Protein 7BN9 (pdb70)

Sequence (1208 aa):
WDRMEAFVKQWNDQQFDDMYQSLTKDVKKEISKKDFVNRYKAIYEQAGVKNLKVTAGEVDKDKTMKHIPYKVSMNTNAGKVSFKNTAVLKLEKTDDEESWNIDWDPSFIFKQLADDKTVQIMSIEPKRGQIYDKNGKGLAVNTDVPEIGIVPGELGDKKEKVIKELAKKLDLTEDDIKKKLDQGWVKDDSFVPLKKVKPDQEKLVSEATSLQGVTRTNVSSRYYPYGEKTAHLTGYVRAITAEELKKKKEGTYSDTSNIGIAGLENVYEDKLRGTTGWKIYVPQTGEVIAEKKAKDGEDLHLTIDIKTQMKLYDELKDDSGAAVALQPKTGETLALVSAPSYDPNGFIFGWSDKEWKKLNKDKNNPFSAKFNKTYAPGSTIKPIAAAIGIKNGTLKADEKKTIKGKEWQKDSSWGGYSVTRVSERLQQVDLENALITSDNIYFAQNALDMGADTFTKGLKTFGFSEDVPYEFPIQKSSIANDKLDSDILLADTGYGQGQMQMSPLHLATAYTPFVDNGDLVKPTLIKKDSQTADVWHKQVVTKEGAADITKGLKGVVEDERGSAYQPVVKGITVAGKTGTAELDGTENGWFVGYDYENKDLLVAMMIQNVQDRGGSHYVVEKAKKQFQSNWNDQQFDDMYQSLTKDVKKEISKKDFVNRYKAIYEQAGVSMNTNAGKVSFKDWDPSFIFKQLADDKTVQIMSIEPKRGQIYDKNGKGLAVNTDVPEIGIVPGELGDKKEKVIKELAKKLDLTEDDIKKKLDQGWVKDDSFVPLKKVKPDQEKLVSEATSLQGVTRTNVSSRYYPYGEKTAHLTGYVRAITAEELKKKKEGTYSDTSNIGIAGLENVYEDKLRGTTGWKIYVPQTGEVIAEKKAKDGEDLHLTIDIKTQMKLYDELKDDSGAAVALQPKTGETLALVSAPSYDPNGFIFGWSDKEWKKLNKDKNNPFSAKFNKTYAPGSTIKPIAAAIGIKNGTLKADEKKTIKGKEWQKDSSWGGYSVTRVSERLQQVDLENALITSDNIYFAQNALDMGADTFTKGLKTFGFSEDVPYEFPIQKSSIANDKLDSDILLADTGYGQGQMQMSPLHLATAYTPFVDNGDLVKPTLIKKDSQTADVWHKQVVTKEGAADITKGLKGVVEDERGSAYQPVVKGITVAGKTGTAELGTENGWFVGYDYENKDLLVAMMIQNVQDRGGSHYVVEKAKKQFQSN

InterPro domains:
  IPR001460 Penicillin-binding protein, transpeptidase [PF00905] (352-663)
  IPR005311 Penicillin-binding protein, dimerisation domain [PF03717] (155-323)
  IPR007887 Penicillin-binding protein 3-like, N-terminal domain [PF05223] (26-147)
  IPR012338 Beta-lactamase/transpeptidase-like [G3DSA:3.40.710.10] (334-668)
  IPR012338 Beta-lactamase/transpeptidase-like [SSF56601] (335-666)
  IPR032710 NTF2-like domain superfamily [SSF54427] (28-146)
  IPR036138 Penicillin-binding protein, dimerisation domain superfamily [SSF56519] (148-334)
  IPR050515 Class D beta-lactamase/transpeptidase [PTHR30627] (131-666)

Radius of gyration: 38.95 Å; Cα contacts (8 Å, |Δi|>4): 2693; chains: 2; bounding box: 90×116×122 Å

Structure (mmCIF, N/CA/C/O backbone):
data_7BN9
#
_entry.id   7BN9
#
_cell.length_a   54.624
_cell.length_b   108.684
_cell.length_c   238.691
_cell.angle_alpha   90.000
_cell.angle_beta   90.000
_cell.angle_gamma   90.000
#
_symmetry.space_group_name_H-M   'P 21 21 21'
#
loop_
_entity.id
_entity.type
_entity.pdbx_description
1 polymer 'Penicillin-binding protein 3'
2 water water
#
loop_
_atom_site.group_PDB
_atom_site.id
_atom_site.type_symbol
_atom_site.label_atom_id
_atom_site.label_alt_id
_atom_site.label_comp_id
_atom_site.label_asym_id
_atom_site.label_entity_id
_atom_site.label_seq_id
_atom_site.pdbx_PDB_ins_code
_atom_site.Cartn_x
_atom_site.Cartn_y
_atom_site.Cartn_z
_atom_site.occupancy
_atom_site.B_iso_or_equiv
_atom_site.auth_seq_id
_atom_site.auth_comp_id
_atom_site.auth_asym_id
_atom_site.auth_atom_id
_atom_site.pdbx_PDB_model_num
ATOM 1 N N . TRP A 1 22 ? 53.95394 106.22886 146.43330 1.000 69.24069 28 TRP A N 1
ATOM 2 C CA . TRP A 1 22 ? 52.66230 106.83697 146.12290 1.000 84.54639 28 TRP A CA 1
ATOM 3 C C . TRP A 1 22 ? 51.59080 105.78682 145.83414 1.000 80.19487 28 TRP A C 1
ATOM 4 O O . TRP A 1 22 ? 51.89451 104.67891 145.38879 1.000 77.91046 28 TRP A O 1
ATOM 15 N N . ASP A 1 23 ? 50.33241 106.15934 146.08993 1.000 79.42142 29 ASP A N 1
ATOM 16 C CA . ASP A 1 23 ? 49.23861 105.19267 146.05883 1.000 77.81746 29 ASP A CA 1
ATOM 17 C C . ASP A 1 23 ? 49.04377 104.59749 144.66788 1.000 79.30477 29 ASP A C 1
ATOM 18 O O . ASP A 1 23 ? 48.86330 103.38044 144.52810 1.000 74.47832 29 ASP A O 1
ATOM 20 N N . ARG A 1 24 ? 49.06612 105.43522 143.62618 1.000 77.17096 30 ARG A N 1
ATOM 21 C CA . ARG A 1 24 ? 48.82813 104.92388 142.27924 1.000 69.65797 30 ARG A CA 1
ATOM 22 C C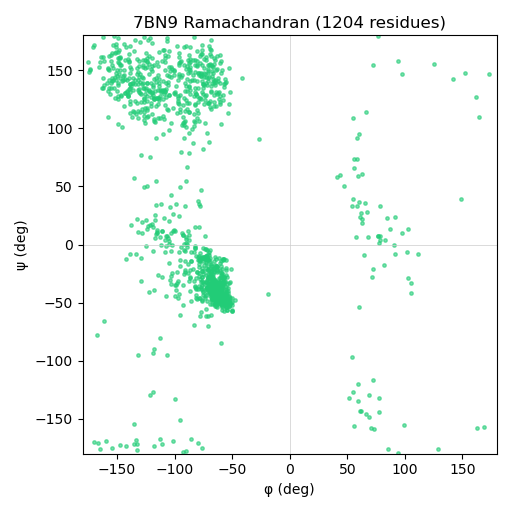 . ARG A 1 24 ? 49.89205 103.90993 141.87988 1.000 67.72823 30 ARG A C 1
ATOM 23 O O . ARG A 1 24 ? 49.57847 102.86470 141.29539 1.000 59.70230 30 ARG A O 1
ATOM 31 N N . MET A 1 25 ? 51.15633 104.19553 142.20004 1.000 71.38435 31 MET A N 1
ATOM 32 C CA . MET A 1 25 ? 52.23661 103.28887 141.82644 1.000 63.64248 31 MET A CA 1
ATOM 33 C C . MET A 1 25 ? 52.13933 101.97236 142.58576 1.000 60.57832 31 MET A C 1
ATOM 34 O O . MET A 1 25 ? 52.31473 100.89792 141.99820 1.000 56.03889 31 MET A O 1
ATOM 39 N N . GLU A 1 26 ? 51.85872 102.03571 143.89129 1.000 67.10847 32 GLU A N 1
ATOM 40 C CA . GLU A 1 26 ? 51.70919 100.81371 144.67552 1.000 60.89624 32 GLU A CA 1
ATOM 41 C C . GLU A 1 26 ? 50.55091 99.97029 144.16034 1.000 57.25911 32 GLU A C 1
ATOM 42 O O . GLU A 1 26 ? 50.65798 98.74060 144.07671 1.000 66.00924 32 GLU A O 1
ATOM 45 N N . ALA A 1 27 ? 49.43858 100.61405 143.79587 1.000 50.13052 33 ALA A N 1
ATOM 46 C CA . ALA A 1 27 ? 48.29553 99.86780 143.28003 1.000 57.56020 33 ALA A CA 1
ATOM 47 C C . ALA A 1 27 ? 48.61386 99.23394 141.93216 1.000 57.47984 33 ALA A C 1
ATOM 48 O O . ALA A 1 27 ? 48.23883 98.08326 141.67832 1.000 55.38696 33 ALA A O 1
ATOM 50 N N . PHE A 1 28 ? 49.30593 99.96973 141.05709 1.000 59.08031 34 PHE A N 1
ATOM 51 C CA . PHE A 1 28 ? 49.70490 99.41784 139.76598 1.000 50.61778 34 PHE A CA 1
ATOM 52 C C . PHE A 1 28 ? 50.61847 98.20963 139.95165 1.000 53.38988 34 PHE A C 1
ATOM 53 O O . PHE A 1 28 ? 50.46173 97.18377 139.27212 1.000 45.07794 34 PHE A O 1
ATOM 61 N N . VAL A 1 29 ? 51.55665 98.30167 140.89977 1.000 51.72461 35 VAL A N 1
ATOM 62 C CA . VAL A 1 29 ? 52.48895 97.20482 141.14078 1.000 46.75258 35 VAL A CA 1
ATOM 63 C C . VAL A 1 29 ? 51.76361 95.99968 141.72632 1.000 49.00085 35 VAL A C 1
ATOM 64 O O . VAL A 1 29 ? 52.06757 94.85326 141.38049 1.000 47.15635 35 VAL A O 1
ATOM 68 N N . LYS A 1 30 ? 50.80177 96.23121 142.62404 1.000 48.09231 36 LYS A N 1
ATOM 69 C CA . LYS A 1 30 ? 50.01486 95.12267 143.16002 1.000 54.99225 36 LYS A CA 1
ATOM 70 C C . LYS A 1 30 ? 49.22196 94.43610 142.05291 1.000 52.13433 36 LYS A C 1
ATOM 71 O O . LYS A 1 30 ? 49.20403 93.20342 141.95368 1.000 48.73509 36 LYS A O 1
ATOM 73 N N . GLN A 1 31 ? 48.56844 95.22821 141.20094 1.000 51.02687 37 GLN A N 1
ATOM 74 C CA . GLN A 1 31 ? 47.81735 94.67481 140.07866 1.000 55.87080 37 GLN A CA 1
ATOM 75 C C . GLN A 1 31 ? 48.71346 93.86323 139.14989 1.000 55.38035 37 GLN A C 1
ATOM 76 O O . GLN A 1 31 ? 48.28269 92.84977 138.58621 1.000 54.91020 37 GLN A O 1
ATOM 82 N N . TRP A 1 32 ? 49.96307 94.29652 138.97301 1.000 54.83917 38 TRP A N 1
ATOM 83 C CA . TRP A 1 32 ? 50.84321 93.62474 138.02284 1.000 49.21736 38 TRP A CA 1
ATOM 84 C C . TRP A 1 32 ? 51.49524 92.38076 138.62351 1.000 54.84146 38 TRP A C 1
ATOM 85 O O . TRP A 1 32 ? 51.64273 91.36702 137.93139 1.000 55.26805 38 TRP A O 1
ATOM 96 N N . ASN A 1 33 ? 51.85204 92.41668 139.91032 1.000 52.35244 39 ASN A N 1
ATOM 97 C CA . ASN A 1 33 ? 52.24188 91.19020 140.60137 1.000 55.94096 39 ASN A CA 1
ATOM 98 C C . ASN A 1 33 ? 51.11835 90.16471 140.57706 1.000 56.07256 39 ASN A C 1
ATOM 99 O O . ASN A 1 33 ? 51.36131 88.96742 140.37793 1.000 55.97110 39 ASN A O 1
ATOM 104 N N . ASP A 1 34 ? 49.88208 90.61463 140.77402 1.000 58.33002 40 ASP A N 1
ATOM 105 C CA . ASP A 1 34 ? 48.72926 89.73132 140.68470 1.000 56.38265 40 ASP A CA 1
ATOM 106 C C . ASP A 1 34 ? 48.28747 89.52404 139.24175 1.000 56.35057 40 ASP A C 1
ATOM 107 O O . ASP A 1 34 ? 47.32188 88.79281 138.99987 1.000 61.39287 40 ASP A O 1
ATOM 112 N N . GLN A 1 35 ? 48.96599 90.16518 138.28568 1.000 62.42616 41 GLN A N 1
ATOM 113 C CA . GLN A 1 35 ? 48.85792 89.83403 136.86937 1.000 50.90622 41 GLN A CA 1
ATOM 114 C C . GLN A 1 35 ? 47.46687 90.16257 136.32030 1.000 56.30287 41 GLN A C 1
ATOM 115 O O . GLN A 1 35 ? 46.99455 89.55512 135.35605 1.000 61.01343 41 GLN A O 1
ATOM 121 N N . GLN A 1 36 ? 46.81461 91.15377 136.92830 1.000 54.68276 42 GLN A N 1
ATOM 122 C CA . GLN A 1 36 ? 45.50722 91.64518 136.49128 1.000 62.92337 42 GLN A CA 1
ATOM 123 C C . GLN A 1 36 ? 45.73584 92.79202 135.51659 1.000 58.54609 42 GLN A C 1
ATOM 124 O O . GLN A 1 36 ? 45.82683 93.95766 135.90457 1.000 54.19453 42 GLN A O 1
ATOM 130 N N . PHE A 1 37 ? 45.81051 92.46011 134.22653 1.000 56.54144 43 PHE A N 1
ATOM 131 C CA . PHE A 1 37 ? 46.22031 93.45204 133.23929 1.000 56.70294 43 PHE A CA 1
ATOM 132 C C . PHE A 1 37 ? 45.10769 94.44256 132.92693 1.000 62.20031 43 PHE A C 1
ATOM 133 O O . PHE A 1 37 ? 45.38993 95.58656 132.54735 1.000 60.35326 43 PHE A O 1
ATOM 141 N N . ASP A 1 38 ? 43.84760 94.02211 133.06532 1.000 60.01596 44 ASP A N 1
ATOM 142 C CA . ASP A 1 38 ? 42.73756 94.94240 132.84765 1.000 56.32327 44 ASP A CA 1
ATOM 143 C C . ASP A 1 38 ? 42.75258 96.05667 133.88745 1.000 51.51356 44 ASP A C 1
ATOM 144 O O . ASP A 1 38 ? 42.57523 97.23370 133.55232 1.000 55.80046 44 ASP A O 1
ATOM 149 N N . ASP A 1 39 ? 42.99538 95.70890 135.15175 1.000 49.31201 45 ASP A N 1
ATOM 150 C CA . ASP A 1 39 ? 43.19902 96.73465 136.16885 1.000 58.85217 45 ASP A CA 1
ATOM 151 C C . ASP A 1 39 ? 44.41516 97.60186 135.85804 1.000 56.41841 45 ASP A C 1
ATOM 152 O O . ASP A 1 39 ? 44.42831 98.79293 136.19149 1.000 58.25379 45 ASP A O 1
ATOM 157 N N . MET A 1 40 ? 45.44370 97.02588 135.22534 1.000 51.26436 46 MET A N 1
ATOM 158 C CA . MET A 1 40 ? 46.63896 97.79610 134.89302 1.000 51.58699 46 MET A CA 1
ATOM 159 C C . MET A 1 40 ? 46.35338 98.84244 133.82541 1.000 52.17068 46 MET A C 1
ATOM 160 O O . MET A 1 40 ? 46.82772 99.98055 133.92587 1.000 52.46206 46 MET A O 1
ATOM 165 N N . TYR A 1 41 ? 45.58514 98.47437 132.79470 1.000 51.39325 47 TYR A N 1
ATOM 166 C CA . TYR A 1 41 ? 45.33592 99.38934 131.68282 1.000 50.20714 47 TYR A CA 1
ATOM 167 C C . TYR A 1 41 ? 44.72770 100.69995 132.15301 1.000 51.19177 47 TYR A C 1
ATOM 168 O O . TYR A 1 41 ? 44.92185 101.73683 131.51019 1.000 52.17413 47 TYR A O 1
ATOM 177 N N . GLN A 1 42 ? 43.99927 100.67608 133.27097 1.000 47.44702 48 GLN A N 1
ATOM 178 C CA . GLN A 1 42 ? 43.23512 101.84203 133.68808 1.000 44.50020 48 GLN A CA 1
ATOM 179 C C . GLN A 1 42 ? 44.12181 102.97387 134.18445 1.000 52.36379 48 GLN A C 1
ATOM 180 O O . GLN A 1 42 ? 43.68622 104.13236 134.18310 1.000 50.49757 48 GLN A O 1
ATOM 186 N N . SER A 1 43 ? 45.35133 102.66955 134.59317 1.000 48.26579 49 SER A N 1
ATOM 187 C CA . SER A 1 43 ? 46.25451 103.65606 135.16656 1.000 46.37704 49 SER A CA 1
ATOM 188 C C . SER A 1 43 ? 47.17341 104.29923 134.13849 1.000 48.53003 49 SER A C 1
ATOM 189 O O . SER A 1 43 ? 48.08416 105.03388 134.52859 1.000 43.90120 49 SER A O 1
ATOM 192 N N . LEU A 1 44 ? 46.96560 104.04852 132.84666 1.000 53.65697 50 LEU A N 1
ATOM 193 C CA . LEU A 1 44 ? 47.91643 104.51027 131.84495 1.000 49.35840 50 LEU A CA 1
ATOM 194 C C . LEU A 1 44 ? 47.59764 105.93769 131.40901 1.000 49.94237 50 LEU A C 1
ATOM 195 O O . LEU A 1 44 ? 46.47921 106.43115 131.57223 1.000 54.35040 50 LEU A O 1
ATOM 200 N N . THR A 1 45 ? 48.60795 106.59955 130.84927 1.000 51.61956 51 THR A N 1
ATOM 201 C CA . THR A 1 45 ? 48.46927 107.98823 130.43891 1.000 55.62361 51 THR A CA 1
ATOM 202 C C . THR A 1 45 ? 47.52142 108.11330 129.25013 1.000 57.34997 51 THR A C 1
ATOM 203 O O . THR A 1 45 ? 47.23667 107.14647 128.53883 1.000 58.19707 51 THR A O 1
ATOM 207 N N . LYS A 1 46 ? 47.03879 109.34093 129.03935 1.000 61.81624 52 LYS A N 1
ATOM 208 C CA . LYS A 1 46 ? 46.06819 109.59633 127.97937 1.000 60.90751 52 LYS A CA 1
ATOM 209 C C . LYS A 1 46 ? 46.64535 109.26303 126.60887 1.000 56.52566 52 LYS A C 1
ATOM 210 O O . LYS A 1 46 ? 45.94159 108.72395 125.74596 1.000 64.44113 52 LYS A O 1
ATOM 216 N N . ASP A 1 47 ? 47.92803 109.57145 126.39414 1.000 57.34270 53 ASP A N 1
ATOM 217 C CA . ASP A 1 47 ? 48.58329 109.23169 125.13244 1.000 63.08081 53 ASP A CA 1
ATOM 218 C C . ASP A 1 47 ? 48.54714 107.72986 124.87879 1.000 57.67795 53 ASP A C 1
ATOM 219 O O . ASP A 1 47 ? 48.15456 107.28201 123.79744 1.000 57.34902 53 ASP A O 1
ATOM 224 N N . VAL A 1 48 ? 48.95323 106.93497 125.87313 1.000 63.18672 54 VAL A N 1
ATOM 225 C CA . VAL A 1 48 ? 49.02305 105.48652 125.70018 1.000 58.99372 54 VAL A CA 1
ATOM 226 C C . VAL A 1 48 ? 47.63085 104.88947 125.52658 1.000 58.25323 54 VAL A C 1
ATOM 227 O O . VAL A 1 48 ? 47.46706 103.87202 124.84009 1.000 59.53547 54 VAL A O 1
ATOM 231 N N . LYS A 1 49 ? 46.61058 105.49749 126.14541 1.000 58.17727 55 LYS A N 1
ATOM 232 C CA . LYS A 1 49 ? 45.23314 105.07816 125.89202 1.000 56.35236 55 LYS A CA 1
ATOM 233 C C . LYS A 1 49 ? 44.91651 105.13610 124.40281 1.000 58.69564 55 LYS A C 1
ATOM 234 O O . LYS A 1 49 ? 44.31251 104.20919 123.84961 1.000 54.80269 55 LYS A O 1
ATOM 240 N N . LYS A 1 50 ? 45.30737 106.21975 123.73951 1.000 55.19416 56 LYS A N 1
ATOM 241 C CA . LYS A 1 50 ? 45.32226 106.22675 122.28585 1.000 59.71243 56 LYS A CA 1
ATOM 242 C C . LYS A 1 50 ? 46.43521 105.31482 121.77487 1.000 63.82429 56 LYS A C 1
ATOM 243 O O . LYS A 1 50 ? 47.41754 105.04516 122.46922 1.000 65.34133 56 LYS A O 1
ATOM 249 N N . GLU A 1 51 ? 46.25211 104.80933 120.55892 1.000 69.15425 57 GLU A N 1
ATOM 250 C CA . GLU A 1 51 ? 47.23653 103.96813 119.87878 1.000 81.40426 57 GLU A CA 1
ATOM 251 C C . GLU A 1 51 ? 47.33611 102.56386 120.47195 1.000 60.25502 57 GLU A C 1
ATOM 252 O O . GLU A 1 51 ? 47.81266 101.64763 119.79381 1.000 66.47779 57 GLU A O 1
ATOM 258 N N . ILE A 1 52 ? 46.89926 102.36665 121.71628 1.000 53.16617 58 ILE A N 1
ATOM 259 C CA . ILE A 1 52 ? 46.83551 101.03388 122.32006 1.000 50.99457 58 ILE A CA 1
ATOM 260 C C . ILE A 1 52 ? 45.48003 100.89307 122.99696 1.000 55.95943 58 ILE A C 1
ATOM 261 O O . ILE A 1 52 ? 45.21777 101.55280 124.01128 1.000 55.99265 58 ILE A O 1
ATOM 266 N N . SER A 1 53 ? 44.62906 100.02519 122.45838 1.000 51.34529 59 SER A N 1
ATOM 267 C CA . SER A 1 53 ? 43.34395 99.75702 123.08468 1.000 44.64643 59 SER A CA 1
ATOM 268 C C . SER A 1 53 ? 43.51227 98.77431 124.23935 1.000 50.44786 59 SER A C 1
ATOM 269 O O . SER A 1 53 ? 44.45306 97.97573 124.26566 1.000 50.03811 59 SER A O 1
ATOM 272 N N . LYS A 1 54 ? 42.58277 98.83891 125.20108 1.000 46.71305 60 LYS A N 1
ATOM 273 C CA . LYS A 1 54 ? 42.61449 97.90949 126.32781 1.000 45.64723 60 LYS A CA 1
ATOM 274 C C . LYS A 1 54 ? 42.62719 96.46451 125.85107 1.000 47.26331 60 LYS A C 1
ATOM 275 O O . LYS A 1 54 ? 43.33037 95.61812 126.41740 1.000 44.59266 60 LYS A O 1
ATOM 281 N N . LYS A 1 55 ? 41.84134 96.16612 124.81453 1.000 46.26004 61 LYS A N 1
ATOM 282 C CA . LYS A 1 55 ? 41.85806 94.84216 124.20494 1.000 48.30583 61 LYS A CA 1
ATOM 283 C C . LYS A 1 55 ? 43.27711 94.41804 123.84629 1.000 54.38477 61 LYS A C 1
ATOM 284 O O . LYS A 1 55 ? 43.72994 93.33508 124.23047 1.000 52.70296 61 LYS A O 1
ATOM 290 N N . ASP A 1 56 ? 44.00582 95.27787 123.13237 1.000 47.02356 62 ASP A N 1
ATOM 291 C CA . ASP A 1 56 ? 45.32765 94.89717 122.64396 1.000 47.88680 62 ASP A CA 1
ATOM 292 C C . ASP A 1 56 ? 46.35129 94.84007 123.77467 1.000 49.40746 62 ASP A C 1
ATOM 293 O O . ASP A 1 56 ? 47.20593 93.94887 123.79909 1.000 46.20854 62 ASP A O 1
ATOM 298 N N . PHE A 1 57 ? 46.27188 95.77297 124.72287 1.000 42.96463 63 PHE A N 1
ATOM 299 C CA . PHE A 1 57 ? 47.11469 95.72683 125.91449 1.000 38.67462 63 PHE A CA 1
ATOM 300 C C . PHE A 1 57 ? 46.97421 94.38500 126.63075 1.000 45.81604 63 PHE A C 1
ATOM 301 O O . PHE A 1 57 ? 47.96086 93.66042 126.85359 1.000 49.61297 63 PHE A O 1
ATOM 309 N N . VAL A 1 58 ? 45.73374 94.04093 126.99070 1.000 51.72942 64 VAL A N 1
ATOM 310 C CA . VAL A 1 58 ? 45.46166 92.82857 127.75597 1.000 45.40139 64 VAL A CA 1
ATOM 311 C C . VAL A 1 58 ? 45.83023 91.58883 126.95086 1.000 51.45001 64 VAL A C 1
ATOM 312 O O . VAL A 1 58 ? 46.42471 90.64122 127.48317 1.000 50.56538 64 VAL A O 1
ATOM 316 N N . ASN A 1 59 ? 45.49687 91.57444 125.65518 1.000 44.78991 65 ASN A N 1
ATOM 317 C CA . ASN A 1 59 ? 45.81695 90.41420 124.83446 1.000 50.06617 65 ASN A CA 1
ATOM 318 C C . ASN A 1 59 ? 47.31854 90.21737 124.72125 1.000 47.26518 65 ASN A C 1
ATOM 319 O O . ASN A 1 59 ? 47.80147 89.08284 124.77630 1.000 50.02095 65 ASN A O 1
ATOM 324 N N . ARG A 1 60 ? 48.07773 91.30413 124.55785 1.000 51.46049 66 ARG A N 1
ATOM 325 C CA . ARG A 1 60 ? 49.51644 91.15765 124.38090 1.000 48.18207 66 ARG A CA 1
ATOM 326 C C . ARG A 1 60 ? 50.16302 90.63382 125.65406 1.000 51.99589 66 ARG A C 1
ATOM 327 O O . ARG A 1 60 ? 50.96895 89.69170 125.60735 1.000 57.23440 66 ARG A O 1
ATOM 335 N N . TYR A 1 61 ? 49.81372 91.22196 126.80793 1.000 42.45832 67 TYR A N 1
ATOM 336 C CA . TYR A 1 61 ? 50.31513 90.67124 128.06706 1.000 43.87115 67 TYR A CA 1
ATOM 337 C C . TYR A 1 61 ? 49.94903 89.20188 128.23084 1.000 49.54800 67 TYR A C 1
ATOM 338 O O . TYR A 1 61 ? 50.81253 88.37488 128.55133 1.000 47.41873 67 TYR A O 1
ATOM 347 N N . LYS A 1 62 ? 48.67126 88.85525 128.04498 1.000 54.59997 68 LYS A N 1
ATOM 348 C CA . LYS A 1 62 ? 48.25962 87.47549 128.27986 1.000 44.71684 68 LYS A CA 1
ATOM 349 C C . LYS A 1 62 ? 48.98208 86.51679 127.34403 1.000 48.48610 68 LYS A C 1
ATOM 350 O O . LYS A 1 62 ? 49.47767 85.47480 127.77851 1.000 52.26853 68 LYS A O 1
ATOM 356 N N . ALA A 1 63 ? 49.07328 86.86099 126.05824 1.000 48.50261 69 ALA A N 1
ATOM 357 C CA . ALA A 1 63 ? 49.73743 85.98428 125.10067 1.000 44.72489 69 ALA A CA 1
ATOM 358 C C . ALA A 1 63 ? 51.20080 85.77632 125.46711 1.000 51.80575 69 ALA A C 1
ATOM 359 O O . ALA A 1 63 ? 51.68004 84.63592 125.52591 1.000 56.45612 69 ALA A O 1
ATOM 361 N N . ILE A 1 64 ? 51.93073 86.86783 125.72379 1.000 42.84019 70 ILE A N 1
ATOM 362 C CA . ILE A 1 64 ? 53.35589 86.73718 126.02053 1.000 47.34528 70 ILE A CA 1
ATOM 363 C C . ILE A 1 64 ? 53.56949 85.94218 127.30610 1.000 43.08730 70 ILE A C 1
ATOM 364 O O . ILE A 1 64 ? 54.34817 84.98066 127.33346 1.000 42.51986 70 ILE A O 1
ATOM 369 N N . TYR A 1 65 ? 52.87521 86.31614 128.38890 1.000 43.61009 71 TYR A N 1
ATOM 370 C CA . TYR A 1 65 ? 53.08861 85.61896 129.65657 1.000 50.14545 71 TYR A CA 1
ATOM 371 C C . TYR A 1 65 ? 52.64733 84.15846 129.58956 1.000 44.46537 71 TYR A C 1
ATOM 372 O O . TYR A 1 65 ? 53.28449 83.28604 130.19037 1.000 47.60729 71 TYR A O 1
ATOM 381 N N . GLU A 1 66 ? 51.56789 83.86660 128.86599 1.000 40.92495 72 GLU A N 1
ATOM 382 C CA . GLU A 1 66 ? 51.10291 82.49220 128.75482 1.000 45.30743 72 GLU A CA 1
ATOM 383 C C . GLU A 1 66 ? 52.08562 81.64249 127.96493 1.000 47.36696 72 GLU A C 1
ATOM 384 O O . GLU A 1 66 ? 52.49556 80.56842 128.42145 1.000 48.99508 72 GLU A O 1
ATOM 390 N N . GLN A 1 67 ? 52.48153 82.10779 126.77576 1.000 43.13177 73 GLN A N 1
ATOM 391 C CA . GLN A 1 67 ? 53.32837 81.28637 125.92038 1.000 43.63445 73 GLN A CA 1
ATOM 392 C C . GLN A 1 67 ? 54.74070 81.16001 126.47952 1.000 50.60709 73 GLN A C 1
ATOM 393 O O . GLN A 1 67 ? 55.36854 80.10337 126.35044 1.000 55.75280 73 GLN A O 1
ATOM 399 N N . ALA A 1 68 ? 55.26014 82.21457 127.10898 1.000 49.98096 74 ALA A N 1
ATOM 400 C CA . ALA A 1 68 ? 56.56931 82.11105 127.73898 1.000 49.97729 74 ALA A CA 1
ATOM 401 C C . ALA A 1 68 ? 56.53538 81.34691 129.05578 1.000 45.72148 74 ALA A C 1
ATOM 402 O O . ALA A 1 68 ? 57.59951 80.95087 129.54804 1.000 38.70980 74 ALA A O 1
ATOM 404 N N . GLY A 1 69 ? 55.35126 81.12615 129.62676 1.000 45.59638 75 GLY A N 1
ATOM 405 C CA . GLY A 1 69 ? 55.23783 80.41961 130.88857 1.000 34.82334 75 GLY A CA 1
ATOM 406 C C . GLY A 1 69 ? 55.57660 81.25840 132.09527 1.000 39.99533 75 GLY A C 1
ATOM 407 O O . GLY A 1 69 ? 56.09930 80.73110 133.08367 1.000 45.09239 75 GLY A O 1
ATOM 408 N N . VAL A 1 70 ? 55.28931 82.55692 132.04379 1.000 37.88501 76 VAL A N 1
ATOM 409 C CA . VAL A 1 70 ? 55.71191 83.47755 133.09214 1.000 43.23972 76 VAL A CA 1
ATOM 410 C C . VAL A 1 70 ? 55.00471 83.13068 134.39512 1.000 48.80018 76 VAL A C 1
ATOM 411 O O . VAL A 1 70 ? 53.77130 83.16552 134.48040 1.000 60.39077 76 VAL A O 1
ATOM 415 N N . LYS A 1 71 ? 55.78929 82.79692 135.41751 1.000 47.92835 77 LYS A N 1
ATOM 416 C CA . LYS A 1 71 ? 55.28254 82.53772 136.75720 1.000 46.17936 77 LYS A CA 1
ATOM 417 C C . LYS A 1 71 ? 56.30279 83.05544 137.75907 1.000 44.14572 77 LYS A C 1
ATOM 418 O O . LYS A 1 71 ? 57.40319 83.47343 137.38993 1.000 53.08522 77 LYS A O 1
ATOM 424 N N . ASN A 1 72 ? 55.92333 83.02926 139.03915 1.000 46.16889 78 ASN A N 1
ATOM 425 C CA . ASN A 1 72 ? 56.77887 83.50632 140.12886 1.000 44.03830 78 ASN A CA 1
ATOM 426 C C . ASN A 1 72 ? 57.12484 84.98241 139.93695 1.000 46.13665 78 ASN A C 1
ATOM 427 O O . ASN A 1 72 ? 58.23701 85.42695 140.22756 1.000 45.62065 78 ASN A O 1
ATOM 432 N N . LEU A 1 73 ? 56.16205 85.74719 139.43110 1.000 46.93079 79 LEU A N 1
ATOM 433 C CA . LEU A 1 73 ? 56.41045 87.13664 139.06960 1.000 44.84062 79 LEU A CA 1
ATOM 434 C C . LEU A 1 73 ? 56.56432 88.01274 140.30921 1.000 49.55512 79 LEU A C 1
ATOM 435 O O . LEU A 1 73 ? 55.70947 88.00553 141.20006 1.000 59.16186 79 LEU A O 1
ATOM 440 N N . LYS A 1 74 ? 57.64933 88.78410 140.35597 1.000 42.56754 80 LYS A N 1
ATOM 441 C CA . LYS A 1 74 ? 57.88713 89.73891 141.43124 1.000 46.46892 80 LYS A CA 1
ATOM 442 C C . LYS A 1 74 ? 58.27845 91.08079 140.82785 1.000 45.90226 80 LYS A C 1
ATOM 443 O O . LYS A 1 74 ? 59.32712 91.19314 140.18580 1.000 47.62935 80 LYS A O 1
ATOM 445 N N . VAL A 1 75 ? 57.43451 92.08981 141.03061 1.000 45.60382 81 VAL A N 1
ATOM 446 C CA . VAL A 1 75 ? 57.70132 93.46319 140.61922 1.000 44.64955 81 VAL A CA 1
ATOM 447 C C . VAL A 1 75 ? 57.79334 94.31211 141.87893 1.000 47.57470 81 VAL A C 1
ATOM 448 O O . VAL A 1 75 ? 56.88294 94.28465 142.71434 1.000 56.56724 81 VAL A O 1
ATOM 452 N N . THR A 1 76 ? 58.89472 95.04914 142.02732 1.000 53.21679 82 THR A N 1
ATOM 453 C CA . THR A 1 76 ? 59.12867 95.86671 143.21204 1.000 49.74360 82 THR A CA 1
ATOM 454 C C . THR A 1 76 ? 59.56582 97.26372 142.79251 1.000 52.60054 82 THR A C 1
ATOM 455 O O . THR A 1 76 ? 60.37024 97.41980 141.86914 1.000 54.80140 82 THR A O 1
ATOM 459 N N . ALA A 1 77 ? 59.03960 98.27617 143.47767 1.000 55.81043 83 ALA A N 1
ATOM 460 C CA . ALA A 1 77 ? 59.25424 99.66892 143.11059 1.000 53.93146 83 ALA A CA 1
ATOM 461 C C . ALA A 1 77 ? 60.28633 100.32589 144.02039 1.000 57.11540 83 ALA A C 1
ATOM 462 O O . ALA A 1 77 ? 60.43496 99.95963 145.18842 1.000 55.98880 83 ALA A O 1
ATOM 464 N N . GLY A 1 78 ? 60.99088 101.31590 143.46971 1.000 57.38701 84 GLY A N 1
ATOM 465 C CA . GLY A 1 78 ? 62.04288 102.01520 144.18613 1.000 62.56466 84 GLY A CA 1
ATOM 466 C C . GLY A 1 78 ? 61.62826 103.35741 144.75956 1.000 69.26080 84 GLY A C 1
ATOM 467 O O . GLY A 1 78 ? 60.57143 103.46688 145.38871 1.000 66.83557 84 GLY A O 1
ATOM 468 N N . GLU A 1 79 ? 62.44723 104.38990 144.54691 1.000 68.76367 85 GLU A N 1
ATOM 469 C CA . GLU A 1 79 ? 62.23133 105.69719 145.15145 1.000 73.67533 85 GLU A CA 1
ATOM 470 C C . GLU A 1 79 ? 62.36241 106.79724 144.10461 1.000 77.99131 85 GLU A C 1
ATOM 471 O O . GLU A 1 79 ? 63.16831 106.69936 143.17538 1.000 72.65747 85 GLU A O 1
ATOM 477 N N . VAL A 1 80 ? 61.57321 107.86045 144.28495 1.000 74.88803 86 VAL A N 1
ATOM 478 C CA . VAL A 1 80 ? 61.53223 109.01317 143.38494 1.000 66.19875 86 VAL A CA 1
ATOM 479 C C . VAL A 1 80 ? 62.85523 109.77049 143.49795 1.000 78.99216 86 VAL A C 1
ATOM 480 O O . VAL A 1 80 ? 63.64216 109.51299 144.41657 1.000 83.71402 86 VAL A O 1
ATOM 484 N N . ASP A 1 81 ? 63.12352 110.70383 142.57509 1.000 77.53321 87 ASP A N 1
ATOM 485 C CA . ASP A 1 81 ? 64.40783 111.40164 142.58755 1.000 83.99513 87 ASP A CA 1
ATOM 486 C C . ASP A 1 81 ? 64.32976 112.93065 142.53976 1.000 90.45329 87 ASP A C 1
ATOM 487 O O . ASP A 1 81 ? 65.20121 113.60306 143.10286 1.000 85.69967 87 ASP A O 1
ATOM 492 N N . LYS A 1 82 ? 63.32022 113.50242 141.87916 1.000 94.46048 88 LYS A N 1
ATOM 493 C CA . LYS A 1 82 ? 63.25004 114.95099 141.69038 1.000 93.04832 88 LYS A CA 1
ATOM 494 C C . LYS A 1 82 ? 61.89015 115.49360 142.11026 1.000 89.61532 88 LYS A C 1
ATOM 495 O O . LYS A 1 82 ? 60.85196 114.99487 141.66323 1.000 82.94277 88 LYS A O 1
ATOM 501 N N . ASP A 1 83 ? 61.90215 116.53202 142.94408 1.000 88.19646 89 ASP A N 1
ATOM 502 C CA . ASP A 1 83 ? 60.67391 117.20136 143.36686 1.000 88.37586 89 ASP A CA 1
ATOM 503 C C . ASP A 1 83 ? 60.68250 118.67586 142.97032 1.000 81.26306 89 ASP A C 1
ATOM 504 O O . ASP A 1 83 ? 59.66432 119.36197 143.07093 1.000 72.89048 89 ASP A O 1
ATOM 506 N N . LYS A 1 88 ? 54.93174 119.98516 140.89701 1.000 80.03636 94 LYS A N 1
ATOM 507 C CA . LYS A 1 88 ? 55.54120 119.14730 139.87142 1.000 77.86892 94 LYS A CA 1
ATOM 508 C C . LYS A 1 88 ? 54.51375 118.17094 139.29436 1.000 80.84899 94 LYS A C 1
ATOM 509 O O . LYS A 1 88 ? 53.65949 117.64950 140.01701 1.000 72.16710 94 LYS A O 1
ATOM 515 N N . THR A 1 89 ? 54.59986 117.93056 137.98418 1.000 79.49744 95 THR A N 1
ATOM 516 C CA . THR A 1 89 ? 53.61588 117.12260 137.27148 1.000 82.60627 95 THR A CA 1
ATOM 517 C C . THR A 1 89 ? 54.22445 115.93998 136.52168 1.000 82.40047 95 THR A C 1
ATOM 518 O O . THR A 1 89 ? 53.53920 115.33355 135.68813 1.000 74.27401 95 THR A O 1
ATOM 522 N N . MET A 1 90 ? 55.48288 115.59332 136.78865 1.000 73.96578 96 MET A N 1
ATOM 523 C CA . MET A 1 90 ? 56.10206 114.42239 136.17986 1.000 65.23670 96 MET A CA 1
ATOM 524 C C . MET A 1 90 ? 57.12504 113.84018 137.14061 1.000 61.59810 96 MET A C 1
ATOM 525 O O . MET A 1 90 ? 58.03078 114.54859 137.58694 1.000 66.99451 96 MET A O 1
ATOM 530 N N . LYS A 1 91 ? 56.98469 112.55319 137.44368 1.000 59.51524 97 LYS A N 1
ATOM 531 C CA . LYS A 1 91 ? 57.88658 111.85802 138.34747 1.000 57.35470 97 LYS A CA 1
ATOM 532 C C . LYS A 1 91 ? 58.45522 110.62211 137.66342 1.000 60.26995 97 LYS A C 1
ATOM 533 O O . LYS A 1 91 ? 57.88799 110.09759 136.70093 1.000 58.80368 97 LYS A O 1
ATOM 539 N N . HIS A 1 92 ? 59.58779 110.15694 138.18229 1.000 55.03563 98 HIS A N 1
ATOM 540 C CA . HIS A 1 92 ? 60.23346 108.93792 137.71670 1.000 48.49802 98 HIS A CA 1
ATOM 541 C C . HIS A 1 92 ? 60.41304 108.00800 138.90473 1.000 54.27088 98 HIS A C 1
ATOM 542 O O . HIS A 1 92 ? 60.94925 108.41768 139.93982 1.000 58.48449 98 HIS A O 1
ATOM 549 N N . ILE A 1 93 ? 59.95598 106.76868 138.76221 1.000 48.45848 99 ILE A N 1
ATOM 550 C CA . ILE A 1 93 ? 60.07116 105.78599 139.83693 1.000 53.82096 99 ILE A CA 1
ATOM 551 C C . ILE A 1 93 ? 60.74591 104.53334 139.29017 1.000 54.43983 99 ILE A C 1
ATOM 552 O O . ILE A 1 93 ? 60.13060 103.78324 138.51674 1.000 56.03626 99 ILE A O 1
ATOM 557 N N . PRO A 1 94 ? 61.99895 104.27206 139.64873 1.000 50.97501 100 PRO A N 1
ATOM 558 C CA . PRO A 1 94 ? 62.64676 103.03931 139.19722 1.000 52.51675 100 PRO A CA 1
ATOM 559 C C . PRO A 1 94 ? 61.99072 101.82064 139.82043 1.000 50.34174 100 PRO A C 1
ATOM 560 O O . PRO A 1 94 ? 61.41607 101.88179 140.90959 1.000 54.15832 100 PRO A O 1
ATOM 564 N N . TYR A 1 95 ? 62.07384 100.70359 139.10464 1.000 46.66329 101 TYR A N 1
ATOM 565 C CA . TYR A 1 95 ? 61.50981 99.44987 139.57791 1.000 53.04862 101 TYR A CA 1
ATOM 566 C C . TYR A 1 95 ? 62.33059 98.30822 139.00060 1.000 53.75071 101 TYR A C 1
ATOM 567 O O . TYR A 1 95 ? 63.18396 98.50596 138.13158 1.000 54.85154 101 TYR A O 1
ATOM 576 N N . LYS A 1 96 ? 62.06686 97.10366 139.49837 1.000 47.21494 102 LYS A N 1
ATOM 577 C CA . LYS A 1 96 ? 62.70751 95.91099 138.97505 1.000 43.86362 102 LYS A CA 1
ATOM 578 C C . LYS A 1 96 ? 61.67143 94.80396 138.85688 1.000 52.69288 102 LYS A C 1
ATOM 579 O O . LYS A 1 96 ? 60.67950 94.76877 139.59128 1.000 51.06040 102 LYS A O 1
ATOM 585 N N . VAL A 1 97 ? 61.90416 93.91377 137.90086 1.000 46.73617 103 VAL A N 1
ATOM 586 C CA . VAL A 1 97 ? 61.02327 92.79075 137.62084 1.000 42.69704 103 VAL A CA 1
ATOM 587 C C . VAL A 1 97 ? 61.87779 91.53575 137.57014 1.000 41.61568 103 VAL A C 1
ATOM 588 O O . VAL A 1 97 ? 62.90606 91.51295 136.88674 1.000 42.33677 103 VAL A O 1
ATOM 592 N N . SER A 1 98 ? 61.46439 90.50241 138.29189 1.000 34.69065 104 SER A N 1
ATOM 593 C CA . SER A 1 98 ? 62.02527 89.17231 138.11894 1.000 39.37293 104 SER A CA 1
ATOM 594 C C . SER A 1 98 ? 60.88463 88.19151 137.89303 1.000 41.59310 104 SER A C 1
ATOM 595 O O . SER A 1 98 ? 59.75154 88.41939 138.32820 1.000 32.69379 104 SER A O 1
ATOM 598 N N . MET A 1 99 ? 61.19022 87.10461 137.19138 1.000 37.12117 105 MET A N 1
ATOM 599 C CA . MET A 1 99 ? 60.17003 86.13687 136.82129 1.000 35.47416 105 MET A CA 1
ATOM 600 C C . MET A 1 99 ? 60.84641 84.84576 136.39551 1.000 40.49094 105 MET A C 1
ATOM 601 O O . MET A 1 99 ? 62.03123 84.82401 136.05504 1.000 40.53952 105 MET A O 1
ATOM 606 N N . ASN A 1 100 ? 60.06865 83.77267 136.40017 1.000 43.10520 106 ASN A N 1
ATOM 607 C CA . ASN A 1 100 ? 60.48483 82.49754 135.83848 1.000 42.18833 106 ASN A CA 1
ATOM 608 C C . ASN A 1 100 ? 59.71383 82.24986 134.55577 1.000 39.82171 106 ASN A C 1
ATOM 609 O O . ASN A 1 100 ? 58.49096 82.42008 134.51895 1.000 45.93216 106 ASN A O 1
ATOM 614 N N . THR A 1 101 ? 60.43394 81.87285 133.50826 1.000 37.34321 107 THR A N 1
ATOM 615 C CA . THR A 1 101 ? 59.85975 81.56816 132.21043 1.000 35.41625 107 THR A CA 1
ATOM 616 C C . THR A 1 101 ? 60.18665 80.12159 131.87030 1.000 46.42199 107 THR A C 1
ATOM 617 O O . THR A 1 101 ? 60.95873 79.45600 132.56753 1.000 37.54602 107 THR A O 1
ATOM 621 N N . ASN A 1 102 ? 59.61395 79.63880 130.76641 1.000 41.85072 108 ASN A N 1
ATOM 622 C CA . ASN A 1 102 ? 59.92781 78.28418 130.33383 1.000 43.20333 108 ASN A CA 1
ATOM 623 C C . ASN A 1 102 ? 61.40019 78.13689 129.97880 1.000 48.98552 108 ASN A C 1
ATOM 624 O O . ASN A 1 102 ? 61.91471 77.01394 129.95188 1.000 51.97152 108 ASN A O 1
ATOM 629 N N . ALA A 1 103 ? 62.08846 79.24579 129.71561 1.000 54.02367 109 ALA A N 1
ATOM 630 C CA . ALA A 1 103 ? 63.49426 79.23450 129.34105 1.000 48.31776 109 ALA A CA 1
ATOM 631 C C . ALA A 1 103 ? 64.41869 79.61306 130.48607 1.000 37.05839 109 ALA A C 1
ATOM 632 O O . ALA A 1 103 ? 65.63418 79.64674 130.28808 1.000 47.88092 109 ALA A O 1
ATOM 634 N N . GLY A 1 104 ? 63.88164 79.91172 131.66486 1.000 36.93514 110 GLY A N 1
ATOM 635 C CA . GLY A 1 104 ? 64.68049 80.20826 132.83562 1.000 31.05745 110 GLY A CA 1
ATOM 636 C C . GLY A 1 104 ? 64.25979 81.50337 133.49974 1.000 46.66118 110 GLY A C 1
ATOM 637 O O . GLY A 1 104 ? 63.28513 82.15102 133.11796 1.000 44.21613 110 GLY A O 1
ATOM 638 N N . LYS A 1 105 ? 65.01761 81.86554 134.53428 1.000 45.63247 111 LYS A N 1
ATOM 639 C CA . LYS A 1 105 ? 64.81494 83.11983 135.24780 1.000 40.61464 111 LYS A CA 1
ATOM 640 C C . LYS A 1 105 ? 65.11077 84.30665 134.33674 1.000 44.04148 111 LYS A C 1
ATOM 641 O O . LYS A 1 105 ? 66.03958 84.26625 133.52450 1.000 41.93569 111 LYS A O 1
ATOM 647 N N . VAL A 1 106 ? 64.29764 85.35941 134.45878 1.000 33.69554 112 VAL A N 1
ATOM 648 C CA . VAL A 1 106 ? 64.48560 86.60340 133.71511 1.000 32.02503 112 VAL A CA 1
ATOM 649 C C . VAL A 1 106 ? 64.24101 87.76956 134.66101 1.000 36.10757 112 VAL A C 1
ATOM 650 O O . VAL A 1 106 ? 63.28743 87.75471 135.44586 1.000 45.47460 112 VAL A O 1
ATOM 654 N N . SER A 1 107 ? 65.11040 88.77711 134.59801 1.000 39.93891 113 SER A N 1
ATOM 655 C CA . SER A 1 107 ? 64.97113 89.94432 135.45686 1.000 44.07713 113 SER A CA 1
ATOM 656 C C . SER A 1 107 ? 65.56062 91.16243 134.76533 1.000 37.12525 113 SER A C 1
ATOM 657 O O . SER A 1 107 ? 66.52865 91.05795 134.01043 1.000 47.78628 113 SER A O 1
ATOM 660 N N . PHE A 1 108 ? 64.97148 92.32140 135.03739 1.000 42.55498 114 PHE A N 1
ATOM 661 C CA . PHE A 1 108 ? 65.45385 93.56472 134.45434 1.000 43.39001 114 PHE A CA 1
ATOM 662 C C . PHE A 1 108 ? 65.05640 94.71916 135.36215 1.000 49.46770 114 PHE A C 1
ATOM 663 O O . PHE A 1 108 ? 64.22506 94.57536 136.26265 1.000 40.86631 114 PHE A O 1
ATOM 671 N N . LYS A 1 109 ? 65.69046 95.86472 135.12443 1.000 51.28710 115 LYS A N 1
ATOM 672 C CA . LYS A 1 109 ? 65.39774 97.10281 135.82671 1.000 44.90316 115 LYS A CA 1
ATOM 673 C C . LYS A 1 109 ? 64.96167 98.15866 134.82204 1.000 50.17179 115 LYS A C 1
ATOM 674 O O . LYS A 1 109 ? 65.37966 98.14159 133.66024 1.000 55.13151 115 LYS A O 1
ATOM 680 N N . ASN A 1 110 ? 64.12129 99.08335 135.27356 1.000 47.25391 116 ASN A N 1
ATOM 681 C CA . ASN A 1 110 ? 63.60669 100.11546 134.38509 1.000 53.05680 116 ASN A CA 1
ATOM 682 C C . ASN A 1 110 ? 63.05532 101.24728 135.24843 1.000 54.66350 116 ASN A C 1
ATOM 683 O O . ASN A 1 110 ? 63.08126 101.17993 136.48078 1.000 53.84007 116 ASN A O 1
ATOM 688 N N . THR A 1 111 ? 62.56066 102.29776 134.59302 1.000 51.47786 117 THR A N 1
ATOM 689 C CA . THR A 1 111 ? 62.04536 103.47729 135.28084 1.000 49.58907 117 THR A CA 1
ATOM 690 C C . THR A 1 111 ? 60.69719 103.86055 134.69073 1.000 48.61147 117 THR A C 1
ATOM 691 O O . THR A 1 111 ? 60.59630 104.13029 133.48958 1.000 59.03821 117 THR A O 1
ATOM 695 N N . ALA A 1 112 ? 59.67017 103.89622 135.53566 1.000 54.67683 118 ALA A N 1
ATOM 696 C CA . ALA A 1 112 ? 58.32598 104.26711 135.11324 1.000 55.76665 118 ALA A CA 1
ATOM 697 C C . ALA A 1 112 ? 58.13539 105.77307 135.24054 1.000 50.80377 118 ALA A C 1
ATOM 698 O O . ALA A 1 112 ? 58.46343 106.36128 136.27487 1.000 47.25116 118 ALA A O 1
ATOM 700 N N . VAL A 1 113 ? 57.60776 106.38937 134.18864 1.000 54.62080 119 VAL A N 1
ATOM 701 C CA . VAL A 1 113 ? 57.28118 107.81043 134.19719 1.000 49.76796 119 VAL A CA 1
ATOM 702 C C . VAL A 1 113 ? 55.84454 107.96664 134.68006 1.000 53.11980 119 VAL A C 1
ATOM 703 O O . VAL A 1 113 ? 54.91849 107.37385 134.11465 1.000 50.40170 119 VAL A O 1
ATOM 707 N N . LEU A 1 114 ? 55.65910 108.75791 135.72936 1.000 61.91954 120 LEU A N 1
ATOM 708 C CA . LEU A 1 114 ? 54.34519 109.03713 136.30026 1.000 60.63134 120 LEU A CA 1
ATOM 709 C C . LEU A 1 114 ? 53.99926 110.49161 136.00574 1.000 65.70491 120 LEU A C 1
ATOM 710 O O . LEU A 1 114 ? 54.62383 111.40588 136.55455 1.000 69.69897 120 LEU A O 1
ATOM 715 N N . LYS A 1 115 ? 53.01603 110.70562 135.13562 1.000 65.65282 121 LYS A N 1
ATOM 716 C CA . LYS A 1 115 ? 52.55017 112.04171 134.78851 1.000 67.67059 121 LYS A CA 1
ATOM 717 C C . LYS A 1 115 ? 51.18383 112.28736 135.41381 1.000 62.75231 121 LYS A C 1
ATOM 718 O O . LYS A 1 115 ? 50.29918 111.42878 135.34087 1.000 61.87510 121 LYS A O 1
ATOM 724 N N . LEU A 1 116 ? 51.02301 113.45245 136.03700 1.000 68.68634 122 LEU A N 1
ATOM 725 C CA . LEU A 1 116 ? 49.73219 113.86665 136.56996 1.000 68.97695 122 LEU A CA 1
ATOM 726 C C . LEU A 1 116 ? 48.88516 114.44606 135.44305 1.000 71.05165 122 LEU A C 1
ATOM 727 O O . LEU A 1 116 ? 49.34654 115.30860 134.68944 1.000 69.55442 122 LEU A O 1
ATOM 732 N N . GLU A 1 117 ? 47.65018 113.96521 135.31868 1.000 74.60014 123 GLU A N 1
ATOM 733 C CA . GLU A 1 117 ? 46.81206 114.30152 134.17748 1.000 72.26146 123 GLU A CA 1
ATOM 734 C C . GLU A 1 117 ? 45.36120 114.44811 134.61053 1.000 79.37614 123 GLU A C 1
ATOM 735 O O . GLU A 1 117 ? 44.88006 113.69903 135.46524 1.000 78.14838 123 GLU A O 1
ATOM 741 N N . LYS A 1 118 ? 44.67221 115.41872 134.01210 1.000 79.20039 124 LYS A N 1
ATOM 742 C CA . LYS A 1 118 ? 43.25616 115.65842 134.25842 1.000 79.46855 124 LYS A CA 1
ATOM 743 C C . LYS A 1 118 ? 42.44576 115.07962 133.10410 1.000 81.18677 124 LYS A C 1
ATOM 744 O O . LYS A 1 118 ? 42.59441 115.51374 131.95675 1.000 81.94395 124 LYS A O 1
ATOM 750 N N . THR A 1 119 ? 41.60307 114.09756 133.40509 1.000 84.12409 125 THR A N 1
ATOM 751 C CA . THR A 1 119 ? 40.61250 113.59454 132.46500 1.000 89.75200 125 THR A CA 1
ATOM 752 C C . THR A 1 119 ? 39.22523 113.93089 132.99199 1.000 99.32610 125 THR A C 1
ATOM 753 O O . THR A 1 119 ? 38.95180 113.77400 134.18759 1.000 90.78894 125 THR A O 1
ATOM 757 N N . ASP A 1 120 ? 38.35599 114.39212 132.09185 1.000 104.58762 126 ASP A N 1
ATOM 758 C CA . ASP A 1 120 ? 37.05514 114.92918 132.47093 1.000 97.39589 126 ASP A CA 1
ATOM 759 C C . ASP A 1 120 ? 37.22942 116.03543 133.50522 1.000 94.91524 126 ASP A C 1
ATOM 760 O O . ASP A 1 120 ? 37.51863 117.18262 133.14988 1.000 95.00783 126 ASP A O 1
ATOM 762 N N . ASP A 1 121 ? 37.08287 115.69930 134.79102 1.000 94.01708 127 ASP A N 1
ATOM 763 C CA . ASP A 1 121 ? 37.11696 116.72334 135.82832 1.000 93.06026 127 ASP A CA 1
ATOM 764 C C . ASP A 1 121 ? 37.91758 116.30937 137.06068 1.000 96.73664 127 ASP A C 1
ATOM 765 O O . ASP A 1 121 ? 37.77029 116.93509 138.11751 1.000 95.41579 127 ASP A O 1
ATOM 770 N N . GLU A 1 122 ? 38.76290 115.28522 136.96141 1.000 102.12999 128 GLU A N 1
ATOM 771 C CA . GLU A 1 122 ? 39.52312 114.81528 138.11201 1.000 98.32210 128 GLU A CA 1
ATOM 772 C C . GLU A 1 122 ? 40.93411 114.44629 137.68283 1.000 95.32756 128 GLU A C 1
ATOM 773 O O . GLU A 1 122 ? 41.11744 113.67469 136.73632 1.000 93.78392 128 GLU A O 1
ATOM 779 N N . GLU A 1 123 ? 41.92349 114.99894 138.38101 1.000 90.80605 129 GLU A N 1
ATOM 780 C CA . GLU A 1 123 ? 43.31858 114.68238 138.12004 1.000 87.16980 129 GLU A CA 1
ATOM 781 C C . GLU A 1 123 ? 43.68109 113.32052 138.70985 1.000 83.46940 129 GLU A C 1
ATOM 782 O O . GLU A 1 123 ? 42.96745 112.76799 139.55167 1.000 88.27103 129 GLU A O 1
ATOM 788 N N . SER A 1 124 ? 44.81850 112.78284 138.25607 1.000 81.20316 130 SER A N 1
ATOM 789 C CA . SER A 1 124 ? 45.35282 111.52682 138.77448 1.000 78.22405 130 SER A CA 1
ATOM 790 C C . SER A 1 124 ? 46.73451 111.24975 138.19694 1.000 70.79726 130 SER A C 1
ATOM 791 O O . SER A 1 124 ? 47.02984 111.65716 137.06841 1.000 62.01106 130 SER A O 1
ATOM 794 N N . TRP A 1 125 ? 47.58365 110.55332 138.95158 1.000 68.24849 131 TRP A N 1
ATOM 795 C CA . TRP A 1 125 ? 48.89881 110.16928 138.45281 1.000 63.95221 131 TRP A CA 1
ATOM 796 C C . TRP A 1 125 ? 48.78692 108.89274 137.62869 1.000 68.30534 131 TRP A C 1
ATOM 797 O O . TRP A 1 125 ? 48.22830 107.89297 138.09186 1.000 67.80448 131 TRP A O 1
ATOM 808 N N . ASN A 1 126 ? 49.31959 108.92785 136.40573 1.000 63.53701 132 ASN A N 1
ATOM 809 C CA . ASN A 1 126 ? 49.16055 107.83852 135.45345 1.000 57.36528 132 ASN A CA 1
ATOM 810 C C . ASN A 1 126 ? 50.52041 107.40566 134.91980 1.000 59.28915 132 ASN A C 1
ATOM 811 O O . ASN A 1 126 ? 51.40627 108.23849 134.70286 1.000 62.21993 132 ASN A O 1
ATOM 816 N N . ILE A 1 127 ? 50.67237 106.09978 134.69523 1.000 56.55533 133 ILE A N 1
ATOM 817 C CA . ILE A 1 127 ? 51.94025 105.51048 134.27328 1.000 56.12950 133 ILE A CA 1
ATOM 818 C C . ILE A 1 127 ? 52.05125 105.58493 132.75671 1.000 47.30893 133 ILE A C 1
ATOM 819 O O . ILE A 1 127 ? 51.14087 105.15861 132.03802 1.000 47.12493 133 ILE A O 1
ATOM 824 N N . ASP A 1 128 ? 53.18072 106.10180 132.26559 1.000 40.97895 134 ASP A N 1
ATOM 825 C CA . ASP A 1 128 ? 53.39204 106.25835 130.82554 1.000 52.19387 134 ASP A CA 1
ATOM 826 C C . ASP A 1 128 ? 53.98697 104.95690 130.28404 1.000 51.78907 134 ASP A C 1
ATOM 827 O O . ASP A 1 128 ? 55.18570 104.83583 130.02396 1.000 42.87431 134 ASP A O 1
ATOM 832 N N . TRP A 1 129 ? 53.10830 103.97087 130.10301 1.000 52.01428 135 TRP A N 1
ATOM 833 C CA . TRP A 1 129 ? 53.50671 102.60799 129.77292 1.000 41.72004 135 TRP A CA 1
ATOM 834 C C . TRP A 1 129 ? 54.15145 102.53506 128.39086 1.000 40.64062 135 TRP A C 1
ATOM 835 O O . TRP A 1 129 ? 53.89146 103.36326 127.51534 1.000 49.33588 135 TRP A O 1
ATOM 846 N N . ASP A 1 130 ? 54.98897 101.51782 128.19543 1.000 42.89159 136 ASP A N 1
ATOM 847 C CA . ASP A 1 130 ? 55.56174 101.21182 126.88991 1.000 42.92602 136 ASP A CA 1
ATOM 848 C C . ASP A 1 130 ? 55.96369 99.74025 126.88025 1.000 44.27899 136 ASP A C 1
ATOM 849 O O . ASP A 1 130 ? 56.07738 99.12366 127.94644 1.000 43.78021 136 ASP A O 1
ATOM 854 N N . PRO A 1 131 ? 56.16525 99.14278 125.69806 1.000 42.32931 137 PRO A N 1
ATOM 855 C CA . PRO A 1 131 ? 56.39204 97.68681 125.64160 1.000 39.23083 137 PRO A CA 1
ATOM 856 C C . PRO A 1 131 ? 57.58141 97.19959 126.44850 1.000 38.54483 137 PRO A C 1
ATOM 857 O O . PRO A 1 131 ? 57.70362 95.98490 126.64902 1.000 45.26984 137 PRO A O 1
ATOM 861 N N . SER A 1 132 ? 58.46023 98.08647 126.91773 1.000 49.99239 138 SER A N 1
ATOM 862 C CA . SER A 1 132 ? 59.59031 97.62697 127.71511 1.000 47.36666 138 SER A CA 1
ATOM 863 C C . SER A 1 132 ? 59.17171 97.12300 129.09144 1.000 42.92063 138 SER A C 1
ATOM 864 O O . SER A 1 132 ? 60.01063 96.55614 129.79533 1.000 36.71011 138 SER A O 1
ATOM 867 N N . PHE A 1 133 ? 57.91133 97.30780 129.49833 1.000 40.22359 139 PHE A N 1
ATOM 868 C CA . PHE A 1 133 ? 57.48989 96.70929 130.75668 1.000 43.14432 139 PHE A CA 1
ATOM 869 C C . PHE A 1 133 ? 57.21832 95.21611 130.62115 1.000 46.84632 139 PHE A C 1
ATOM 870 O O . PHE A 1 133 ? 57.03790 94.54057 131.64085 1.000 51.63452 139 PHE A O 1
ATOM 878 N N . ILE A 1 134 ? 57.15776 94.69094 129.39872 1.000 39.59199 140 ILE A N 1
ATOM 879 C CA . ILE A 1 134 ? 56.93542 93.26639 129.18649 1.000 41.88722 140 ILE A CA 1
ATOM 880 C C . ILE A 1 134 ? 58.27813 92.56145 129.30995 1.000 42.05809 140 ILE A C 1
ATOM 881 O O . ILE A 1 134 ? 58.51767 91.80985 130.26198 1.000 49.74043 140 ILE A O 1
ATOM 886 N N . PHE A 1 135 ? 59.15514 92.79260 128.34274 1.000 43.12277 141 PHE A N 1
ATOM 887 C CA . PHE A 1 135 ? 60.57664 92.52964 128.48279 1.000 38.23876 141 PHE A CA 1
ATOM 888 C C . PHE A 1 135 ? 61.32005 93.82349 128.18121 1.000 41.31983 141 PHE A C 1
ATOM 889 O O . PHE A 1 135 ? 60.82499 94.67549 127.43954 1.000 46.90536 141 PHE A O 1
ATOM 897 N N . LYS A 1 136 ? 62.50721 93.97947 128.77001 1.000 43.73474 142 LYS A N 1
ATOM 898 C CA . LYS A 1 136 ? 63.21248 95.24945 128.63791 1.000 37.55492 142 LYS A CA 1
ATOM 899 C C . LYS A 1 136 ? 63.65495 95.50586 127.20430 1.000 37.75152 142 LYS A C 1
ATOM 900 O O . LYS A 1 136 ? 63.72654 96.66553 126.78139 1.000 39.39203 142 LYS A O 1
ATOM 906 N N . GLN A 1 137 ? 63.93943 94.44891 126.43780 1.000 42.71757 143 GLN A N 1
ATOM 907 C CA . GLN A 1 137 ? 64.40702 94.63011 125.06473 1.000 39.56569 143 GLN A CA 1
ATOM 908 C C . GLN A 1 137 ? 63.33106 95.18092 124.13756 1.000 43.50038 143 GLN A C 1
ATOM 909 O O . GLN A 1 137 ? 63.66681 95.70230 123.07071 1.000 39.96872 143 GLN A O 1
ATOM 915 N N . LEU A 1 138 ? 62.05679 95.08169 124.50816 1.000 44.98096 144 LEU A N 1
ATOM 916 C CA . LEU A 1 138 ? 60.99004 95.38523 123.56577 1.000 49.15839 144 LEU A CA 1
ATOM 917 C C . LEU A 1 138 ? 60.82696 96.88750 123.36255 1.000 52.44533 144 LEU A C 1
ATOM 918 O O . LEU A 1 138 ? 61.16961 97.70151 124.22469 1.000 51.36706 144 LEU A O 1
ATOM 923 N N . ALA A 1 139 ? 60.30138 97.24299 122.19433 1.000 62.62768 145 ALA A N 1
ATOM 924 C CA . ALA A 1 139 ? 59.95081 98.61381 121.85079 1.000 61.18747 145 ALA A CA 1
ATOM 925 C C . ALA A 1 139 ? 58.85306 98.55432 120.79378 1.000 67.18649 145 ALA A C 1
ATOM 926 O O . ALA A 1 139 ? 58.36272 97.47469 120.44634 1.000 71.25669 145 ALA A O 1
ATOM 928 N N . ASP A 1 140 ? 58.46648 99.71959 120.27134 1.000 66.86439 146 ASP A N 1
ATOM 929 C CA . ASP A 1 140 ? 57.36944 99.77214 119.31091 1.000 69.51161 146 ASP A CA 1
ATOM 930 C C . ASP A 1 140 ? 57.73624 99.20613 117.94494 1.000 72.01087 146 ASP A C 1
ATOM 931 O O . ASP A 1 140 ? 56.85687 99.10536 117.08303 1.000 78.91232 146 ASP A O 1
ATOM 936 N N . ASP A 1 141 ? 58.99486 98.82860 117.72250 1.000 68.34261 147 ASP A N 1
ATOM 937 C CA . ASP A 1 141 ? 59.39370 98.16993 116.48342 1.000 74.55006 147 ASP A CA 1
ATOM 938 C C . ASP A 1 141 ? 59.97526 96.77974 116.72956 1.000 78.30157 147 ASP A C 1
ATOM 939 O O . ASP A 1 141 ? 60.64835 96.22892 115.85047 1.000 76.00817 147 ASP A O 1
ATOM 944 N N . LYS A 1 142 ? 59.72524 96.19584 117.90308 1.000 71.22516 148 LYS A N 1
ATOM 945 C CA . LYS A 1 142 ? 60.31833 94.91846 118.27459 1.000 63.62534 148 LYS A CA 1
ATOM 946 C C . LYS A 1 142 ? 59.28519 94.04942 118.97517 1.000 65.99518 148 LYS A C 1
ATOM 947 O O . LYS A 1 142 ? 58.51627 94.53477 119.81002 1.000 70.23501 148 LYS A O 1
ATOM 953 N N . THR A 1 143 ? 59.27862 92.76485 118.63680 1.000 58.44187 149 THR A N 1
ATOM 954 C CA . THR A 1 143 ? 58.37834 91.78885 119.23349 1.000 53.84500 149 THR A CA 1
ATOM 955 C C . THR A 1 143 ? 59.20163 90.72753 119.96655 1.000 50.82423 149 THR A C 1
ATOM 956 O O . THR A 1 143 ? 60.42501 90.83768 120.09636 1.000 49.90409 149 THR A O 1
ATOM 960 N N . VAL A 1 144 ? 58.51846 89.69021 120.44805 1.000 49.63434 150 VAL A N 1
ATOM 961 C CA . VAL A 1 144 ? 59.16708 88.57052 121.11613 1.000 42.84672 150 VAL A CA 1
ATOM 962 C C . VAL A 1 144 ? 58.62678 87.27514 120.52678 1.000 47.77843 150 VAL A C 1
ATOM 963 O O . VAL A 1 144 ? 57.47727 87.20230 120.08429 1.000 48.45925 150 VAL A O 1
ATOM 967 N N . GLN A 1 145 ? 59.48254 86.25647 120.49706 1.000 60.52016 151 GLN A N 1
ATOM 968 C CA . GLN A 1 145 ? 59.16243 84.92629 119.99812 1.000 60.74367 151 GLN A CA 1
ATOM 969 C C . GLN A 1 145 ? 59.61833 83.88254 121.00595 1.000 52.73398 151 GLN A C 1
ATOM 970 O O . GLN A 1 145 ? 60.68561 84.01507 121.61982 1.000 52.02718 151 GLN A O 1
ATOM 976 N N . ILE A 1 146 ? 58.80672 82.83770 121.15290 1.000 54.19183 152 ILE A N 1
ATOM 977 C CA . ILE A 1 146 ? 59.03587 81.76217 122.11152 1.000 53.21993 152 ILE A CA 1
ATOM 978 C C . ILE A 1 146 ? 59.01696 80.46684 121.31153 1.000 53.21378 152 ILE A C 1
ATOM 979 O O . ILE A 1 146 ? 57.94531 79.99385 120.91670 1.000 64.92226 152 ILE A O 1
ATOM 984 N N . MET A 1 147 ? 60.18666 79.88705 121.06605 1.000 48.21173 153 MET A N 1
ATOM 985 C CA . MET A 1 147 ? 60.24825 78.59349 120.40319 1.000 49.02913 153 MET A CA 1
ATOM 986 C C . MET A 1 147 ? 60.66424 77.51963 121.39827 1.000 48.23382 153 MET A C 1
ATOM 987 O O . MET A 1 147 ? 61.26830 77.79937 122.43463 1.000 52.58310 153 MET A O 1
ATOM 992 N N . SER A 1 148 ? 60.31305 76.28028 121.07809 1.000 47.60214 154 SER A N 1
ATOM 993 C CA . SER A 1 148 ? 60.57027 75.14654 121.94789 1.000 42.87325 154 SER A CA 1
ATOM 994 C C . SER A 1 148 ? 61.36510 74.08427 121.20051 1.000 51.92624 154 SER A C 1
ATOM 995 O O . SER A 1 148 ? 61.35410 74.01456 119.96860 1.000 53.12680 154 SER A O 1
ATOM 998 N N . ILE A 1 149 ? 62.05859 73.25395 121.97060 1.000 47.42533 155 ILE A N 1
ATOM 999 C CA . ILE A 1 149 ? 62.90615 72.19361 121.44506 1.000 47.57029 155 ILE A CA 1
ATOM 1000 C C . ILE A 1 149 ? 62.43459 70.88807 122.07000 1.000 50.87927 155 ILE A C 1
ATOM 1001 O O . ILE A 1 149 ? 62.62433 70.66149 123.27453 1.000 48.64300 155 ILE A O 1
ATOM 1006 N N . GLU A 1 150 ? 61.81927 70.03385 121.25739 1.000 44.34900 156 GLU A N 1
ATOM 1007 C CA . GLU A 1 150 ? 61.28746 68.77819 121.76182 1.000 48.04911 156 GLU A CA 1
ATOM 1008 C C . GLU A 1 150 ? 62.43228 67.80083 122.00018 1.000 52.80161 156 GLU A C 1
ATOM 1009 O O . GLU A 1 150 ? 63.27058 67.60824 121.11123 1.000 47.25212 156 GLU A O 1
ATOM 1015 N N . PRO A 1 151 ? 62.50998 67.17576 123.16956 1.000 51.66872 157 PRO A N 1
ATOM 1016 C CA . PRO A 1 151 ? 63.55712 66.18196 123.41588 1.000 51.45783 157 PRO A CA 1
ATOM 1017 C C . PRO A 1 151 ? 63.23071 64.86934 122.71751 1.000 51.18498 157 PRO A C 1
ATOM 1018 O O . PRO A 1 151 ? 62.11816 64.64440 122.24058 1.000 54.63203 157 PRO A O 1
ATOM 1022 N N . LYS A 1 152 ? 64.23147 63.99304 122.66588 1.000 59.79503 158 LYS A N 1
ATOM 1023 C CA . LYS A 1 152 ? 64.02435 62.65972 122.11928 1.000 53.23695 158 LYS A CA 1
ATOM 1024 C C . LYS A 1 152 ? 63.30840 61.80069 123.15092 1.000 54.17012 158 LYS A C 1
ATOM 1025 O O . LYS A 1 152 ? 63.75940 61.67607 124.29313 1.000 57.59622 158 LYS A O 1
ATOM 1031 N N . ARG A 1 153 ? 62.18287 61.22460 122.75339 1.000 49.43662 159 ARG A N 1
ATOM 1032 C CA . ARG A 1 153 ? 61.40438 60.41390 123.67432 1.000 52.80058 159 ARG A CA 1
ATOM 1033 C C . ARG A 1 153 ? 62.08781 59.07139 123.90088 1.000 51.58928 159 ARG A C 1
ATOM 1034 O O . ARG A 1 153 ? 62.60021 58.45133 122.96500 1.000 44.93574 159 ARG A O 1
ATOM 1042 N N . GLY A 1 154 ? 62.10876 58.63060 125.15636 1.000 46.85924 160 GLY A N 1
ATOM 1043 C CA . GLY A 1 154 ? 62.61549 57.30707 125.45659 1.000 45.60614 160 GLY A CA 1
ATOM 1044 C C . GLY A 1 154 ? 61.82323 56.22515 124.74918 1.000 47.78692 160 GLY A C 1
ATOM 1045 O O . GLY A 1 154 ? 60.66767 56.41011 124.35943 1.000 51.43300 160 GLY A O 1
ATOM 1046 N N . GLN A 1 155 ? 62.46191 55.07106 124.58326 1.000 45.40807 161 GLN A N 1
ATOM 1047 C CA . GLN A 1 155 ? 61.89765 53.97709 123.80861 1.000 44.03911 161 GLN A CA 1
ATOM 1048 C C . GLN A 1 155 ? 61.52743 52.80582 124.71389 1.000 45.98784 161 GLN A C 1
ATOM 1049 O O . GLN A 1 155 ? 62.03152 52.66865 125.83265 1.000 43.95386 161 GLN A O 1
ATOM 1055 N N . ILE A 1 156 ? 60.61317 51.97088 124.22085 1.000 42.36407 162 ILE A N 1
ATOM 1056 C CA . ILE A 1 156 ? 60.06772 50.84470 124.97146 1.000 37.16564 162 ILE A CA 1
ATOM 1057 C C . ILE A 1 156 ? 60.49144 49.55445 124.28477 1.000 42.94961 162 ILE A C 1
ATOM 1058 O O . ILE A 1 156 ? 60.23665 49.37055 123.08822 1.000 44.74829 162 ILE A O 1
ATOM 1063 N N . TYR A 1 157 ? 61.11470 48.65693 125.04551 1.000 41.24265 163 TYR A N 1
ATOM 1064 C CA . TYR A 1 157 ? 61.64526 47.40363 124.52864 1.000 43.93738 163 TYR A CA 1
ATOM 1065 C C . TYR A 1 157 ? 61.02967 46.22543 125.27830 1.000 43.32838 163 TYR A C 1
ATOM 1066 O O . TYR A 1 157 ? 60.58944 46.35697 126.42460 1.000 43.39955 163 TYR A O 1
ATOM 1075 N N . ASP A 1 158 ? 61.00531 45.05786 124.63562 1.000 40.41393 164 ASP A N 1
ATOM 1076 C CA . ASP A 1 158 ? 60.56759 43.86725 125.34891 1.000 47.76820 164 ASP A CA 1
ATOM 1077 C C . ASP A 1 158 ? 61.77272 43.27631 126.08403 1.000 42.78311 164 ASP A C 1
ATOM 1078 O O . ASP A 1 158 ? 62.82617 43.90899 126.19367 1.000 46.40401 164 ASP A O 1
ATOM 1083 N N . LYS A 1 159 ? 61.64039 42.04428 126.58179 1.000 39.60312 165 LYS A N 1
ATOM 1084 C CA . LYS A 1 159 ? 62.69139 41.47512 127.42080 1.000 47.01360 165 LYS A CA 1
ATOM 1085 C C . LYS A 1 159 ? 63.96633 41.17212 126.64341 1.000 46.78411 165 LYS A C 1
ATOM 1086 O O . LYS A 1 159 ? 65.03799 41.08575 127.25179 1.000 51.97072 165 LYS A O 1
ATOM 1092 N N . ASN A 1 160 ? 63.88309 41.02454 125.31999 1.000 44.69392 166 ASN A N 1
ATOM 1093 C CA . ASN A 1 160 ? 65.03783 40.68922 124.49447 1.000 44.71657 166 ASN A CA 1
ATOM 1094 C C . ASN A 1 160 ? 65.50154 41.85678 123.62747 1.000 42.89314 166 ASN A C 1
ATOM 1095 O O . ASN A 1 160 ? 66.15182 41.63993 122.60105 1.000 40.96793 166 ASN A O 1
ATOM 1100 N N . GLY A 1 161 ? 65.18283 43.08877 124.01617 1.000 44.36232 167 GLY A N 1
ATOM 1101 C CA . GLY A 1 161 ? 65.63270 44.24879 123.27591 1.000 44.77867 167 GLY A CA 1
ATOM 1102 C C . GLY A 1 161 ? 64.86593 44.55379 122.00814 1.000 47.97450 167 GLY A C 1
ATOM 1103 O O . GLY A 1 161 ? 65.28101 45.44152 121.25460 1.000 46.18224 167 GLY A O 1
ATOM 1104 N N . LYS A 1 162 ? 63.76523 43.85407 121.74467 1.000 41.94063 168 LYS A N 1
ATOM 1105 C CA . LYS A 1 162 ? 62.96262 44.11863 120.55812 1.000 45.60153 168 LYS A CA 1
ATOM 1106 C C . LYS A 1 162 ? 62.10665 45.35886 120.77639 1.000 41.26212 168 LYS A C 1
ATOM 1107 O O . LYS A 1 162 ? 61.36531 45.44900 121.75949 1.000 47.22064 168 LYS A O 1
ATOM 1113 N N . GLY A 1 163 ? 62.22216 46.31860 119.86265 1.000 45.06692 169 GLY A N 1
ATOM 1114 C CA . GLY A 1 163 ? 61.57290 47.60626 120.01597 1.000 44.64566 169 GLY A CA 1
ATOM 1115 C C . GLY A 1 163 ? 60.06553 47.57795 119.85211 1.000 47.36919 169 GLY A C 1
ATOM 1116 O O . GLY A 1 163 ? 59.55078 47.17879 118.80116 1.000 49.66331 169 GLY A O 1
ATOM 1117 N N . LEU A 1 164 ? 59.34728 48.01373 120.88644 1.000 42.78962 170 LEU A N 1
ATOM 1118 C CA . LEU A 1 164 ? 57.89051 48.03496 120.88896 1.000 43.12142 170 LEU A CA 1
ATOM 1119 C C . LEU A 1 164 ? 57.30894 49.42436 120.68540 1.000 45.70240 170 LEU A C 1
ATOM 1120 O O . LEU A 1 164 ? 56.21034 49.54786 120.14122 1.000 45.02513 170 LEU A O 1
ATOM 1125 N N . ALA A 1 165 ? 58.01508 50.46135 121.12974 1.000 43.24884 171 ALA A N 1
ATOM 1126 C CA . ALA A 1 165 ? 57.64419 51.85247 120.88647 1.000 39.46655 171 ALA A CA 1
ATOM 1127 C C . ALA A 1 165 ? 58.95972 52.60865 120.74088 1.000 47.66177 171 ALA A C 1
ATOM 1128 O O . ALA A 1 165 ? 59.61870 52.90224 121.74329 1.000 42.14502 171 ALA A O 1
ATOM 1130 N N . VAL A 1 166 ? 59.35039 52.90128 119.49825 1.000 46.47718 172 VAL A N 1
ATOM 1131 C CA . VAL A 1 166 ? 60.69966 53.35505 119.18953 1.000 46.16413 172 VAL A CA 1
ATOM 1132 C C . VAL A 1 166 ? 60.63196 54.65688 118.39987 1.000 43.79606 172 VAL A C 1
ATOM 1133 O O . VAL A 1 166 ? 59.55883 55.16349 118.08419 1.000 42.75866 172 VAL A O 1
ATOM 1137 N N . ASN A 1 167 ? 61.80997 55.18676 118.07851 1.000 49.47543 173 ASN A N 1
ATOM 1138 C CA . ASN A 1 167 ? 61.96316 56.37598 117.25274 1.000 42.47878 173 ASN A CA 1
ATOM 1139 C C . ASN A 1 167 ? 62.72138 55.97866 115.99617 1.000 44.94609 173 ASN A C 1
ATOM 1140 O O . ASN A 1 167 ? 63.81047 55.40203 116.08463 1.000 51.05132 173 ASN A O 1
ATOM 1145 N N . THR A 1 168 ? 62.15398 56.28208 114.83357 1.000 39.57789 174 THR A N 1
ATOM 1146 C CA . THR A 1 168 ? 62.78275 55.91783 113.57359 1.000 46.28423 174 THR A CA 1
ATOM 1147 C C . THR A 1 168 ? 62.62204 57.05815 112.57524 1.000 48.84806 174 THR A C 1
ATOM 1148 O O . THR A 1 168 ? 61.80774 57.96238 112.76026 1.000 44.81535 174 THR A O 1
ATOM 1152 N N . ASP A 1 169 ? 63.41822 57.01572 111.51114 1.000 47.70724 175 ASP A N 1
ATOM 1153 C CA . ASP A 1 169 ? 63.38585 58.05412 110.48976 1.000 42.08576 175 ASP A CA 1
ATOM 1154 C C . ASP A 1 169 ? 62.41739 57.64173 109.39145 1.000 50.08648 175 ASP A C 1
ATOM 1155 O O . ASP A 1 169 ? 62.60120 56.59949 108.75356 1.000 58.10180 175 ASP A O 1
ATOM 1160 N N . VAL A 1 170 ? 61.38843 58.45781 109.18093 1.000 48.78251 176 VAL A N 1
ATOM 1161 C CA . VAL A 1 170 ? 60.32186 58.17285 108.22434 1.000 45.43083 176 VAL A CA 1
ATOM 1162 C C . VAL A 1 170 ? 60.31661 59.25479 107.14963 1.000 46.04560 176 VAL A C 1
ATOM 1163 O O . VAL A 1 170 ? 60.77069 60.38353 107.40120 1.000 48.18521 176 VAL A O 1
ATOM 1167 N N . PRO A 1 171 ? 59.82086 58.96104 105.94775 1.000 46.41738 177 PRO A N 1
ATOM 1168 C CA . PRO A 1 171 ? 59.83632 59.96528 104.87825 1.000 47.35508 177 PRO A CA 1
ATOM 1169 C C . PRO A 1 171 ? 58.96819 61.16953 105.21177 1.000 46.02597 177 PRO A C 1
ATOM 1170 O O . PRO A 1 171 ? 57.96429 61.06853 105.92081 1.000 44.85841 177 PRO A O 1
ATOM 1174 N N . GLU A 1 172 ? 59.36653 62.32225 104.67796 1.000 41.42286 178 GLU A N 1
ATOM 1175 C CA . GLU A 1 172 ? 58.63453 63.56914 104.86660 1.000 36.32656 178 GLU A CA 1
ATOM 1176 C C . GLU A 1 172 ? 58.62533 64.29478 103.53023 1.000 45.82026 178 GLU A C 1
ATOM 1177 O O . GLU A 1 172 ? 59.67969 64.72338 103.04500 1.000 48.41807 178 GLU A O 1
ATOM 1183 N N . ILE A 1 173 ? 57.44458 64.41955 102.94153 1.000 45.25105 179 ILE A N 1
ATOM 1184 C CA . ILE A 1 173 ? 57.25791 65.07944 101.65808 1.000 37.69097 179 ILE A CA 1
ATOM 1185 C C . ILE A 1 173 ? 56.99353 66.55816 101.90322 1.000 48.12217 179 ILE A C 1
ATOM 1186 O O . ILE A 1 173 ? 56.22065 66.92767 102.80439 1.000 48.40583 179 ILE A O 1
ATOM 1191 N N . GLY A 1 174 ? 57.63576 67.41196 101.10285 1.000 43.56383 180 GLY A N 1
ATOM 1192 C CA . GLY A 1 174 ? 57.46525 68.84314 101.23388 1.000 45.67908 180 GLY A CA 1
ATOM 1193 C C . GLY A 1 174 ? 57.70892 69.54955 99.91701 1.000 51.22518 180 GLY A C 1
ATOM 1194 O O . GLY A 1 174 ? 58.02325 68.92747 98.90009 1.000 44.04204 180 GLY A O 1
ATOM 1195 N N . ILE A 1 175 ? 57.55909 70.87145 99.94767 1.000 47.15036 181 ILE A N 1
ATOM 1196 C CA . ILE A 1 175 ? 57.72365 71.72227 98.77495 1.000 52.76650 181 ILE A CA 1
ATOM 1197 C C . ILE A 1 175 ? 58.79574 72.76443 99.05845 1.000 52.27731 181 ILE A C 1
ATOM 1198 O O . ILE A 1 175 ? 58.78583 73.40469 100.11794 1.000 49.50488 181 ILE A O 1
ATOM 1203 N N . VAL A 1 176 ? 59.71545 72.92946 98.11109 1.000 42.07650 182 VAL A N 1
ATOM 1204 C CA . VAL A 1 176 ? 60.60255 74.08868 98.07003 1.000 53.67923 182 VAL A CA 1
ATOM 1205 C C . VAL A 1 176 ? 59.96321 75.11195 97.13489 1.000 50.68559 182 VAL A C 1
ATOM 1206 O O . VAL A 1 176 ? 59.84395 74.83775 95.92871 1.000 50.45928 182 VAL A O 1
ATOM 1210 N N . PRO A 1 177 ? 59.52864 76.27501 97.63429 1.000 45.98029 183 PRO A N 1
ATOM 1211 C CA . PRO A 1 177 ? 58.71532 77.17498 96.78962 1.000 48.10504 183 PRO A CA 1
ATOM 1212 C C . PRO A 1 177 ? 59.40927 77.63078 95.51327 1.000 55.52836 183 PRO A C 1
ATOM 1213 O O . PRO A 1 177 ? 58.78635 77.63093 94.44393 1.000 54.80779 183 PRO A O 1
ATOM 1217 N N . GLY A 1 178 ? 60.68494 78.01908 95.59162 1.000 50.61595 184 GLY A N 1
ATOM 1218 C CA . GLY A 1 178 ? 61.38449 78.47194 94.40279 1.000 45.12168 184 GLY A CA 1
ATOM 1219 C C . GLY A 1 178 ? 61.41906 77.44025 93.29117 1.000 50.85603 184 GLY A C 1
ATOM 1220 O O . GLY A 1 178 ? 61.42584 77.79307 92.10926 1.000 64.17747 184 GLY A O 1
ATOM 1221 N N . GLU A 1 179 ? 61.43157 76.15763 93.64768 1.000 58.16032 185 GLU A N 1
ATOM 1222 C CA . GLU A 1 179 ? 61.44913 75.08523 92.66128 1.000 61.12377 185 GLU A CA 1
ATOM 1223 C C . GLU A 1 179 ? 60.11626 74.91664 91.94017 1.000 63.39941 185 GLU A C 1
ATOM 1224 O O . GLU A 1 179 ? 60.05429 74.16108 90.96312 1.000 62.91842 185 GLU A O 1
ATOM 1230 N N . LEU A 1 180 ? 59.05178 75.58584 92.39488 1.000 56.18177 186 LEU A N 1
ATOM 1231 C CA . LEU A 1 180 ? 57.74354 75.38681 91.77625 1.000 65.75841 186 LEU A CA 1
ATOM 1232 C C . LEU A 1 180 ? 57.65862 76.04183 90.40267 1.000 68.90045 186 LEU A C 1
ATOM 1233 O O . LEU A 1 180 ? 56.96360 75.52736 89.51750 1.000 52.23049 186 LEU A O 1
ATOM 1238 N N . GLY A 1 181 ? 58.35063 77.16310 90.20468 1.000 67.43007 187 GLY A N 1
ATOM 1239 C CA . GLY A 1 181 ? 58.24269 77.86515 88.93861 1.000 65.84245 187 GLY A CA 1
ATOM 1240 C C . GLY A 1 181 ? 56.84504 78.41868 88.74415 1.000 65.23682 187 GLY A C 1
ATOM 1241 O O . GLY A 1 181 ? 56.17230 78.83018 89.69722 1.000 67.17170 187 GLY A O 1
ATOM 1242 N N . ASP A 1 182 ? 56.39203 78.43117 87.48803 1.000 67.72383 188 ASP A N 1
ATOM 1243 C CA . ASP A 1 182 ? 55.03528 78.84766 87.15232 1.000 69.35701 188 ASP A CA 1
ATOM 1244 C C . ASP A 1 182 ? 54.05273 77.68418 87.14439 1.000 63.81546 188 ASP A C 1
ATOM 1245 O O . ASP A 1 182 ? 53.10013 77.68426 86.35467 1.000 70.09726 188 ASP A O 1
ATOM 1250 N N . LYS A 1 183 ? 54.25942 76.69029 88.00807 1.000 59.62502 189 LYS A N 1
ATOM 1251 C CA . LYS A 1 183 ? 53.40539 75.51155 88.07512 1.000 54.80262 189 LYS A CA 1
ATOM 1252 C C . LYS A 1 183 ? 52.78054 75.33489 89.45373 1.000 55.69387 189 LYS A C 1
ATOM 1253 O O . LYS A 1 183 ? 52.29981 74.24132 89.76974 1.000 57.05252 189 LYS A O 1
ATOM 1259 N N . LYS A 1 184 ? 52.78741 76.38312 90.28363 1.000 51.03436 190 LYS A N 1
ATOM 1260 C CA . LYS A 1 184 ? 52.38375 76.23088 91.67973 1.000 57.24574 190 LYS A CA 1
ATOM 1261 C C . LYS A 1 184 ? 50.99111 75.62438 91.80719 1.000 54.12853 190 LYS A C 1
ATOM 1262 O O . LYS A 1 184 ? 50.77856 74.70539 92.60727 1.000 54.82484 190 LYS A O 1
ATOM 1268 N N . GLU A 1 185 ? 50.03739 76.10578 91.00819 1.000 60.53794 191 GLU A N 1
ATOM 1269 C CA . GLU A 1 185 ? 48.64194 75.71609 91.19130 1.000 63.37626 191 GLU A CA 1
ATOM 1270 C C . GLU A 1 185 ? 48.41730 74.25352 90.82162 1.000 60.80180 191 GLU A C 1
ATOM 1271 O O . GLU A 1 185 ? 47.83459 73.48478 91.60002 1.000 61.49973 191 GLU A O 1
ATOM 1277 N N . LYS A 1 186 ? 48.86579 73.85357 89.62980 1.000 52.21898 192 LYS A N 1
ATOM 1278 C CA . LYS A 1 186 ? 48.69542 72.46982 89.19882 1.000 58.44263 192 LYS A CA 1
ATOM 1279 C C . LYS A 1 186 ? 49.45406 71.50817 90.10817 1.000 58.35368 192 LYS A C 1
ATOM 1280 O O . LYS A 1 186 ? 48.97345 70.39936 90.38475 1.000 58.61747 192 LYS A O 1
ATOM 1286 N N . VAL A 1 187 ? 50.62672 71.92243 90.59821 1.000 53.08147 193 VAL A N 1
ATOM 1287 C CA . VAL A 1 187 ? 51.39313 71.08643 91.52008 1.000 57.18425 193 VAL A CA 1
ATOM 1288 C C . VAL A 1 187 ? 50.62957 70.88481 92.82170 1.000 52.76543 193 VAL A C 1
ATOM 1289 O O . VAL A 1 187 ? 50.53526 69.76468 93.33453 1.000 51.59118 193 VAL A O 1
ATOM 1293 N N . ILE A 1 188 ? 50.09262 71.96877 93.38834 1.000 46.90441 194 ILE A N 1
ATOM 1294 C CA . ILE A 1 188 ? 49.33452 71.84115 94.62869 1.000 50.35063 194 ILE A CA 1
ATOM 1295 C C . ILE A 1 188 ? 48.10645 70.96492 94.41685 1.000 55.03054 194 ILE A C 1
ATOM 1296 O O . ILE A 1 188 ? 47.76355 70.14127 95.27062 1.000 53.12026 194 ILE A O 1
ATOM 1301 N N . LYS A 1 189 ? 47.45027 71.09456 93.26275 1.000 56.64397 195 LYS A N 1
ATOM 1302 C CA . LYS A 1 189 ? 46.28437 70.26047 92.97891 1.000 50.20004 195 LYS A CA 1
ATOM 1303 C C . LYS A 1 189 ? 46.65823 68.77851 92.93964 1.000 57.19494 195 LYS A C 1
ATOM 1304 O O . LYS A 1 189 ? 46.02669 67.94154 93.60575 1.000 57.32158 195 LYS A O 1
ATOM 1310 N N . GLU A 1 190 ? 47.69862 68.43699 92.17136 1.000 51.67648 196 GLU A N 1
ATOM 1311 C CA . GLU A 1 190 ? 48.09353 67.03653 92.04384 1.000 56.40820 196 GLU A CA 1
ATOM 1312 C C . GLU A 1 190 ? 48.59985 66.47156 93.36232 1.000 57.71141 196 GLU A C 1
ATOM 1313 O O . GLU A 1 190 ? 48.25819 65.34106 93.73068 1.000 58.42237 196 GLU A O 1
ATOM 1319 N N . LEU A 1 191 ? 49.40797 67.24180 94.09086 1.000 54.71072 197 LEU A N 1
ATOM 1320 C CA . LEU A 1 191 ? 49.93721 66.76484 95.36097 1.000 57.38498 197 LEU A CA 1
ATOM 1321 C C . LEU A 1 191 ? 48.83855 66.62723 96.40717 1.000 57.26296 197 LEU A C 1
ATOM 1322 O O . LEU A 1 191 ? 48.90177 65.72796 97.25442 1.000 51.29269 197 LEU A O 1
ATOM 1327 N N . ALA A 1 192 ? 47.82245 67.49542 96.35800 1.000 54.05600 198 ALA A N 1
ATOM 1328 C CA . ALA A 1 192 ? 46.69293 67.37036 97.26736 1.000 52.86626 198 ALA A CA 1
ATOM 1329 C C . ALA A 1 192 ? 45.89921 66.10916 96.97452 1.000 50.66679 198 ALA A C 1
ATOM 1330 O O . ALA A 1 192 ? 45.46640 65.41495 97.90140 1.000 49.01193 198 ALA A O 1
ATOM 1332 N N . LYS A 1 193 ? 45.70000 65.79314 95.69129 1.000 58.39771 199 LYS A N 1
ATOM 1333 C CA . LYS A 1 193 ? 45.04034 64.53307 95.35614 1.000 53.59413 199 LYS A CA 1
ATOM 1334 C C . LYS A 1 193 ? 45.88009 63.33733 95.78900 1.000 52.13329 199 LYS A C 1
ATOM 1335 O O . LYS A 1 193 ? 45.34321 62.33448 96.27287 1.000 60.29226 199 LYS A O 1
ATOM 1341 N N . LYS A 1 194 ? 47.20212 63.42853 95.63756 1.000 55.36079 200 LYS A N 1
ATOM 1342 C CA . LYS A 1 194 ? 48.05412 62.28047 95.93723 1.000 53.67743 200 LYS A CA 1
ATOM 1343 C C . LYS A 1 194 ? 48.20954 62.03670 97.43216 1.000 56.39712 200 LYS A C 1
ATOM 1344 O O . LYS A 1 194 ? 48.32180 60.87948 97.85264 1.000 59.60157 200 LYS A O 1
ATOM 1350 N N . LEU A 1 195 ? 48.22195 63.09110 98.24871 1.000 61.11117 201 LEU A N 1
ATOM 1351 C CA . LEU A 1 195 ? 48.49042 62.94934 99.67574 1.000 50.13586 201 LEU A CA 1
ATOM 1352 C C . LEU A 1 195 ? 47.25106 63.09545 100.54920 1.000 47.90547 201 LEU A C 1
ATOM 1353 O O . LEU A 1 195 ? 47.37765 63.10528 101.77744 1.000 53.04162 201 LEU A O 1
ATOM 1358 N N . ASP A 1 196 ? 46.06387 63.21811 99.95483 1.000 47.25434 202 ASP A N 1
ATOM 1359 C CA . ASP A 1 196 ? 44.80779 63.30604 100.70074 1.000 53.04121 202 ASP A CA 1
ATOM 1360 C C . ASP A 1 196 ? 44.76828 64.53606 101.60680 1.000 56.91305 202 ASP A C 1
ATOM 1361 O O . ASP A 1 196 ? 44.08923 64.54525 102.63799 1.000 52.61078 202 ASP A O 1
ATOM 1366 N N . LEU A 1 197 ? 45.50253 65.57491 101.22681 1.000 55.20014 203 LEU A N 1
ATOM 1367 C CA . LEU A 1 197 ? 45.44132 66.88180 101.86005 1.000 47.33150 203 LEU A CA 1
ATOM 1368 C C . LEU A 1 197 ? 44.53878 67.78873 101.03286 1.000 50.24512 203 LEU A C 1
ATOM 1369 O O . LEU A 1 197 ? 44.13396 67.44795 99.91902 1.000 56.45994 203 LEU A O 1
ATOM 1374 N N . THR A 1 198 ? 44.23189 68.96025 101.57721 1.000 46.80110 204 THR A N 1
ATOM 1375 C CA . THR A 1 198 ? 43.51741 69.96660 100.80657 1.000 45.54512 204 THR A CA 1
ATOM 1376 C C . THR A 1 198 ? 44.50146 70.95721 100.19943 1.000 44.08836 204 THR A C 1
ATOM 1377 O O . THR A 1 198 ? 45.62053 71.14189 100.68488 1.000 52.07516 204 THR A O 1
ATOM 1381 N N . GLU A 1 199 ? 44.06231 71.59667 99.11576 1.000 49.56907 205 GLU A N 1
ATOM 1382 C CA . GLU A 1 199 ? 44.85016 72.66612 98.51610 1.000 44.95956 205 GLU A CA 1
ATOM 1383 C C . GLU A 1 199 ? 45.02373 73.82231 99.49261 1.000 50.21755 205 GLU A C 1
ATOM 1384 O O . GLU A 1 199 ? 46.10038 74.42959 99.57007 1.000 55.83379 205 GLU A O 1
ATOM 1390 N N . ASP A 1 200 ? 43.97569 74.12486 100.26410 1.000 52.61192 206 ASP A N 1
ATOM 1391 C CA . ASP A 1 200 ? 44.04571 75.22353 101.22216 1.000 54.29513 206 ASP A CA 1
ATOM 1392 C C . ASP A 1 200 ? 45.07896 74.95057 102.30651 1.000 50.85955 206 ASP A C 1
ATOM 1393 O O . ASP A 1 200 ? 45.80352 75.86057 102.72327 1.000 53.82149 206 ASP A O 1
ATOM 1398 N N . ASP A 1 201 ? 45.16473 73.70398 102.77525 1.000 47.12386 207 ASP A N 1
ATOM 1399 C CA . ASP A 1 201 ? 46.13307 73.37055 103.81796 1.000 60.00046 207 ASP A CA 1
ATOM 1400 C C . ASP A 1 201 ? 47.56352 73.54949 103.31600 1.000 53.39334 207 ASP A C 1
ATOM 1401 O O . ASP A 1 201 ? 48.41031 74.14315 104.00047 1.000 50.96591 207 ASP A O 1
ATOM 1406 N N . ILE A 1 202 ? 47.84485 73.04696 102.11064 1.000 41.65309 208 ILE A N 1
ATOM 1407 C CA . ILE A 1 202 ? 49.17538 73.18910 101.52777 1.000 45.89768 208 ILE A CA 1
ATOM 1408 C C . ILE A 1 202 ? 49.51395 74.65994 101.33067 1.000 51.35993 208 ILE A C 1
ATOM 1409 O O . ILE A 1 202 ? 50.63454 75.09863 101.62094 1.000 57.42710 208 ILE A O 1
ATOM 1414 N N . LYS A 1 203 ? 48.55329 75.44860 100.84198 1.000 44.40739 209 LYS A N 1
ATOM 1415 C CA . LYS A 1 203 ? 48.82194 76.86729 100.63164 1.000 47.97815 209 LYS A CA 1
ATOM 1416 C C . LYS A 1 203 ? 49.07338 77.57956 101.95504 1.000 47.52375 209 LYS A C 1
ATOM 1417 O O . LYS A 1 203 ? 49.96831 78.43078 102.04957 1.000 54.07913 209 LYS A O 1
ATOM 1423 N N . LYS A 1 204 ? 48.31151 77.22382 102.99379 1.000 54.26334 210 LYS A N 1
ATOM 1424 C CA . LYS A 1 204 ? 48.53589 77.78858 104.32091 1.000 56.06297 210 LYS A CA 1
ATOM 1425 C C . LYS A 1 204 ? 49.93831 77.47339 104.82457 1.000 56.08226 210 LYS A C 1
ATOM 1426 O O . LYS A 1 204 ? 50.60629 78.33683 105.40565 1.000 59.99509 210 LYS A O 1
ATOM 1429 N N . LYS A 1 205 ? 50.40372 76.24103 104.60883 1.000 45.09537 211 LYS A N 1
ATOM 1430 C CA . LYS A 1 205 ? 51.76627 75.90301 105.01017 1.000 57.78459 211 LYS A CA 1
ATOM 1431 C C . LYS A 1 205 ? 52.79678 76.67298 104.19123 1.000 61.52045 211 LYS A C 1
ATOM 1432 O O . LYS A 1 205 ? 53.84790 77.06191 104.71391 1.000 64.95178 211 LYS A O 1
ATOM 1438 N N . LEU A 1 206 ? 52.51876 76.90054 102.90678 1.000 57.68959 212 LEU A N 1
ATOM 1439 C CA . LEU A 1 206 ? 53.45179 77.65472 102.07489 1.000 58.27588 212 LEU A CA 1
ATOM 1440 C C . LEU A 1 206 ? 53.45449 79.14439 102.39678 1.000 59.72642 212 LEU A C 1
ATOM 1441 O O . LEU A 1 206 ? 54.38043 79.84911 101.98254 1.000 56.88466 212 LEU A O 1
ATOM 1446 N N . ASP A 1 207 ? 52.44526 79.64223 103.11141 1.000 62.45382 213 ASP A N 1
ATOM 1447 C CA . ASP A 1 207 ? 52.33637 81.06646 103.40671 1.000 65.53850 213 ASP A CA 1
ATOM 1448 C C . ASP A 1 207 ? 52.82872 81.43249 104.80513 1.000 70.43130 213 ASP A C 1
ATOM 1449 O O . ASP A 1 207 ? 52.59834 82.55920 105.25683 1.000 69.71584 213 ASP A O 1
ATOM 1454 N N . GLN A 1 208 ? 53.50184 80.51849 105.49549 1.000 73.99118 214 GLN A N 1
ATOM 1455 C CA . GLN A 1 208 ? 54.00754 80.81143 106.82872 1.000 70.38596 214 GLN A CA 1
ATOM 1456 C C . GLN A 1 208 ? 55.11426 81.86256 106.76603 1.000 78.38378 214 GLN A C 1
ATOM 1457 O O . GLN A 1 208 ? 55.80089 82.01691 105.75141 1.000 69.16228 214 GLN A O 1
ATOM 1463 N N . GLY A 1 209 ? 55.27637 82.59500 107.87218 1.000 77.65280 215 GLY A N 1
ATOM 1464 C CA . GLY A 1 209 ? 56.16036 83.75209 107.86553 1.000 69.30641 215 GLY A CA 1
ATOM 1465 C C . GLY A 1 209 ? 57.60894 83.40324 107.57845 1.000 77.92752 215 GLY A C 1
ATOM 1466 O O . GLY A 1 209 ? 58.29213 84.10955 106.83106 1.000 77.59304 215 GLY A O 1
ATOM 1467 N N . TRP A 1 210 ? 58.09695 82.30875 108.16333 1.000 73.87024 216 TRP A N 1
ATOM 1468 C CA . TRP A 1 210 ? 59.48737 81.90513 107.98690 1.000 66.82942 216 TRP A CA 1
ATOM 1469 C C . TRP A 1 210 ? 59.78794 81.38523 106.58674 1.000 65.57023 216 TRP A C 1
ATOM 1470 O O . TRP A 1 210 ? 60.96480 81.23675 106.24433 1.000 75.80042 216 TRP A O 1
ATOM 1481 N N . VAL A 1 211 ? 58.76906 81.10502 105.77675 1.000 66.03592 217 VAL A N 1
ATOM 1482 C CA . VAL A 1 211 ? 58.98323 80.43059 104.50079 1.000 67.32615 217 VAL A CA 1
ATOM 1483 C C . VAL A 1 211 ? 59.72860 81.35575 103.54843 1.000 70.72184 217 VAL A C 1
ATOM 1484 O O . VAL A 1 211 ? 59.22678 82.42137 103.16978 1.000 67.19200 217 VAL A O 1
ATOM 1488 N N . LYS A 1 212 ? 60.93217 80.94656 103.15880 1.000 64.78162 218 LYS A N 1
ATOM 1489 C CA . LYS A 1 212 ? 61.71240 81.60930 102.12738 1.000 64.87890 218 LYS A CA 1
ATOM 1490 C C . LYS A 1 212 ? 61.74424 80.73665 100.87756 1.000 65.35249 218 LYS A C 1
ATOM 1491 O O . LYS A 1 212 ? 61.44903 79.53899 100.91978 1.000 69.64067 218 LYS A O 1
ATOM 1493 N N . ASP A 1 213 ? 62.11708 81.35367 99.75525 1.000 62.80449 219 ASP A N 1
ATOM 1494 C CA . ASP A 1 213 ? 62.01754 80.68140 98.46525 1.000 62.64304 219 ASP A CA 1
ATOM 1495 C C . ASP A 1 213 ? 62.92527 79.46157 98.35504 1.000 63.86845 219 ASP A C 1
ATOM 1496 O O . ASP A 1 213 ? 62.69877 78.61663 97.48048 1.000 59.67340 219 ASP A O 1
ATOM 1501 N N . ASP A 1 214 ? 63.94509 79.34475 99.20566 1.000 59.67663 220 ASP A N 1
ATOM 1502 C CA . ASP A 1 214 ? 64.85303 78.20465 99.15718 1.000 71.42286 220 ASP A CA 1
ATOM 1503 C C . ASP A 1 214 ? 64.66843 77.24434 100.32434 1.000 63.56805 220 ASP A C 1
ATOM 1504 O O . ASP A 1 214 ? 65.42457 76.27237 100.43864 1.000 63.18100 220 ASP A O 1
ATOM 1509 N N . SER A 1 215 ? 63.69029 77.48368 101.18730 1.000 50.68304 221 SER A N 1
ATOM 1510 C CA . SER A 1 215 ? 63.46921 76.63059 102.34209 1.000 62.18930 221 SER A CA 1
ATOM 1511 C C . SER A 1 215 ? 62.57932 75.44430 101.98500 1.000 56.82596 221 SER A C 1
ATOM 1512 O O . SER A 1 215 ? 61.72359 75.52283 101.10031 1.000 53.94924 221 SER A O 1
ATOM 1515 N N . PHE A 1 216 ? 62.81959 74.32876 102.66976 1.000 58.83084 222 PHE A N 1
ATOM 1516 C CA . PHE A 1 216 ? 61.97801 73.14324 102.56721 1.000 50.18805 222 PHE A CA 1
ATOM 1517 C C . PHE A 1 216 ? 60.77009 73.31321 103.47862 1.000 47.75791 222 PHE A C 1
ATOM 1518 O O . PHE A 1 216 ? 60.92624 73.49095 104.69136 1.000 55.63880 222 PHE A O 1
ATOM 1526 N N . VAL A 1 217 ? 59.57238 73.27249 102.90402 1.000 49.95081 223 VAL A N 1
ATOM 1527 C CA . VAL A 1 217 ? 58.35392 73.42451 103.69698 1.000 56.62010 223 VAL A CA 1
ATOM 1528 C C . VAL A 1 217 ? 57.71919 72.05207 103.88293 1.000 48.45768 223 VAL A C 1
ATOM 1529 O O . VAL A 1 217 ? 57.12701 71.51173 102.93719 1.000 44.80156 223 VAL A O 1
ATOM 1533 N N . PRO A 1 218 ? 57.83072 71.45107 105.06646 1.000 50.20708 224 PRO A N 1
ATOM 1534 C CA . PRO A 1 218 ? 57.21117 70.14039 105.29367 1.000 52.78099 224 PRO A CA 1
ATOM 1535 C C . PRO A 1 218 ? 55.71163 70.16619 105.02906 1.000 51.81269 224 PRO A C 1
ATOM 1536 O O . PRO A 1 218 ? 55.00258 71.08698 105.44089 1.000 51.82463 224 PRO A O 1
ATOM 1540 N N . LEU A 1 219 ? 55.23332 69.13997 104.33287 1.000 46.48762 225 LEU A N 1
ATOM 1541 C CA . LEU A 1 219 ? 53.81297 69.00394 104.04645 1.000 45.00942 225 LEU A CA 1
ATOM 1542 C C . LEU A 1 219 ? 53.19736 67.75308 104.64388 1.000 53.82899 225 LEU A C 1
ATOM 1543 O O . LEU A 1 219 ? 52.05914 67.81245 105.12193 1.000 46.58394 225 LEU A O 1
ATOM 1548 N N . LYS A 1 220 ? 53.90111 66.61832 104.63420 1.000 41.01307 226 LYS A N 1
ATOM 1549 C CA . LYS A 1 220 ? 53.28622 65.43795 105.22720 1.000 39.24075 226 LYS A CA 1
ATOM 1550 C C . LYS A 1 220 ? 54.32019 64.37506 105.57032 1.000 43.28810 226 LYS A C 1
ATOM 1551 O O . LYS A 1 220 ? 55.21519 64.07838 104.77579 1.000 46.32530 226 LYS A O 1
ATOM 1557 N N . LYS A 1 221 ? 54.15269 63.78503 106.75112 1.000 47.34718 227 LYS A N 1
ATOM 1558 C CA . LYS A 1 221 ? 54.95088 62.65586 107.20762 1.000 46.88274 227 LYS A CA 1
ATOM 1559 C C . LYS A 1 221 ? 54.28741 61.34303 106.80206 1.000 49.73541 227 LYS A C 1
ATOM 1560 O O . LYS A 1 221 ? 53.06656 61.19430 106.90000 1.000 59.96697 227 LYS A O 1
ATOM 1566 N N . VAL A 1 222 ? 55.10005 60.38824 106.35528 1.000 46.27915 228 VAL A N 1
ATOM 1567 C CA . VAL A 1 222 ? 54.61621 59.13890 105.78065 1.000 45.44541 228 VAL A CA 1
ATOM 1568 C C . VAL A 1 222 ? 55.33080 57.96193 106.43500 1.000 49.32877 228 VAL A C 1
ATOM 1569 O O . VAL A 1 222 ? 56.49817 58.05851 106.82367 1.000 47.94639 228 VAL A O 1
ATOM 1573 N N . LYS A 1 223 ? 54.60767 56.84238 106.56917 1.000 56.20466 229 LYS A N 1
ATOM 1574 C CA . LYS A 1 223 ? 55.17023 55.61814 107.12080 1.000 54.50055 229 LYS A CA 1
ATOM 1575 C C . LYS A 1 223 ? 56.34492 55.12832 106.27277 1.000 56.26649 229 LYS A C 1
ATOM 1576 O O . LYS A 1 223 ? 56.44050 55.44330 105.08386 1.000 58.11437 229 LYS A O 1
ATOM 1582 N N . PRO A 1 224 ? 57.25536 54.34866 106.86947 1.000 64.90758 230 PRO A N 1
ATOM 1583 C CA . PRO A 1 224 ? 58.44608 53.91770 106.11676 1.000 63.93802 230 PRO A CA 1
ATOM 1584 C C . PRO A 1 224 ? 58.13286 52.98440 104.96103 1.000 70.44979 230 PRO A C 1
ATOM 1585 O O . PRO A 1 224 ? 58.88940 52.95812 103.98205 1.000 75.90655 230 PRO A O 1
ATOM 1589 N N . ASP A 1 225 ? 57.04709 52.21801 105.04054 1.000 68.75966 231 ASP A N 1
ATOM 1590 C CA . ASP A 1 225 ? 56.72636 51.21666 104.03054 1.000 75.32154 231 ASP A CA 1
ATOM 1591 C C . ASP A 1 225 ? 56.09878 51.80243 102.76988 1.000 73.24152 231 ASP A C 1
ATOM 1592 O O . ASP A 1 225 ? 55.53211 51.04221 101.97750 1.000 73.12441 231 ASP A O 1
ATOM 1597 N N . GLN A 1 226 ? 56.17738 53.11433 102.55848 1.000 69.60819 232 GLN A N 1
ATOM 1598 C CA . GLN A 1 226 ? 55.48586 53.76550 101.45040 1.000 71.14893 232 GLN A CA 1
ATOM 1599 C C . GLN A 1 226 ? 56.45452 54.59674 100.62080 1.000 68.92001 232 GLN A C 1
ATOM 1600 O O . GLN A 1 226 ? 56.20622 55.76321 100.30800 1.000 63.99095 232 GLN A O 1
ATOM 1606 N N . GLU A 1 227 ? 57.57886 53.98433 100.23711 1.000 72.67753 233 GLU A N 1
ATOM 1607 C CA . GLU A 1 227 ? 58.52344 54.65528 99.34953 1.000 62.24186 233 GLU A CA 1
ATOM 1608 C C . GLU A 1 227 ? 57.94489 54.85516 97.95534 1.000 64.82253 233 GLU A C 1
ATOM 1609 O O . GLU A 1 227 ? 58.33781 55.79563 97.25778 1.000 69.30141 233 GLU A O 1
ATOM 1615 N N . LYS A 1 228 ? 57.02385 53.98676 97.52665 1.000 63.42399 234 LYS A N 1
ATOM 1616 C CA . LYS A 1 228 ? 56.40798 54.16009 96.21261 1.000 66.69879 234 LYS A CA 1
ATOM 1617 C C . LYS A 1 228 ? 55.57956 55.43919 96.15686 1.000 71.17189 234 LYS A C 1
ATOM 1618 O O . LYS A 1 228 ? 55.61816 56.17155 95.15827 1.000 69.15702 234 LYS A O 1
ATOM 1620 N N . LEU A 1 229 ? 54.82689 55.72293 97.22422 1.000 66.24633 235 LEU A N 1
ATOM 1621 C CA . LEU A 1 229 ? 54.08121 56.97548 97.30568 1.000 59.30975 235 LEU A CA 1
ATOM 1622 C C . LEU A 1 229 ? 55.01344 58.18134 97.27240 1.000 64.08772 235 LEU A C 1
ATOM 1623 O O . LEU A 1 229 ? 54.73287 59.17393 96.58935 1.000 63.25629 235 LEU A O 1
ATOM 1628 N N . VAL A 1 230 ? 56.12608 58.11506 98.00834 1.000 55.39361 236 VAL A N 1
ATOM 1629 C CA . VAL A 1 230 ? 57.07890 59.22108 98.01998 1.000 58.85248 236 VAL A CA 1
ATOM 1630 C C . VAL A 1 230 ? 57.67577 59.41904 96.63471 1.000 64.22850 236 VAL A C 1
ATOM 1631 O O . VAL A 1 230 ? 57.86532 60.55305 96.17774 1.000 62.28857 236 VAL A O 1
ATOM 1635 N N . SER A 1 231 ? 57.98070 58.31903 95.94583 1.000 64.01469 237 SER A N 1
ATOM 1636 C CA . SER A 1 231 ? 58.53357 58.40885 94.60027 1.000 61.03985 237 SER A CA 1
ATOM 1637 C C . SER A 1 231 ? 57.54203 59.06758 93.65133 1.000 59.42583 237 SER A C 1
ATOM 1638 O O . SER A 1 231 ? 57.90099 59.97117 92.88718 1.000 65.78151 237 SER A O 1
ATOM 1641 N N . GLU A 1 232 ? 56.28014 58.63453 93.69748 1.000 57.58133 238 GLU A N 1
ATOM 1642 C CA . GLU A 1 232 ? 55.25749 59.26269 92.86598 1.000 64.43881 238 GLU A CA 1
ATOM 1643 C C . GLU A 1 232 ? 55.12830 60.75087 93.17489 1.000 61.38701 238 GLU A C 1
ATOM 1644 O O . GLU A 1 232 ? 55.03688 61.57725 92.25927 1.000 65.42830 238 GLU A O 1
ATOM 1650 N N . ALA A 1 233 ? 55.12944 61.11328 94.46050 1.000 51.96709 239 ALA A N 1
ATOM 1651 C CA . ALA A 1 233 ? 54.82055 62.48761 94.83858 1.000 52.18085 239 ALA A CA 1
ATOM 1652 C C . ALA A 1 233 ? 55.97945 63.43393 94.54137 1.000 58.69519 239 ALA A C 1
ATOM 1653 O O . ALA A 1 233 ? 55.76153 64.56016 94.07829 1.000 53.88025 239 ALA A O 1
ATOM 1655 N N . THR A 1 234 ? 57.21633 63.00594 94.80288 1.000 55.71285 240 THR A N 1
ATOM 1656 C CA . THR A 1 234 ? 58.35668 63.88889 94.58784 1.000 56.71107 240 THR A CA 1
ATOM 1657 C C . THR A 1 234 ? 58.69203 64.07471 93.11532 1.000 57.10578 240 THR A C 1
ATOM 1658 O O . THR A 1 234 ? 59.47036 64.97612 92.78892 1.000 58.25030 240 THR A O 1
ATOM 1662 N N . SER A 1 235 ? 58.12163 63.26551 92.22504 1.000 59.16987 241 SER A N 1
ATOM 1663 C CA . SER A 1 235 ? 58.30054 63.44750 90.78530 1.000 62.12255 241 SER A CA 1
ATOM 1664 C C . SER A 1 235 ? 57.52012 64.64765 90.23058 1.000 57.71810 241 SER A C 1
ATOM 1665 O O . SER A 1 235 ? 57.47115 64.82540 89.00857 1.000 59.72033 241 SER A O 1
ATOM 1668 N N . LEU A 1 236 ? 56.91870 65.46061 91.09173 1.000 53.74186 242 LEU A N 1
ATOM 1669 C CA . LEU A 1 236 ? 56.23462 66.68265 90.70313 1.000 49.52550 242 LEU A CA 1
ATOM 1670 C C . LEU A 1 236 ? 57.17285 67.87702 90.84817 1.000 56.01377 242 LEU A C 1
ATOM 1671 O O . LEU A 1 236 ? 58.14457 67.84570 91.60868 1.000 55.96054 242 LEU A O 1
ATOM 1676 N N . GLN A 1 237 ? 56.86156 68.94071 90.10816 1.000 57.83924 243 GLN A N 1
ATOM 1677 C CA . GLN A 1 237 ? 57.69149 70.14106 90.10929 1.000 51.19496 243 GLN A CA 1
ATOM 1678 C C . GLN A 1 237 ? 57.77138 70.74047 91.50738 1.000 54.79888 243 GLN A C 1
ATOM 1679 O O . GLN A 1 237 ? 56.74570 71.06296 92.11551 1.000 54.18809 243 GLN A O 1
ATOM 1685 N N . GLY A 1 238 ? 58.99249 70.88276 92.01872 1.000 53.73662 244 GLY A N 1
ATOM 1686 C CA . GLY A 1 238 ? 59.21587 71.52590 93.29553 1.000 42.75711 244 GLY A CA 1
ATOM 1687 C C . GLY A 1 238 ? 58.90053 70.69246 94.51647 1.000 46.96527 244 GLY A C 1
ATOM 1688 O O . GLY A 1 238 ? 59.04017 71.19656 95.63876 1.000 51.61580 244 GLY A O 1
ATOM 1689 N N . VAL A 1 239 ? 58.47713 69.44456 94.34607 1.000 45.49832 245 VAL A N 1
ATOM 1690 C CA . VAL A 1 239 ? 58.14069 68.57116 95.46270 1.000 49.60224 245 VAL A CA 1
ATOM 1691 C C . VAL A 1 239 ? 59.35113 67.69724 95.74899 1.000 51.09027 245 VAL A C 1
ATOM 1692 O O . VAL A 1 239 ? 59.82763 66.97160 94.86720 1.000 59.96401 245 VAL A O 1
ATOM 1696 N N . THR A 1 240 ? 59.85249 67.76729 96.97721 1.000 49.81706 246 THR A N 1
ATOM 1697 C CA . THR A 1 240 ? 61.04309 67.03682 97.37924 1.000 44.87620 246 THR A CA 1
ATOM 1698 C C . THR A 1 240 ? 60.79009 66.32443 98.70695 1.000 45.10996 246 THR A C 1
ATOM 1699 O O . THR A 1 240 ? 59.69060 66.36204 99.27469 1.000 51.23077 246 THR A O 1
ATOM 1703 N N . ARG A 1 241 ? 61.83413 65.67878 99.20781 1.000 50.91078 247 ARG A N 1
ATOM 1704 C CA . ARG A 1 241 ? 61.71270 64.69428 100.26964 1.000 47.16772 247 ARG A CA 1
ATOM 1705 C C . ARG A 1 241 ? 62.87762 64.80215 101.24454 1.000 50.52305 247 ARG A C 1
ATOM 1706 O O . ARG A 1 241 ? 64.02101 65.04094 100.84322 1.000 58.47297 247 ARG A O 1
ATOM 1714 N N . THR A 1 242 ? 62.58250 64.62046 102.52776 1.000 46.90930 248 THR A N 1
ATOM 1715 C CA . THR A 1 242 ? 63.62278 64.40163 103.52654 1.000 43.97075 248 THR A CA 1
ATOM 1716 C C . THR A 1 242 ? 63.17318 63.25891 104.42681 1.000 51.26905 248 THR A C 1
ATOM 1717 O O . THR A 1 242 ? 62.17564 62.58343 104.15437 1.000 50.38117 248 THR A O 1
ATOM 1721 N N . ASN A 1 243 ? 63.91616 63.03066 105.50454 1.000 42.56255 249 ASN A N 1
ATOM 1722 C CA . ASN A 1 243 ? 63.52472 62.06438 106.51789 1.000 37.31539 249 ASN A CA 1
ATOM 1723 C C . ASN A 1 243 ? 63.48622 62.75616 107.86837 1.000 47.34864 249 ASN A C 1
ATOM 1724 O O . ASN A 1 243 ? 64.39260 63.52213 108.21029 1.000 52.32381 249 ASN A O 1
ATOM 1729 N N . VAL A 1 244 ? 62.42623 62.49043 108.62309 1.000 44.48489 250 VAL A N 1
ATOM 1730 C CA . VAL A 1 244 ? 62.22911 63.09359 109.93236 1.000 49.26282 250 VAL A CA 1
ATOM 1731 C C . VAL A 1 244 ? 62.10513 61.98310 110.96687 1.000 51.71095 250 VAL A C 1
ATOM 1732 O O . VAL A 1 244 ? 61.60821 60.88876 110.67982 1.000 45.80834 250 VAL A O 1
ATOM 1736 N N . SER A 1 245 ? 62.59025 62.26067 112.17312 1.000 50.64506 251 SER A N 1
ATOM 1737 C CA . SER A 1 245 ? 62.41616 61.31970 113.26664 1.000 48.84800 251 SER A CA 1
ATOM 1738 C C . SER A 1 245 ? 60.95559 61.30991 113.69667 1.000 48.59435 251 SER A C 1
ATOM 1739 O O . SER A 1 245 ? 60.27961 62.34223 113.68182 1.000 52.00408 251 SER A O 1
ATOM 1742 N N . SER A 1 246 ? 60.46719 60.12975 114.06545 1.000 50.18026 252 SER A N 1
ATOM 1743 C CA . SER A 1 246 ? 59.05920 59.92213 114.36341 1.000 45.70641 252 SER A CA 1
ATOM 1744 C C . SER A 1 246 ? 58.92277 58.75288 115.32485 1.000 44.62513 252 SER A C 1
ATOM 1745 O O . SER A 1 246 ? 59.67689 57.77811 115.23266 1.000 44.50569 252 SER A O 1
ATOM 1748 N N . ARG A 1 247 ? 57.96743 58.85378 116.24762 1.000 36.17819 253 ARG A N 1
ATOM 1749 C CA . ARG A 1 247 ? 57.56068 57.66500 116.98278 1.000 43.32144 253 ARG A CA 1
ATOM 1750 C C . ARG A 1 247 ? 57.05894 56.61236 116.00460 1.000 40.15503 253 ARG A C 1
ATOM 1751 O O . ARG A 1 247 ? 56.52905 56.92382 114.93590 1.000 38.40913 253 ARG A O 1
ATOM 1759 N N . TYR A 1 248 ? 57.23455 55.35333 116.37845 1.000 42.69205 254 TYR A N 1
ATOM 1760 C CA . TYR A 1 248 ? 56.77103 54.25355 115.55347 1.000 42.13466 254 TYR A CA 1
ATOM 1761 C C . TYR A 1 248 ? 56.54270 53.05354 116.45528 1.000 44.10858 254 TYR A C 1
ATOM 1762 O O . TYR A 1 248 ? 57.32364 52.80032 117.37954 1.000 46.52443 254 TYR A O 1
ATOM 1771 N N . TYR A 1 249 ? 55.45159 52.34046 116.19722 1.000 39.83736 255 TYR A N 1
ATOM 1772 C CA . TYR A 1 249 ? 55.08844 51.16484 116.97670 1.000 39.50412 255 TYR A CA 1
ATOM 1773 C C . TYR A 1 249 ? 55.27849 49.94344 116.09215 1.000 46.46345 255 TYR A C 1
ATOM 1774 O O . TYR A 1 249 ? 54.38636 49.60236 115.30128 1.000 47.89240 255 TYR A O 1
ATOM 1783 N N . PRO A 1 250 ? 56.42781 49.26968 116.16959 1.000 45.26187 256 PRO A N 1
ATOM 1784 C CA . PRO A 1 250 ? 56.76910 48.27377 115.14477 1.000 40.53473 256 PRO A CA 1
ATOM 1785 C C . PRO A 1 250 ? 55.83397 47.08789 115.06963 1.000 41.78651 256 PRO A C 1
ATOM 1786 O O . PRO A 1 250 ? 55.83678 46.41016 114.03626 1.000 39.18957 256 PRO A O 1
ATOM 1790 N N . TYR A 1 251 ? 55.03863 46.78608 116.10123 1.000 40.18679 257 TYR A N 1
ATOM 1791 C CA . TYR A 1 251 ? 54.10445 45.67662 115.94862 1.000 38.61010 257 TYR A CA 1
ATOM 1792 C C . TYR A 1 251 ? 52.65074 46.12806 116.01536 1.000 40.97753 257 TYR A C 1
ATOM 1793 O O . TYR A 1 251 ? 51.75246 45.27624 116.05672 1.000 41.12964 257 TYR A O 1
ATOM 1802 N N . GLY A 1 252 ? 52.39975 47.43517 116.01657 1.000 41.49372 258 GLY A N 1
ATOM 1803 C CA . GLY A 1 252 ? 51.04888 47.94662 115.83847 1.000 40.95710 258 GLY A CA 1
ATOM 1804 C C . GLY A 1 252 ? 50.02884 47.31597 116.76390 1.000 46.06706 258 GLY A C 1
ATOM 1805 O O . GLY A 1 252 ? 50.25081 47.16834 117.97594 1.000 45.94006 258 GLY A O 1
ATOM 1806 N N . GLU A 1 253 ? 48.89806 46.90357 116.18214 1.000 50.55170 259 GLU A N 1
ATOM 1807 C CA . GLU A 1 253 ? 47.77357 46.44168 116.98576 1.000 50.99546 259 GLU A CA 1
ATOM 1808 C C . GLU A 1 253 ? 48.07648 45.17515 117.76765 1.000 50.94152 259 GLU A C 1
ATOM 1809 O O . GLU A 1 253 ? 47.27103 44.79951 118.62785 1.000 50.03791 259 GLU A O 1
ATOM 1815 N N . LYS A 1 254 ? 49.19482 44.50299 117.48728 1.000 42.32293 260 LYS A N 1
ATOM 1816 C CA . LYS A 1 254 ? 49.53711 43.32501 118.27232 1.000 48.06621 260 LYS A CA 1
ATOM 1817 C C . LYS A 1 254 ? 49.91194 43.69722 119.69909 1.000 49.01087 260 LYS A C 1
ATOM 1818 O O . LYS A 1 254 ? 49.74813 42.87927 120.61108 1.000 49.76547 260 LYS A O 1
ATOM 1824 N N . THR A 1 255 ? 50.39757 44.92598 119.91736 1.000 43.46100 261 THR A N 1
ATOM 1825 C CA . THR A 1 255 ? 50.76630 45.37646 121.25519 1.000 39.62934 261 THR A CA 1
ATOM 1826 C C . THR A 1 255 ? 50.11226 46.71000 121.60143 1.000 45.34446 261 THR A C 1
ATOM 1827 O O . THR A 1 255 ? 50.54573 47.38551 122.54542 1.000 45.80522 261 THR A O 1
ATOM 1831 N N . ALA A 1 256 ? 49.04764 47.07162 120.88217 1.000 41.59276 262 ALA A N 1
ATOM 1832 C CA . ALA A 1 256 ? 48.50461 48.42445 120.95106 1.000 39.35148 262 ALA A CA 1
ATOM 1833 C C . ALA A 1 256 ? 48.06435 48.79684 122.35718 1.000 37.72314 262 ALA A C 1
ATOM 1834 O O . ALA A 1 256 ? 48.31831 49.91589 122.81699 1.000 43.28862 262 ALA A O 1
ATOM 1836 N N . HIS A 1 257 ? 47.37782 47.88809 123.04866 1.000 42.52539 263 HIS A N 1
ATOM 1837 C CA . HIS A 1 257 ? 46.90745 48.21886 124.38916 1.000 41.77270 263 HIS A CA 1
ATOM 1838 C C . HIS A 1 257 ? 48.06060 48.28756 125.37692 1.000 39.57987 263 HIS A C 1
ATOM 1839 O O . HIS A 1 257 ? 47.99765 49.04196 126.35316 1.000 49.28154 263 HIS A O 1
ATOM 1846 N N . LEU A 1 258 ? 49.12820 47.53233 125.12801 1.000 40.93165 264 LEU A N 1
ATOM 1847 C CA . LEU A 1 258 ? 50.26669 47.55495 126.03351 1.000 38.45414 264 LEU A CA 1
ATOM 1848 C C . LEU A 1 258 ? 51.10064 48.81789 125.84685 1.000 45.95699 264 LEU A C 1
ATOM 1849 O O . LEU A 1 258 ? 51.43566 49.49870 126.82422 1.000 45.47310 264 LEU A O 1
ATOM 1854 N N . THR A 1 259 ? 51.44396 49.15143 124.59987 1.000 42.95463 265 THR A N 1
ATOM 1855 C CA . THR A 1 259 ? 52.16511 50.39707 124.35856 1.000 42.60839 265 THR A CA 1
ATOM 1856 C C . THR A 1 259 ? 51.28481 51.60420 124.64828 1.000 45.31577 265 THR A C 1
ATOM 1857 O O . THR A 1 259 ? 51.74739 52.59697 125.22524 1.000 41.77289 265 THR A O 1
ATOM 1861 N N . GLY A 1 260 ? 50.00849 51.52805 124.27843 1.000 39.10697 266 GLY A N 1
ATOM 1862 C CA . GLY A 1 260 ? 49.24577 52.74975 124.21528 1.000 33.89209 266 GLY A CA 1
ATOM 1863 C C . GLY A 1 260 ? 49.76417 53.58881 123.06640 1.000 37.15886 266 GLY A C 1
ATOM 1864 O O . GLY A 1 260 ? 50.25430 53.06923 122.05735 1.000 40.85120 266 GLY A O 1
ATOM 1865 N N . TYR A 1 261 ? 49.68568 54.90713 123.22348 1.000 38.66921 267 TYR A N 1
ATOM 1866 C CA . TYR A 1 261 ? 50.12371 55.75644 122.12367 1.000 41.36542 267 TYR A CA 1
ATOM 1867 C C . TYR A 1 261 ? 50.37449 57.16996 122.61391 1.000 42.41046 267 TYR A C 1
ATOM 1868 O O . TYR A 1 261 ? 49.90917 57.57973 123.68249 1.000 40.04983 267 TYR A O 1
ATOM 1877 N N . VAL A 1 262 ? 51.12719 57.90288 121.80182 1.000 39.78379 268 VAL A N 1
ATOM 1878 C CA . VAL A 1 262 ? 51.26535 59.34200 121.93296 1.000 43.59874 268 VAL A CA 1
ATOM 1879 C C . VAL A 1 262 ? 50.62713 59.99330 120.71746 1.000 47.29862 268 VAL A C 1
ATOM 1880 O O . VAL A 1 262 ? 50.38272 59.35971 119.68636 1.000 47.06937 268 VAL A O 1
ATOM 1884 N N . ARG A 1 263 ? 50.40529 61.29414 120.83264 1.000 46.64297 269 ARG A N 1
ATOM 1885 C CA . ARG A 1 263 ? 49.77958 62.07462 119.77918 1.000 44.22735 269 ARG A CA 1
ATOM 1886 C C . ARG A 1 263 ? 49.90376 63.53565 120.17464 1.000 45.83494 269 ARG A C 1
ATOM 1887 O O . ARG A 1 263 ? 50.29910 63.85876 121.29760 1.000 45.99496 269 ARG A O 1
ATOM 1895 N N . ALA A 1 264 ? 49.57910 64.41929 119.23813 1.000 42.17012 270 ALA A N 1
ATOM 1896 C CA . ALA A 1 264 ? 49.75693 65.84339 119.47233 1.000 38.73247 270 ALA A CA 1
ATOM 1897 C C . ALA A 1 264 ? 48.85211 66.32911 120.59786 1.000 44.02881 270 ALA A C 1
ATOM 1898 O O . ALA A 1 264 ? 47.68088 65.94882 120.69254 1.000 39.56521 270 ALA A O 1
ATOM 1900 N N . ILE A 1 265 ? 49.41039 67.16545 121.45992 1.000 45.71653 271 ILE A N 1
ATOM 1901 C CA . ILE A 1 265 ? 48.66429 67.73603 122.57332 1.000 37.92947 271 ILE A CA 1
ATOM 1902 C C . ILE A 1 265 ? 47.76688 68.85215 122.05373 1.000 42.65558 271 ILE A C 1
ATOM 1903 O O . ILE A 1 265 ? 48.11377 69.56709 121.10658 1.000 46.41377 271 ILE A O 1
ATOM 1908 N N . THR A 1 266 ? 46.58658 68.98787 122.65077 1.000 43.21938 272 THR A N 1
ATOM 1909 C CA . THR A 1 266 ? 45.68408 70.06478 122.27753 1.000 39.55718 272 THR A CA 1
ATOM 1910 C C . THR A 1 266 ? 46.00806 71.31573 123.08679 1.000 44.36157 272 THR A C 1
ATOM 1911 O O . THR A 1 266 ? 46.68486 71.26200 124.11579 1.000 47.67225 272 THR A O 1
ATOM 1915 N N . ALA A 1 267 ? 45.50351 72.45489 122.60941 1.000 40.01319 273 ALA A N 1
ATOM 1916 C CA . ALA A 1 267 ? 45.70037 73.70267 123.33736 1.000 35.61590 273 ALA A CA 1
ATOM 1917 C C . ALA A 1 267 ? 45.08247 73.63273 124.73119 1.000 45.34136 273 ALA A C 1
ATOM 1918 O O . ALA A 1 267 ? 45.65937 74.14191 125.70186 1.000 46.80596 273 ALA A O 1
ATOM 1920 N N . GLU A 1 268 ? 43.91725 72.98668 124.85491 1.000 44.99957 274 GLU A N 1
ATOM 1921 C CA . GLU A 1 268 ? 43.26592 72.88095 126.15830 1.000 44.36169 274 GLU A CA 1
ATOM 1922 C C . GLU A 1 268 ? 44.02502 71.94605 127.08936 1.000 46.78034 274 GLU A C 1
ATOM 1923 O O . GLU A 1 268 ? 44.16483 72.23422 128.28409 1.000 49.40207 274 GLU A O 1
ATOM 1929 N N . GLU A 1 269 ? 44.51225 70.81831 126.56994 1.000 46.89262 275 GLU A N 1
ATOM 1930 C CA . GLU A 1 269 ? 45.39267 69.96752 127.36405 1.000 47.31259 275 GLU A CA 1
ATOM 1931 C C . GLU A 1 269 ? 46.62020 70.74752 127.82003 1.000 50.61679 275 GLU A C 1
ATOM 1932 O O . GLU A 1 269 ? 46.99910 70.71131 128.99771 1.000 47.12334 275 GLU A O 1
ATOM 1938 N N . LEU A 1 270 ? 47.23864 71.48098 126.89111 1.000 47.07808 276 LEU A N 1
ATOM 1939 C CA . LEU A 1 270 ? 48.43314 72.26016 127.20121 1.000 45.17735 276 LEU A CA 1
ATOM 1940 C C . LEU A 1 270 ? 48.17518 73.27720 128.30766 1.000 50.67316 276 LEU A C 1
ATOM 1941 O O . LEU A 1 270 ? 49.04893 73.52073 129.14963 1.000 56.80657 276 LEU A O 1
ATOM 1946 N N . LYS A 1 271 ? 46.98118 73.87960 128.33010 1.000 50.96328 277 LYS A N 1
ATOM 1947 C CA . LYS A 1 271 ? 46.67079 74.84176 129.38663 1.000 56.19820 277 LYS A CA 1
ATOM 1948 C C . LYS A 1 271 ? 46.67127 74.21525 130.77827 1.000 53.08798 277 LYS A C 1
ATOM 1949 O O . LYS A 1 271 ? 46.85504 74.93591 131.76455 1.000 56.20593 277 LYS A O 1
ATOM 1955 N N . LYS A 1 272 ? 46.46799 72.90044 130.88755 1.000 51.15802 278 LYS A N 1
ATOM 1956 C CA . LYS A 1 272 ? 46.37756 72.25191 132.19204 1.000 47.55568 278 LYS A CA 1
ATOM 1957 C C . LYS A 1 272 ? 47.72751 71.84116 132.76142 1.000 51.32020 278 LYS A C 1
ATOM 1958 O O . LYS A 1 272 ? 47.83837 71.66382 133.97839 1.000 56.31479 278 LYS A O 1
ATOM 1964 N N . LYS A 1 273 ? 48.74754 71.68417 131.92392 1.000 52.87804 279 LYS A N 1
ATOM 1965 C CA . LYS A 1 273 ? 50.02100 71.16698 132.39140 1.000 49.76983 279 LYS A CA 1
ATOM 1966 C C . LYS A 1 273 ? 50.86596 72.26492 133.03338 1.000 52.69474 279 LYS A C 1
ATOM 1967 O O . LYS A 1 273 ? 50.67135 73.46081 132.79803 1.000 51.43458 279 LYS A O 1
ATOM 1973 N N . LYS A 1 274 ? 51.81504 71.83405 133.86483 1.000 52.41981 280 LYS A N 1
ATOM 1974 C CA . LYS A 1 274 ? 52.80164 72.74637 134.43097 1.000 55.39636 280 LYS A CA 1
ATOM 1975 C C . LYS A 1 274 ? 53.60592 73.39885 133.31255 1.000 54.55643 280 LYS A C 1
ATOM 1976 O O . LYS A 1 274 ? 54.24516 72.70639 132.51304 1.000 54.65751 280 LYS A O 1
ATOM 1982 N N . GLU A 1 275 ? 53.56587 74.72987 133.25424 1.000 50.02484 281 GLU A N 1
ATOM 1983 C CA . GLU A 1 275 ? 54.19389 75.45246 132.15358 1.000 51.97047 281 GLU A CA 1
ATOM 1984 C C . GLU A 1 275 ? 55.67288 75.10909 132.02142 1.000 41.76233 281 GLU A C 1
ATOM 1985 O O . GLU A 1 275 ? 56.39352 74.96539 133.01094 1.000 44.91662 281 GLU A O 1
ATOM 1991 N N . GLY A 1 276 ? 56.11177 74.95137 130.77354 1.000 47.06125 282 GLY A N 1
ATOM 1992 C CA . GLY A 1 276 ? 57.44838 74.53858 130.43972 1.000 49.12346 282 GLY A CA 1
ATOM 1993 C C . GLY A 1 276 ? 57.55489 73.08607 130.02713 1.000 48.30440 282 GLY A C 1
ATOM 1994 O O . GLY A 1 276 ? 58.43768 72.73828 129.23219 1.000 53.46238 282 GLY A O 1
ATOM 1995 N N . THR A 1 277 ? 56.67201 72.23118 130.54320 1.000 41.40109 283 THR A N 1
ATOM 1996 C CA . THR A 1 277 ? 56.78214 70.80415 130.27902 1.000 44.96931 283 THR A CA 1
ATOM 1997 C C . THR A 1 277 ? 56.31586 70.42766 128.87925 1.000 50.58779 283 THR A C 1
ATOM 1998 O O . THR A 1 277 ? 56.74224 69.39053 128.36146 1.000 50.68749 283 THR A O 1
ATOM 2002 N N . TYR A 1 278 ? 55.47247 71.24585 128.24995 1.000 50.24517 284 TYR A N 1
ATOM 2003 C CA . TYR A 1 278 ? 54.96670 70.95436 126.91578 1.000 49.53716 284 TYR A CA 1
ATOM 2004 C C . TYR A 1 278 ? 54.84346 72.24401 126.11986 1.000 47.26495 284 TYR A C 1
ATOM 2005 O O . TYR A 1 278 ? 54.76291 73.33934 126.67926 1.000 46.03620 284 TYR A O 1
ATOM 2014 N N . SER A 1 279 ? 54.82438 72.09882 124.80122 1.000 49.36655 285 SER A N 1
ATOM 2015 C CA . SER A 1 279 ? 54.56194 73.19832 123.88470 1.000 57.77440 285 SER A CA 1
ATOM 2016 C C . SER A 1 279 ? 53.33861 72.85701 123.04254 1.000 61.31383 285 SER A C 1
ATOM 2017 O O . SER A 1 279 ? 52.76244 71.77228 123.15530 1.000 57.93668 285 SER A O 1
ATOM 2020 N N . ASP A 1 280 ? 52.95027 73.79683 122.17895 1.000 61.22994 286 ASP A N 1
ATOM 2021 C CA . ASP A 1 280 ? 51.79791 73.58819 121.31119 1.000 56.61529 286 ASP A CA 1
ATOM 2022 C C . ASP A 1 280 ? 52.04225 72.53044 120.24192 1.000 60.39423 286 ASP A C 1
ATOM 2023 O O . ASP A 1 280 ? 51.08314 72.10316 119.59042 1.000 62.83228 286 ASP A O 1
ATOM 2028 N N . THR A 1 281 ? 53.28894 72.08935 120.05534 1.000 65.06299 287 THR A N 1
ATOM 2029 C CA . THR A 1 281 ? 53.62352 71.07310 119.06204 1.000 69.39383 287 THR A CA 1
ATOM 2030 C C . THR A 1 281 ? 54.17555 69.80161 119.69719 1.000 61.96555 287 THR A C 1
ATOM 2031 O O . THR A 1 281 ? 54.84961 69.02200 119.01791 1.000 57.72833 287 THR A O 1
ATOM 2035 N N . SER A 1 282 ? 53.90295 69.57214 120.97933 1.000 58.96043 288 SER A N 1
ATOM 2036 C CA . SER A 1 282 ? 54.46294 68.43311 121.69195 1.000 52.29494 288 SER A CA 1
ATOM 2037 C C . SER A 1 282 ? 53.58486 67.19798 121.53848 1.000 49.07236 288 SER A C 1
ATOM 2038 O O . SER A 1 282 ? 52.36632 67.29284 121.36531 1.000 51.42509 288 SER A O 1
ATOM 2041 N N . ASN A 1 283 ? 54.22143 66.03107 121.60300 1.000 46.26083 289 ASN A N 1
ATOM 2042 C CA . ASN A 1 283 ? 53.50077 64.78097 121.78285 1.000 53.09446 289 ASN A CA 1
ATOM 2043 C C . ASN A 1 283 ? 53.33080 64.49042 123.26817 1.000 49.16704 289 ASN A C 1
ATOM 2044 O O . ASN A 1 283 ? 54.17816 64.84296 124.09444 1.000 58.35421 289 ASN A O 1
ATOM 2049 N N . ILE A 1 284 ? 52.22039 63.84122 123.59867 1.000 42.23959 290 ILE A N 1
ATOM 2050 C CA . ILE A 1 284 ? 51.91489 63.43779 124.96542 1.000 48.70708 290 ILE A CA 1
ATOM 2051 C C . ILE A 1 284 ? 51.30764 62.03930 124.92865 1.000 51.82886 290 ILE A C 1
ATOM 2052 O O . ILE A 1 284 ? 50.56744 61.69730 124.00160 1.000 52.26780 290 ILE A O 1
ATOM 2057 N N . GLY A 1 285 ? 51.63921 61.22121 125.92596 1.000 50.32102 291 GLY A N 1
ATOM 2058 C CA . GLY A 1 285 ? 51.11575 59.86558 125.98779 1.000 44.21440 291 GLY A CA 1
ATOM 2059 C C . GLY A 1 285 ? 49.69536 59.84964 126.51869 1.000 42.02993 291 GLY A C 1
ATOM 2060 O O . GLY A 1 285 ? 49.41913 60.36690 127.60565 1.000 52.41729 291 GLY A O 1
ATOM 2061 N N . ILE A 1 286 ? 48.79155 59.23429 125.75860 1.000 39.36427 292 ILE A N 1
ATOM 2062 C CA . ILE A 1 286 ? 47.36757 59.26516 126.07264 1.000 41.55771 292 ILE A CA 1
ATOM 2063 C C . ILE A 1 286 ? 46.92395 57.94345 126.69135 1.000 45.31874 292 ILE A C 1
ATOM 2064 O O . ILE A 1 286 ? 46.04474 57.91688 127.56182 1.000 36.96598 292 ILE A O 1
ATOM 2069 N N . ALA A 1 287 ? 47.52604 56.83798 126.25583 1.000 47.12266 293 ALA A N 1
ATOM 2070 C CA . ALA A 1 287 ? 47.09595 55.52700 126.71935 1.000 40.33199 293 ALA A CA 1
ATOM 2071 C C . ALA A 1 287 ? 48.28754 54.58551 126.78865 1.000 35.49944 293 ALA A C 1
ATOM 2072 O O . ALA A 1 287 ? 49.32468 54.81261 126.15946 1.000 40.11739 293 ALA A O 1
ATOM 2074 N N . GLY A 1 288 ? 48.11002 53.50702 127.55109 1.000 37.52689 294 GLY A N 1
ATOM 2075 C CA . GLY A 1 288 ? 49.08712 52.44992 127.69191 1.000 31.11201 294 GLY A CA 1
ATOM 2076 C C . GLY A 1 288 ? 50.30186 52.89872 128.48627 1.000 44.45727 294 GLY A C 1
ATOM 2077 O O . GLY A 1 288 ? 50.26183 53.85501 129.26942 1.000 45.04557 294 GLY A O 1
ATOM 2078 N N . LEU A 1 289 ? 51.40863 52.18187 128.26616 1.000 40.38808 295 LEU A N 1
ATOM 2079 C CA . LEU A 1 289 ? 52.64904 52.52487 128.95196 1.000 41.66820 295 LEU A CA 1
ATOM 2080 C C . LEU A 1 289 ? 53.16157 53.89650 128.53374 1.000 41.38675 295 LEU A C 1
ATOM 2081 O O . LEU A 1 289 ? 53.80244 54.58268 129.33889 1.000 40.34558 295 LEU A O 1
ATOM 2086 N N . GLU A 1 290 ? 52.89793 54.30955 127.28654 1.000 38.50990 296 GLU A N 1
ATOM 2087 C CA . GLU A 1 290 ? 53.19084 55.68227 126.87517 1.000 41.66195 296 GLU A CA 1
ATOM 2088 C C . GLU A 1 290 ? 52.66709 56.67844 127.90172 1.000 46.28402 296 GLU A C 1
ATOM 2089 O O . GLU A 1 290 ? 53.37956 57.60009 128.31750 1.000 46.38986 296 GLU A O 1
ATOM 2095 N N . ASN A 1 291 ? 51.40970 56.50081 128.31816 1.000 44.05860 297 ASN A N 1
ATOM 2096 C CA . ASN A 1 291 ? 50.81074 57.38025 129.31616 1.000 40.69885 297 ASN A CA 1
ATOM 2097 C C . ASN A 1 291 ? 51.35916 57.09878 130.70824 1.000 42.03486 297 ASN A C 1
ATOM 2098 O O . ASN A 1 291 ? 51.68019 58.02731 131.45878 1.000 39.63797 297 ASN A O 1
ATOM 2103 N N . VAL A 1 292 ? 51.43246 55.81789 131.08316 1.000 45.04057 298 VAL A N 1
ATOM 2104 C CA . VAL A 1 292 ? 51.77811 55.45043 132.45655 1.000 44.21895 298 VAL A CA 1
ATOM 2105 C C . VAL A 1 292 ? 53.17078 55.95475 132.82292 1.000 37.61374 298 VAL A C 1
ATOM 2106 O O . VAL A 1 292 ? 53.41026 56.38511 133.95716 1.000 40.14692 298 VAL A O 1
ATOM 2110 N N . TYR A 1 293 ? 54.10511 55.92330 131.87343 1.000 31.39681 299 TYR A N 1
ATOM 2111 C CA . TYR A 1 293 ? 55.46980 56.38426 132.09924 1.000 41.13811 299 TYR A CA 1
ATOM 2112 C C . TYR A 1 293 ? 55.78619 57.64726 131.30213 1.000 43.47088 299 TYR A C 1
ATOM 2113 O O . TYR A 1 293 ? 56.91747 57.83518 130.85169 1.000 46.36501 299 TYR A O 1
ATOM 2122 N N . GLU A 1 294 ? 54.79116 58.52208 131.13312 1.000 39.66360 300 GLU A N 1
ATOM 2123 C CA . GLU A 1 294 ? 54.97199 59.74347 130.35298 1.000 41.93400 300 GLU A CA 1
ATOM 2124 C C . GLU A 1 294 ? 56.13880 60.58512 130.85771 1.000 42.77711 300 GLU A C 1
ATOM 2125 O O . GLU A 1 294 ? 56.92003 61.11571 130.05858 1.000 46.36552 300 GLU A O 1
ATOM 2131 N N . ASP A 1 295 ? 56.27382 60.71944 132.17775 1.000 32.81980 301 ASP A N 1
ATOM 2132 C CA . ASP A 1 295 ? 57.32379 61.56633 132.73437 1.000 37.16331 301 ASP A CA 1
ATOM 2133 C C . ASP A 1 295 ? 58.70235 60.98589 132.44749 1.000 43.97575 301 ASP A C 1
ATOM 2134 O O . ASP A 1 295 ? 59.61760 61.70236 132.02308 1.000 45.39537 301 ASP A O 1
ATOM 2139 N N . LYS A 1 296 ? 58.86193 59.68124 132.66703 1.000 44.18939 302 LYS A N 1
ATOM 2140 C CA . LYS A 1 296 ? 60.13641 59.02607 132.40094 1.000 36.33605 302 LYS A CA 1
ATOM 2141 C C . LYS A 1 296 ? 60.47432 59.05913 130.91763 1.000 37.24117 302 LYS A C 1
ATOM 2142 O O . LYS A 1 296 ? 61.62676 59.30017 130.54034 1.000 49.03854 302 LYS A O 1
ATOM 2148 N N . LEU A 1 297 ? 59.47864 58.82394 130.05970 1.000 37.94903 303 LEU A N 1
ATOM 2149 C CA . LEU A 1 297 ? 59.72271 58.71736 128.62503 1.000 46.14930 303 LEU A CA 1
ATOM 2150 C C . LEU A 1 297 ? 59.97362 60.06625 127.96446 1.000 53.35626 303 LEU A C 1
ATOM 2151 O O . LEU A 1 297 ? 60.73263 60.13547 126.98841 1.000 43.29530 303 LEU A O 1
ATOM 2156 N N . ARG A 1 298 ? 59.35410 61.14025 128.46109 1.000 50.16808 304 ARG A N 1
ATOM 2157 C CA . ARG A 1 298 ? 59.44540 62.41503 127.75698 1.000 52.81258 304 ARG A CA 1
ATOM 2158 C C . ARG A 1 298 ? 60.82753 63.04489 127.89436 1.000 56.25411 304 ARG A C 1
ATOM 2159 O O . ARG A 1 298 ? 61.51819 63.28115 126.89672 1.000 62.44873 304 ARG A O 1
ATOM 2167 N N . GLY A 1 299 ? 61.23788 63.34831 129.11552 1.000 50.87952 305 GLY A N 1
ATOM 2168 C CA . GLY A 1 299 ? 62.42147 64.14628 129.32998 1.000 50.46913 305 GLY A CA 1
ATOM 2169 C C . GLY A 1 299 ? 62.07859 65.59664 129.60282 1.000 53.32081 305 GLY A C 1
ATOM 2170 O O . GLY A 1 299 ? 60.98705 65.93668 130.06258 1.000 52.75344 305 GLY A O 1
ATOM 2171 N N . THR A 1 300 ? 63.03661 66.46773 129.30217 1.000 52.06082 306 THR A N 1
ATOM 2172 C CA . THR A 1 300 ? 62.92216 67.89083 129.59101 1.000 48.71350 306 THR A CA 1
ATOM 2173 C C . THR A 1 300 ? 62.78542 68.66102 128.28571 1.000 54.54420 306 THR A C 1
ATOM 2174 O O . THR A 1 300 ? 63.54265 68.42150 127.33819 1.000 56.41608 306 THR A O 1
ATOM 2178 N N . THR A 1 301 ? 61.82410 69.58105 128.23931 1.000 48.49739 307 THR A N 1
ATOM 2179 C CA . THR A 1 301 ? 61.57163 70.38338 127.04747 1.000 48.36165 307 THR A CA 1
ATOM 2180 C C . THR A 1 301 ? 62.46745 71.61826 127.04751 1.000 51.33578 307 THR A C 1
ATOM 2181 O O . THR A 1 301 ? 62.57576 72.31669 128.06247 1.000 50.62298 307 THR A O 1
ATOM 2185 N N . GLY A 1 302 ? 63.11060 71.88328 125.90857 1.000 42.58745 308 GLY A N 1
ATOM 2186 C CA . GLY A 1 302 ? 63.91985 73.07428 125.77797 1.000 46.56105 308 GLY A CA 1
ATOM 2187 C C . GLY A 1 302 ? 63.11815 74.28068 125.30457 1.000 49.95824 308 GLY A C 1
ATOM 2188 O O . GLY A 1 302 ? 62.07019 74.14671 124.67995 1.000 43.89617 308 GLY A O 1
ATOM 2189 N N . TRP A 1 303 ? 63.64783 75.47150 125.57977 1.000 49.32532 309 TRP A N 1
ATOM 2190 C CA . TRP A 1 303 ? 62.93057 76.70320 125.27755 1.000 42.02429 309 TRP A CA 1
ATOM 2191 C C . TRP A 1 303 ? 63.91463 77.80265 124.90561 1.000 45.86141 309 TRP A C 1
ATOM 2192 O O . TRP A 1 303 ? 65.05104 77.82532 125.38131 1.000 46.07924 309 TRP A O 1
ATOM 2203 N N . LYS A 1 304 ? 63.45775 78.72198 124.05650 1.000 42.91820 310 LYS A N 1
ATOM 2204 C CA . LYS A 1 304 ? 64.22449 79.90536 123.68445 1.000 44.66320 310 LYS A CA 1
ATOM 2205 C C . LYS A 1 304 ? 63.27283 81.07745 123.50894 1.000 46.28377 310 LYS A C 1
ATOM 2206 O O . LYS A 1 304 ? 62.37895 81.03525 122.65620 1.000 46.48470 310 LYS A O 1
ATOM 2212 N N . ILE A 1 305 ? 63.46798 82.11615 124.31786 1.000 50.01586 311 ILE A N 1
ATOM 2213 C CA . ILE A 1 305 ? 62.72206 83.36444 124.22106 1.000 49.31653 311 ILE A CA 1
ATOM 2214 C C . ILE A 1 305 ? 63.67995 84.41753 123.68325 1.000 49.52809 311 ILE A C 1
ATOM 2215 O O . ILE A 1 305 ? 64.71241 84.70153 124.31317 1.000 49.68053 311 ILE A O 1
ATOM 2220 N N . TYR A 1 306 ? 63.33168 85.00037 122.53172 1.000 40.58779 312 TYR A N 1
ATOM 2221 C CA . TYR A 1 306 ? 64.24635 85.87116 121.80197 1.000 47.30915 312 TYR A CA 1
ATOM 2222 C C . TYR A 1 306 ? 63.45619 86.94490 121.06200 1.000 49.26633 312 TYR A C 1
ATOM 2223 O O . TYR A 1 306 ? 62.23648 86.86077 120.92216 1.000 45.46050 312 TYR A O 1
ATOM 2232 N N . VAL A 1 307 ? 64.17025 87.94912 120.56833 1.000 55.25675 313 VAL A N 1
ATOM 2233 C CA . VAL A 1 307 ? 63.58993 89.07279 119.83623 1.000 43.56112 313 VAL A CA 1
ATOM 2234 C C . VAL A 1 307 ? 63.93399 88.89980 118.36016 1.000 49.13855 313 VAL A C 1
ATOM 2235 O O . VAL A 1 307 ? 65.11896 88.93402 118.00025 1.000 46.10560 313 VAL A O 1
ATOM 2239 N N . PRO A 1 308 ? 62.94629 88.73051 117.47430 1.000 50.60564 314 PRO A N 1
ATOM 2240 C CA . PRO A 1 308 ? 63.27252 88.38057 116.07938 1.000 46.40586 314 PRO A CA 1
ATOM 2241 C C . PRO A 1 308 ? 63.92355 89.50137 115.27879 1.000 48.47243 314 PRO A C 1
ATOM 2242 O O . PRO A 1 308 ? 64.71431 89.20748 114.37389 1.000 48.06572 314 PRO A O 1
ATOM 2246 N N . GLN A 1 309 ? 63.63098 90.77106 115.57055 1.000 46.92536 315 GLN A N 1
ATOM 2247 C CA . GLN A 1 309 ? 64.21470 91.84869 114.77132 1.000 43.11496 315 GLN A CA 1
ATOM 2248 C C . GLN A 1 309 ? 65.71387 92.00206 115.01336 1.000 50.13939 315 GLN A C 1
ATOM 2249 O O . GLN A 1 309 ? 66.45454 92.35290 114.08859 1.000 47.18438 315 GLN A O 1
ATOM 2255 N N . THR A 1 310 ? 66.18255 91.75895 116.23654 1.000 49.27176 316 THR A N 1
ATOM 2256 C CA . THR A 1 310 ? 67.60452 91.86813 116.53008 1.000 43.59887 316 THR A CA 1
ATOM 2257 C C . THR A 1 310 ? 68.30624 90.52200 116.60847 1.000 49.34751 316 THR A C 1
ATOM 2258 O O . THR A 1 310 ? 69.52113 90.46211 116.38341 1.000 45.83628 316 THR A O 1
ATOM 2262 N N . GLY A 1 311 ? 67.57681 89.44930 116.91077 1.000 53.05815 317 GLY A N 1
ATOM 2263 C CA . GLY A 1 311 ? 68.19625 88.17756 117.21864 1.000 46.95689 317 GLY A CA 1
ATOM 2264 C C . GLY A 1 311 ? 68.66536 88.03754 118.64937 1.000 46.17122 317 GLY A C 1
ATOM 2265 O O . GLY A 1 311 ? 69.27556 87.01773 118.99069 1.000 53.22976 317 GLY A O 1
ATOM 2266 N N . GLU A 1 312 ? 68.39985 89.02598 119.49878 1.000 43.86322 318 GLU A N 1
ATOM 2267 C CA . GLU A 1 312 ? 68.84189 88.96108 120.88339 1.000 52.92261 318 GLU A CA 1
ATOM 2268 C C . GLU A 1 312 ? 68.02835 87.93492 121.66719 1.000 53.47081 318 GLU A C 1
ATOM 2269 O O . GLU A 1 312 ? 66.80310 87.85382 121.54240 1.000 45.95007 318 GLU A O 1
ATOM 2275 N N . VAL A 1 313 ? 68.72288 87.15133 122.48321 1.000 53.14676 319 VAL A N 1
ATOM 2276 C CA . VAL A 1 313 ? 68.12248 86.06392 123.24337 1.000 45.11448 319 VAL A CA 1
ATOM 2277 C C . VAL A 1 313 ? 67.80174 86.56911 124.64205 1.000 48.93630 319 VAL A C 1
ATOM 2278 O O . VAL A 1 313 ? 68.69432 87.01689 125.37054 1.000 53.82924 319 VAL A O 1
ATOM 2282 N N . ILE A 1 314 ? 66.52465 86.49885 125.01662 1.000 52.95838 320 ILE A N 1
ATOM 2283 C CA . ILE A 1 314 ? 66.11433 86.90885 126.35416 1.000 49.19799 320 ILE A CA 1
ATOM 2284 C C . ILE A 1 314 ? 66.37530 85.79452 127.35881 1.000 48.44073 320 ILE A C 1
ATOM 2285 O O . ILE A 1 314 ? 66.77851 86.05517 128.49798 1.000 47.10817 320 ILE A O 1
ATOM 2290 N N . ALA A 1 315 ? 66.15424 84.54225 126.96010 1.000 57.34310 321 ALA A N 1
ATOM 2291 C CA . ALA A 1 315 ? 66.47844 83.41568 127.83607 1.000 49.72713 321 ALA A CA 1
ATOM 2292 C C . ALA A 1 315 ? 66.48047 82.13016 127.02098 1.000 52.06911 321 ALA A C 1
ATOM 2293 O O . ALA A 1 315 ? 65.84618 82.04344 125.96478 1.000 56.28371 321 ALA A O 1
ATOM 2295 N N . GLU A 1 316 ? 67.19133 81.12567 127.53413 1.000 47.01468 322 GLU A N 1
ATOM 2296 C CA . GLU A 1 316 ? 67.37262 79.88050 126.80243 1.000 48.15708 322 GLU A CA 1
ATOM 2297 C C . GLU A 1 316 ? 67.60711 78.72880 127.77138 1.000 47.99861 322 GLU A C 1
ATOM 2298 O O . GLU A 1 316 ? 68.28943 78.88784 128.78627 1.000 47.91401 322 GLU A O 1
ATOM 2304 N N . LYS A 1 317 ? 67.03349 77.57123 127.44223 1.000 52.85983 323 LYS A N 1
ATOM 2305 C CA . LYS A 1 317 ? 67.14679 76.34699 128.22670 1.000 46.18683 323 LYS A CA 1
ATOM 2306 C C . LYS A 1 317 ? 67.23616 75.16028 127.27993 1.000 45.54948 323 LYS A C 1
ATOM 2307 O O . LYS A 1 317 ? 66.40830 75.02457 126.37546 1.000 51.27992 323 LYS A O 1
ATOM 2313 N N . LYS A 1 318 ? 68.21980 74.29723 127.49989 1.000 48.70205 324 LYS A N 1
ATOM 2314 C CA . LYS A 1 318 ? 68.44472 73.16472 126.61462 1.000 45.79377 324 LYS A CA 1
ATOM 2315 C C . LYS A 1 318 ? 67.54972 71.98638 126.98810 1.000 46.31534 324 LYS A C 1
ATOM 2316 O O . LYS A 1 318 ? 67.24787 71.74776 128.16260 1.000 48.77744 324 LYS A O 1
ATOM 2318 N N . ALA A 1 319 ? 67.13264 71.24245 125.96678 1.000 48.52124 325 ALA A N 1
ATOM 2319 C CA . ALA A 1 319 ? 66.33958 70.04230 126.16839 1.000 42.55090 325 ALA A CA 1
ATOM 2320 C C . ALA A 1 319 ? 67.18838 68.92984 126.78947 1.000 51.51635 325 ALA A C 1
ATOM 2321 O O . ALA A 1 319 ? 68.41317 69.02612 126.91287 1.000 50.85720 325 ALA A O 1
ATOM 2323 N N . LYS A 1 320 ? 66.51014 67.85736 127.18727 1.000 57.25246 326 LYS A N 1
ATOM 2324 C CA . LYS A 1 320 ? 67.16110 66.69144 127.76869 1.000 52.39767 326 LYS A CA 1
ATOM 2325 C C . LYS A 1 320 ? 66.34801 65.46136 127.40083 1.000 52.55798 326 LYS A C 1
ATOM 2326 O O . LYS A 1 320 ? 65.13542 65.42763 127.63083 1.000 55.92236 326 LYS A O 1
ATOM 2332 N N . ASP A 1 321 ? 67.01611 64.45908 126.83828 1.000 46.13832 327 ASP A N 1
ATOM 2333 C CA . ASP A 1 321 ? 66.32221 63.28433 126.33319 1.000 51.25921 327 ASP A CA 1
ATOM 2334 C C . ASP A 1 321 ? 65.65132 62.50393 127.46328 1.000 54.06076 327 ASP A C 1
ATOM 2335 O O . ASP A 1 321 ? 66.00940 62.61117 128.64108 1.000 53.84094 327 ASP A O 1
ATOM 2340 N N . GLY A 1 322 ? 64.65880 61.70557 127.08345 1.000 51.87914 328 GLY A N 1
ATOM 2341 C CA . GLY A 1 322 ? 63.97869 60.84440 128.02140 1.000 48.98302 328 GLY A CA 1
ATOM 2342 C C . GLY A 1 322 ? 64.72743 59.54884 128.25169 1.000 45.92788 328 GLY A C 1
ATOM 2343 O O . GLY A 1 322 ? 65.77493 59.27915 127.66655 1.000 47.88503 328 GLY A O 1
ATOM 2344 N N . GLU A 1 323 ? 64.15772 58.72481 129.12331 1.000 52.14458 329 GLU A N 1
ATOM 2345 C CA . GLU A 1 323 ? 64.75752 57.46940 129.54517 1.000 45.09950 329 GLU A CA 1
ATOM 2346 C C . GLU A 1 323 ? 64.00727 56.30509 128.91245 1.000 40.96891 329 GLU A C 1
ATOM 2347 O O . GLU A 1 323 ? 62.79325 56.37323 128.70289 1.000 46.89881 329 GLU A O 1
ATOM 2353 N N . ASP A 1 324 ? 64.73944 55.23784 128.60051 1.000 41.88623 330 ASP A N 1
ATOM 2354 C CA . ASP A 1 324 ? 64.14556 54.07555 127.95553 1.000 40.90294 330 ASP A CA 1
ATOM 2355 C C . ASP A 1 324 ? 63.44044 53.18816 128.98071 1.000 42.62091 330 ASP A C 1
ATOM 2356 O O . ASP A 1 324 ? 63.61814 53.32241 130.19445 1.000 40.40380 330 ASP A O 1
ATOM 2361 N N . LEU A 1 325 ? 62.63133 52.26132 128.47200 1.000 39.87472 331 LEU A N 1
ATOM 2362 C CA . LEU A 1 325 ? 61.78914 51.40883 129.30239 1.000 35.47725 331 LEU A CA 1
ATOM 2363 C C . LEU A 1 325 ? 61.91603 49.97927 128.79641 1.000 40.73833 331 LEU A C 1
ATOM 2364 O O . LEU A 1 325 ? 61.66239 49.71312 127.61735 1.000 45.01723 331 LEU A O 1
ATOM 2369 N N . HIS A 1 326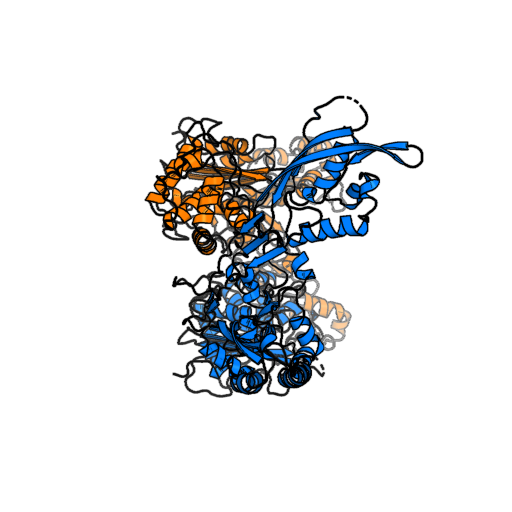 ? 62.31072 49.06472 129.67721 1.000 38.45595 332 HIS A N 1
ATOM 2370 C CA . HIS A 1 326 ? 62.52089 47.66510 129.32493 1.000 36.65026 332 HIS A CA 1
ATOM 2371 C C . HIS A 1 326 ? 61.48756 46.79776 130.02961 1.000 43.98712 332 HIS A C 1
ATOM 2372 O O . HIS A 1 326 ? 61.35904 46.84950 131.25875 1.000 44.86239 332 HIS A O 1
ATOM 2379 N N . LEU A 1 327 ? 60.76588 45.99640 129.25282 1.000 40.78039 333 LEU A N 1
ATOM 2380 C CA . LEU A 1 327 ? 59.62042 45.25119 129.74668 1.000 43.67800 333 LEU A CA 1
ATOM 2381 C C . LEU A 1 327 ? 59.95045 43.77361 129.89752 1.000 43.05965 333 LEU A C 1
ATOM 2382 O O . LEU A 1 327 ? 60.91744 43.26533 129.32855 1.000 49.14799 333 LEU A O 1
ATOM 2387 N N . THR A 1 328 ? 59.11504 43.08703 130.67376 1.000 43.06190 334 THR A N 1
ATOM 2388 C CA . THR A 1 328 ? 59.17811 41.63933 130.79676 1.000 43.15952 334 THR A CA 1
ATOM 2389 C C . THR A 1 328 ? 58.55106 40.91848 129.61221 1.000 38.81990 334 THR A C 1
ATOM 2390 O O . THR A 1 328 ? 58.74444 39.70584 129.47557 1.000 44.05677 334 THR A O 1
ATOM 2394 N N . ILE A 1 329 ? 57.80544 41.63495 128.76778 1.000 39.95652 335 ILE A N 1
ATOM 2395 C CA . ILE A 1 329 ? 57.08064 41.01337 127.66507 1.000 44.68157 335 ILE A CA 1
ATOM 2396 C C . ILE A 1 329 ? 58.02465 40.23426 126.76234 1.000 42.61545 335 ILE A C 1
ATOM 2397 O O . ILE A 1 329 ? 59.14415 40.67203 126.46850 1.000 44.41364 335 ILE A O 1
ATOM 2402 N N . ASP A 1 330 ? 57.58083 39.05099 126.34773 1.000 43.74611 336 ASP A N 1
ATOM 2403 C CA . ASP A 1 330 ? 58.19479 38.29153 125.26674 1.000 47.72770 336 ASP A CA 1
ATOM 2404 C C . ASP A 1 330 ? 57.28773 38.41369 124.05244 1.000 48.14043 336 ASP A C 1
ATOM 2405 O O . ASP A 1 330 ? 56.14381 37.94342 124.07916 1.000 47.34211 336 ASP A O 1
ATOM 2410 N N . ILE A 1 331 ? 57.79770 39.03846 122.98913 1.000 45.87615 337 ILE A N 1
ATOM 2411 C CA . ILE A 1 331 ? 56.94419 39.32379 121.84657 1.000 49.45966 337 ILE A CA 1
ATOM 2412 C C . ILE A 1 331 ? 56.47243 38.05090 121.14949 1.000 45.19832 337 ILE A C 1
ATOM 2413 O O . ILE A 1 331 ? 55.42494 38.06672 120.49572 1.000 49.32152 337 ILE A O 1
ATOM 2418 N N . LYS A 1 332 ? 57.19129 36.93575 121.29722 1.000 40.04934 338 LYS A N 1
ATOM 2419 C CA . LYS A 1 332 ? 56.72354 35.67631 120.72254 1.000 39.43400 338 LYS A CA 1
ATOM 2420 C C . LYS A 1 332 ? 55.43854 35.20086 121.39909 1.000 42.12434 338 LYS A C 1
ATOM 2421 O O . LYS A 1 332 ? 54.46601 34.82850 120.72597 1.000 50.70703 338 LYS A O 1
ATOM 2423 N N . THR A 1 333 ? 55.41820 35.20161 122.73564 1.000 41.95247 339 THR A N 1
ATOM 2424 C CA . THR A 1 333 ? 54.20068 34.85103 123.46567 1.000 43.14502 339 THR A CA 1
ATOM 2425 C C . THR A 1 333 ? 53.07521 35.82814 123.13884 1.000 39.49408 339 THR A C 1
ATOM 2426 O O . THR A 1 333 ? 51.92214 35.42735 122.90963 1.000 42.48416 339 THR A O 1
ATOM 2430 N N . GLN A 1 334 ? 53.39945 37.12461 123.14655 1.000 45.59316 340 GLN A N 1
ATOM 2431 C CA . GLN A 1 334 ? 52.45853 38.16882 122.75406 1.000 41.96217 340 GLN A CA 1
ATOM 2432 C C . GLN A 1 334 ? 51.80786 37.84633 121.41471 1.000 44.10183 340 GLN A C 1
ATOM 2433 O O . GLN A 1 334 ? 50.58407 37.94291 121.26267 1.000 45.50314 340 GLN A O 1
ATOM 2439 N N . MET A 1 335 ? 52.61405 37.43166 120.43400 1.000 44.97929 341 MET A N 1
ATOM 2440 C CA . MET A 1 335 ? 52.07605 37.22221 119.09598 1.000 44.45757 341 MET A CA 1
ATOM 2441 C C . MET A 1 335 ? 51.27114 35.93254 119.00153 1.000 46.05179 341 MET A C 1
ATOM 2442 O O . MET A 1 335 ? 50.27526 35.88293 118.27605 1.000 48.51963 341 MET A O 1
ATOM 2447 N N . LYS A 1 336 ? 51.66750 34.88311 119.72644 1.000 49.54387 342 LYS A N 1
ATOM 2448 C CA . LYS A 1 336 ? 50.83489 33.68028 119.76323 1.000 43.88491 342 LYS A CA 1
ATOM 2449 C C . LYS A 1 336 ? 49.44523 33.99785 120.31550 1.000 48.06817 342 LYS A C 1
ATOM 2450 O O . LYS A 1 336 ? 48.41583 33.62422 119.72323 1.000 50.17349 342 LYS A O 1
ATOM 2456 N N . LEU A 1 337 ? 49.39649 34.71726 121.44277 1.000 43.11155 343 LEU A N 1
ATOM 2457 C CA . LEU A 1 337 ? 48.10449 35.06783 122.02752 1.000 43.34078 343 LEU A CA 1
ATOM 2458 C C . LEU A 1 337 ? 47.29958 35.97280 121.10249 1.000 40.97595 343 LEU A C 1
ATOM 2459 O O . LEU A 1 337 ? 46.08485 35.78449 120.94345 1.000 45.92841 343 LEU A O 1
ATOM 2464 N N . TYR A 1 338 ? 47.95636 36.95508 120.47620 1.000 42.68229 344 TYR A N 1
ATOM 2465 C CA . TYR A 1 338 ? 47.27125 37.78863 119.49339 1.000 47.06300 344 TYR A CA 1
ATOM 2466 C C . TYR A 1 338 ? 46.65901 36.94392 118.38408 1.000 49.33878 344 TYR A C 1
ATOM 2467 O O . TYR A 1 338 ? 45.47182 37.08432 118.06413 1.000 49.27361 344 TYR A O 1
ATOM 2476 N N . ASP A 1 339 ? 47.46553 36.06903 117.77457 1.000 44.76235 345 ASP A N 1
ATOM 2477 C CA . ASP A 1 339 ? 46.97825 35.21855 116.69432 1.000 52.81642 345 ASP A CA 1
ATOM 2478 C C . ASP A 1 339 ? 45.75632 34.42394 117.11685 1.000 51.67118 345 ASP A C 1
ATOM 2479 O O . ASP A 1 339 ? 44.86629 34.17418 116.29658 1.000 57.57634 345 ASP A O 1
ATOM 2484 N N . GLU A 1 340 ? 45.68003 34.02746 118.38637 1.000 47.67098 346 GLU A N 1
ATOM 2485 C CA . GLU A 1 340 ? 44.46574 33.32017 118.78766 1.000 49.36918 346 GLU A CA 1
ATOM 2486 C C . GLU A 1 340 ? 43.27493 34.26085 118.98810 1.000 52.03920 346 GLU A C 1
ATOM 2487 O O . GLU A 1 340 ? 42.14052 33.89887 118.64892 1.000 44.11448 346 GLU A O 1
ATOM 2493 N N . LEU A 1 341 ? 43.49425 35.46888 119.51807 1.000 49.81642 347 LEU A N 1
ATOM 2494 C CA . LEU A 1 341 ? 42.36804 36.33149 119.87736 1.000 44.94384 347 LEU A CA 1
ATOM 2495 C C . LEU A 1 341 ? 41.98488 37.35594 118.81542 1.000 50.54767 347 LEU A C 1
ATOM 2496 O O . LEU A 1 341 ? 40.95976 38.02823 118.98300 1.000 50.35029 347 LEU A O 1
ATOM 2501 N N . LYS A 1 342 ? 42.75804 37.47994 117.73196 1.000 50.06252 348 LYS A N 1
ATOM 2502 C CA . LYS A 1 342 ? 42.70791 38.68136 116.89884 1.000 48.88547 348 LYS A CA 1
ATOM 2503 C C . LYS A 1 342 ? 41.32312 38.95908 116.31404 1.000 49.86835 348 LYS A C 1
ATOM 2504 O O . LYS A 1 342 ? 41.00934 40.11376 116.00629 1.000 54.90102 348 LYS A O 1
ATOM 2510 N N . ASP A 1 343 ? 40.47826 37.94296 116.16430 1.000 51.48861 349 ASP A N 1
ATOM 2511 C CA . ASP A 1 343 ? 39.17406 38.13217 115.54196 1.000 53.78672 349 ASP A CA 1
ATOM 2512 C C . ASP A 1 343 ? 38.02173 38.12073 116.53695 1.000 57.62718 349 ASP A C 1
ATOM 2513 O O . ASP A 1 343 ? 36.86308 38.22460 116.11999 1.000 52.40097 349 ASP A O 1
ATOM 2518 N N . ASP A 1 344 ? 38.30478 38.00927 117.83204 1.000 59.47971 350 ASP A N 1
ATOM 2519 C CA . ASP A 1 344 ? 37.28700 37.90276 118.86525 1.000 49.45427 350 ASP A CA 1
ATOM 2520 C C . ASP A 1 344 ? 37.29153 39.15047 119.74420 1.000 46.30763 350 ASP A C 1
ATOM 2521 O O . ASP A 1 344 ? 37.90449 40.17283 119.41614 1.000 49.93250 350 ASP A O 1
ATOM 2526 N N . SER A 1 345 ? 36.58953 39.06535 120.87089 1.000 48.84152 351 SER A N 1
ATOM 2527 C CA . SER A 1 345 ? 36.51689 40.14995 121.84474 1.000 46.98335 351 SER A CA 1
ATOM 2528 C C . SER A 1 345 ? 36.81708 39.56558 123.21856 1.000 47.72627 351 SER A C 1
ATOM 2529 O O . SER A 1 345 ? 36.04889 38.74305 123.72767 1.000 48.08211 351 SER A O 1
ATOM 2532 N N . GLY A 1 346 ? 37.93217 39.97936 123.81094 1.000 45.84800 352 GLY A N 1
ATOM 2533 C CA . GLY A 1 346 ? 38.32232 39.45044 125.10384 1.000 41.15178 352 GLY A CA 1
ATOM 2534 C C . GLY A 1 346 ? 39.74160 39.85704 125.44721 1.000 47.26062 352 GLY A C 1
ATOM 2535 O O . GLY A 1 346 ? 40.26463 40.84273 124.92390 1.000 48.83810 352 GLY A O 1
ATOM 2536 N N . ALA A 1 347 ? 40.35624 39.06743 126.32489 1.000 41.14027 353 ALA A N 1
ATOM 2537 C CA . ALA A 1 347 ? 41.67697 39.38529 126.84746 1.000 43.85623 353 ALA A CA 1
ATOM 2538 C C . ALA A 1 347 ? 42.45026 38.10511 127.12256 1.000 47.09516 353 ALA A C 1
ATOM 2539 O O . ALA A 1 347 ? 41.87554 37.01784 127.24826 1.000 44.38732 353 ALA A O 1
ATOM 2541 N N . ALA A 1 348 ? 43.77243 38.25546 127.21656 1.000 39.43795 354 ALA A N 1
ATOM 2542 C CA . ALA A 1 348 ? 44.65455 37.15440 127.57999 1.000 36.17717 354 ALA A CA 1
ATOM 2543 C C . ALA A 1 348 ? 45.87135 37.69787 128.31205 1.000 44.67731 354 ALA A C 1
ATOM 2544 O O . ALA A 1 348 ? 46.49705 38.66448 127.86324 1.000 42.22514 354 ALA A O 1
ATOM 2546 N N . VAL A 1 349 ? 46.19605 37.06936 129.43784 1.000 38.83977 355 VAL A N 1
ATOM 2547 C CA . VAL A 1 349 ? 47.38228 37.38693 130.21914 1.000 44.13428 355 VAL A CA 1
ATOM 2548 C C . VAL A 1 349 ? 48.25710 36.14565 130.26463 1.000 46.04567 355 VAL A C 1
ATOM 2549 O O . VAL A 1 349 ? 47.75222 35.03196 130.44743 1.000 47.03887 355 VAL A O 1
ATOM 2553 N N . ALA A 1 350 ? 49.56449 36.33707 130.09166 1.000 36.57422 356 ALA A N 1
ATOM 2554 C CA . ALA A 1 350 ? 50.54137 35.26144 130.20786 1.000 35.85636 356 ALA A CA 1
ATOM 2555 C C . ALA A 1 350 ? 51.64073 35.70217 131.16347 1.000 47.81958 356 ALA A C 1
ATOM 2556 O O . ALA A 1 350 ? 52.36223 36.66714 130.87918 1.000 48.98320 356 ALA A O 1
ATOM 2558 N N . LEU A 1 351 ? 51.75783 34.99377 132.28515 1.000 40.97273 357 LEU A N 1
ATOM 2559 C CA . LEU A 1 351 ? 52.74783 35.24095 133.31924 1.000 46.29371 357 LEU A CA 1
ATOM 2560 C C . LEU A 1 351 ? 53.71596 34.06814 133.40409 1.000 48.68910 357 LEU A C 1
ATOM 2561 O O . LEU A 1 351 ? 53.37344 32.93097 133.06837 1.000 46.37054 357 LEU A O 1
ATOM 2566 N N . GLN A 1 352 ? 54.92382 34.34933 133.87330 1.000 44.28062 358 GLN A N 1
ATOM 2567 C CA . GLN A 1 352 ? 55.79074 33.27350 134.32485 1.000 50.82951 358 GLN A CA 1
ATOM 2568 C C . GLN A 1 352 ? 55.55503 33.14347 135.82755 1.000 54.16221 358 GLN A C 1
ATOM 2569 O O . GLN A 1 352 ? 56.04088 33.97551 136.60576 1.000 50.78298 358 GLN A O 1
ATOM 2575 N N . PRO A 1 353 ? 54.79833 32.13372 136.27314 1.000 53.21843 359 PRO A N 1
ATOM 2576 C CA . PRO A 1 353 ? 54.29438 32.15026 137.65672 1.000 46.55625 359 PRO A CA 1
ATOM 2577 C C . PRO A 1 353 ? 55.37965 32.00948 138.70290 1.000 61.04394 359 PRO A C 1
ATOM 2578 O O . PRO A 1 353 ? 55.13383 32.33852 139.87013 1.000 63.30932 359 PRO A O 1
ATOM 2582 N N . LYS A 1 354 ? 56.56518 31.52682 138.33072 1.000 61.15259 360 LYS A N 1
ATOM 2583 C CA . LYS A 1 354 ? 57.67872 31.50092 139.27109 1.000 61.93204 360 LYS A CA 1
ATOM 2584 C C . LYS A 1 354 ? 58.14986 32.91478 139.58689 1.000 62.10103 360 LYS A C 1
ATOM 2585 O O . LYS A 1 354 ? 58.09746 33.35574 140.73930 1.000 70.38502 360 LYS A O 1
ATOM 2591 N N . THR A 1 355 ? 58.59050 33.65337 138.56388 1.000 62.22077 361 THR A N 1
ATOM 2592 C CA . THR A 1 355 ? 59.18563 34.96438 138.78292 1.000 62.82494 361 THR A CA 1
ATOM 2593 C C . THR A 1 355 ? 58.15856 36.08606 138.85072 1.000 51.67585 361 THR A C 1
ATOM 2594 O O . THR A 1 355 ? 58.49595 37.18690 139.29758 1.000 63.08811 361 THR A O 1
ATOM 2598 N N . GLY A 1 356 ? 56.92310 35.84278 138.43002 1.000 53.24069 362 GLY A N 1
ATOM 2599 C CA . GLY A 1 356 ? 55.93199 36.89964 138.39400 1.000 50.25117 362 GLY A CA 1
ATOM 2600 C C . GLY A 1 356 ? 56.07826 37.87023 137.24795 1.000 47.77426 362 GLY A C 1
ATOM 2601 O O . GLY A 1 356 ? 55.37111 38.88377 137.22111 1.000 44.78398 362 GLY A O 1
ATOM 2602 N N . GLU A 1 357 ? 56.97510 37.59499 136.30535 1.000 52.76807 363 GLU A N 1
ATOM 2603 C CA . GLU A 1 357 ? 57.13641 38.44361 135.13716 1.000 46.82575 363 GLU A CA 1
ATOM 2604 C C . GLU A 1 357 ? 55.93774 38.29115 134.21162 1.000 42.34088 363 GLU A C 1
ATOM 2605 O O . GLU A 1 357 ? 55.28723 37.24424 134.16778 1.000 42.90134 363 GLU A O 1
ATOM 2611 N N . THR A 1 358 ? 55.64462 39.35174 133.47057 1.000 38.10437 364 THR A N 1
ATOM 2612 C CA . THR A 1 358 ? 54.53270 39.36389 132.52948 1.000 39.63991 364 THR A CA 1
ATOM 2613 C C . THR A 1 358 ? 55.07767 39.08475 131.13381 1.000 44.03196 364 THR A C 1
ATOM 2614 O O . THR A 1 358 ? 55.82046 39.89641 130.57201 1.000 41.38861 364 THR A O 1
ATOM 2618 N N . LEU A 1 359 ? 54.71040 37.93310 130.58131 1.000 43.53023 365 LEU A N 1
ATOM 2619 C CA . LEU A 1 359 ? 55.13913 37.55906 129.24335 1.000 37.34663 365 LEU A CA 1
ATOM 2620 C C . LEU A 1 359 ? 54.21859 38.10104 128.16305 1.000 49.36142 365 LEU A C 1
ATOM 2621 O O . LEU A 1 359 ? 54.67567 38.34282 127.03778 1.000 44.58355 365 LEU A O 1
ATOM 2626 N N . ALA A 1 360 ? 52.93834 38.30870 128.47193 1.000 47.64279 366 ALA A N 1
ATOM 2627 C CA . ALA A 1 360 ? 52.03369 38.80746 127.44436 1.000 43.02902 366 ALA A CA 1
ATOM 2628 C C . ALA A 1 360 ? 50.80341 39.45809 128.06148 1.000 47.06844 366 ALA A C 1
ATOM 2629 O O . ALA A 1 360 ? 50.23239 38.93597 129.02193 1.000 49.01628 366 ALA A O 1
ATOM 2631 N N . LEU A 1 361 ? 50.39451 40.58631 127.47645 1.000 43.92611 367 LEU A N 1
ATOM 2632 C CA . LEU A 1 361 ? 49.13393 41.25979 127.78424 1.000 36.77046 367 LEU A CA 1
ATOM 2633 C C . LEU A 1 361 ? 48.44732 41.57575 126.46262 1.000 39.10365 367 LEU A C 1
ATOM 2634 O O . LEU A 1 361 ? 48.90162 42.45379 125.72259 1.000 39.86258 367 LEU A O 1
ATOM 2639 N N . VAL A 1 362 ? 47.35938 40.86898 126.16052 1.000 39.68984 368 VAL A N 1
ATOM 2640 C CA . VAL A 1 362 ? 46.66320 41.00442 124.88975 1.000 38.71191 368 VAL A CA 1
ATOM 2641 C C . VAL A 1 362 ? 45.20956 41.35608 125.16105 1.000 47.21548 368 VAL A C 1
ATOM 2642 O O . VAL A 1 362 ? 44.58866 40.80384 126.07655 1.000 42.16942 368 VAL A O 1
ATOM 2646 N N . SER A 1 363 ? 44.66949 42.26989 124.35407 1.000 45.60549 369 SER A N 1
ATOM 2647 C CA . SER A 1 363 ? 43.25539 42.60704 124.37840 1.000 43.80020 369 SER A CA 1
ATOM 2648 C C . SER A 1 363 ? 42.75129 42.70048 122.94145 1.000 47.97108 369 SER A C 1
ATOM 2649 O O . SER A 1 363 ? 43.44988 43.21305 122.06273 1.000 46.98595 369 SER A O 1
ATOM 2652 N N . ALA A 1 364 ? 41.54709 42.18387 122.70095 1.000 41.67643 370 ALA A N 1
ATOM 2653 C CA . ALA A 1 364 ? 40.91391 42.23227 121.39446 1.000 38.77052 370 ALA A CA 1
ATOM 2654 C C . ALA A 1 364 ? 39.48639 42.74137 121.53988 1.000 46.89907 370 ALA A C 1
ATOM 2655 O O . ALA A 1 364 ? 38.81748 42.43259 122.53535 1.000 46.57675 370 ALA A O 1
ATOM 2657 N N . PRO A 1 365 ? 38.98578 43.52822 120.57145 1.000 42.45967 371 PRO A N 1
ATOM 2658 C CA . PRO A 1 365 ? 39.67347 43.96918 119.35111 1.000 38.54764 371 PRO A CA 1
ATOM 2659 C C . PRO A 1 365 ? 40.68358 45.07978 119.61478 1.000 38.23821 371 PRO A C 1
ATOM 2660 O O . PRO A 1 365 ? 40.72774 45.61515 120.72058 1.000 41.11835 371 PRO A O 1
ATOM 2664 N N . SER A 1 366 ? 41.47717 45.42463 118.60168 1.000 43.49101 372 SER A N 1
ATOM 2665 C CA . SER A 1 366 ? 42.60388 46.32660 118.80149 1.000 40.69368 372 SER A CA 1
ATOM 2666 C C . SER A 1 366 ? 42.65217 47.40124 117.71960 1.000 43.22281 372 SER A C 1
ATOM 2667 O O . SER A 1 366 ? 41.70186 47.55480 116.94584 1.000 44.29384 372 SER A O 1
ATOM 2670 N N . TYR A 1 367 ? 43.76065 48.13687 117.65494 1.000 40.90591 373 TYR A N 1
ATOM 2671 C CA . TYR A 1 367 ? 43.91548 49.27339 116.75742 1.000 33.20961 373 TYR A CA 1
ATOM 2672 C C . TYR A 1 367 ? 45.40075 49.46983 116.49778 1.000 43.46058 373 TYR A C 1
ATOM 2673 O O . TYR A 1 367 ? 46.23776 49.04928 117.29273 1.000 51.50478 373 TYR A O 1
ATOM 2682 N N . ASP A 1 368 ? 45.72862 50.12993 115.38656 1.000 47.76778 374 ASP A N 1
ATOM 2683 C CA . ASP A 1 368 ? 47.13024 50.39357 115.09424 1.000 43.04481 374 ASP A CA 1
ATOM 2684 C C . ASP A 1 368 ? 47.50086 51.76401 115.64154 1.000 46.14729 374 ASP A C 1
ATOM 2685 O O . ASP A 1 368 ? 47.14141 52.78047 115.02912 1.000 43.74014 374 ASP A O 1
ATOM 2690 N N . PRO A 1 369 ? 48.22887 51.85024 116.75965 1.000 49.28842 375 PRO A N 1
ATOM 2691 C CA . PRO A 1 369 ? 48.54816 53.17137 117.32851 1.000 41.50033 375 PRO A CA 1
ATOM 2692 C C . PRO A 1 369 ? 49.33144 54.06259 116.38526 1.000 40.65819 375 PRO A C 1
ATOM 2693 O O . PRO A 1 369 ? 49.35642 55.28337 116.59076 1.000 41.89395 375 PRO A O 1
ATOM 2697 N N . ASN A 1 370 ? 49.96166 53.49294 115.35337 1.000 36.78644 376 ASN A N 1
ATOM 2698 C CA . ASN A 1 370 ? 50.57491 54.30324 114.30640 1.000 43.14749 376 ASN A CA 1
ATOM 2699 C C . ASN A 1 370 ? 49.56977 55.25871 113.67674 1.000 41.37066 376 ASN A C 1
ATOM 2700 O O . ASN A 1 370 ? 49.95327 56.31544 113.16020 1.000 45.38232 376 ASN A O 1
ATOM 2705 N N . GLY A 1 371 ? 48.28392 54.90654 113.71539 1.000 40.75121 377 GLY A N 1
ATOM 2706 C CA . GLY A 1 371 ? 47.26088 55.81509 113.23020 1.000 44.67650 377 GLY A CA 1
ATOM 2707 C C . GLY A 1 371 ? 47.31514 57.17271 113.90230 1.000 46.21117 377 GLY A C 1
ATOM 2708 O O . GLY A 1 371 ? 47.08285 58.20116 113.26187 1.000 46.30929 377 GLY A O 1
ATOM 2709 N N . PHE A 1 372 ? 47.63459 57.20049 115.19737 1.000 40.15145 378 PHE A N 1
ATOM 2710 C CA . PHE A 1 372 ? 47.69653 58.47737 115.89607 1.000 45.31081 378 PHE A CA 1
ATOM 2711 C C . PHE A 1 372 ? 48.95506 59.27136 115.57330 1.000 50.82974 378 PHE A C 1
ATOM 2712 O O . PHE A 1 372 ? 49.03629 60.44885 115.94453 1.000 46.08690 378 PHE A O 1
ATOM 2720 N N . ILE A 1 373 ? 49.92816 58.66770 114.89829 1.000 43.82215 379 ILE A N 1
ATOM 2721 C CA . ILE A 1 373 ? 51.16759 59.34832 114.55253 1.000 55.33320 379 ILE A CA 1
ATOM 2722 C C . ILE A 1 373 ? 51.15179 59.83401 113.10976 1.000 48.35318 379 ILE A C 1
ATOM 2723 O O . ILE A 1 373 ? 51.54350 60.96586 112.82454 1.000 49.75423 379 ILE A O 1
ATOM 2728 N N . PHE A 1 374 ? 50.69886 58.98228 112.19704 1.000 41.42931 380 PHE A N 1
ATOM 2729 C CA . PHE A 1 374 ? 50.76647 59.23450 110.76853 1.000 40.27457 380 PHE A CA 1
ATOM 2730 C C . PHE A 1 374 ? 49.42599 59.64596 110.18487 1.000 44.74335 380 PHE A C 1
ATOM 2731 O O . PHE A 1 374 ? 49.36003 59.99485 109.00296 1.000 46.33969 380 PHE A O 1
ATOM 2739 N N . GLY A 1 375 ? 48.37518 59.62408 110.98169 1.000 51.45334 381 GLY A N 1
ATOM 2740 C CA . GLY A 1 375 ? 47.04356 59.93873 110.51954 1.000 42.27091 381 GLY A CA 1
ATOM 2741 C C . GLY A 1 375 ? 46.24690 58.68911 110.20495 1.000 45.57200 381 GLY A C 1
ATOM 2742 O O . GLY A 1 375 ? 46.78154 57.66664 109.75847 1.000 46.02296 381 GLY A O 1
ATOM 2743 N N . TRP A 1 376 ? 44.94486 58.76877 110.44249 1.000 44.30533 382 TRP A N 1
ATOM 2744 C CA . TRP A 1 376 ? 44.03865 57.67486 110.14413 1.000 45.43656 382 TRP A CA 1
ATOM 2745 C C . TRP A 1 376 ? 43.43274 57.86383 108.76157 1.000 57.73775 382 TRP A C 1
ATOM 2746 O O . TRP A 1 376 ? 43.18680 58.98992 108.32021 1.000 64.24006 382 TRP A O 1
ATOM 2757 N N . SER A 1 377 ? 43.19864 56.75220 108.07352 1.000 53.03962 383 SER A N 1
ATOM 2758 C CA . SER A 1 377 ? 42.25468 56.79575 106.97248 1.000 56.57680 383 SER A CA 1
ATOM 2759 C C . SER A 1 377 ? 40.85428 56.94682 107.55145 1.000 53.00558 383 SER A C 1
ATOM 2760 O O . SER A 1 377 ? 40.57099 56.49703 108.66411 1.000 59.79066 383 SER A O 1
ATOM 2763 N N . ASP A 1 378 ? 39.97877 57.61077 106.79769 1.000 57.31514 384 ASP A N 1
ATOM 2764 C CA . ASP A 1 378 ? 38.66999 57.96604 107.33794 1.000 57.98480 384 ASP A CA 1
ATOM 2765 C C . ASP A 1 378 ? 37.84243 56.72216 107.64987 1.000 59.84528 384 ASP A C 1
ATOM 2766 O O . ASP A 1 378 ? 37.18827 56.64376 108.70223 1.000 62.22277 384 ASP A O 1
ATOM 2771 N N . LYS A 1 379 ? 37.87983 55.73110 106.75609 1.000 55.13547 385 LYS A N 1
ATOM 2772 C CA . LYS A 1 379 ? 37.10025 54.51604 106.95955 1.000 58.08995 385 LYS A CA 1
ATOM 2773 C C . LYS A 1 379 ? 37.57043 53.75366 108.19368 1.000 62.15188 385 LYS A C 1
ATOM 2774 O O . LYS A 1 379 ? 36.74736 53.24304 108.96322 1.000 62.71888 385 LYS A O 1
ATOM 2780 N N . GLU A 1 380 ? 38.88595 53.70613 108.42945 1.000 59.82579 386 GLU A N 1
ATOM 2781 C CA . GLU A 1 380 ? 39.39472 52.99268 109.59811 1.000 58.41938 386 GLU A CA 1
ATOM 2782 C C . GLU A 1 380 ? 39.03141 53.70724 110.89380 1.000 61.14985 386 GLU A C 1
ATOM 2783 O O . GLU A 1 380 ? 38.65021 53.06130 111.87936 1.000 55.30753 386 GLU A O 1
ATOM 2789 N N . TRP A 1 381 ? 39.15091 55.03681 110.91635 1.000 56.79295 387 TRP A N 1
ATOM 2790 C CA . TRP A 1 381 ? 38.77792 55.78674 112.11046 1.000 53.72921 387 TRP A CA 1
ATOM 2791 C C . TRP A 1 381 ? 37.30104 55.60314 112.43323 1.000 55.16813 387 TRP A C 1
ATOM 2792 O O . TRP A 1 381 ? 36.93269 55.37536 113.59631 1.000 59.37371 387 TRP A O 1
ATOM 2803 N N . LYS A 1 382 ? 36.43963 55.65992 111.41241 1.000 48.94460 388 LYS A N 1
ATOM 2804 C CA . LYS A 1 382 ? 35.01331 55.50069 111.67527 1.000 51.24338 388 LYS A CA 1
ATOM 2805 C C . LYS A 1 382 ? 34.68595 54.07391 112.10146 1.000 51.79868 388 LYS A C 1
ATOM 2806 O O . LYS A 1 382 ? 33.84503 53.85986 112.98627 1.000 56.18294 388 LYS A O 1
ATOM 2812 N N . LYS A 1 383 ? 35.34286 53.08694 111.48569 1.000 56.42345 389 LYS A N 1
ATOM 2813 C CA . LYS A 1 383 ? 35.20882 51.69965 111.91734 1.000 57.35365 389 LYS A CA 1
ATOM 2814 C C . LYS A 1 383 ? 35.54053 51.55137 113.39835 1.000 59.33572 389 LYS A C 1
ATOM 2815 O O . LYS A 1 383 ? 34.75940 50.98781 114.17496 1.000 56.13058 389 LYS A O 1
ATOM 2821 N N . LEU A 1 384 ? 36.70250 52.06566 113.80667 1.000 48.61805 390 LEU A N 1
ATOM 2822 C CA . LEU A 1 384 ? 37.13509 51.91321 115.19038 1.000 52.38545 390 LEU A CA 1
ATOM 2823 C C . LEU A 1 384 ? 36.20683 52.63544 116.15380 1.000 54.65248 390 LEU A C 1
ATOM 2824 O O . LEU A 1 384 ? 36.04003 52.19521 117.29707 1.000 57.62370 390 LEU A O 1
ATOM 2829 N N . ASN A 1 385 ? 35.59611 53.73893 115.72388 1.000 53.90512 391 ASN A N 1
ATOM 2830 C CA . ASN A 1 385 ? 34.72544 54.46644 116.64141 1.000 55.62261 391 ASN A CA 1
ATOM 2831 C C . ASN A 1 385 ? 33.30513 53.91560 116.70222 1.000 54.26693 391 ASN A C 1
ATOM 2832 O O . ASN A 1 385 ? 32.61342 54.15517 117.69665 1.000 58.63696 391 ASN A O 1
ATOM 2837 N N . LYS A 1 386 ? 32.84781 53.18252 115.69003 1.000 54.90249 392 LYS A N 1
ATOM 2838 C CA . LYS A 1 386 ? 31.53831 52.55102 115.80435 1.000 59.03935 392 LYS A CA 1
ATOM 2839 C C . LYS A 1 386 ? 31.60049 51.11448 116.30941 1.000 62.57219 392 LYS A C 1
ATOM 2840 O O . LYS A 1 386 ? 30.54499 50.50036 116.49957 1.000 64.67195 392 LYS A O 1
ATOM 2846 N N . ASP A 1 387 ? 32.79382 50.56969 116.54693 1.000 62.34358 393 ASP A N 1
ATOM 2847 C CA . ASP A 1 387 ? 32.91239 49.19805 117.03299 1.000 55.72696 393 ASP A CA 1
ATOM 2848 C C . ASP A 1 387 ? 32.40505 49.10811 118.46988 1.000 58.65489 393 ASP A C 1
ATOM 2849 O O . ASP A 1 387 ? 32.94916 49.75149 119.37316 1.000 52.48446 393 ASP A O 1
ATOM 2854 N N . LYS A 1 388 ? 31.36137 48.29997 118.67617 1.000 61.91653 394 LYS A N 1
ATOM 2855 C CA . LYS A 1 388 ? 30.71918 48.20849 119.97991 1.000 55.35906 394 LYS A CA 1
ATOM 2856 C C . LYS A 1 388 ? 31.56529 47.45683 120.99514 1.000 55.10475 394 LYS A C 1
ATOM 2857 O O . LYS A 1 388 ? 31.27730 47.53384 122.19418 1.000 56.86029 394 LYS A O 1
ATOM 2859 N N . ASN A 1 389 ? 32.59053 46.73358 120.55058 1.000 55.66300 395 ASN A N 1
ATOM 2860 C CA . ASN A 1 389 ? 33.49992 46.04388 121.45564 1.000 49.31287 395 ASN A CA 1
ATOM 2861 C C . ASN A 1 389 ? 34.65549 46.92299 121.92220 1.000 48.85498 395 ASN A C 1
ATOM 2862 O O . ASN A 1 389 ? 35.54584 46.42755 122.61884 1.000 46.85063 395 ASN A O 1
ATOM 2867 N N . ASN A 1 390 ? 34.66681 48.20254 121.53926 1.000 49.47319 396 ASN A N 1
ATOM 2868 C CA . ASN A 1 390 ? 35.54477 49.23418 122.07720 1.000 46.67448 396 ASN A CA 1
ATOM 2869 C C . ASN A 1 390 ? 37.01720 48.88345 121.88895 1.000 52.36582 396 ASN A C 1
ATOM 2870 O O . ASN A 1 390 ? 37.70415 48.53674 122.86018 1.000 51.76699 396 ASN A O 1
ATOM 2875 N N . PRO A 1 391 ? 37.54124 48.97637 120.66541 1.000 46.87531 397 PRO A N 1
ATOM 2876 C CA . PRO A 1 391 ? 38.93980 48.57672 120.43781 1.000 47.94920 397 PRO A CA 1
ATOM 2877 C C . PRO A 1 391 ? 39.95683 49.38914 121.22383 1.000 41.33980 397 PRO A C 1
ATOM 2878 O O . PRO A 1 391 ? 40.99220 48.84159 121.61703 1.000 40.20400 397 PRO A O 1
ATOM 2882 N N . PHE A 1 392 ? 39.70494 50.67532 121.46770 1.000 42.97612 398 PHE A N 1
ATOM 2883 C CA . PHE A 1 392 ? 40.70046 51.49483 122.14730 1.000 40.28206 398 PHE A CA 1
ATOM 2884 C C . PHE A 1 392 ? 40.82587 51.17815 123.63174 1.000 43.83821 398 PHE A C 1
ATOM 2885 O O . PHE A 1 392 ? 41.75821 51.67850 124.27007 1.000 49.13419 398 PHE A O 1
ATOM 2893 N N . SER A 1 393 ? 39.92905 50.36984 124.19367 1.000 52.37103 399 SER A N 1
ATOM 2894 C CA . SER A 1 393 ? 39.94748 50.03788 125.61448 1.000 48.05980 399 SER A CA 1
ATOM 2895 C C . SER A 1 393 ? 40.59210 48.67553 125.83015 1.000 47.16945 399 SER A C 1
ATOM 2896 O O . SER A 1 393 ? 40.21855 47.69498 125.17954 1.000 45.37017 399 SER A O 1
ATOM 2899 N N . ALA A 1 394 ? 41.55662 48.62159 126.74398 1.000 51.06717 400 ALA A N 1
ATOM 2900 C CA . ALA A 1 394 ? 42.15058 47.35306 127.13701 1.000 41.67866 400 ALA A CA 1
ATOM 2901 C C . ALA A 1 394 ? 41.18535 46.59488 128.03359 1.000 48.34970 400 ALA A C 1
ATOM 2902 O O . ALA A 1 394 ? 40.59368 47.17292 128.94891 1.000 42.66949 400 ALA A O 1
ATOM 2904 N N . LYS A 1 395 ? 41.01901 45.29879 127.76981 1.000 46.10580 401 LYS A N 1
ATOM 2905 C CA . LYS A 1 395 ? 40.12961 44.48310 128.58618 1.000 46.26482 401 LYS A CA 1
ATOM 2906 C C . LYS A 1 395 ? 40.85113 43.72883 129.69378 1.000 39.59920 401 LYS A C 1
ATOM 2907 O O . LYS A 1 395 ? 40.20164 43.29128 130.65019 1.000 39.02833 401 LYS A O 1
ATOM 2913 N N . PHE A 1 396 ? 42.16984 43.56251 129.59578 1.000 40.30442 402 PHE A N 1
ATOM 2914 C CA . PHE A 1 396 ? 42.88091 42.80307 130.61588 1.000 42.17964 402 PHE A CA 1
ATOM 2915 C C . PHE A 1 396 ? 42.98785 43.53588 131.95024 1.000 44.76111 402 PHE A C 1
ATOM 2916 O O . PHE A 1 396 ? 43.34748 42.90427 132.94902 1.000 46.11884 402 PHE A O 1
ATOM 2924 N N . ASN A 1 397 ? 42.68674 44.83453 132.00367 1.000 46.98911 403 ASN A N 1
ATOM 2925 C CA . ASN A 1 397 ? 42.67860 45.56697 133.26434 1.000 40.67128 403 ASN A CA 1
ATOM 2926 C C . ASN A 1 397 ? 41.27222 45.91421 133.74165 1.000 44.50553 403 ASN A C 1
ATOM 2927 O O . ASN A 1 397 ? 41.12994 46.65191 134.72363 1.000 49.01814 403 ASN A O 1
ATOM 2932 N N . LYS A 1 398 ? 40.23541 45.41051 133.07608 1.000 46.51895 404 LYS A N 1
ATOM 2933 C CA . LYS A 1 398 ? 38.85873 45.55684 133.52995 1.000 48.03983 404 LYS A CA 1
ATOM 2934 C C . LYS A 1 398 ? 38.43591 44.32555 134.31442 1.000 42.54285 404 LYS A C 1
ATOM 2935 O O . LYS A 1 398 ? 39.03901 43.25795 134.20694 1.000 39.28099 404 LYS A O 1
ATOM 2941 N N . THR A 1 399 ? 37.37724 44.48387 135.10220 1.000 51.94604 405 THR A N 1
ATOM 2942 C CA . THR A 1 399 ? 36.88197 43.42271 135.96831 1.000 53.74470 405 THR A CA 1
ATOM 2943 C C . THR A 1 399 ? 35.58507 42.86308 135.40090 1.000 42.07052 405 THR A C 1
ATOM 2944 O O . THR A 1 399 ? 34.64558 43.61587 135.12843 1.000 55.83124 405 THR A O 1
ATOM 2948 N N . TYR A 1 400 ? 35.54009 41.54495 135.23293 1.000 48.18367 406 TYR A N 1
ATOM 2949 C CA . TYR A 1 400 ? 34.39672 40.83012 134.68740 1.000 52.27672 406 TYR A CA 1
ATOM 2950 C C . TYR A 1 400 ? 33.97996 39.74478 135.67431 1.000 51.62697 406 TYR A C 1
ATOM 2951 O O . TYR A 1 400 ? 34.72621 39.38337 136.58758 1.000 50.07817 406 TYR A O 1
ATOM 2960 N N . ALA A 1 401 ? 32.78506 39.21197 135.48195 1.000 50.19163 407 ALA A N 1
ATOM 2961 C CA . ALA A 1 401 ? 32.34832 38.07765 136.28771 1.000 51.17304 407 ALA A CA 1
ATOM 2962 C C . ALA A 1 401 ? 33.22223 36.86694 135.97250 1.000 54.34827 407 ALA A C 1
ATOM 2963 O O . ALA A 1 401 ? 33.40038 36.52813 134.79528 1.000 56.01642 407 ALA A O 1
ATOM 2965 N N . PRO A 1 402 ? 33.79834 36.20343 136.98255 1.000 46.46544 408 PRO A N 1
ATOM 2966 C CA . PRO A 1 402 ? 34.75103 35.11755 136.70449 1.000 46.40111 408 PRO A CA 1
ATOM 2967 C C . PRO A 1 402 ? 34.09680 33.74852 136.61621 1.000 50.96258 408 PRO A C 1
ATOM 2968 O O . PRO A 1 402 ? 34.66137 32.81872 136.02897 1.000 49.74542 408 PRO A O 1
ATOM 2972 N N . GLY A 1 403 ? 32.91870 33.60899 137.21745 1.000 54.86230 409 GLY A N 1
ATOM 2973 C CA . GLY A 1 403 ? 32.23429 32.32917 137.20109 1.000 45.03451 409 GLY A CA 1
ATOM 2974 C C . GLY A 1 403 ? 33.03206 31.23110 137.87795 1.000 49.03731 409 GLY A C 1
ATOM 2975 O O . GLY A 1 403 ? 33.75101 31.44820 138.86667 1.000 50.30425 409 GLY A O 1
ATOM 2976 N N . SER A 1 404 ? 32.92691 30.02793 137.30700 1.000 57.94589 410 SER A N 1
ATOM 2977 C CA . SER A 1 404 ? 33.47270 28.82361 137.92517 1.000 47.38525 410 SER A CA 1
ATOM 2978 C C . SER A 1 404 ? 34.95846 28.93013 138.24157 1.000 45.64140 410 SER A C 1
ATOM 2979 O O . SER A 1 404 ? 35.44307 28.19522 139.11041 1.000 47.54663 410 SER A O 1
ATOM 2982 N N . THR A 1 405 ? 35.69193 29.82874 137.57457 1.000 39.84328 411 THR A N 1
ATOM 2983 C CA . THR A 1 405 ? 37.11729 29.97275 137.85772 1.000 43.65695 411 THR A CA 1
ATOM 2984 C C . THR A 1 405 ? 37.40007 30.32109 139.31318 1.000 40.31845 411 THR A C 1
ATOM 2985 O O . THR A 1 405 ? 38.55926 30.23161 139.73206 1.000 41.64852 411 THR A O 1
ATOM 2989 N N . ILE A 1 406 ? 36.38438 30.70953 140.09258 1.000 36.23046 412 ILE A N 1
ATOM 2990 C CA . ILE A 1 406 ? 36.63673 31.02137 141.49698 1.000 46.04525 412 ILE A CA 1
ATOM 2991 C C . ILE A 1 406 ? 36.89760 29.75834 142.31158 1.000 50.56561 412 ILE A C 1
ATOM 2992 O O . ILE A 1 406 ? 37.59466 29.80939 143.33537 1.000 45.62815 412 ILE A O 1
ATOM 2997 N N . LYS A 1 407 ? 36.37561 28.61116 141.86898 1.000 43.50198 413 LYS A N 1
ATOM 2998 C CA . LYS A 1 407 ? 36.30048 27.42815 142.72893 1.000 49.30458 413 LYS A CA 1
ATOM 2999 C C . LYS A 1 407 ? 37.62791 27.00230 143.34947 1.000 47.17233 413 LYS A C 1
ATOM 3000 O O . LYS A 1 407 ? 37.65278 26.75476 144.56441 1.000 51.28932 413 LYS A O 1
ATOM 3006 N N . PRO A 1 408 ? 38.74150 26.88417 142.61562 1.000 52.41749 414 PRO A N 1
ATOM 3007 C CA . PRO A 1 408 ? 39.98163 26.44797 143.28538 1.000 50.63422 414 PRO A CA 1
ATOM 3008 C C . PRO A 1 408 ? 40.41727 27.40247 144.38244 1.000 46.93898 414 PRO A C 1
ATOM 3009 O O . PRO A 1 408 ? 40.77184 26.97006 145.48759 1.000 49.96295 414 PRO A O 1
ATOM 3013 N N . ILE A 1 409 ? 40.37709 28.70405 144.09276 1.000 47.07260 415 ILE A N 1
ATOM 3014 C CA . ILE A 1 409 ? 40.69298 29.73489 145.08001 1.000 51.13756 415 ILE A CA 1
ATOM 3015 C C . ILE A 1 409 ? 39.91768 29.49325 146.36977 1.000 51.57980 415 ILE A C 1
ATOM 3016 O O . ILE A 1 409 ? 40.50101 29.34527 147.45178 1.000 48.10366 415 ILE A O 1
ATOM 3021 N N . ALA A 1 410 ? 38.58660 29.43492 146.26313 1.000 53.95239 416 ALA A N 1
ATOM 3022 C CA . ALA A 1 410 ? 37.75191 29.11142 147.41552 1.000 46.81548 416 ALA A CA 1
ATOM 3023 C C . ALA A 1 410 ? 38.24439 27.84530 148.10436 1.000 53.27016 416 ALA A C 1
ATOM 3024 O O . ALA A 1 410 ? 38.46973 27.83251 149.32194 1.000 60.49167 416 ALA A O 1
ATOM 3026 N N . ALA A 1 411 ? 38.45952 26.77962 147.32596 1.000 49.79930 417 ALA A N 1
ATOM 3027 C CA . ALA A 1 411 ? 38.97832 25.53984 147.89204 1.000 56.77174 417 ALA A CA 1
ATOM 3028 C C . ALA A 1 411 ? 40.25163 25.80108 148.68442 1.000 55.69476 417 ALA A C 1
ATOM 3029 O O . ALA A 1 411 ? 40.37975 25.36609 149.83631 1.000 60.50099 417 ALA A O 1
ATOM 3031 N N . ALA A 1 412 ? 41.18843 26.55059 148.09092 1.000 49.55194 418 ALA A N 1
ATOM 3032 C CA . ALA A 1 412 ? 42.41790 26.90912 148.79367 1.000 59.20377 418 ALA A CA 1
ATOM 3033 C C . ALA A 1 412 ? 42.10730 27.49372 150.16181 1.000 58.66706 418 ALA A C 1
ATOM 3034 O O . ALA A 1 412 ? 42.61532 27.01839 151.18554 1.000 54.72068 418 ALA A O 1
ATOM 3036 N N . ILE A 1 413 ? 41.23253 28.50286 150.19674 1.000 55.82055 419 ILE A N 1
ATOM 3037 C CA . ILE A 1 413 ? 40.85858 29.11601 151.46623 1.000 59.45079 419 ILE A CA 1
ATOM 3038 C C . ILE A 1 413 ? 40.31141 28.05663 152.41237 1.000 57.31698 419 ILE A C 1
ATOM 3039 O O . ILE A 1 413 ? 40.74815 27.94017 153.56489 1.000 58.10601 419 ILE A O 1
ATOM 3044 N N . GLY A 1 414 ? 39.39148 27.22614 151.91341 1.000 56.27837 420 GLY A N 1
ATOM 3045 C CA . GLY A 1 414 ? 38.80979 26.19188 152.74801 1.000 59.03598 420 GLY A CA 1
ATOM 3046 C C . GLY A 1 414 ? 39.83476 25.21886 153.28627 1.000 57.99739 420 GLY A C 1
ATOM 3047 O O . GLY A 1 414 ? 39.66599 24.67904 154.38234 1.000 61.29451 420 GLY A O 1
ATOM 3048 N N . ILE A 1 415 ? 40.91130 24.98487 152.53637 1.000 52.14273 421 ILE A N 1
ATOM 3049 C CA . ILE A 1 415 ? 41.97127 24.13152 153.05667 1.000 55.16925 421 ILE A CA 1
ATOM 3050 C C . ILE A 1 415 ? 42.85907 24.91875 154.00960 1.000 61.73873 421 ILE A C 1
ATOM 3051 O O . ILE A 1 415 ? 43.29030 24.40159 155.04570 1.000 64.44308 421 ILE A O 1
ATOM 3056 N N . LYS A 1 416 ? 43.11985 26.18847 153.68491 1.000 67.07007 422 LYS A N 1
ATOM 3057 C CA . LYS A 1 416 ? 43.96966 27.02009 154.52977 1.000 62.87245 422 LYS A CA 1
ATOM 3058 C C . LYS A 1 416 ? 43.37993 27.16912 155.92507 1.000 63.14502 422 LYS A C 1
ATOM 3059 O O . LYS A 1 416 ? 44.09352 27.04572 156.92749 1.000 63.30013 422 LYS A O 1
ATOM 3065 N N . ASN A 1 417 ? 42.07661 27.42438 156.01039 1.000 69.86731 423 ASN A N 1
ATOM 3066 C CA . ASN A 1 417 ? 41.40130 27.65533 157.28427 1.000 64.49384 423 ASN A CA 1
ATOM 3067 C C . ASN A 1 417 ? 40.69744 26.40505 157.78985 1.000 60.84832 423 ASN A C 1
ATOM 3068 O O . ASN A 1 417 ? 39.62173 26.48567 158.39309 1.000 63.41464 423 ASN A O 1
ATOM 3073 N N . GLY A 1 418 ? 41.28075 25.23508 157.53261 1.000 62.07901 424 GLY A N 1
ATOM 3074 C CA . GLY A 1 418 ? 40.89954 23.99598 158.18665 1.000 52.46621 424 GLY A CA 1
ATOM 3075 C C . GLY A 1 418 ? 39.50213 23.45678 157.95089 1.000 56.78208 424 GLY A C 1
ATOM 3076 O O . GLY A 1 418 ? 39.21489 22.32687 158.35112 1.000 51.68222 424 GLY A O 1
ATOM 3077 N N . THR A 1 419 ? 38.62289 24.22796 157.30904 1.000 67.67096 425 THR A N 1
ATOM 3078 C CA . THR A 1 419 ? 37.23237 23.80957 157.16074 1.000 60.90157 425 THR A CA 1
ATOM 3079 C C . THR A 1 419 ? 37.00917 22.84379 156.00334 1.000 55.06636 425 THR A C 1
ATOM 3080 O O . THR A 1 419 ? 35.87911 22.38112 155.82090 1.000 69.94055 425 THR A O 1
ATOM 3084 N N . LEU A 1 420 ? 38.03544 22.52662 155.21811 1.000 57.33556 426 LEU A N 1
ATOM 3085 C CA . LEU A 1 420 ? 37.87394 21.61845 154.09009 1.000 60.54588 426 LEU A CA 1
ATOM 3086 C C . LEU A 1 420 ? 39.06654 20.68075 154.01616 1.000 62.03041 426 LEU A C 1
ATOM 3087 O O . LEU A 1 420 ? 40.21507 21.11784 154.13313 1.000 65.53901 426 LEU A O 1
ATOM 3092 N N . LYS A 1 421 ? 38.78413 19.39672 153.81827 1.000 63.38807 427 LYS A N 1
ATOM 3093 C CA . LYS A 1 421 ? 39.79652 18.37924 153.57260 1.000 62.48793 427 LYS A CA 1
ATOM 3094 C C . LYS A 1 421 ? 39.61980 17.87477 152.14711 1.000 71.44712 427 LYS A C 1
ATOM 3095 O O . LYS A 1 421 ? 38.52821 17.43051 151.77269 1.000 68.35326 427 LYS A O 1
ATOM 3097 N N . ALA A 1 422 ? 40.69266 17.94524 151.35686 1.000 77.85750 428 ALA A N 1
ATOM 3098 C CA . ALA A 1 422 ? 40.58774 17.63124 149.93579 1.000 73.34937 428 ALA A CA 1
ATOM 3099 C C . ALA A 1 422 ? 40.26775 16.16229 149.69254 1.000 75.47210 428 ALA A C 1
ATOM 3100 O O . ALA A 1 422 ? 39.63788 15.82712 148.68216 1.000 83.73699 428 ALA A O 1
ATOM 3102 N N . ASP A 1 423 ? 40.68753 15.27832 150.59244 1.000 74.86866 429 ASP A N 1
ATOM 3103 C CA . ASP A 1 423 ? 40.52448 13.84386 150.40281 1.000 76.77939 429 ASP A CA 1
ATOM 3104 C C . ASP A 1 423 ? 39.23443 13.30379 151.00806 1.000 81.17109 429 ASP A C 1
ATOM 3105 O O . ASP A 1 423 ? 38.93825 12.11702 150.83704 1.000 84.37344 429 ASP A O 1
ATOM 3110 N N . GLU A 1 424 ? 38.46261 14.13601 151.70253 1.000 73.66200 430 GLU A N 1
ATOM 3111 C CA . GLU A 1 424 ? 37.20243 13.70818 152.29080 1.000 73.53238 430 GLU A CA 1
ATOM 3112 C C . GLU A 1 424 ? 36.06603 13.95574 151.31189 1.000 72.86494 430 GLU A C 1
ATOM 3113 O O . GLU A 1 424 ? 35.95638 15.04490 150.73907 1.000 82.60898 430 GLU A O 1
ATOM 3119 N N . LYS A 1 425 ? 35.22100 12.94675 151.13234 1.000 75.71663 431 LYS A N 1
ATOM 3120 C CA . LYS A 1 425 ? 34.10055 13.02721 150.20943 1.000 77.43240 431 LYS A CA 1
ATOM 3121 C C . LYS A 1 425 ? 32.88880 13.63428 150.90498 1.000 68.29989 431 LYS A C 1
ATOM 3122 O O . LYS A 1 425 ? 32.72993 13.52922 152.12346 1.000 83.17170 431 LYS A O 1
ATOM 3128 N N . LYS A 1 426 ? 32.03410 14.27725 150.11799 1.000 73.96365 432 LYS A N 1
ATOM 3129 C CA . LYS A 1 426 ? 30.80631 14.87157 150.62092 1.000 75.10067 432 LYS A CA 1
ATOM 3130 C C . LYS A 1 426 ? 29.59471 14.15206 150.04189 1.000 76.72781 432 LYS A C 1
ATOM 3131 O O . LYS A 1 426 ? 29.61402 13.68566 148.89922 1.000 79.90430 432 LYS A O 1
ATOM 3137 N N . THR A 1 427 ? 28.53856 14.06494 150.84746 1.000 69.90117 433 THR A N 1
ATOM 3138 C CA . THR A 1 427 ? 27.30306 13.39654 150.45163 1.000 76.32220 433 THR A CA 1
ATOM 3139 C C . THR A 1 427 ? 26.40418 14.39915 149.73604 1.000 76.04817 433 THR A C 1
ATOM 3140 O O . THR A 1 427 ? 25.92798 15.36386 150.34464 1.000 72.74876 433 THR A O 1
ATOM 3144 N N . ILE A 1 428 ? 26.16766 14.16860 148.44565 1.000 75.07739 434 ILE A N 1
ATOM 3145 C CA . ILE A 1 428 ? 25.30860 15.02654 147.63496 1.000 78.75091 434 ILE A CA 1
ATOM 3146 C C . ILE A 1 428 ? 24.41348 14.12214 146.79362 1.000 83.32798 434 ILE A C 1
ATOM 3147 O O . ILE A 1 428 ? 24.90467 13.38998 145.92556 1.000 82.25317 434 ILE A O 1
ATOM 3149 N N . LYS A 1 429 ? 23.10882 14.16592 147.04994 1.000 75.37303 435 LYS A N 1
ATOM 3150 C CA . LYS A 1 429 ? 22.12918 13.37144 146.32145 1.000 77.43697 435 LYS A CA 1
ATOM 3151 C C . LYS A 1 429 ? 21.24586 14.29650 145.49691 1.000 80.78469 435 LYS A C 1
ATOM 3152 O O . LYS A 1 429 ? 20.76212 15.31555 146.00246 1.000 72.29429 435 LYS A O 1
ATOM 3154 N N . GLY A 1 430 ? 21.04311 13.94277 144.23081 1.000 84.71069 436 GLY A N 1
ATOM 3155 C CA . GLY A 1 430 ? 20.23819 14.75397 143.34108 1.000 90.06232 436 GLY A CA 1
ATOM 3156 C C . GLY A 1 430 ? 21.02852 15.87237 142.69103 1.000 91.99297 436 GLY A C 1
ATOM 3157 O O . GLY A 1 430 ? 22.24488 16.01472 142.85315 1.000 83.54268 436 GLY A O 1
ATOM 3158 N N . LYS A 1 431 ? 20.30407 16.69062 141.92897 1.000 89.72203 437 LYS A N 1
ATOM 3159 C CA . LYS A 1 431 ? 20.88948 17.81786 141.21687 1.000 86.21895 437 LYS A CA 1
ATOM 3160 C C . LYS A 1 431 ? 20.52930 19.15902 141.84467 1.000 85.15510 437 LYS A C 1
ATOM 3161 O O . LYS A 1 431 ? 20.84394 20.20543 141.26732 1.000 81.35859 437 LYS A O 1
ATOM 3163 N N . GLU A 1 432 ? 19.88157 19.15581 143.00965 1.000 80.45801 438 GLU A N 1
ATOM 3164 C CA . GLU A 1 432 ? 19.48850 20.38351 143.68598 1.000 81.98354 438 GLU A CA 1
ATOM 3165 C C . GLU A 1 432 ? 19.74560 20.25293 145.17911 1.000 82.96616 438 GLU A C 1
ATOM 3166 O O . GLU A 1 432 ? 19.73061 19.15125 145.73394 1.000 88.53526 438 GLU A O 1
ATOM 3172 N N . TRP A 1 433 ? 19.97327 21.39506 145.82605 1.000 81.73233 439 TRP A N 1
ATOM 3173 C CA . TRP A 1 433 ? 20.24614 21.42046 147.25691 1.000 81.46301 439 TRP A CA 1
ATOM 3174 C C . TRP A 1 433 ? 19.92014 22.79837 147.80565 1.000 84.44814 439 TRP A C 1
ATOM 3175 O O . TRP A 1 433 ? 20.35600 23.80656 147.24318 1.000 81.50328 439 TRP A O 1
ATOM 3186 N N . GLN A 1 434 ? 19.17812 22.83758 148.90807 1.000 92.23550 440 GLN A N 1
ATOM 3187 C CA . GLN A 1 434 ? 18.99208 24.05553 149.68033 1.000 95.79058 440 GLN A CA 1
ATOM 3188 C C . GLN A 1 434 ? 19.52858 23.84371 151.08988 1.000 94.57622 440 GLN A C 1
ATOM 3189 O O . GLN A 1 434 ? 19.58874 22.71390 151.58506 1.000 89.55876 440 GLN A O 1
ATOM 3195 N N . LYS A 1 435 ? 19.94263 24.94279 151.72614 1.000 94.92066 441 LYS A N 1
ATOM 3196 C CA . LYS A 1 435 ? 20.48022 24.84698 153.08013 1.000 99.08255 441 LYS A CA 1
ATOM 3197 C C . LYS A 1 435 ? 19.39226 24.44360 154.06788 1.000 104.33960 441 LYS A C 1
ATOM 3198 O O . LYS A 1 435 ? 19.60140 23.55823 154.90697 1.000 99.48072 441 LYS A O 1
ATOM 3204 N N . ASP A 1 436 ? 18.22474 25.07146 153.97238 1.000 104.88972 442 ASP A N 1
ATOM 3205 C CA . ASP A 1 436 ? 17.06615 24.72850 154.78829 1.000 103.23102 442 ASP A CA 1
ATOM 3206 C C . ASP A 1 436 ? 15.82269 25.25725 154.08027 1.000 105.49020 442 ASP A C 1
ATOM 3207 O O . ASP A 1 436 ? 15.88538 25.69654 152.92656 1.000 104.49609 442 ASP A O 1
ATOM 3212 N N . SER A 1 437 ? 14.68721 25.22911 154.78159 1.000 107.17608 443 SER A N 1
ATOM 3213 C CA . SER A 1 437 ? 13.44192 25.71473 154.19950 1.000 110.98187 443 SER A CA 1
ATOM 3214 C C . SER A 1 437 ? 13.46957 27.21190 153.92723 1.000 111.37751 443 SER A C 1
ATOM 3215 O O . SER A 1 437 ? 12.67434 27.69218 153.11232 1.000 115.19059 443 SER A O 1
ATOM 3218 N N . SER A 1 438 ? 14.36584 27.95753 154.57900 1.000 108.67919 444 SER A N 1
ATOM 3219 C CA . SER A 1 438 ? 14.37831 29.40914 154.43209 1.000 108.28672 444 SER A CA 1
ATOM 3220 C C . SER A 1 438 ? 14.82037 29.86746 153.04809 1.000 112.15521 444 SER A C 1
ATOM 3221 O O . SER A 1 438 ? 14.60253 31.03613 152.71008 1.000 105.49994 444 SER A O 1
ATOM 3224 N N . TRP A 1 439 ? 15.43061 28.99339 152.24100 1.000 115.70076 445 TRP A N 1
ATOM 3225 C CA . TRP A 1 439 ? 15.70400 29.37381 150.85832 1.000 107.38793 445 TRP A CA 1
ATOM 3226 C C . TRP A 1 439 ? 14.44064 29.30673 150.00993 1.000 103.24281 445 TRP A C 1
ATOM 3227 O O . TRP A 1 439 ? 14.23352 30.15110 149.13092 1.000 97.41611 445 TRP A O 1
ATOM 3238 N N . GLY A 1 440 ? 13.59373 28.31003 150.25550 1.000 104.36083 446 GLY A N 1
ATOM 3239 C CA . GLY A 1 440 ? 12.33416 28.18864 149.55138 1.000 101.89385 446 GLY A CA 1
ATOM 3240 C C . GLY A 1 440 ? 12.47385 27.74748 148.10945 1.000 97.38588 446 GLY A C 1
ATOM 3241 O O . GLY A 1 440 ? 12.94709 26.64162 147.82935 1.000 96.44274 446 GLY A O 1
ATOM 3242 N N . GLY A 1 441 ? 12.06414 28.61247 147.18254 1.000 90.61199 447 GLY A N 1
ATOM 3243 C CA . GLY A 1 441 ? 12.07333 28.27246 145.77268 1.000 92.44656 447 GLY A CA 1
ATOM 3244 C C . GLY A 1 441 ? 13.44823 28.19009 145.14555 1.000 92.53965 447 GLY A C 1
ATOM 3245 O O . GLY A 1 441 ? 13.55198 27.75728 143.99275 1.000 89.91688 447 GLY A O 1
ATOM 3246 N N . TYR A 1 442 ? 14.49754 28.58593 145.86131 1.000 102.21625 448 TYR A N 1
ATOM 3247 C CA . TYR A 1 442 ? 15.85026 28.57308 145.32360 1.000 104.40723 448 TYR A CA 1
ATOM 3248 C C . TYR A 1 442 ? 16.66732 27.44782 145.94332 1.000 94.52326 448 TYR A C 1
ATOM 3249 O O . TYR A 1 442 ? 16.59299 27.19973 147.15151 1.000 84.87606 448 TYR A O 1
ATOM 3258 N N . SER A 1 443 ? 17.45257 26.77959 145.10170 1.000 91.49123 449 SER A N 1
ATOM 3259 C CA . SER A 1 443 ? 18.40145 25.77052 145.54175 1.000 95.88471 449 SER A CA 1
ATOM 3260 C C . SER A 1 443 ? 19.61104 25.80975 144.61927 1.000 93.46357 449 SER A C 1
ATOM 3261 O O . SER A 1 443 ? 19.51536 26.23886 143.46623 1.000 93.40095 449 SER A O 1
ATOM 3264 N N . VAL A 1 444 ? 20.75173 25.37054 145.14079 1.000 81.87792 450 VAL A N 1
ATOM 3265 C CA . VAL A 1 444 ? 21.96642 25.27210 144.33961 1.000 84.43871 450 VAL A CA 1
ATOM 3266 C C . VAL A 1 444 ? 21.85525 24.05295 143.43469 1.000 79.07618 450 VAL A C 1
ATOM 3267 O O . VAL A 1 444 ? 21.50578 22.95744 143.88932 1.000 77.37053 450 VAL A O 1
ATOM 3271 N N . THR A 1 445 ? 22.14935 24.23832 142.15085 1.000 81.12057 451 THR A N 1
ATOM 3272 C CA . THR A 1 445 ? 21.96913 23.19987 141.14482 1.000 81.18613 451 THR A CA 1
ATOM 3273 C C . THR A 1 445 ? 23.31920 22.73419 140.61787 1.000 74.74530 451 THR A C 1
ATOM 3274 O O . THR A 1 445 ? 24.14443 23.55408 140.20240 1.000 77.49661 451 THR A O 1
ATOM 3278 N N . ARG A 1 446 ? 23.53662 21.42222 140.63575 1.000 76.58979 452 ARG A N 1
ATOM 3279 C CA . ARG A 1 446 ? 24.69091 20.80191 140.00357 1.000 77.05269 452 ARG A CA 1
ATOM 3280 C C . ARG A 1 446 ? 24.26267 20.13473 138.70280 1.000 82.98182 452 ARG A C 1
ATOM 3281 O O . ARG A 1 446 ? 23.11934 19.69543 138.55573 1.000 90.98742 452 ARG A O 1
ATOM 3289 N N . VAL A 1 447 ? 25.18866 20.08985 137.74443 1.000 85.59146 453 VAL A N 1
ATOM 3290 C CA . VAL A 1 447 ? 24.83206 19.64243 136.40195 1.000 83.45531 453 VAL A CA 1
ATOM 3291 C C . VAL A 1 447 ? 24.66748 18.12627 136.34210 1.000 81.18790 453 VAL A C 1
ATOM 3292 O O . VAL A 1 447 ? 23.84566 17.62023 135.56863 1.000 80.94925 453 VAL A O 1
ATOM 3296 N N . SER A 1 448 ? 25.41482 17.38180 137.15260 1.000 79.34524 454 SER A N 1
ATOM 3297 C CA . SER A 1 448 ? 25.37601 15.92830 137.14208 1.000 84.60326 454 SER A CA 1
ATOM 3298 C C . SER A 1 448 ? 25.00006 15.39941 138.51897 1.000 93.47433 454 SER A C 1
ATOM 3299 O O . SER A 1 448 ? 25.09372 16.10542 139.52658 1.000 93.27383 454 SER A O 1
ATOM 3302 N N . GLU A 1 449 ? 24.57054 14.13272 138.54743 1.000 93.07631 455 GLU A N 1
ATOM 3303 C CA . GLU A 1 449 ? 24.23934 13.45007 139.79347 1.000 89.09505 455 GLU A CA 1
ATOM 3304 C C . GLU A 1 449 ? 24.86149 12.05885 139.85935 1.000 90.10738 455 GLU A C 1
ATOM 3305 O O . GLU A 1 449 ? 24.38340 11.20784 140.61679 1.000 90.36678 455 GLU A O 1
ATOM 3311 N N . ARG A 1 450 ? 25.92042 11.81426 139.08270 1.000 85.62240 456 ARG A N 1
ATOM 3312 C CA . ARG A 1 450 ? 26.58130 10.51244 139.10364 1.000 77.93203 456 ARG A CA 1
ATOM 3313 C C . ARG A 1 450 ? 27.17462 10.21188 140.47251 1.000 78.24698 456 ARG A C 1
ATOM 3314 O O . ARG A 1 450 ? 26.94337 9.13874 141.04015 1.000 82.95871 456 ARG A O 1
ATOM 3322 N N . LEU A 1 451 ? 27.94770 11.14566 141.01661 1.000 80.08547 457 LEU A N 1
ATOM 3323 C CA . LEU A 1 451 ? 28.67928 10.91329 142.25345 1.000 85.20806 457 LEU A CA 1
ATOM 3324 C C . LEU A 1 451 ? 27.85048 11.35442 143.45274 1.000 85.23834 457 LEU A C 1
ATOM 3325 O O . LEU A 1 451 ? 27.37991 12.49584 143.50745 1.000 85.75391 457 LEU A O 1
ATOM 3330 N N . GLN A 1 452 ? 27.67426 10.44373 144.41048 1.000 82.16194 458 GLN A N 1
ATOM 3331 C CA . GLN A 1 452 ? 27.02293 10.77027 145.67106 1.000 83.24993 458 GLN A CA 1
ATOM 3332 C C . GLN A 1 452 ? 28.01359 11.05971 146.78949 1.000 83.08001 458 GLN A C 1
ATOM 3333 O O . GLN A 1 452 ? 27.65559 11.75393 147.74650 1.000 80.42851 458 GLN A O 1
ATOM 3335 N N . GLN A 1 453 ? 29.23967 10.54523 146.69062 1.000 79.92647 459 GLN A N 1
ATOM 3336 C CA . GLN A 1 453 ? 30.32666 10.86619 147.61005 1.000 77.69598 459 GLN A CA 1
ATOM 3337 C C . GLN A 1 453 ? 31.38519 11.61678 146.81064 1.000 78.89494 459 GLN A C 1
ATOM 3338 O O . GLN A 1 453 ? 32.07359 11.02157 145.97472 1.000 75.05268 459 GLN A O 1
ATOM 3344 N N . VAL A 1 454 ? 31.51337 12.91837 147.06577 1.000 77.83302 460 VAL A N 1
ATOM 3345 C CA . VAL A 1 454 ? 32.25053 13.83193 146.19439 1.000 72.20748 460 VAL A CA 1
ATOM 3346 C C . VAL A 1 454 ? 33.40066 14.44528 146.98425 1.000 65.12473 460 VAL A C 1
ATOM 3347 O O . VAL A 1 454 ? 33.17385 15.24626 147.90013 1.000 64.88325 460 VAL A O 1
ATOM 3351 N N . ASP A 1 455 ? 34.63370 14.08843 146.62200 1.000 61.78832 461 ASP A N 1
ATOM 3352 C CA . ASP A 1 455 ? 35.81396 14.73247 147.17853 1.000 67.62382 461 ASP A CA 1
ATOM 3353 C C . ASP A 1 455 ? 36.20783 15.93179 146.31131 1.000 64.63346 461 ASP A C 1
ATOM 3354 O O . AS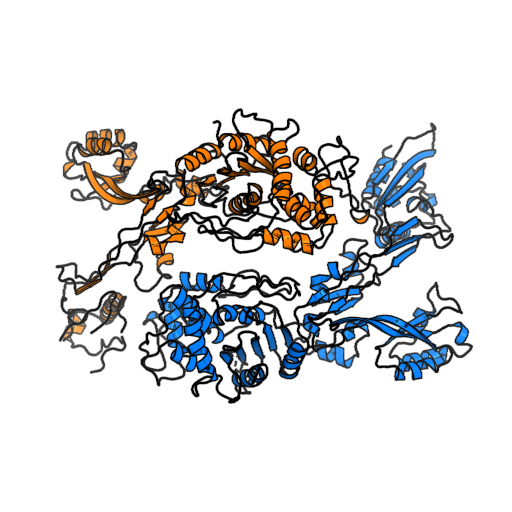P A 1 455 ? 35.53650 16.26355 145.33245 1.000 61.48428 461 ASP A O 1
ATOM 3359 N N . LEU A 1 456 ? 37.31308 16.59356 146.67324 1.000 62.73349 462 LEU A N 1
ATOM 3360 C CA . LEU A 1 456 ? 37.69411 17.83718 146.00215 1.000 65.07999 462 LEU A CA 1
ATOM 3361 C C . LEU A 1 456 ? 38.04932 17.60726 144.53869 1.000 66.47921 462 LEU A C 1
ATOM 3362 O O . LEU A 1 456 ? 37.59717 18.35102 143.65958 1.000 60.67932 462 LEU A O 1
ATOM 3367 N N . GLU A 1 457 ? 38.88414 16.60055 144.26420 1.000 64.53889 463 GLU A N 1
ATOM 3368 C CA . GLU A 1 457 ? 39.31877 16.32652 142.89659 1.000 64.22794 463 GLU A CA 1
ATOM 3369 C C . GLU A 1 457 ? 38.12876 16.13047 141.96647 1.000 66.72943 463 GLU A C 1
ATOM 3370 O O . GLU A 1 457 ? 38.01031 16.78985 140.92462 1.000 66.13401 463 GLU A O 1
ATOM 3376 N N . ASN A 1 458 ? 37.23431 15.21657 142.33499 1.000 67.94942 464 ASN A N 1
ATOM 3377 C CA . ASN A 1 458 ? 36.06355 14.93732 141.52051 1.000 66.95291 464 ASN A CA 1
ATOM 3378 C C . ASN A 1 458 ? 35.06054 16.08180 141.55399 1.000 64.28784 464 ASN A C 1
ATOM 3379 O O . ASN A 1 458 ? 34.24712 16.20539 140.63053 1.000 58.51156 464 ASN A O 1
ATOM 3384 N N . ALA A 1 459 ? 35.10793 16.92538 142.58910 1.000 61.83443 465 ALA A N 1
ATOM 3385 C CA . ALA A 1 459 ? 34.27729 18.12468 142.60111 1.000 55.64175 465 ALA A CA 1
ATOM 3386 C C . ALA A 1 459 ? 34.72686 19.11005 141.53222 1.000 61.78357 465 ALA A C 1
ATOM 3387 O O . ALA A 1 459 ? 33.89785 19.69787 140.82867 1.000 58.03647 465 ALA A O 1
ATOM 3389 N N . LEU A 1 460 ? 36.03803 19.30685 141.40246 1.000 60.24700 466 LEU A N 1
ATOM 3390 C CA . LEU A 1 460 ? 36.55322 20.18178 140.35659 1.000 58.97985 466 LEU A CA 1
ATOM 3391 C C . LEU A 1 460 ? 36.31943 19.58878 138.97300 1.000 63.29107 466 LEU A C 1
ATOM 3392 O O . LEU A 1 460 ? 35.92251 20.30529 138.04632 1.000 61.83579 466 LEU A O 1
ATOM 3397 N N . ILE A 1 461 ? 36.54826 18.28169 138.81521 1.000 65.04537 467 ILE A N 1
ATOM 3398 C CA . ILE A 1 461 ? 36.43243 17.67016 137.49319 1.000 58.27275 467 ILE A CA 1
ATOM 3399 C C . ILE A 1 461 ? 34.99623 17.74136 136.98348 1.000 61.07920 467 ILE A C 1
ATOM 3400 O O . ILE A 1 461 ? 34.75541 18.03460 135.80542 1.000 69.81379 467 ILE A O 1
ATOM 3405 N N . THR A 1 462 ? 34.02187 17.48796 137.85221 1.000 59.69791 468 THR A N 1
ATOM 3406 C CA . THR A 1 462 ? 32.61698 17.54896 137.46453 1.000 61.77176 468 THR A CA 1
ATOM 3407 C C . THR A 1 462 ? 32.00920 18.93287 137.66887 1.000 65.12244 468 THR A C 1
ATOM 3408 O O . THR A 1 462 ? 30.80360 19.10220 137.45223 1.000 61.07544 468 THR A O 1
ATOM 3412 N N . SER A 1 463 ? 32.81864 19.91157 138.07048 1.000 67.10408 469 SER A N 1
ATOM 3413 C CA . SER A 1 463 ? 32.38832 21.28365 138.34602 1.000 61.48305 469 SER A CA 1
ATOM 3414 C C . SER A 1 463 ? 31.08646 21.28841 139.15115 1.000 63.04903 469 SER A C 1
ATOM 3415 O O . SER A 1 463 ? 30.05218 21.81208 138.73631 1.000 66.36505 469 SER A O 1
ATOM 3418 N N . ASP A 1 464 ? 31.16679 20.67426 140.32865 1.000 63.86816 470 ASP A N 1
ATOM 3419 C CA . ASP A 1 464 ? 30.00917 20.44746 141.18749 1.000 58.78830 470 ASP A CA 1
ATOM 3420 C C . ASP A 1 464 ? 29.69477 21.72191 141.96428 1.000 58.43810 470 ASP A C 1
ATOM 3421 O O . ASP A 1 464 ? 30.42728 22.09554 142.88601 1.000 56.08269 470 ASP A O 1
ATOM 3426 N N . ASN A 1 465 ? 28.59090 22.38106 141.60404 1.000 61.79897 471 ASN A N 1
ATOM 3427 C CA . ASN A 1 465 ? 28.24040 23.64805 142.23929 1.000 65.61316 471 ASN A CA 1
ATOM 3428 C C . ASN A 1 465 ? 27.83089 23.46578 143.69793 1.000 67.22109 471 ASN A C 1
ATOM 3429 O O . ASN A 1 465 ? 28.10199 24.34089 144.53029 1.000 66.99806 471 ASN A O 1
ATOM 3434 N N . ILE A 1 466 ? 27.17566 22.35038 144.02678 1.000 69.18576 472 ILE A N 1
ATOM 3435 C CA . ILE A 1 466 ? 26.69952 22.15003 145.39162 1.000 67.92585 472 ILE A CA 1
ATOM 3436 C C . ILE A 1 466 ? 27.86972 21.93682 146.34361 1.000 71.26319 472 ILE A C 1
ATOM 3437 O O . ILE A 1 466 ? 27.86679 22.44473 147.47380 1.000 63.12441 472 ILE A O 1
ATOM 3442 N N . TYR A 1 467 ? 28.88336 21.18242 145.90623 1.000 59.94007 473 TYR A N 1
ATOM 3443 C CA . TYR A 1 467 ? 30.09317 21.00533 146.70540 1.000 61.42547 473 TYR A CA 1
ATOM 3444 C C . TYR A 1 467 ? 30.64298 22.34835 147.17019 1.000 66.82993 473 TYR A C 1
ATOM 3445 O O . TYR A 1 467 ? 30.92475 22.54816 148.35663 1.000 69.83207 473 TYR A O 1
ATOM 3454 N N . PHE A 1 468 ? 30.77939 23.29564 146.24288 1.000 63.13698 474 PHE A N 1
ATOM 3455 C CA . PHE A 1 468 ? 31.42767 24.55855 146.57030 1.000 65.70562 474 PHE A CA 1
ATOM 3456 C C . PHE A 1 468 ? 30.48623 25.53091 147.26824 1.000 62.99987 474 PHE A C 1
ATOM 3457 O O . PHE A 1 468 ? 30.94239 26.34936 148.07556 1.000 66.80833 474 PHE A O 1
ATOM 3465 N N . ALA A 1 469 ? 29.18182 25.44929 147.00011 1.000 60.00435 475 ALA A N 1
ATOM 3466 C CA . ALA A 1 469 ? 28.22719 26.19402 147.81458 1.000 62.78178 475 ALA A CA 1
ATOM 3467 C C . ALA A 1 469 ? 28.33079 25.77580 149.27595 1.000 61.76399 475 ALA A C 1
ATOM 3468 O O . ALA A 1 469 ? 28.37292 26.62170 150.18085 1.000 55.69928 475 ALA A O 1
ATOM 3470 N N . GLN A 1 470 ? 28.39423 24.46313 149.52253 1.000 66.72201 476 GLN A N 1
ATOM 3471 C CA . GLN A 1 470 ? 28.56513 23.97502 150.88598 1.000 69.24013 476 GLN A CA 1
ATOM 3472 C C . GLN A 1 470 ? 29.94094 24.31849 151.43851 1.000 67.12133 476 GLN A C 1
ATOM 3473 O O . GLN A 1 470 ? 30.07629 24.53258 152.64384 1.000 69.65691 476 GLN A O 1
ATOM 3479 N N . ASN A 1 471 ? 30.96742 24.37162 150.58673 1.000 66.85468 477 ASN A N 1
ATOM 3480 C CA . ASN A 1 471 ? 32.27318 24.85157 151.03450 1.000 63.96907 477 ASN A CA 1
ATOM 3481 C C . ASN A 1 471 ? 32.17398 26.27216 151.57568 1.000 56.86933 477 ASN A C 1
ATOM 3482 O O . ASN A 1 471 ? 32.68064 26.57711 152.66242 1.000 60.17420 477 ASN A O 1
ATOM 3487 N N . ALA A 1 472 ? 31.53531 27.15961 150.81305 1.000 43.84573 478 ALA A N 1
ATOM 3488 C CA . ALA A 1 472 ? 31.36651 28.53873 151.25616 1.000 58.84705 478 ALA A CA 1
ATOM 3489 C C . ALA A 1 472 ? 30.57027 28.60378 152.55497 1.000 65.13745 478 ALA A C 1
ATOM 3490 O O . ALA A 1 472 ? 30.95198 29.31069 153.49624 1.000 59.46890 478 ALA A O 1
ATOM 3492 N N . LEU A 1 473 ? 29.46107 27.86067 152.62692 1.000 66.32166 479 LEU A N 1
ATOM 3493 C CA . LEU A 1 473 ? 28.60927 27.91166 153.81477 1.000 63.91709 479 LEU A CA 1
ATOM 3494 C C . LEU A 1 473 ? 29.33501 27.37254 155.04390 1.000 67.27299 479 LEU A C 1
ATOM 3495 O O . LEU A 1 473 ? 29.35734 28.02194 156.09537 1.000 64.14267 479 LEU A O 1
ATOM 3500 N N . ASP A 1 474 ? 29.93702 26.18199 154.92875 1.000 61.94640 480 ASP A N 1
ATOM 3501 C CA . ASP A 1 474 ? 30.70887 25.60920 156.02538 1.000 57.58615 480 ASP A CA 1
ATOM 3502 C C . ASP A 1 474 ? 31.86166 26.51233 156.42482 1.000 67.91276 480 ASP A C 1
ATOM 3503 O O . ASP A 1 474 ? 32.29588 26.49410 157.58224 1.000 88.81390 480 ASP A O 1
ATOM 3508 N N . MET A 1 475 ? 32.37585 27.29912 155.48185 1.000 67.63653 481 MET A N 1
ATOM 3509 C CA . MET A 1 475 ? 33.51263 28.15964 155.77635 1.000 63.57122 481 MET A CA 1
ATOM 3510 C C . MET A 1 475 ? 33.08421 29.36468 156.60341 1.000 62.84690 481 MET A C 1
ATOM 3511 O O . MET A 1 475 ? 33.78684 29.77086 157.53420 1.000 62.88844 481 MET A O 1
ATOM 3516 N N . GLY A 1 476 ? 31.92624 29.93203 156.29216 1.000 66.24572 482 GLY A N 1
ATOM 3517 C CA . GLY A 1 476 ? 31.47327 31.15528 156.91550 1.000 65.67227 482 GLY A CA 1
ATOM 3518 C C . GLY A 1 476 ? 31.84549 32.38115 156.09998 1.000 65.11422 482 GLY A C 1
ATOM 3519 O O . GLY A 1 476 ? 32.77111 32.37280 155.29151 1.000 60.96090 482 GLY A O 1
ATOM 3520 N N . ALA A 1 477 ? 31.09875 33.46318 156.32801 1.000 63.14296 483 ALA A N 1
ATOM 3521 C CA . ALA A 1 477 ? 31.32938 34.67852 155.55465 1.000 58.67075 483 ALA A CA 1
ATOM 3522 C C . ALA A 1 477 ? 32.63501 35.36023 155.95086 1.000 59.38228 483 ALA A C 1
ATOM 3523 O O . ALA A 1 477 ? 33.37123 35.84190 155.08352 1.000 62.80044 483 ALA A O 1
ATOM 3525 N N . ASP A 1 478 ? 32.94297 35.41437 157.25018 1.000 61.24485 484 ASP A N 1
ATOM 3526 C CA . ASP A 1 478 ? 34.12533 36.15006 157.69857 1.000 65.54075 484 ASP A CA 1
ATOM 3527 C C . ASP A 1 478 ? 35.41461 35.52237 157.17680 1.000 59.35845 484 ASP A C 1
ATOM 3528 O O . ASP A 1 478 ? 36.27249 36.21470 156.60958 1.000 55.52410 484 ASP A O 1
ATOM 3533 N N . THR A 1 479 ? 35.57649 34.21186 157.37262 1.000 49.96724 485 THR A N 1
ATOM 3534 C CA . THR A 1 479 ? 36.79807 33.55501 156.92398 1.000 57.89699 485 THR A CA 1
ATOM 3535 C C . THR A 1 479 ? 36.92272 33.60874 155.40801 1.000 56.44274 485 THR A C 1
ATOM 3536 O O . THR A 1 479 ? 38.02281 33.77803 154.87766 1.000 57.89586 485 THR A O 1
ATOM 3540 N N . PHE A 1 480 ? 35.80323 33.48464 154.69441 1.000 54.68894 486 PHE A N 1
ATOM 3541 C CA . PHE A 1 480 ? 35.84790 33.48857 153.23391 1.000 59.78912 486 PHE A CA 1
ATOM 3542 C C . PHE A 1 480 ? 36.18164 34.87729 152.69383 1.000 52.88479 486 PHE A C 1
ATOM 3543 O O . PHE A 1 480 ? 36.92968 35.00490 151.71690 1.000 54.54343 486 PHE A O 1
ATOM 3551 N N . THR A 1 481 ? 35.67478 35.93100 153.34017 1.000 53.58277 487 THR A N 1
ATOM 3552 C CA . THR A 1 481 ? 36.06536 37.28841 152.96722 1.000 49.75133 487 THR A CA 1
ATOM 3553 C C . THR A 1 481 ? 37.54987 37.52193 153.23049 1.000 49.85342 487 THR A C 1
ATOM 3554 O O . THR A 1 481 ? 38.26955 38.05134 152.37339 1.000 54.17142 487 THR A O 1
ATOM 3558 N N . LYS A 1 482 ? 38.03120 37.11624 154.41098 1.000 56.10598 488 LYS A N 1
ATOM 3559 C CA . LYS A 1 482 ? 39.44961 37.27708 154.72130 1.000 57.18398 488 LYS A CA 1
ATOM 3560 C C . LYS A 1 482 ? 40.31923 36.48970 153.74628 1.000 53.35347 488 LYS A C 1
ATOM 3561 O O . LYS A 1 482 ? 41.38532 36.96123 153.32393 1.000 56.48587 488 LYS A O 1
ATOM 3563 N N . GLY A 1 483 ? 39.87380 35.29111 153.36892 1.000 49.64496 489 GLY A N 1
ATOM 3564 C CA . GLY A 1 483 ? 40.64652 34.48206 152.44408 1.000 49.01938 489 GLY A CA 1
ATOM 3565 C C . GLY A 1 483 ? 40.71408 35.10699 151.06701 1.000 47.99141 489 GLY A C 1
ATOM 3566 O O . GLY A 1 483 ? 41.78898 35.20178 150.46898 1.000 46.69109 489 GLY A O 1
ATOM 3567 N N . LEU A 1 484 ? 39.56420 35.55036 150.54819 1.000 45.57801 490 LEU A N 1
ATOM 3568 C CA . LEU A 1 484 ? 39.56150 36.26171 149.27643 1.000 44.34121 490 LEU A CA 1
ATOM 3569 C C . LEU A 1 484 ? 40.44681 37.49638 149.33155 1.000 50.07341 490 LEU A C 1
ATOM 3570 O O . LEU A 1 484 ? 41.05221 37.87306 148.32078 1.000 57.55425 490 LEU A O 1
ATOM 3575 N N . LYS A 1 485 ? 40.54970 38.13199 150.49953 1.000 45.92402 491 LYS A N 1
ATOM 3576 C CA . LYS A 1 485 ? 41.45742 39.26558 150.61120 1.000 43.92933 491 LYS A CA 1
ATOM 3577 C C . LYS A 1 485 ? 42.91515 38.82395 150.58084 1.000 51.42831 491 LYS A C 1
ATOM 3578 O O . LYS A 1 485 ? 43.76478 39.55016 150.04995 1.000 48.73357 491 LYS A O 1
ATOM 3584 N N . THR A 1 486 ? 43.23110 37.63950 151.11575 1.000 43.52217 492 THR A N 1
ATOM 3585 C CA . THR A 1 486 ? 44.60824 37.17207 150.98713 1.000 45.83466 492 THR A CA 1
ATOM 3586 C C . THR A 1 486 ? 44.97054 36.83079 149.54374 1.000 52.52501 492 THR A C 1
ATOM 3587 O O . THR A 1 486 ? 46.16010 36.84941 149.20331 1.000 46.06538 492 THR A O 1
ATOM 3591 N N . PHE A 1 487 ? 43.99159 36.52619 148.68415 1.000 44.65880 493 PHE A N 1
ATOM 3592 C CA . PHE A 1 487 ? 44.30025 36.35012 147.27176 1.000 45.82134 493 PHE A CA 1
ATOM 3593 C C . PHE A 1 487 ? 44.22773 37.64968 146.48085 1.000 44.65202 493 PHE A C 1
ATOM 3594 O O . PHE A 1 487 ? 44.24409 37.60616 145.24764 1.000 37.18037 493 PHE A O 1
ATOM 3602 N N . GLY A 1 488 ? 44.13207 38.79320 147.14542 1.000 44.15957 494 GLY A N 1
ATOM 3603 C CA . GLY A 1 488 ? 44.24092 40.06445 146.46979 1.000 38.23673 494 GLY A CA 1
ATOM 3604 C C . GLY A 1 488 ? 42.94567 40.74570 146.10255 1.000 40.81996 494 GLY A C 1
ATOM 3605 O O . GLY A 1 488 ? 42.98135 41.72611 145.35212 1.000 46.17516 494 GLY A O 1
ATOM 3606 N N . PHE A 1 489 ? 41.80627 40.26497 146.58939 1.000 49.92784 495 PHE A N 1
ATOM 3607 C CA . PHE A 1 489 ? 40.57197 41.01302 146.40566 1.000 46.27364 495 PHE A CA 1
ATOM 3608 C C . PHE A 1 489 ? 40.56990 42.26656 147.27164 1.000 46.22822 495 PHE A C 1
ATOM 3609 O O . PHE A 1 489 ? 41.24967 42.34387 148.29927 1.000 56.65004 495 PHE A O 1
ATOM 3617 N N . SER A 1 490 ? 39.80908 43.26426 146.82758 1.000 48.40083 496 SER A N 1
ATOM 3618 C CA . SER A 1 490 ? 39.45717 44.45704 147.59429 1.000 56.61822 496 SER A CA 1
ATOM 3619 C C . SER A 1 490 ? 40.63247 45.38629 147.86947 1.000 50.62641 496 SER A C 1
ATOM 3620 O O . SER A 1 490 ? 40.47258 46.35973 148.61119 1.000 59.32998 496 SER A O 1
ATOM 3623 N N . GLU A 1 491 ? 41.80473 45.12695 147.30091 1.000 49.02575 497 GLU A N 1
ATOM 3624 C CA . GLU A 1 491 ? 42.95374 46.00127 147.47683 1.000 47.41982 497 GLU A CA 1
ATOM 3625 C C . GLU A 1 491 ? 43.49042 46.46703 146.13161 1.000 48.76257 497 GLU A C 1
ATOM 3626 O O . GLU A 1 491 ? 43.21859 45.87254 145.08416 1.000 49.29666 497 GLU A O 1
ATOM 3632 N N . ASP A 1 492 ? 44.24468 47.56259 146.17942 1.000 50.62854 498 ASP A N 1
ATOM 3633 C CA . ASP A 1 492 ? 44.97894 48.01427 145.00832 1.000 50.19219 498 ASP A CA 1
ATOM 3634 C C . ASP A 1 492 ? 45.87192 46.88925 144.50774 1.000 49.56461 498 ASP A C 1
ATOM 3635 O O . ASP A 1 492 ? 46.46535 46.14961 145.29846 1.000 46.79001 498 ASP A O 1
ATOM 3640 N N . VAL A 1 493 ? 45.95334 46.74811 143.18827 1.000 43.25916 499 VAL A N 1
ATOM 3641 C CA . VAL A 1 493 ? 46.74661 45.69650 142.56105 1.000 42.19604 499 VAL A CA 1
ATOM 3642 C C . VAL A 1 493 ? 48.17067 46.22685 142.40447 1.000 39.91217 499 VAL A C 1
ATOM 3643 O O . VAL A 1 493 ? 48.37641 47.18841 141.64843 1.000 43.28756 499 VAL A O 1
ATOM 3647 N N . PRO A 1 494 ? 49.15644 45.66281 143.09819 1.000 41.50275 500 PRO A N 1
ATOM 3648 C CA . PRO A 1 494 ? 50.53721 46.13359 142.92413 1.000 41.97729 500 PRO A CA 1
ATOM 3649 C C . PRO A 1 494 ? 51.09856 45.75156 141.56351 1.000 46.78484 500 PRO A C 1
ATOM 3650 O O . PRO A 1 494 ? 51.71909 44.69457 141.40837 1.000 46.99089 500 PRO A O 1
ATOM 3654 N N . TYR A 1 495 ? 50.88528 46.60886 140.56830 1.000 42.63923 501 TYR A N 1
ATOM 3655 C CA . TYR A 1 495 ? 51.28205 46.29846 139.20321 1.000 45.12665 501 TYR A CA 1
ATOM 3656 C C . TYR A 1 495 ? 51.44292 47.61485 138.45756 1.000 43.23071 501 TYR A C 1
ATOM 3657 O O . TYR A 1 495 ? 50.67546 48.55291 138.68298 1.000 45.30495 501 TYR A O 1
ATOM 3666 N N . GLU A 1 496 ? 52.45242 47.68289 137.58583 1.000 44.96686 502 GLU A N 1
ATOM 3667 C CA . GLU A 1 496 ? 52.82307 48.95331 136.96935 1.000 40.95853 502 GLU A CA 1
ATOM 3668 C C . GLU A 1 496 ? 51.79693 49.43709 135.95400 1.000 39.38055 502 GLU A C 1
ATOM 3669 O O . GLU A 1 496 ? 51.76411 50.63330 135.64881 1.000 40.46497 502 GLU A O 1
ATOM 3675 N N . PHE A 1 497 ? 50.97526 48.53815 135.41493 1.000 42.21352 503 PHE A N 1
ATOM 3676 C CA . PHE A 1 497 ? 49.89713 48.90989 134.51124 1.000 40.77945 503 PHE A CA 1
ATOM 3677 C C . PHE A 1 497 ? 48.62713 48.99301 135.33944 1.000 42.98062 503 PHE A C 1
ATOM 3678 O O . PHE A 1 497 ? 48.28781 48.00139 136.00313 1.000 48.15490 503 PHE A O 1
ATOM 3686 N N . PRO A 1 498 ? 47.91093 50.11812 135.36353 1.000 48.47406 504 PRO A N 1
ATOM 3687 C CA . PRO A 1 498 ? 46.77171 50.24647 136.28676 1.000 40.74185 504 PRO A CA 1
ATOM 3688 C C . PRO A 1 498 ? 45.73850 49.15427 136.05808 1.000 40.61807 504 PRO A C 1
ATOM 3689 O O . PRO A 1 498 ? 45.30207 48.91641 134.93051 1.000 45.69876 504 PRO A O 1
ATOM 3693 N N . ILE A 1 499 ? 45.36146 48.48193 137.14442 1.000 40.54811 505 ILE A N 1
ATOM 3694 C CA . ILE A 1 499 ? 44.39106 47.39300 137.12051 1.000 44.23633 505 ILE A CA 1
ATOM 3695 C C . ILE A 1 499 ? 43.22502 47.78713 138.02373 1.000 47.32649 505 ILE A C 1
ATOM 3696 O O . ILE A 1 499 ? 43.41655 48.03836 139.22091 1.000 41.79442 505 ILE A O 1
ATOM 3701 N N . GLN A 1 500 ? 42.02257 47.83691 137.45901 1.000 42.73985 506 GLN A N 1
ATOM 3702 C CA . GLN A 1 500 ? 40.83381 48.03785 138.27717 1.000 42.34385 506 GLN A CA 1
ATOM 3703 C C . GLN A 1 500 ? 40.74489 46.95451 139.34900 1.000 49.30805 506 GLN A C 1
ATOM 3704 O O . GLN A 1 500 ? 41.08323 45.79191 139.10603 1.000 42.07135 506 GLN A O 1
ATOM 3710 N N . LYS A 1 501 ? 40.29634 47.34216 140.54466 1.000 46.61169 507 LYS A N 1
ATOM 3711 C CA . LYS A 1 501 ? 40.29618 46.42121 141.67495 1.000 46.41883 507 LYS A CA 1
ATOM 3712 C C . LYS A 1 501 ? 39.24196 45.33311 141.51090 1.000 46.91638 507 LYS A C 1
ATOM 3713 O O . LYS A 1 501 ? 38.16878 45.54854 140.94295 1.000 52.09950 507 LYS A O 1
ATOM 3719 N N . SER A 1 502 ? 39.55867 44.15504 142.03339 1.000 44.38023 508 SER A N 1
ATOM 3720 C CA . SER A 1 502 ? 38.61063 43.05608 142.06005 1.000 50.19493 508 SER A CA 1
ATOM 3721 C C . SER A 1 502 ? 37.63306 43.23607 143.21510 1.000 49.70422 508 SER A C 1
ATOM 3722 O O . SER A 1 502 ? 37.97802 43.77522 144.27030 1.000 50.19218 508 SER A O 1
ATOM 3725 N N . SER A 1 503 ? 36.40341 42.77313 143.00724 1.000 50.87500 509 SER A N 1
ATOM 3726 C CA . SER A 1 503 ? 35.31312 42.96383 143.95492 1.000 51.87345 509 SER A CA 1
ATOM 3727 C C . SER A 1 503 ? 34.80558 41.61197 144.43409 1.000 50.87636 509 SER A C 1
ATOM 3728 O O . SER A 1 503 ? 34.61670 40.69302 143.63128 1.000 51.27379 509 SER A O 1
ATOM 3731 N N . ILE A 1 504 ? 34.58356 41.49104 145.74289 1.000 47.27220 510 ILE A N 1
ATOM 3732 C CA . ILE A 1 504 ? 34.01547 40.25790 146.27759 1.000 51.49804 510 ILE A CA 1
ATOM 3733 C C . ILE A 1 504 ? 32.51201 40.21736 146.03972 1.000 51.63677 510 ILE A C 1
ATOM 3734 O O . ILE A 1 504 ? 31.96314 39.20295 145.59348 1.000 55.73367 510 ILE A O 1
ATOM 3739 N N . ALA A 1 505 ? 31.82842 41.32140 146.32787 1.000 53.51758 511 ALA A N 1
ATOM 3740 C CA . ALA A 1 505 ? 30.39525 41.43256 146.11254 1.000 52.36686 511 ALA A CA 1
ATOM 3741 C C . ALA A 1 505 ? 30.06225 42.90101 145.91118 1.000 49.52066 511 ALA A C 1
ATOM 3742 O O . ALA A 1 505 ? 30.91022 43.77765 146.09074 1.000 55.18141 511 ALA A O 1
ATOM 3744 N N . ASN A 1 506 ? 28.81108 43.16590 145.52602 1.000 62.83404 512 ASN A N 1
ATOM 3745 C CA . ASN A 1 506 ? 28.38727 44.55017 145.33655 1.000 65.07435 512 ASN A CA 1
ATOM 3746 C C . ASN A 1 506 ? 28.51750 45.33602 146.63408 1.000 63.28065 512 ASN A C 1
ATOM 3747 O O . ASN A 1 506 ? 28.98782 46.48007 146.63672 1.000 50.85406 512 ASN A O 1
ATOM 3752 N N . ASP A 1 507 ? 28.11312 44.73249 147.74872 1.000 67.88365 513 ASP A N 1
ATOM 3753 C CA . ASP A 1 507 ? 28.39515 45.29353 149.05982 1.000 60.56688 513 ASP A CA 1
ATOM 3754 C C . ASP A 1 507 ? 29.25504 44.29903 149.82991 1.000 62.63495 513 ASP A C 1
ATOM 3755 O O . ASP A 1 507 ? 30.48646 44.33527 149.74182 1.000 68.57077 513 ASP A O 1
ATOM 3760 N N . LYS A 1 508 ? 28.61860 43.39257 150.56783 1.000 68.78368 514 LYS A N 1
ATOM 3761 C CA . LYS A 1 508 ? 29.32485 42.37007 151.32439 1.000 61.26291 514 LYS A CA 1
ATOM 3762 C C . LYS A 1 508 ? 28.58213 41.05132 151.17613 1.000 62.53361 514 LYS A C 1
ATOM 3763 O O . LYS A 1 508 ? 27.46909 40.99691 150.64735 1.000 62.74829 514 LYS A O 1
ATOM 3769 N N . LEU A 1 509 ? 29.21048 39.97718 151.65602 1.000 62.37281 515 LEU A N 1
ATOM 3770 C CA . LEU A 1 509 ? 28.58411 38.65455 151.67843 1.000 60.51823 515 LEU A CA 1
ATOM 3771 C C . LEU A 1 509 ? 27.56681 38.63500 152.81749 1.000 64.29366 515 LEU A C 1
ATOM 3772 O O . LEU A 1 509 ? 27.81765 38.15719 153.92710 1.000 62.54332 515 LEU A O 1
ATOM 3777 N N . ASP A 1 510 ? 26.38121 39.16447 152.51922 1.000 63.00360 516 ASP A N 1
ATOM 3778 C CA . ASP A 1 510 ? 25.39370 39.51430 153.52980 1.000 68.32989 516 ASP A CA 1
ATOM 3779 C C . ASP A 1 510 ? 24.22640 38.53091 153.60245 1.000 67.85435 516 ASP A C 1
ATOM 3780 O O . ASP A 1 510 ? 23.16521 38.88420 154.12730 1.000 73.52642 516 ASP A O 1
ATOM 3785 N N . SER A 1 511 ? 24.39769 37.30922 153.10148 1.000 65.54752 517 SER A N 1
ATOM 3786 C CA . SER A 1 511 ? 23.34225 36.30414 153.17713 1.000 66.74252 517 SER A CA 1
ATOM 3787 C C . SER A 1 511 ? 23.93287 34.94331 152.84820 1.000 64.34074 517 SER A C 1
ATOM 3788 O O . SER A 1 511 ? 24.92059 34.84804 152.11531 1.000 75.13107 517 SER A O 1
ATOM 3791 N N . ASP A 1 512 ? 23.31461 33.89234 153.39515 1.000 61.15846 518 ASP A N 1
ATOM 3792 C CA . ASP A 1 512 ? 23.76903 32.53850 153.09537 1.000 68.66428 518 ASP A CA 1
ATOM 3793 C C . ASP A 1 512 ? 23.63813 32.21781 151.61151 1.000 75.73723 518 ASP A C 1
ATOM 3794 O O . ASP A 1 512 ? 24.45261 31.46299 151.06652 1.000 70.68668 518 ASP A O 1
ATOM 3799 N N . ILE A 1 513 ? 22.63118 32.78289 150.94071 1.000 69.32809 519 ILE A N 1
ATOM 3800 C CA . ILE A 1 513 ? 22.41992 32.48410 149.52594 1.000 78.27621 519 ILE A CA 1
ATOM 3801 C C . ILE A 1 513 ? 23.49881 33.14385 148.67323 1.000 74.17380 519 ILE A C 1
ATOM 3802 O O . ILE A 1 513 ? 24.09800 32.50569 147.79928 1.000 68.14159 519 ILE A O 1
ATOM 3807 N N . LEU A 1 514 ? 23.75408 34.43470 148.90404 1.000 71.10417 520 LEU A N 1
ATOM 3808 C CA . LEU A 1 514 ? 24.82815 35.10880 148.18217 1.000 65.31734 520 LEU A CA 1
ATOM 3809 C C . LEU A 1 514 ? 26.17908 34.48267 148.50435 1.000 64.80147 520 LEU A C 1
ATOM 3810 O O . LEU A 1 514 ? 27.03572 34.35149 147.62234 1.000 63.79015 520 LEU A O 1
ATOM 3815 N N . LEU A 1 515 ? 26.38208 34.07851 149.76148 1.000 62.33747 521 LEU A N 1
ATOM 3816 C CA . LEU A 1 515 ? 27.61252 33.38589 150.13296 1.000 64.98546 521 LEU A CA 1
ATOM 3817 C C . LEU A 1 515 ? 27.78573 32.10270 149.33190 1.000 60.70013 521 LEU A C 1
ATOM 3818 O O . LEU A 1 515 ? 28.84859 31.85804 148.74661 1.000 56.45092 521 LEU A O 1
ATOM 3823 N N . ALA A 1 516 ? 26.74709 31.26436 149.30457 1.000 68.95301 522 ALA A N 1
ATOM 3824 C CA . ALA A 1 516 ? 26.82183 30.00688 148.57072 1.000 61.38277 522 ALA A CA 1
ATOM 3825 C C . ALA A 1 516 ? 27.07074 30.25442 147.08932 1.000 61.97251 522 ALA A C 1
ATOM 3826 O O . ALA A 1 516 ? 27.92497 29.60436 146.47440 1.000 57.02922 522 ALA A O 1
ATOM 3828 N N . ASP A 1 517 ? 26.34595 31.21217 146.50327 1.000 63.72569 523 ASP A N 1
ATOM 3829 C CA . ASP A 1 517 ? 26.50403 31.49391 145.07980 1.000 63.91317 523 ASP A CA 1
ATOM 3830 C C . ASP A 1 517 ? 27.91569 31.96688 144.76062 1.000 59.94952 523 ASP A C 1
ATOM 3831 O O . ASP A 1 517 ? 28.51605 31.52228 143.77549 1.000 63.28735 523 ASP A O 1
ATOM 3836 N N . THR A 1 518 ? 28.46224 32.86900 145.58218 1.000 56.41943 524 THR A N 1
ATOM 3837 C CA . THR A 1 518 ? 29.85099 33.28303 145.41760 1.000 56.68757 524 THR A CA 1
ATOM 3838 C C . THR A 1 518 ? 30.80406 32.10370 145.57497 1.000 55.44648 524 THR A C 1
ATOM 3839 O O . THR A 1 518 ? 31.87595 32.08500 144.95819 1.000 55.27844 524 THR A O 1
ATOM 3843 N N . GLY A 1 519 ? 30.41950 31.10103 146.36912 1.000 57.04476 525 GLY A N 1
ATOM 3844 C CA . GLY A 1 519 ? 31.25890 29.92023 146.51329 1.000 54.38394 525 GLY A CA 1
ATOM 3845 C C . GLY A 1 519 ? 31.55195 29.23270 145.19100 1.000 55.33148 525 GLY A C 1
ATOM 3846 O O . GLY A 1 519 ? 32.70586 28.93657 144.87396 1.000 49.16987 525 GLY A O 1
ATOM 3847 N N . TYR A 1 520 ? 30.51284 28.96473 144.40070 1.000 58.18195 526 TYR A N 1
ATOM 3848 C CA . TYR A 1 520 ? 30.68404 28.28625 143.12298 1.000 62.75928 526 TYR A CA 1
ATOM 3849 C C . TYR A 1 520 ? 30.64187 29.24648 141.93928 1.000 60.73695 526 TYR A C 1
ATOM 3850 O O . TYR A 1 520 ? 30.54779 28.79753 140.79311 1.000 65.44847 526 TYR A O 1
ATOM 3859 N N . GLY A 1 521 ? 30.70574 30.55124 142.18847 1.000 51.86062 527 GLY A N 1
ATOM 3860 C CA . GLY A 1 521 ? 30.94197 31.51146 141.13076 1.000 48.65497 527 GLY A CA 1
ATOM 3861 C C . GLY A 1 521 ? 29.72335 32.08721 140.45186 1.000 54.29301 527 GLY A C 1
ATOM 3862 O O . GLY A 1 521 ? 29.83698 32.55462 139.31471 1.000 59.65333 527 GLY A O 1
ATOM 3863 N N . GLN A 1 522 ? 28.56404 32.08651 141.10302 1.000 59.80627 528 GLN A N 1
ATOM 3864 C CA . GLN A 1 522 ? 27.38524 32.67906 140.48587 1.000 63.87726 528 GLN A CA 1
ATOM 3865 C C . GLN A 1 522 ? 26.81392 33.75198 141.41011 1.000 69.18696 528 GLN A C 1
ATOM 3866 O O . GLN A 1 522 ? 25.61322 33.76649 141.70464 1.000 65.68816 528 GLN A O 1
ATOM 3872 N N . GLY A 1 523 ? 27.67763 34.65835 141.87021 1.000 63.34133 529 GLY A N 1
ATOM 3873 C CA . GLY A 1 523 ? 27.27208 35.71297 142.77792 1.000 50.76692 529 GLY A CA 1
ATOM 3874 C C . GLY A 1 523 ? 27.47536 37.11005 142.22796 1.000 53.07544 529 GLY A C 1
ATOM 3875 O O . GLY A 1 523 ? 27.01058 37.42643 141.12866 1.000 59.03313 529 GLY A O 1
ATOM 3876 N N . GLN A 1 524 ? 28.17384 37.95642 142.98570 1.000 59.67510 530 GLN A N 1
ATOM 3877 C CA . GLN A 1 524 ? 28.37724 39.35822 142.63513 1.000 60.25654 530 GLN A CA 1
ATOM 3878 C C . GLN A 1 524 ? 29.83923 39.69060 142.35787 1.000 59.35122 530 GLN A C 1
ATOM 3879 O O . GLN A 1 524 ? 30.18266 40.86993 142.22471 1.000 62.43335 530 GLN A O 1
ATOM 3885 N N . MET A 1 525 ? 30.70177 38.68352 142.26752 1.000 48.57809 531 MET A N 1
ATOM 3886 C CA . MET A 1 525 ? 32.14022 38.89082 142.19827 1.000 52.84127 531 MET A CA 1
ATOM 3887 C C . MET A 1 525 ? 32.56650 39.35175 140.80836 1.000 57.17482 531 MET A C 1
ATOM 3888 O O . MET A 1 525 ? 31.96150 38.98190 139.79740 1.000 48.39094 531 MET A O 1
ATOM 3893 N N . GLN A 1 526 ? 33.61973 40.17409 140.76563 1.000 51.56304 532 GLN A N 1
ATOM 3894 C CA . GLN A 1 526 ? 34.25115 40.55436 139.50591 1.000 49.46791 532 GLN A CA 1
ATOM 3895 C C . GLN A 1 526 ? 35.76503 40.61300 139.66555 1.000 52.93679 532 GLN A C 1
ATOM 3896 O O . GLN A 1 526 ? 36.27485 41.22679 140.60862 1.000 51.51007 532 GLN A O 1
ATOM 3902 N N . MET A 1 527 ? 36.47524 39.97966 138.73372 1.000 53.99637 533 MET A N 1
ATOM 3903 C CA . MET A 1 527 ? 37.92970 39.97335 138.69816 1.000 50.77992 533 MET A CA 1
ATOM 3904 C C . MET A 1 527 ? 38.42324 40.49062 137.35442 1.000 48.95845 533 MET A C 1
ATOM 3905 O O . MET A 1 527 ? 37.71586 40.43723 136.34396 1.000 41.88727 533 MET A O 1
ATOM 3910 N N . SER A 1 528 ? 39.66053 40.96030 137.35101 1.000 45.57876 534 SER A N 1
ATOM 3911 C CA . SER A 1 528 ? 40.34220 41.26627 136.10545 1.000 42.02493 534 SER A CA 1
ATOM 3912 C C . SER A 1 528 ? 41.10260 40.04225 135.61220 1.000 45.39523 534 SER A C 1
ATOM 3913 O O . SER A 1 528 ? 41.52531 39.20471 136.41675 1.000 46.94413 534 SER A O 1
ATOM 3916 N N . PRO A 1 529 ? 41.27225 39.90924 134.29236 1.000 44.83167 535 PRO A N 1
ATOM 3917 C CA . PRO A 1 529 ? 42.13386 38.83138 133.77520 1.000 38.78533 535 PRO A CA 1
ATOM 3918 C C . PRO A 1 529 ? 43.52039 38.81269 134.39767 1.000 38.37382 535 PRO A C 1
ATOM 3919 O O . PRO A 1 529 ? 44.02060 37.73849 134.76660 1.000 39.77559 535 PRO A O 1
ATOM 3923 N N . LEU A 1 530 ? 44.15434 39.98101 134.52840 1.000 40.28341 536 LEU A N 1
ATOM 3924 C CA . LEU A 1 530 ? 45.45619 40.05069 135.18347 1.000 41.11505 536 LEU A CA 1
ATOM 3925 C C . LEU A 1 530 ? 45.38500 39.48731 136.59919 1.000 42.65600 536 LEU A C 1
ATOM 3926 O O . LEU A 1 530 ? 46.24553 38.69449 137.00809 1.000 49.04685 536 LEU A O 1
ATOM 3931 N N . HIS A 1 531 ? 44.34791 39.85608 137.35393 1.000 34.99059 537 HIS A N 1
ATOM 3932 C CA . HIS A 1 531 ? 44.24905 39.35471 138.71775 1.000 41.16585 537 HIS A CA 1
ATOM 3933 C C . HIS A 1 531 ? 43.98358 37.85846 138.75277 1.000 44.35056 537 HIS A C 1
ATOM 3934 O O . HIS A 1 531 ? 44.49135 37.16391 139.63245 1.000 47.26561 537 HIS A O 1
ATOM 3941 N N . LEU A 1 532 ? 43.15310 37.34576 137.84693 1.000 42.36174 538 LEU A N 1
ATOM 3942 C CA . LEU A 1 532 ? 42.87159 35.91325 137.86336 1.000 45.34784 538 LEU A CA 1
ATOM 3943 C C . LEU A 1 532 ? 44.12923 35.10728 137.55239 1.000 48.19299 538 LEU A C 1
ATOM 3944 O O . LEU A 1 532 ? 44.42030 34.09093 138.21331 1.000 53.45308 538 LEU A O 1
ATOM 3949 N N . ALA A 1 533 ? 44.89751 35.56319 136.55833 1.000 43.50860 539 ALA A N 1
ATOM 3950 C CA . ALA A 1 533 ? 46.21155 34.98709 136.30459 1.000 40.49250 539 ALA A CA 1
ATOM 3951 C C . ALA A 1 533 ? 47.05659 34.98755 137.56980 1.000 43.17677 539 ALA A C 1
ATOM 3952 O O . ALA A 1 533 ? 47.63147 33.96005 137.94471 1.000 40.29030 539 ALA A O 1
ATOM 3954 N N . THR A 1 534 ? 47.12541 36.13646 138.25389 1.000 49.42999 540 THR A N 1
ATOM 3955 C CA . THR A 1 534 ? 47.94471 36.23190 139.46262 1.000 49.74137 540 THR A CA 1
ATOM 3956 C C . THR A 1 534 ? 47.44260 35.29662 140.55970 1.000 43.27371 540 THR A C 1
ATOM 3957 O O . THR A 1 534 ? 48.23753 34.67689 141.27437 1.000 46.86676 540 THR A O 1
ATOM 3961 N N . ALA A 1 535 ? 46.12906 35.16617 140.69267 1.000 47.93530 541 ALA A N 1
ATOM 3962 C CA . ALA A 1 535 ? 45.52401 34.40657 141.77580 1.000 46.92329 541 ALA A CA 1
ATOM 3963 C C . ALA A 1 535 ? 45.54623 32.90377 141.54166 1.000 43.14878 541 ALA A C 1
ATOM 3964 O O . ALA A 1 535 ? 45.20319 32.15259 142.45930 1.000 47.27407 541 ALA A O 1
ATOM 3966 N N . TYR A 1 536 ? 45.90436 32.43093 140.34963 1.000 48.72819 542 TYR A N 1
ATOM 3967 C CA . TYR A 1 536 ? 46.22132 31.00286 140.29623 1.000 44.03156 542 TYR A CA 1
ATOM 3968 C C . TYR A 1 536 ? 47.69372 30.68494 140.54969 1.000 44.12315 542 TYR A C 1
ATOM 3969 O O . TYR A 1 536 ? 48.06004 29.50572 140.52163 1.000 48.50571 542 TYR A O 1
ATOM 3978 N N . THR A 1 537 ? 48.54221 31.67822 140.81855 1.000 37.16789 543 THR A N 1
ATOM 3979 C CA . THR A 1 537 ? 49.95917 31.37937 141.02148 1.000 37.20315 543 THR A CA 1
ATOM 3980 C C . THR A 1 537 ? 50.27127 30.61914 142.31459 1.000 44.73055 543 THR A C 1
ATOM 3981 O O . THR A 1 537 ? 51.29238 29.92037 142.36145 1.000 49.46735 543 THR A O 1
ATOM 3985 N N . PRO A 1 538 ? 49.47352 30.72394 143.38724 1.000 52.27882 544 PRO A N 1
ATOM 3986 C CA . PRO A 1 538 ? 49.74808 29.87555 144.56304 1.000 48.70912 544 PRO A CA 1
ATOM 3987 C C . PRO A 1 538 ? 49.58509 28.38455 144.30292 1.000 51.81385 544 PRO A C 1
ATOM 3988 O O . PRO A 1 538 ? 50.11405 27.57475 145.07338 1.000 54.42768 544 PRO A O 1
ATOM 3992 N N . PHE A 1 539 ? 48.87835 27.99560 143.24484 1.000 50.97953 545 PHE A N 1
ATOM 3993 C CA . PHE A 1 539 ? 48.61588 26.59169 142.95895 1.000 48.15490 545 PHE A CA 1
ATOM 3994 C C . PHE A 1 539 ? 49.79619 25.89674 142.29686 1.000 52.57972 545 PHE A C 1
ATOM 3995 O O . PHE A 1 539 ? 49.78946 24.66649 142.18522 1.000 52.72543 545 PHE A O 1
ATOM 4003 N N . VAL A 1 540 ? 50.80082 26.65129 141.85477 1.000 50.31871 546 VAL A N 1
ATOM 4004 C CA . VAL A 1 540 ? 51.79838 26.10224 140.94432 1.000 56.18391 546 VAL A CA 1
ATOM 4005 C C . VAL A 1 540 ? 52.84928 25.30475 141.70143 1.000 52.02494 546 VAL A C 1
ATOM 4006 O O . VAL A 1 540 ? 53.30682 24.25596 141.23298 1.000 58.02326 546 VAL A O 1
ATOM 4010 N N . ASP A 1 541 ? 53.23679 25.76907 142.88411 1.000 55.80355 547 ASP A N 1
ATOM 4011 C CA . ASP A 1 541 ? 54.38159 25.18208 143.56588 1.000 62.90151 547 ASP A CA 1
ATOM 4012 C C . ASP A 1 541 ? 54.38306 25.50889 145.05242 1.000 66.85448 547 ASP A C 1
ATOM 4013 O O . ASP A 1 541 ? 54.22114 24.62004 145.89473 1.000 72.65771 547 ASP A O 1
ATOM 4018 N N . ASN A 1 542 ? 54.54943 26.78993 145.37097 1.000 67.58327 548 ASN A N 1
ATOM 4019 C CA . ASN A 1 542 ? 54.95011 27.23005 146.69992 1.000 56.86287 548 ASN A CA 1
ATOM 4020 C C . ASN A 1 542 ? 53.77050 27.56459 147.60361 1.000 57.78115 548 ASN A C 1
ATOM 4021 O O . ASN A 1 542 ? 53.83727 27.32658 148.81471 1.000 60.06882 548 ASN A O 1
ATOM 4026 N N . GLY A 1 543 ? 52.69302 28.10627 147.04636 1.000 59.61880 549 GLY A N 1
ATOM 4027 C CA . GLY A 1 543 ? 51.58896 28.61405 147.82560 1.000 42.50739 549 GLY A CA 1
ATOM 4028 C C . GLY A 1 543 ? 51.56143 30.11978 147.96262 1.000 46.07645 549 GLY A C 1
ATOM 4029 O O . GLY A 1 543 ? 50.58661 30.65712 148.50080 1.000 53.99218 549 GLY A O 1
ATOM 4030 N N . ASP A 1 544 ? 52.59422 30.81400 147.49112 1.000 51.49091 550 ASP A N 1
ATOM 4031 C CA . ASP A 1 544 ? 52.64442 32.26557 147.59224 1.000 51.58945 550 ASP A CA 1
ATOM 4032 C C . ASP A 1 544 ? 51.86574 32.92670 146.46149 1.000 55.72205 550 ASP A C 1
ATOM 4033 O O . ASP A 1 544 ? 51.88222 32.46541 145.31579 1.000 52.02515 550 ASP A O 1
ATOM 4038 N N . LEU A 1 545 ? 51.17797 34.01389 146.79459 1.000 52.02684 551 LEU A N 1
ATOM 4039 C CA . LEU A 1 545 ? 50.58987 34.88031 145.78518 1.000 47.64466 551 LEU A CA 1
ATOM 4040 C C . LEU A 1 545 ? 51.68253 35.79544 145.25375 1.000 48.97228 551 LEU A C 1
ATOM 4041 O O . LEU A 1 545 ? 52.22756 36.61801 145.99922 1.000 42.59453 551 LEU A O 1
ATOM 4046 N N . VAL A 1 546 ? 52.00369 35.65052 143.97157 1.000 52.50482 552 VAL A N 1
ATOM 4047 C CA . VAL A 1 546 ? 53.16982 36.30848 143.39437 1.000 51.76197 552 VAL A CA 1
ATOM 4048 C C . VAL A 1 546 ? 52.80655 37.72873 142.98076 1.000 45.25398 552 VAL A C 1
ATOM 4049 O O . VAL A 1 546 ? 51.70194 37.98692 142.48869 1.000 49.71607 552 VAL A O 1
ATOM 4053 N N . LYS A 1 547 ? 53.73551 38.66100 143.19191 1.000 42.70235 553 LYS A N 1
ATOM 4054 C CA . LYS A 1 547 ? 53.57101 40.04614 142.76324 1.000 47.56643 553 LYS A CA 1
ATOM 4055 C C . LYS A 1 547 ? 53.88833 40.15098 141.27363 1.000 52.45587 553 LYS A C 1
ATOM 4056 O O . LYS A 1 547 ? 55.04366 39.96512 140.87158 1.000 52.41230 553 LYS A O 1
ATOM 4062 N N . PRO A 1 548 ? 52.90541 40.44393 140.42609 1.000 50.83254 554 PRO A N 1
ATOM 4063 C CA . PRO A 1 548 ? 53.18409 40.54209 138.99098 1.000 48.89890 554 PRO A CA 1
ATOM 4064 C C . PRO A 1 548 ? 53.93129 41.82360 138.66481 1.000 49.94558 554 PRO A C 1
ATOM 4065 O O . PRO A 1 548 ? 53.80017 42.83874 139.35505 1.000 45.86619 554 PRO A O 1
ATOM 4069 N N . THR A 1 549 ? 54.72474 41.76831 137.59211 1.000 44.99657 555 THR A N 1
ATOM 4070 C CA . THR A 1 549 ? 55.49594 42.92427 137.15305 1.000 43.51818 555 THR A CA 1
ATOM 4071 C C . THR A 1 549 ? 55.59911 42.95396 135.63521 1.000 41.52587 555 THR A C 1
ATOM 4072 O O . THR A 1 549 ? 55.72832 41.90729 134.99463 1.000 43.72426 555 THR A O 1
ATOM 4076 N N . LEU A 1 550 ? 55.50874 44.16114 135.06627 1.000 42.41692 556 LEU A N 1
ATOM 4077 C CA . LEU A 1 550 ? 55.85093 44.39405 133.66718 1.000 42.07443 556 LEU A CA 1
ATOM 4078 C C . LEU A 1 550 ? 57.30080 44.78710 133.45111 1.000 43.66966 556 LEU A C 1
ATOM 4079 O O . LEU A 1 550 ? 57.81390 44.60126 132.34197 1.000 50.33731 556 LEU A O 1
ATOM 4084 N N . ILE A 1 551 ? 57.96368 45.33219 134.46347 1.000 41.19708 557 ILE A N 1
ATOM 4085 C CA . ILE A 1 551 ? 59.26129 45.97156 134.28614 1.000 44.57313 557 ILE A CA 1
ATOM 4086 C C . ILE A 1 551 ? 60.36255 44.92699 134.41412 1.000 47.85360 557 ILE A C 1
ATOM 4087 O O . ILE A 1 551 ? 60.47215 44.24296 135.43838 1.000 56.53049 557 ILE A O 1
ATOM 4092 N N . LYS A 1 552 ? 61.17098 44.79970 133.36646 1.000 42.84819 558 LYS A N 1
ATOM 4093 C CA . LYS A 1 552 ? 62.34050 43.93600 133.41743 1.000 55.17131 558 LYS A CA 1
ATOM 4094 C C . LYS A 1 552 ? 63.29707 44.39812 134.51031 1.000 56.82077 558 LYS A C 1
ATOM 4095 O O . LYS A 1 552 ? 63.68617 45.56856 134.56378 1.000 59.84878 558 LYS A O 1
ATOM 4101 N N . LYS A 1 553 ? 63.67474 43.47585 135.38615 1.000 58.43063 559 LYS A N 1
ATOM 4102 C CA . LYS A 1 553 ? 64.63320 43.75332 136.44483 1.000 74.87465 559 LYS A CA 1
ATOM 4103 C C . LYS A 1 553 ? 65.80600 42.79059 136.32101 1.000 71.82424 559 LYS A C 1
ATOM 4104 O O . LYS A 1 553 ? 65.61022 41.58410 136.13816 1.000 64.91253 559 LYS A O 1
ATOM 4110 N N . ASP A 1 554 ? 67.02461 43.33347 136.38532 1.000 83.05882 560 ASP A N 1
ATOM 4111 C CA . ASP A 1 554 ? 68.22108 42.50044 136.36442 1.000 92.78112 560 ASP A CA 1
ATOM 4112 C C . ASP A 1 554 ? 68.33127 41.62050 137.59989 1.000 91.45433 560 ASP A C 1
ATOM 4113 O O . ASP A 1 554 ? 69.13189 40.67866 137.60058 1.000 86.05446 560 ASP A O 1
ATOM 4115 N N . SER A 1 555 ? 67.54862 41.90613 138.63879 1.000 95.07055 561 SER A N 1
ATOM 4116 C CA . SER A 1 555 ? 67.50525 41.07491 139.83266 1.000 91.87416 561 SER A CA 1
ATOM 4117 C C . SER A 1 555 ? 66.60939 39.86419 139.60032 1.000 84.54505 561 SER A C 1
ATOM 4118 O O . SER A 1 555 ? 65.46242 40.00160 139.16457 1.000 89.41140 561 SER A O 1
ATOM 4121 N N . GLN A 1 556 ? 67.13709 38.67587 139.88519 1.000 90.35378 562 GLN A N 1
ATOM 4122 C CA . GLN A 1 556 ? 66.34786 37.44668 139.81482 1.000 95.22442 562 GLN A CA 1
ATOM 4123 C C . GLN A 1 556 ? 65.68865 37.20838 141.17503 1.000 100.42439 562 GLN A C 1
ATOM 4124 O O . GLN A 1 556 ? 65.99827 36.27252 141.91619 1.000 100.58852 562 GLN A O 1
ATOM 4130 N N . THR A 1 557 ? 64.76461 38.10986 141.50210 1.000 96.66198 563 THR A N 1
ATOM 4131 C CA . THR A 1 557 ? 64.01967 38.06442 142.75670 1.000 100.95746 563 THR A CA 1
ATOM 4132 C C . THR A 1 557 ? 62.53386 38.10758 142.42867 1.000 91.66724 563 THR A C 1
ATOM 4133 O O . THR A 1 557 ? 62.02815 39.13434 141.96331 1.000 82.80227 563 THR A O 1
ATOM 4135 N N . ALA A 1 558 ? 61.84190 36.99434 142.66402 1.000 84.48710 564 ALA A N 1
ATOM 4136 C CA . ALA A 1 558 ? 60.40194 36.91090 142.44644 1.000 77.18759 564 ALA A CA 1
ATOM 4137 C C . ALA A 1 558 ? 59.68585 37.48730 143.66223 1.000 79.04283 564 ALA A C 1
ATOM 4138 O O . ALA A 1 558 ? 59.62271 36.84528 144.71483 1.000 82.22293 564 ALA A O 1
ATOM 4140 N N . ASP A 1 559 ? 59.14548 38.69544 143.52348 1.000 75.08797 565 ASP A N 1
ATOM 4141 C CA . ASP A 1 559 ? 58.51329 39.36127 144.65371 1.000 63.67744 565 ASP A CA 1
ATOM 4142 C C . ASP A 1 559 ? 57.17556 38.71111 144.97907 1.000 61.40416 565 ASP A C 1
ATOM 4143 O O . ASP A 1 559 ? 56.40242 38.35567 144.08510 1.000 65.55834 565 ASP A O 1
ATOM 4148 N N . VAL A 1 560 ? 56.91154 38.54895 146.26992 1.000 52.82037 566 VAL A N 1
ATOM 4149 C CA . VAL A 1 560 ? 55.67353 37.95686 146.75807 1.000 44.33862 566 VAL A CA 1
ATOM 4150 C C . VAL A 1 560 ? 54.71735 39.07893 147.12857 1.000 46.83838 566 VAL A C 1
ATOM 4151 O O . VAL A 1 560 ? 55.13088 40.12054 147.65466 1.000 45.76010 5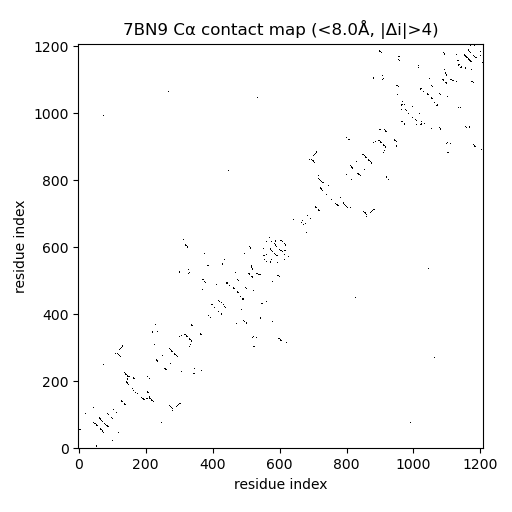66 VAL A O 1
ATOM 4155 N N . TRP A 1 561 ? 53.43628 38.87572 146.83928 1.000 43.53150 567 TRP A N 1
ATOM 4156 C CA . TRP A 1 561 ? 52.39850 39.83250 147.19078 1.000 44.45793 567 TRP A CA 1
ATOM 4157 C C . TRP A 1 561 ? 51.64875 39.44901 148.46417 1.000 44.66264 567 TRP A C 1
ATOM 4158 O O . TRP A 1 561 ? 51.37835 40.31870 149.29350 1.000 45.81461 567 TRP A O 1
ATOM 4169 N N . HIS A 1 562 ? 51.35672 38.16813 148.67929 1.000 43.44995 568 HIS A N 1
ATOM 4170 C CA . HIS A 1 562 ? 51.00181 37.68326 150.00853 1.000 45.18346 568 HIS A CA 1
ATOM 4171 C C . HIS A 1 562 ? 51.59306 36.29386 150.19575 1.000 47.52762 568 HIS A C 1
ATOM 4172 O O . HIS A 1 562 ? 51.42700 35.42575 149.33481 1.000 47.92452 568 HIS A O 1
ATOM 4179 N N . LYS A 1 563 ? 52.28630 36.09121 151.31510 1.000 57.46196 569 LYS A N 1
ATOM 4180 C CA . LYS A 1 563 ? 52.97623 34.83284 151.57228 1.000 52.62552 569 LYS A CA 1
ATOM 4181 C C . LYS A 1 563 ? 51.99311 33.74187 151.97405 1.000 44.36786 569 LYS A C 1
ATOM 4182 O O . LYS A 1 563 ? 51.02765 33.99332 152.69901 1.000 49.95220 569 LYS A O 1
ATOM 4188 N N . GLN A 1 564 ? 52.24163 32.53257 151.47289 1.000 50.71998 570 GLN A N 1
ATOM 4189 C CA . GLN A 1 564 ? 51.59973 31.29741 151.93507 1.000 52.37463 570 GLN A CA 1
ATOM 4190 C C . GLN A 1 564 ? 50.08656 31.44582 152.07732 1.000 50.93439 570 GLN A C 1
ATOM 4191 O O . GLN A 1 564 ? 49.49920 31.11265 153.10917 1.000 55.47656 570 GLN A O 1
ATOM 4197 N N . VAL A 1 565 ? 49.44448 31.95596 151.02409 1.000 48.06203 571 VAL A N 1
ATOM 4198 C CA . VAL A 1 565 ? 47.98781 32.02025 151.02252 1.000 47.44195 571 VAL A CA 1
ATOM 4199 C C . VAL A 1 565 ? 47.36479 30.64159 150.88432 1.000 52.76476 571 VAL A C 1
ATOM 4200 O O . VAL A 1 565 ? 46.15886 30.48413 151.10574 1.000 55.76304 571 VAL A O 1
ATOM 4204 N N . VAL A 1 566 ? 48.16272 29.64315 150.51034 1.000 52.73685 572 VAL A N 1
ATOM 4205 C CA . VAL A 1 566 ? 47.77543 28.24103 150.58804 1.000 57.24008 572 VAL A CA 1
ATOM 4206 C C . VAL A 1 566 ? 49.04282 27.45422 150.88783 1.000 55.09743 572 VAL A C 1
ATOM 4207 O O . VAL A 1 566 ? 50.15288 27.90147 150.58995 1.000 56.27394 572 VAL A O 1
ATOM 4211 N N . THR A 1 567 ? 48.88184 26.28815 151.50102 1.000 62.86214 573 THR A N 1
ATOM 4212 C CA . THR A 1 567 ? 50.04335 25.46269 151.78990 1.000 60.45738 573 THR A CA 1
ATOM 4213 C C . THR A 1 567 ? 50.50597 24.73230 150.53220 1.000 55.04416 573 THR A C 1
ATOM 4214 O O . THR A 1 567 ? 49.77688 24.61574 149.54387 1.000 54.80448 573 THR A O 1
ATOM 4218 N N . LYS A 1 568 ? 51.74882 24.25075 150.57993 1.000 54.74299 574 LYS A N 1
ATOM 4219 C CA . LYS A 1 568 ? 52.28325 23.44166 149.49002 1.000 53.52987 574 LYS A CA 1
ATOM 4220 C C . LYS A 1 568 ? 51.39984 22.22787 149.22641 1.000 64.69794 574 LYS A C 1
ATOM 4221 O O . LYS A 1 568 ? 51.05156 21.92975 148.07554 1.000 69.08008 574 LYS A O 1
ATOM 4227 N N . GLU A 1 569 ? 51.01577 21.52094 150.29056 1.000 59.52186 575 GLU A N 1
ATOM 4228 C CA . GLU A 1 569 ? 50.17623 20.33922 150.13534 1.000 57.41279 575 GLU A CA 1
ATOM 4229 C C . GLU A 1 569 ? 48.76810 20.70776 149.68507 1.000 59.41601 575 GLU A C 1
ATOM 4230 O O . GLU A 1 569 ? 48.14768 19.95871 148.92054 1.000 58.78242 575 GLU A O 1
ATOM 4236 N N . GLY A 1 570 ? 48.25349 21.85777 150.12800 1.000 57.27594 576 GLY A N 1
ATOM 4237 C CA . GLY A 1 570 ? 46.98483 22.33563 149.59882 1.000 56.59154 576 GLY A CA 1
ATOM 4238 C C . GLY A 1 570 ? 47.06521 22.67152 148.12086 1.000 57.78252 576 GLY A C 1
ATOM 4239 O O . GLY A 1 570 ? 46.13578 22.39492 147.35573 1.000 60.51062 576 GLY A O 1
ATOM 4240 N N . ALA A 1 571 ? 48.18263 23.26587 147.69703 1.000 53.83775 577 ALA A N 1
ATOM 4241 C CA . ALA A 1 571 ? 48.37637 23.54090 146.27930 1.000 51.27257 577 ALA A CA 1
ATOM 4242 C C . ALA A 1 571 ? 48.45175 22.24934 145.47888 1.000 57.51194 577 ALA A C 1
ATOM 4243 O O . ALA A 1 571 ? 47.93958 22.17773 144.35927 1.000 60.41019 577 ALA A O 1
ATOM 4245 N N . ALA A 1 572 ? 49.07832 21.21244 146.03933 1.000 60.15584 578 ALA A N 1
ATOM 4246 C CA . ALA A 1 572 ? 49.11473 19.92225 145.35475 1.000 54.73832 578 ALA A CA 1
ATOM 4247 C C . ALA A 1 572 ? 47.72134 19.30997 145.25424 1.000 57.62987 578 ALA A C 1
ATOM 4248 O O . ALA A 1 572 ? 47.34646 18.76007 144.20785 1.000 63.24063 578 ALA A O 1
ATOM 4250 N N . ASP A 1 573 ? 46.94144 19.39761 146.33428 1.000 57.88344 579 ASP A N 1
ATOM 4251 C CA . ASP A 1 573 ? 45.57085 18.89982 146.30440 1.000 56.87444 579 ASP A CA 1
ATOM 4252 C C . ASP A 1 573 ? 44.74761 19.61259 145.24183 1.000 61.85714 579 ASP A C 1
ATOM 4253 O O . ASP A 1 573 ? 43.97464 18.97661 144.51601 1.000 75.23302 579 ASP A O 1
ATOM 4258 N N . ILE A 1 574 ? 44.89669 20.93436 145.13643 1.000 54.27252 580 ILE A N 1
ATOM 4259 C CA . ILE A 1 574 ? 44.15025 21.68343 144.12842 1.000 58.78144 580 ILE A CA 1
ATOM 4260 C C . ILE A 1 574 ? 44.64689 21.34988 142.72438 1.000 63.52542 580 ILE A C 1
ATOM 4261 O O . ILE A 1 574 ? 43.85051 21.22940 141.78152 1.000 59.81912 580 ILE A O 1
ATOM 4266 N N . THR A 1 575 ? 45.96518 21.19600 142.56300 1.000 54.75126 581 THR A N 1
ATOM 4267 C CA . THR A 1 575 ? 46.52973 20.84891 141.26644 1.000 51.37303 581 THR A CA 1
ATOM 4268 C C . THR A 1 575 ? 46.02809 19.50062 140.78223 1.000 56.90122 581 THR A C 1
ATOM 4269 O O . THR A 1 575 ? 45.85423 19.30931 139.57815 1.000 58.64742 581 THR A O 1
ATOM 4273 N N . LYS A 1 576 ? 45.78670 18.55856 141.69578 1.000 62.13109 582 LYS A N 1
ATOM 4274 C CA . LYS A 1 576 ? 45.23182 17.27002 141.28554 1.000 57.02007 582 LYS A CA 1
ATOM 4275 C C . LYS A 1 576 ? 43.90839 17.45747 140.54418 1.000 60.87511 582 LYS A C 1
ATOM 4276 O O . LYS A 1 576 ? 43.72018 16.94414 139.43118 1.000 69.65395 582 LYS A O 1
ATOM 4282 N N . GLY A 1 577 ? 42.99030 18.22719 141.13302 1.000 58.84611 583 GLY A N 1
ATOM 4283 C CA . GLY A 1 577 ? 41.69740 18.43951 140.50071 1.000 55.18311 583 GLY A CA 1
ATOM 4284 C C . GLY A 1 577 ? 41.78015 19.29344 139.24965 1.000 58.27415 583 GLY A C 1
ATOM 4285 O O . GLY A 1 577 ? 41.05378 19.06102 138.27623 1.000 63.57548 583 GLY A O 1
ATOM 4286 N N . LEU A 1 578 ? 42.66495 20.29151 139.24920 1.000 61.25400 584 LEU A N 1
ATOM 4287 C CA . LEU A 1 578 ? 42.80104 21.11833 138.05369 1.000 59.77322 584 LEU A CA 1
ATOM 4288 C C . LEU A 1 578 ? 43.40889 20.32036 136.90454 1.000 57.86333 584 LEU A C 1
ATOM 4289 O O . LEU A 1 578 ? 43.02570 20.50179 135.74273 1.000 49.95158 584 LEU A O 1
ATOM 4294 N N . LYS A 1 579 ? 44.34979 19.42621 137.21677 1.000 53.50291 585 LYS A N 1
ATOM 4295 C CA . LYS A 1 579 ? 44.83000 18.44907 136.24980 1.000 56.32152 585 LYS A CA 1
ATOM 4296 C C . LYS A 1 579 ? 43.67804 17.62766 135.69897 1.000 57.38147 585 LYS A C 1
ATOM 4297 O O . LYS A 1 579 ? 43.53094 17.48060 134.48221 1.000 58.07166 585 LYS A O 1
ATOM 4303 N N . GLY A 1 580 ? 42.85339 17.07486 136.58962 1.000 57.37215 586 GLY A N 1
ATOM 4304 C CA . GLY A 1 580 ? 41.72471 16.27722 136.13900 1.000 63.38418 586 GLY A CA 1
ATOM 4305 C C . GLY A 1 580 ? 40.77547 17.03195 135.22632 1.000 63.18950 586 GLY A C 1
ATOM 4306 O O . GLY A 1 580 ? 40.19072 16.44569 134.31194 1.000 63.12428 586 GLY A O 1
ATOM 4307 N N . VAL A 1 581 ? 40.60449 18.33590 135.46110 1.000 55.29944 587 VAL A N 1
ATOM 4308 C CA . VAL A 1 581 ? 39.74452 19.14161 134.59290 1.000 57.06913 587 VAL A CA 1
ATOM 4309 C C . VAL A 1 581 ? 40.20642 19.07365 133.13694 1.000 62.12851 587 VAL A C 1
ATOM 4310 O O . VAL A 1 581 ? 39.38938 19.16898 132.20971 1.000 52.71101 587 VAL A O 1
ATOM 4314 N N . VAL A 1 582 ? 41.50069 18.87385 132.90925 1.000 53.39553 588 VAL A N 1
ATOM 4315 C CA . VAL A 1 582 ? 42.06288 18.85236 131.56689 1.000 49.40528 588 VAL A CA 1
ATOM 4316 C C . VAL A 1 582 ? 42.27194 17.42807 131.06023 1.000 63.79262 588 VAL A C 1
ATOM 4317 O O . VAL A 1 582 ? 42.09459 17.15835 129.87062 1.000 62.33235 588 VAL A O 1
ATOM 4321 N N . GLU A 1 583 ? 42.62876 16.49893 131.94924 1.000 60.25092 589 GLU A N 1
ATOM 4322 C CA . GLU A 1 583 ? 43.04494 15.15900 131.54879 1.000 61.25064 589 GLU A CA 1
ATOM 4323 C C . GLU A 1 583 ? 41.97959 14.08954 131.76572 1.000 65.05624 589 GLU A C 1
ATOM 4324 O O . GLU A 1 583 ? 41.98569 13.07773 131.05655 1.000 65.42138 589 GLU A O 1
ATOM 4330 N N . ASP A 1 584 ? 41.06966 14.27615 132.71808 1.000 62.62560 590 ASP A N 1
ATOM 4331 C CA . ASP A 1 584 ? 39.96618 13.34257 132.90043 1.000 65.89116 590 ASP A CA 1
ATOM 4332 C C . ASP A 1 584 ? 38.87693 13.62804 131.87507 1.000 69.65732 590 ASP A C 1
ATOM 4333 O O . ASP A 1 584 ? 38.50632 14.78575 131.65356 1.000 66.89834 590 ASP A O 1
ATOM 4338 N N . GLU A 1 585 ? 38.36200 12.55826 131.25944 1.000 67.63659 591 GLU A N 1
ATOM 4339 C CA . GLU A 1 585 ? 37.36830 12.69366 130.19770 1.000 69.32596 591 GLU A CA 1
ATOM 4340 C C . GLU A 1 585 ? 36.14278 13.47361 130.65905 1.000 69.73395 591 GLU A C 1
ATOM 4341 O O . GLU A 1 585 ? 35.50569 14.16146 129.85349 1.000 69.49453 591 GLU A O 1
ATOM 4347 N N . ARG A 1 586 ? 35.79711 13.37882 131.94439 1.000 68.42854 592 ARG A N 1
ATOM 4348 C CA . ARG A 1 586 ? 34.65900 14.10595 132.49269 1.000 63.35174 592 ARG A CA 1
ATOM 4349 C C . ARG A 1 586 ? 34.91062 15.60186 132.61414 1.000 67.94458 592 ARG A C 1
ATOM 4350 O O . ARG A 1 586 ? 33.96547 16.34747 132.89280 1.000 64.94272 592 ARG A O 1
ATOM 4358 N N . GLY A 1 587 ? 36.14981 16.05361 132.43189 1.000 68.20977 593 GLY A N 1
ATOM 4359 C CA . GLY A 1 587 ? 36.47449 17.43937 132.69134 1.000 72.42420 593 GLY A CA 1
ATOM 4360 C C . GLY A 1 587 ? 35.91131 18.38459 131.64868 1.000 69.82265 593 GLY A C 1
ATOM 4361 O O . GLY A 1 587 ? 35.59757 18.01015 130.51752 1.000 68.48687 593 GLY A O 1
ATOM 4362 N N . SER A 1 588 ? 35.78509 19.65009 132.05325 1.000 71.40744 594 SER A N 1
ATOM 4363 C CA . SER A 1 588 ? 35.29686 20.68688 131.15352 1.000 68.08074 594 SER A CA 1
ATOM 4364 C C . SER A 1 588 ? 36.33397 21.10234 130.11867 1.000 65.03190 594 SER A C 1
ATOM 4365 O O . SER A 1 588 ? 35.96816 21.70775 129.10520 1.000 57.46474 594 SER A O 1
ATOM 4368 N N . ALA A 1 589 ? 37.61158 20.79271 130.34908 1.000 56.86087 595 ALA A N 1
ATOM 4369 C CA . ALA A 1 589 ? 38.68960 21.14513 129.43319 1.000 46.42692 595 ALA A CA 1
ATOM 4370 C C . ALA A 1 589 ? 39.35299 19.90191 128.84949 1.000 53.53468 595 ALA A C 1
ATOM 4371 O O . ALA A 1 589 ? 40.55855 19.89044 128.59838 1.000 48.48263 595 ALA A O 1
ATOM 4373 N N . TYR A 1 590 ? 38.57501 18.84080 128.63610 1.000 62.09229 596 TYR A N 1
ATOM 4374 C CA . TYR A 1 590 ? 39.12851 17.62236 128.05650 1.000 64.15896 596 TYR A CA 1
ATOM 4375 C C . TYR A 1 590 ? 39.30197 17.76200 126.54710 1.000 62.74216 596 TYR A C 1
ATOM 4376 O O . TYR A 1 590 ? 40.35354 17.41012 125.99888 1.000 53.59828 596 TYR A O 1
ATOM 4385 N N . GLN A 1 591 ? 38.28383 18.28720 125.86364 1.000 60.99277 597 GLN A N 1
ATOM 4386 C CA . GLN A 1 591 ? 38.31228 18.54513 124.42843 1.000 64.70841 597 GLN A CA 1
ATOM 4387 C C . GLN A 1 591 ? 38.88973 19.93026 124.14508 1.000 63.44667 597 GLN A C 1
ATOM 4388 O O . GLN A 1 591 ? 38.54821 20.89745 124.83303 1.000 62.62184 597 GLN A O 1
ATOM 4394 N N . PRO A 1 592 ? 39.77225 20.05747 123.14183 1.000 67.70797 598 PRO A N 1
ATOM 4395 C CA . PRO A 1 592 ? 40.32854 18.93728 122.37367 1.000 60.06075 598 PRO A CA 1
ATOM 4396 C C . PRO A 1 592 ? 41.49512 18.26741 123.09663 1.000 62.98471 598 PRO A C 1
ATOM 4397 O O . PRO A 1 592 ? 42.22849 18.94037 123.82401 1.000 66.80456 598 PRO A O 1
ATOM 4401 N N . VAL A 1 593 ? 41.65844 16.95937 122.90423 1.000 63.26192 599 VAL A N 1
ATOM 4402 C CA . VAL A 1 593 ? 42.77533 16.24284 123.51270 1.000 61.06098 599 VAL A CA 1
ATOM 4403 C C . VAL A 1 593 ? 44.06360 16.65284 122.81334 1.000 61.18183 599 VAL A C 1
ATOM 4404 O O . VAL A 1 593 ? 44.20447 16.48965 121.59587 1.000 68.42376 599 VAL A O 1
ATOM 4408 N N . VAL A 1 594 ? 45.00855 17.18982 123.57978 1.000 59.02973 600 VAL A N 1
ATOM 4409 C CA . VAL A 1 594 ? 46.26043 17.71464 123.04344 1.000 61.47395 600 VAL A CA 1
ATOM 4410 C C . VAL A 1 594 ? 47.40315 16.90323 123.63814 1.000 62.40918 600 VAL A C 1
ATOM 4411 O O . VAL A 1 594 ? 47.72717 17.04724 124.82446 1.000 63.49928 600 VAL A O 1
ATOM 4415 N N . LYS A 1 595 ? 48.01927 16.05741 122.81773 1.000 65.33322 601 LYS A N 1
ATOM 4416 C CA . LYS A 1 595 ? 49.16475 15.28230 123.27365 1.000 69.98906 601 LYS A CA 1
ATOM 4417 C C . LYS A 1 595 ? 50.34392 16.19785 123.58602 1.000 62.70047 601 LYS A C 1
ATOM 4418 O O . LYS A 1 595 ? 50.61358 17.16342 122.86672 1.000 63.43449 601 LYS A O 1
ATOM 4420 N N . GLY A 1 596 ? 51.04121 15.89718 124.67737 1.000 60.85952 602 GLY A N 1
ATOM 4421 C CA . GLY A 1 596 ? 52.26550 16.60333 124.99761 1.000 65.98358 602 GLY A CA 1
ATOM 4422 C C . GLY A 1 596 ? 52.15408 17.59860 126.13264 1.000 68.27120 602 GLY A C 1
ATOM 4423 O O . GLY A 1 596 ? 53.05607 17.68603 126.97182 1.000 76.83206 602 GLY A O 1
ATOM 4424 N N . ILE A 1 597 ? 51.05820 18.35923 126.17131 1.000 69.72713 603 ILE A N 1
ATOM 4425 C CA . ILE A 1 597 ? 50.90898 19.39860 127.18328 1.000 74.18463 603 ILE A CA 1
ATOM 4426 C C . ILE A 1 597 ? 50.70439 18.77150 128.55717 1.000 68.63333 603 ILE A C 1
ATOM 4427 O O . ILE A 1 597 ? 50.06023 17.72195 128.70074 1.000 63.47106 603 ILE A O 1
ATOM 4432 N N . THR A 1 598 ? 51.26507 19.41482 129.57744 1.000 65.07096 604 THR A N 1
ATOM 4433 C CA . THR A 1 598 ? 51.07828 19.04020 130.97684 1.000 62.91961 604 THR A CA 1
ATOM 4434 C C . THR A 1 598 ? 50.47333 20.25389 131.67653 1.000 57.53849 604 THR A C 1
ATOM 4435 O O . THR A 1 598 ? 51.14580 20.97073 132.41998 1.000 57.20603 604 THR A O 1
ATOM 4439 N N . VAL A 1 599 ? 49.18558 20.47607 131.43912 1.000 58.41444 605 VAL A N 1
ATOM 4440 C CA . VAL A 1 599 ? 48.50562 21.69799 131.84387 1.000 55.26035 605 VAL A CA 1
ATOM 4441 C C . VAL A 1 599 ? 47.38504 21.34775 132.80846 1.000 52.44875 605 VAL A C 1
ATOM 4442 O O . VAL A 1 599 ? 46.54940 20.48408 132.51351 1.000 49.13774 605 VAL A O 1
ATOM 4446 N N . ALA A 1 600 ? 47.36508 22.02689 133.95127 1.000 51.75431 606 ALA A N 1
ATOM 4447 C CA . ALA A 1 600 ? 46.24962 21.97512 134.88337 1.000 50.68481 606 ALA A CA 1
ATOM 4448 C C . ALA A 1 600 ? 45.53480 23.31921 134.86393 1.000 50.43227 606 ALA A C 1
ATOM 4449 O O . ALA A 1 600 ? 46.17723 24.37113 134.78485 1.000 49.68373 606 ALA A O 1
ATOM 4451 N N . GLY A 1 601 ? 44.21149 23.29086 134.93151 1.000 48.63633 607 GLY A N 1
ATOM 4452 C CA . GLY A 1 601 ? 43.48358 24.53520 134.82050 1.000 47.09318 607 GLY A CA 1
ATOM 4453 C C . GLY A 1 601 ? 42.01851 24.38180 135.15709 1.000 49.50387 607 GLY A C 1
ATOM 4454 O O . GLY A 1 601 ? 41.57409 23.34664 135.65493 1.000 56.42728 607 GLY A O 1
ATOM 4455 N N . LYS A 1 602 ? 41.27455 25.44496 134.86303 1.000 48.53927 608 LYS A N 1
ATOM 4456 C CA . LYS A 1 602 ? 39.87741 25.56673 135.24816 1.000 51.58974 608 LYS A CA 1
ATOM 4457 C C . LYS A 1 602 ? 39.16032 26.44250 134.23099 1.000 50.52424 608 LYS A C 1
ATOM 4458 O O . LYS A 1 602 ? 39.71728 27.43862 133.75464 1.000 47.73568 608 LYS A O 1
ATOM 4464 N N . THR A 1 603 ? 37.92234 26.07459 133.91456 1.000 39.35862 609 THR A N 1
ATOM 4465 C CA . THR A 1 603 ? 37.10175 26.80821 132.96346 1.000 43.59752 609 THR A CA 1
ATOM 4466 C C . THR A 1 603 ? 36.03955 27.60370 133.70658 1.000 48.10295 609 THR A C 1
ATOM 4467 O O . THR A 1 603 ? 35.77478 27.38219 134.89107 1.000 53.52056 609 THR A O 1
ATOM 4471 N N . GLY A 1 604 ? 35.41435 28.52757 132.98584 1.000 42.68042 610 GLY A N 1
ATOM 4472 C CA . GLY A 1 604 ? 34.32461 29.29647 133.55636 1.000 47.48093 610 GLY A CA 1
ATOM 4473 C C . GLY A 1 604 ? 33.41938 29.84927 132.48266 1.000 54.99487 610 GLY A C 1
ATOM 4474 O O . GLY A 1 604 ? 33.85557 30.12361 131.36231 1.000 60.20604 610 GLY A O 1
ATOM 4475 N N . THR A 1 605 ? 32.14595 30.01555 132.82785 1.000 54.03677 611 THR A N 1
ATOM 4476 C CA . THR A 1 605 ? 31.18377 30.65759 131.93940 1.000 54.04569 611 THR A CA 1
ATOM 4477 C C . THR A 1 605 ? 30.29742 31.56840 132.77019 1.000 54.53464 611 THR A C 1
ATOM 4478 O O . THR A 1 605 ? 29.63075 31.10759 133.70148 1.000 70.26135 611 THR A O 1
ATOM 4482 N N . ALA A 1 606 ? 30.29357 32.85333 132.43687 1.000 52.90052 612 ALA A N 1
ATOM 4483 C CA . ALA A 1 606 ? 29.47111 33.84122 133.12609 1.000 59.64728 612 ALA A CA 1
ATOM 4484 C C . ALA A 1 606 ? 28.42135 34.37353 132.15762 1.000 69.02491 612 ALA A C 1
ATOM 4485 O O . ALA A 1 606 ? 28.76487 34.93128 131.11193 1.000 64.40994 612 ALA A O 1
ATOM 4487 N N . GLU A 1 607 ? 27.14938 34.20418 132.50299 1.000 70.92426 613 GLU A N 1
ATOM 4488 C CA . GLU A 1 607 ? 26.08634 34.62501 131.60524 1.000 74.16297 613 GLU A CA 1
ATOM 4489 C C . GLU A 1 607 ? 25.78711 36.11155 131.77361 1.000 69.63905 613 GLU A C 1
ATOM 4490 O O . GLU A 1 607 ? 26.09873 36.72768 132.79563 1.000 69.54583 613 GLU A O 1
ATOM 4496 N N . LEU A 1 608 ? 25.17200 36.68409 130.74347 1.000 77.39473 614 LEU A N 1
ATOM 4497 C CA . LEU A 1 608 ? 24.85455 38.10641 130.72312 1.000 75.39783 614 LEU A CA 1
ATOM 4498 C C . LEU A 1 608 ? 23.45863 38.34565 130.14692 1.000 74.15519 614 LEU A C 1
ATOM 4499 O O . LEU A 1 608 ? 22.45708 38.29987 130.86553 1.000 71.51729 614 LEU A O 1
ATOM 4504 N N . ASP A 1 616 ? 17.11729 36.27952 126.75474 1.000 85.40412 622 ASP A N 1
ATOM 4505 C CA . ASP A 1 616 ? 17.97536 36.02882 125.60033 1.000 92.90712 622 ASP A CA 1
ATOM 4506 C C . ASP A 1 616 ? 19.22732 36.90524 125.63884 1.000 89.39288 622 ASP A C 1
ATOM 4507 O O . ASP A 1 616 ? 19.22829 38.02266 125.12105 1.000 87.97334 622 ASP A O 1
ATOM 4509 N N . GLY A 1 617 ? 20.29208 36.38857 126.25175 1.000 88.40644 623 GLY A N 1
ATOM 4510 C CA . GLY A 1 617 ? 21.52753 37.13692 126.39225 1.000 84.50055 623 GLY A CA 1
ATOM 4511 C C . GLY A 1 617 ? 22.76566 36.35251 126.00616 1.000 84.43094 623 GLY A C 1
ATOM 4512 O O . GLY A 1 617 ? 22.66550 35.23734 125.48607 1.000 86.28387 623 GLY A O 1
ATOM 4513 N N . THR A 1 618 ? 23.94004 36.92148 126.26562 1.000 83.09381 624 THR A N 1
ATOM 4514 C CA . THR A 1 618 ? 25.21942 36.34674 125.87191 1.000 74.38822 624 THR A CA 1
ATOM 4515 C C . THR A 1 618 ? 25.93370 35.77766 127.09562 1.000 70.75066 624 THR A C 1
ATOM 4516 O O . THR A 1 618 ? 25.47432 35.91024 128.23391 1.000 71.73404 624 THR A O 1
ATOM 4520 N N . GLU A 1 619 ? 27.07596 35.13587 126.85583 1.000 61.08643 625 GLU A N 1
ATOM 4521 C CA . GLU A 1 619 ? 27.86472 34.60738 127.95745 1.000 59.99178 625 GLU A CA 1
ATOM 4522 C C . GLU A 1 619 ? 29.34294 34.65330 127.59793 1.000 54.93792 625 GLU A C 1
ATOM 4523 O O . GLU A 1 619 ? 29.72791 34.50159 126.43550 1.000 58.95671 625 GLU A O 1
ATOM 4529 N N . ASN A 1 620 ? 30.16208 34.88172 128.61617 1.000 57.75444 626 ASN A N 1
ATOM 4530 C CA . ASN A 1 620 ? 31.60281 34.99581 128.47264 1.000 57.42070 626 ASN A CA 1
ATOM 4531 C C . ASN A 1 620 ? 32.26197 33.70888 128.94444 1.000 52.86504 626 ASN A C 1
ATOM 4532 O O . ASN A 1 620 ? 31.80396 33.08583 129.90937 1.000 54.98543 626 ASN A O 1
ATOM 4537 N N . GLY A 1 621 ? 33.33679 33.31948 128.26664 1.000 49.47018 627 GLY A N 1
ATOM 4538 C CA . GLY A 1 621 ? 34.06249 32.09582 128.57411 1.000 46.01628 627 GLY A CA 1
ATOM 4539 C C . GLY A 1 621 ? 35.45329 32.40976 129.09556 1.000 48.61937 627 GLY A C 1
ATOM 4540 O O . GLY A 1 621 ? 36.10490 33.34917 128.62601 1.000 44.41701 627 GLY A O 1
ATOM 4541 N N . TRP A 1 622 ? 35.89568 31.60500 130.06489 1.000 51.34498 628 TRP A N 1
ATOM 4542 C CA . TRP A 1 622 ? 37.17944 31.74170 130.73901 1.000 43.76762 628 TRP A CA 1
ATOM 4543 C C . TRP A 1 622 ? 37.91987 30.41415 130.70741 1.000 38.05827 628 TRP A C 1
ATOM 4544 O O . TRP A 1 622 ? 37.31338 29.35189 130.87675 1.000 45.84308 628 TRP A O 1
ATOM 4555 N N . PHE A 1 623 ? 39.24168 30.49007 130.56625 1.000 35.71948 629 PHE A N 1
ATOM 4556 C CA . PHE A 1 623 ? 40.11947 29.38274 130.92786 1.000 45.36458 629 PHE A CA 1
ATOM 4557 C C . PHE A 1 623 ? 41.37104 29.92100 131.60053 1.000 48.25052 629 PHE A C 1
ATOM 4558 O O . PHE A 1 623 ? 42.04608 30.79321 131.04610 1.000 47.24729 629 PHE A O 1
ATOM 4566 N N . VAL A 1 624 ? 41.69823 29.37503 132.77202 1.000 44.23346 630 VAL A N 1
ATOM 4567 C CA . VAL A 1 624 ? 42.91734 29.72044 133.49444 1.000 39.40151 630 VAL A CA 1
ATOM 4568 C C . VAL A 1 624 ? 43.72597 28.44444 133.65177 1.000 45.21400 630 VAL A C 1
ATOM 4569 O O . VAL A 1 624 ? 43.20944 27.44159 134.15444 1.000 47.32023 630 VAL A O 1
ATOM 4573 N N . GLY A 1 625 ? 44.98819 28.47748 133.24246 1.000 46.31210 631 GLY A N 1
ATOM 4574 C CA . GLY A 1 625 ? 45.78591 27.26714 133.26970 1.000 43.38200 631 GLY A CA 1
ATOM 4575 C C . GLY A 1 625 ? 47.24941 27.55228 133.51281 1.000 40.35824 631 GLY A C 1
ATOM 4576 O O . GLY A 1 625 ? 47.73547 28.66881 133.30590 1.000 43.36040 631 GLY A O 1
ATOM 4577 N N . TYR A 1 626 ? 47.94992 26.51103 133.95498 1.000 42.72439 632 TYR A N 1
ATOM 4578 C CA . TYR A 1 626 ? 49.37852 26.58890 134.21144 1.000 43.99337 632 TYR A CA 1
ATOM 4579 C C . TYR A 1 626 ? 50.00070 25.22395 133.96022 1.000 49.85004 632 TYR A C 1
ATOM 4580 O O . TYR A 1 626 ? 49.33079 24.18667 134.01358 1.000 49.64499 632 TYR A O 1
ATOM 4589 N N . ASP A 1 627 ? 51.30213 25.24075 133.69063 1.000 52.41574 633 ASP A N 1
ATOM 4590 C CA . ASP A 1 627 ? 52.05783 24.02761 133.39196 1.000 55.95361 633 ASP A CA 1
ATOM 4591 C C . ASP A 1 627 ? 52.48104 23.39334 134.70992 1.000 53.90854 633 ASP A C 1
ATOM 4592 O O . ASP A 1 627 ? 53.47129 23.80191 135.32188 1.000 51.12542 633 ASP A O 1
ATOM 4597 N N . TYR A 1 628 ? 51.73274 22.37326 135.14479 1.000 56.62368 634 TYR A N 1
ATOM 4598 C CA . TYR A 1 628 ? 51.98266 21.75815 136.44530 1.000 55.36500 634 TYR A CA 1
ATOM 4599 C C . TYR A 1 628 ? 53.27744 20.95663 136.48923 1.000 57.24401 634 TYR A C 1
ATOM 4600 O O . TYR A 1 628 ? 53.64941 20.48506 137.56493 1.000 64.04560 634 TYR A O 1
ATOM 4609 N N . GLU A 1 629 ? 53.96619 20.78751 135.36398 1.000 69.47929 635 GLU A N 1
ATOM 4610 C CA . GLU A 1 629 ? 55.23873 20.07831 135.32142 1.000 64.51661 635 GLU A CA 1
ATOM 4611 C C . GLU A 1 629 ? 56.43346 20.99425 135.12317 1.000 60.22543 635 GLU A C 1
ATOM 4612 O O . GLU A 1 629 ? 57.44855 20.83015 135.80417 1.000 53.89340 635 GLU A O 1
ATOM 4618 N N . ASN A 1 630 ? 56.33779 21.96039 134.21011 1.000 61.03206 636 ASN A N 1
ATOM 4619 C CA . ASN A 1 630 ? 57.43761 22.88003 133.94927 1.000 57.45828 636 ASN A CA 1
ATOM 4620 C C . ASN A 1 630 ? 57.35900 24.14243 134.79247 1.000 55.13984 636 ASN A C 1
ATOM 4621 O O . ASN A 1 630 ? 58.39311 24.78011 135.02214 1.000 50.43601 636 ASN A O 1
ATOM 4626 N N . LYS A 1 631 ? 56.15847 24.52026 135.23781 1.000 56.72094 637 LYS A N 1
ATOM 4627 C CA . LYS A 1 631 ? 55.95579 25.54459 136.26099 1.000 53.25132 637 LYS A CA 1
ATOM 4628 C C . LYS A 1 631 ? 56.48935 26.91088 135.84469 1.000 59.98626 637 LYS A C 1
ATOM 4629 O O . LYS A 1 631 ? 56.78927 27.74736 136.70318 1.000 58.86103 637 LYS A O 1
ATOM 4635 N N . ASP A 1 632 ? 56.60574 27.16276 134.53811 1.000 54.03859 638 ASP A N 1
ATOM 4636 C CA . ASP A 1 632 ? 57.17899 28.40645 134.03619 1.000 55.03167 638 ASP A CA 1
ATOM 4637 C C . ASP A 1 632 ? 56.22738 29.15178 133.10572 1.000 49.44010 638 ASP A C 1
ATOM 4638 O O . ASP A 1 632 ? 56.65810 30.04412 132.36902 1.000 43.66036 638 ASP A O 1
ATOM 4643 N N . LEU A 1 633 ? 54.94226 28.80454 133.12119 1.000 50.98444 639 LEU A N 1
ATOM 4644 C CA . LEU A 1 633 ? 53.96897 29.46990 132.26529 1.000 45.90106 639 LEU A CA 1
ATOM 4645 C C . LEU A 1 633 ? 52.58423 29.35265 132.88422 1.000 47.93513 639 LEU A C 1
ATOM 4646 O O . LEU A 1 633 ? 52.19041 28.27232 133.33759 1.000 49.38344 639 LEU A O 1
ATOM 4651 N N . LEU A 1 634 ? 51.85596 30.46711 132.89615 1.000 37.82105 640 LEU A N 1
ATOM 4652 C CA . LEU A 1 634 ? 50.46656 30.52150 133.33119 1.000 40.11768 640 LEU A CA 1
ATOM 4653 C C . LEU A 1 634 ? 49.73319 31.47611 132.40253 1.000 41.12399 640 LEU A C 1
ATOM 4654 O O . LEU A 1 634 ? 50.22352 32.57709 132.14024 1.000 39.14327 640 LEU A O 1
ATOM 4659 N N . VAL A 1 635 ? 48.57127 31.07109 131.89541 1.000 36.41140 641 VAL A N 1
ATOM 4660 C CA . VAL A 1 635 ? 47.78786 31.95375 131.03967 1.000 38.63426 641 VAL A CA 1
ATOM 4661 C C . VAL A 1 635 ? 46.34974 31.99595 131.53819 1.000 41.85978 641 VAL A C 1
ATOM 4662 O O . VAL A 1 635 ? 45.78519 30.97715 131.95990 1.000 42.08004 641 VAL A O 1
ATOM 4666 N N . ALA A 1 636 ? 45.76900 33.19250 131.50698 1.000 33.80053 642 ALA A N 1
ATOM 4667 C CA . ALA A 1 636 ? 44.34134 33.39462 131.71387 1.000 40.70471 642 ALA A CA 1
ATOM 4668 C C . ALA A 1 636 ? 43.76243 33.97471 130.43437 1.000 38.98137 642 ALA A C 1
ATOM 4669 O O . ALA A 1 636 ? 44.32243 34.92047 129.87017 1.000 39.46184 642 ALA A O 1
ATOM 4671 N N . MET A 1 637 ? 42.66136 33.40321 129.96426 1.000 40.87685 643 MET A N 1
ATOM 4672 C CA . MET A 1 637 ? 42.06621 33.83623 128.71188 1.000 45.16823 643 MET A CA 1
ATOM 4673 C C . MET A 1 637 ? 40.56677 33.98394 128.90559 1.000 40.11253 643 MET A C 1
ATOM 4674 O O . MET A 1 637 ? 39.93113 33.15390 129.56361 1.000 44.38574 643 MET A O 1
ATOM 4679 N N . MET A 1 638 ? 40.01046 35.05215 128.33948 1.000 39.81118 644 MET A N 1
ATOM 4680 C CA . MET A 1 638 ? 38.58991 35.35224 128.46104 1.000 41.15480 644 MET A CA 1
ATOM 4681 C C . MET A 1 638 ? 38.08451 35.83685 127.11171 1.000 42.92266 644 MET A C 1
ATOM 4682 O O . MET A 1 638 ? 38.61380 36.80879 126.56926 1.000 47.59727 644 MET A O 1
ATOM 4687 N N . ILE A 1 639 ? 37.06726 35.17034 126.57033 1.000 46.94055 645 ILE A N 1
ATOM 4688 C CA . ILE A 1 639 ? 36.49749 35.52810 125.27373 1.000 43.83170 645 ILE A CA 1
ATOM 4689 C C . ILE A 1 639 ? 34.99823 35.75721 125.42828 1.000 46.01776 645 ILE A C 1
ATOM 4690 O O . ILE A 1 639 ? 34.29449 34.94971 126.04824 1.000 50.53095 645 ILE A O 1
ATOM 4695 N N . GLN A 1 640 ? 34.51687 36.85552 124.85954 1.000 45.70569 646 GLN A N 1
ATOM 4696 C CA . GLN A 1 640 ? 33.12034 37.25087 124.93375 1.000 50.39755 646 GLN A CA 1
ATOM 4697 C C . GLN A 1 640 ? 32.30004 36.60702 123.81795 1.000 54.99776 646 GLN A C 1
ATOM 4698 O O . GLN A 1 640 ? 32.82464 36.20252 122.77621 1.000 47.78827 646 GLN A O 1
ATOM 4704 N N . ASN A 1 641 ? 30.99069 36.51610 124.05979 1.000 52.74075 647 ASN A N 1
ATOM 4705 C CA . ASN A 1 641 ? 30.01960 36.06387 123.06617 1.000 56.81829 647 ASN A CA 1
ATOM 4706 C C . ASN A 1 641 ? 30.34115 34.64327 122.59034 1.000 63.94040 647 ASN A C 1
ATOM 4707 O O . ASN A 1 641 ? 30.55569 34.38279 121.40348 1.000 52.94149 647 ASN A O 1
ATOM 4712 N N . VAL A 1 642 ? 30.36729 33.71777 123.54882 1.000 65.08745 648 VAL A N 1
ATOM 4713 C CA . VAL A 1 642 ? 30.71942 32.32650 123.28790 1.000 60.62787 648 VAL A CA 1
ATOM 4714 C C . VAL A 1 642 ? 29.53021 31.39260 123.47873 1.000 64.34983 648 VAL A C 1
ATOM 4715 O O . VAL A 1 642 ? 29.69288 30.16867 123.40458 1.000 59.71995 648 VAL A O 1
ATOM 4719 N N . GLN A 1 643 ? 28.33019 31.94079 123.70770 1.000 57.61767 649 GLN A N 1
ATOM 4720 C CA . GLN A 1 643 ? 27.17271 31.10802 124.02823 1.000 60.78962 649 GLN A CA 1
ATOM 4721 C C . GLN A 1 643 ? 26.77193 30.20304 122.87133 1.000 71.07388 649 GLN A C 1
ATOM 4722 O O . GLN A 1 643 ? 26.27006 29.09576 123.09854 1.000 73.33597 649 GLN A O 1
ATOM 4728 N N . ASP A 1 644 ? 26.97440 30.64785 121.63399 1.000 71.23518 650 ASP A N 1
ATOM 4729 C CA . ASP A 1 644 ? 26.64632 29.85265 120.46032 1.000 61.58303 650 ASP A CA 1
ATOM 4730 C C . ASP A 1 644 ? 27.87287 29.18017 119.85965 1.000 69.81901 650 ASP A C 1
ATOM 4731 O O . ASP A 1 644 ? 27.80076 28.66745 118.73928 1.000 73.26115 650 ASP A O 1
ATOM 4736 N N . ARG A 1 645 ? 28.99793 29.17054 120.58304 1.000 67.32140 651 ARG A N 1
ATOM 4737 C CA . ARG A 1 645 ? 30.24585 28.60295 120.08616 1.000 58.78097 651 ARG A CA 1
ATOM 4738 C C . ARG A 1 645 ? 30.80977 27.54219 121.02516 1.000 64.48905 651 ARG A C 1
ATOM 4739 O O . ARG A 1 645 ? 32.01009 27.24666 120.96778 1.000 60.90122 651 ARG A O 1
ATOM 4747 N N . GLY A 1 646 ? 29.97723 26.96192 121.88378 1.000 59.89278 652 GLY A N 1
ATOM 4748 C CA . GLY A 1 646 ? 30.44668 25.97597 122.83255 1.000 60.14438 652 GLY A CA 1
ATOM 4749 C C . GLY A 1 646 ? 30.95838 26.53275 124.14047 1.000 59.21606 652 GLY A C 1
ATOM 4750 O O . GLY A 1 646 ? 31.61434 25.79851 124.88853 1.000 64.54633 652 GLY A O 1
ATOM 4751 N N . GLY A 1 647 ? 30.69164 27.80397 124.43319 1.000 61.09717 653 GLY A N 1
ATOM 4752 C CA . GLY A 1 647 ? 31.05779 28.36593 125.72264 1.000 57.55594 653 GLY A CA 1
ATOM 4753 C C . GLY A 1 647 ? 32.54819 28.27566 125.98664 1.000 61.05531 653 GLY A C 1
ATOM 4754 O O . GLY A 1 647 ? 33.38275 28.56536 125.11922 1.000 63.32796 653 GLY A O 1
ATOM 4755 N N . SER A 1 648 ? 32.88432 27.84439 127.20595 1.000 61.42214 654 SER A N 1
ATOM 4756 C CA . SER A 1 648 ? 34.27743 27.79965 127.63671 1.000 57.57777 654 SER A CA 1
ATOM 4757 C C . SER A 1 648 ? 35.12950 26.92780 126.72377 1.000 59.65021 654 SER A C 1
ATOM 4758 O O . SER A 1 648 ? 36.33701 27.16394 126.60001 1.000 57.12443 654 SER A O 1
ATOM 4761 N N . HIS A 1 649 ? 34.52436 25.92486 126.07788 1.000 63.36615 655 HIS A N 1
ATOM 4762 C CA . HIS A 1 649 ? 35.25391 25.10134 125.11687 1.000 63.77177 655 HIS A CA 1
ATOM 4763 C C . HIS A 1 649 ? 35.96591 25.96565 124.08377 1.000 63.54066 655 HIS A C 1
ATOM 4764 O O . HIS A 1 649 ? 37.15081 25.75719 123.78917 1.000 60.24605 655 HIS A O 1
ATOM 4771 N N . TYR A 1 650 ? 35.25548 26.96062 123.53910 1.000 58.78762 656 TYR A N 1
ATOM 4772 C CA . TYR A 1 650 ? 35.85104 27.84014 122.53740 1.000 58.43218 656 TYR A CA 1
ATOM 4773 C C . TYR A 1 650 ? 37.12474 28.48490 123.06607 1.000 57.63739 656 TYR A C 1
ATOM 4774 O O . TYR A 1 650 ? 38.10916 28.63198 122.33111 1.000 56.65382 656 TYR A O 1
ATOM 4783 N N . VAL A 1 651 ? 37.13339 28.85079 124.34950 1.000 58.68216 657 VAL A N 1
ATOM 4784 C CA . VAL A 1 651 ? 38.34053 29.40800 124.94790 1.000 51.16497 657 VAL A CA 1
ATOM 4785 C C . VAL A 1 651 ? 39.38926 28.32105 125.14914 1.000 46.91076 657 VAL A C 1
ATOM 4786 O O . VAL A 1 651 ? 40.57094 28.51967 124.83637 1.000 45.42365 657 VAL A O 1
ATOM 4790 N N . VAL A 1 652 ? 38.97167 27.14998 125.64857 1.000 45.65892 658 VAL A N 1
ATOM 4791 C CA . VAL A 1 652 ? 39.92372 26.09411 126.00046 1.000 51.73292 658 VAL A CA 1
ATOM 4792 C C . VAL A 1 652 ? 40.77140 25.71254 124.79410 1.000 53.74005 658 VAL A C 1
ATOM 4793 O O . VAL A 1 652 ? 42.00215 25.60974 124.88304 1.000 40.21089 658 VAL A O 1
ATOM 4797 N N . GLU A 1 653 ? 40.12269 25.51725 123.64285 1.000 60.29551 659 GLU A N 1
ATOM 4798 C CA . GLU A 1 653 ? 40.84594 25.16934 122.42529 1.000 55.83126 659 GLU A CA 1
ATOM 4799 C C . GLU A 1 653 ? 41.95265 26.17012 122.12552 1.000 51.36683 659 GLU A C 1
ATOM 4800 O O . GLU A 1 653 ? 43.05951 25.78301 121.73279 1.000 53.43300 659 GLU A O 1
ATOM 4806 N N . LYS A 1 654 ? 41.67938 27.46292 122.31408 1.000 54.76035 660 LYS A N 1
ATOM 4807 C CA . LYS A 1 654 ? 42.69729 28.46548 122.02057 1.000 51.75283 660 LYS A CA 1
ATOM 4808 C C . LYS A 1 654 ? 43.77326 28.51578 123.09304 1.000 49.38395 660 LYS A C 1
ATOM 4809 O O . LYS A 1 654 ? 44.90944 28.90686 122.80317 1.000 53.29783 660 LYS A O 1
ATOM 4815 N N . ALA A 1 655 ? 43.44666 28.11133 124.32295 1.000 51.19173 661 ALA A N 1
ATOM 4816 C CA . ALA A 1 655 ? 44.39436 28.27199 125.42081 1.000 53.13357 661 ALA A CA 1
ATOM 4817 C C . ALA A 1 655 ? 45.43923 27.16289 125.43987 1.000 52.42877 661 ALA A C 1
ATOM 4818 O O . ALA A 1 655 ? 46.62802 27.43719 125.63940 1.000 53.88173 661 ALA A O 1
ATOM 4820 N N . LYS A 1 656 ? 45.01858 25.90973 125.23140 1.000 52.96962 662 LYS A N 1
ATOM 4821 C CA . LYS A 1 656 ? 45.96236 24.79419 125.25785 1.000 52.49074 662 LYS A CA 1
ATOM 4822 C C . LYS A 1 656 ? 47.10435 24.98488 124.26805 1.000 63.34779 662 LYS A C 1
ATOM 4823 O O . LYS A 1 656 ? 48.22757 24.53669 124.52908 1.000 67.51333 662 LYS A O 1
ATOM 4829 N N . LYS A 1 657 ? 46.84072 25.64103 123.13154 1.000 59.22574 663 LYS A N 1
ATOM 4830 C CA . LYS A 1 657 ? 47.88615 25.85507 122.13356 1.000 54.35514 663 LYS A CA 1
ATOM 4831 C C . LYS A 1 657 ? 49.07489 26.62470 122.69802 1.000 63.08391 663 LYS A C 1
ATOM 4832 O O . LYS A 1 657 ? 50.19565 26.49242 122.18833 1.000 57.87932 663 LYS A O 1
ATOM 4838 N N . GLN A 1 658 ? 48.85943 27.42952 123.74254 1.000 58.99652 664 GLN A N 1
ATOM 4839 C CA . GLN A 1 658 ? 49.90871 28.32649 124.20723 1.000 50.07028 664 GLN A CA 1
ATOM 4840 C C . GLN A 1 658 ? 51.00786 27.61022 124.97481 1.000 52.75660 664 GLN A C 1
ATOM 4841 O O . GLN A 1 658 ? 52.05610 28.21404 125.22787 1.000 51.61678 664 GLN A O 1
ATOM 4847 N N . PHE A 1 659 ? 50.80417 26.35052 125.34001 1.000 54.62713 665 PHE A N 1
ATOM 4848 C CA . PHE A 1 659 ? 51.67792 25.66994 126.28059 1.000 58.50188 665 PHE A CA 1
ATOM 4849 C C . PHE A 1 659 ? 52.67425 24.75681 125.57894 1.000 57.18412 665 PHE A C 1
ATOM 4850 O O . PHE A 1 659 ? 52.40804 24.20940 124.50486 1.000 64.46852 665 PHE A O 1
ATOM 4858 N N . GLN A 1 660 ? 53.84091 24.62009 126.20843 1.000 61.52631 666 GLN A N 1
ATOM 4859 C CA . GLN A 1 660 ? 54.89818 23.71079 125.78884 1.000 65.47467 666 GLN A CA 1
ATOM 4860 C C . GLN A 1 660 ? 54.36650 22.28847 125.64334 1.000 74.00206 666 GLN A C 1
ATOM 4861 O O . GLN A 1 660 ? 53.97058 21.66139 126.63116 1.000 76.01904 666 GLN A O 1
ATOM 4867 N N . SER A 1 661 ? 54.33350 21.77638 124.41361 1.000 77.26384 667 SER A N 1
ATOM 4868 C CA . SER A 1 661 ? 53.89918 20.41264 124.14467 1.000 75.83639 667 SER A CA 1
ATOM 4869 C C . SER A 1 661 ? 55.07142 19.44442 124.04279 1.000 84.32447 667 SER A C 1
ATOM 4870 O O . SER A 1 661 ? 54.95040 18.39635 123.39896 1.000 76.73684 667 SER A O 1
ATOM 4873 N N . ASN A 1 662 ? 56.19727 19.77156 124.66913 1.000 91.60158 668 ASN A N 1
ATOM 4874 C CA . ASN A 1 662 ? 57.41521 18.98555 124.52619 1.000 89.33146 668 ASN A CA 1
ATOM 4875 C C . ASN A 1 662 ? 57.49420 17.88802 125.58192 1.000 97.86071 668 ASN A C 1
ATOM 4876 O O . ASN A 1 662 ? 58.43658 17.09307 125.59732 1.000 94.64232 668 ASN A O 1
ATOM 4882 N N . TRP B 1 32 ? 6.10036 5.96636 155.30191 1.000 97.34865 38 TRP B N 1
ATOM 4883 C CA . TRP B 1 32 ? 5.83296 5.69787 153.89435 1.000 106.68389 38 TRP B CA 1
ATOM 4884 C C . TRP B 1 32 ? 6.60057 6.66883 152.99329 1.000 108.39339 38 TRP B C 1
ATOM 4885 O O . TRP B 1 32 ? 7.24919 6.24941 152.03491 1.000 104.00756 38 TRP B O 1
ATOM 4896 N N . ASN B 1 33 ? 6.53160 7.96521 153.30750 1.000 108.49024 39 ASN B N 1
ATOM 4897 C CA . ASN B 1 33 ? 7.20708 8.99894 152.52330 1.000 112.69446 39 ASN B CA 1
ATOM 4898 C C . ASN B 1 33 ? 8.57430 9.36618 153.10061 1.000 114.79807 39 ASN B C 1
ATOM 4899 O O . ASN B 1 33 ? 9.59243 9.24214 152.41070 1.000 108.04218 39 ASN B O 1
ATOM 4904 N N . ASP B 1 34 ? 8.60681 9.85215 154.34535 1.000 108.31406 40 ASP B N 1
ATOM 4905 C CA . ASP B 1 34 ? 9.82094 9.97851 155.14744 1.000 109.81649 40 ASP B CA 1
ATOM 4906 C C . ASP B 1 34 ? 10.75349 11.09428 154.68642 1.000 111.62445 40 ASP B C 1
ATOM 4907 O O . ASP B 1 34 ? 10.73348 11.49712 153.51751 1.000 94.82950 40 ASP B O 1
ATOM 4912 N N . GLN B 1 35 ? 11.55588 11.60673 155.62648 1.000 109.45178 41 GLN B N 1
ATOM 4913 C CA . GLN B 1 35 ? 12.78112 12.35632 155.35248 1.000 97.59595 41 GLN B CA 1
ATOM 4914 C C . GLN B 1 35 ? 12.57634 13.56042 154.44067 1.000 102.16557 41 GLN B C 1
ATOM 4915 O O . GLN B 1 35 ? 11.47158 14.10950 154.35768 1.000 105.46297 41 GLN B O 1
ATOM 4921 N N . GLN B 1 36 ? 13.64990 13.98375 153.77229 1.000 95.21662 42 GLN B N 1
ATOM 4922 C CA . GLN B 1 36 ? 13.68185 15.13148 152.86917 1.000 96.59730 42 GLN B CA 1
ATOM 4923 C C . GLN B 1 36 ? 13.25883 16.43115 153.54571 1.000 101.51672 42 GLN B C 1
ATOM 4924 O O . GLN B 1 36 ? 13.11242 17.45733 152.86741 1.000 104.75484 42 GLN B O 1
ATOM 4926 N N . PHE B 1 37 ? 13.05289 16.41029 154.86348 1.000 98.45771 43 PHE B N 1
ATOM 4927 C CA . PHE B 1 37 ? 12.72845 17.58403 155.67267 1.000 95.00243 43 PHE B CA 1
ATOM 4928 C C . PHE B 1 37 ? 11.39607 18.21811 155.27888 1.000 92.28973 43 PHE B C 1
ATOM 4929 O O . PHE B 1 37 ? 11.15930 19.39775 155.55993 1.000 86.88973 43 PHE B O 1
ATOM 4937 N N . ASP B 1 38 ? 10.51170 17.45717 154.63928 1.000 91.73165 44 ASP B N 1
ATOM 4938 C CA . ASP B 1 38 ? 9.21328 17.95629 154.20374 1.000 91.43817 44 ASP B CA 1
ATOM 4939 C C . ASP B 1 38 ? 8.16652 17.60795 155.25540 1.000 94.70672 44 ASP B C 1
ATOM 4940 O O . ASP B 1 38 ? 7.91220 16.42596 155.51428 1.000 92.30987 44 ASP B O 1
ATOM 4942 N N . ASP B 1 39 ? 7.56531 18.63584 155.85797 1.000 88.47801 45 ASP B N 1
ATOM 4943 C CA . ASP B 1 39 ? 6.54859 18.43686 156.88399 1.000 83.46645 45 ASP B CA 1
ATOM 4944 C C . ASP B 1 39 ? 5.36215 17.65769 156.32958 1.000 102.43928 45 ASP B C 1
ATOM 4945 O O . ASP B 1 39 ? 4.53751 18.20322 155.58656 1.000 92.83839 45 ASP B O 1
ATOM 4947 N N . MET B 1 40 ? 5.28239 16.37742 156.67303 1.000 102.55616 46 MET B N 1
ATOM 4948 C CA . MET B 1 40 ? 4.15827 15.52297 156.28821 1.000 100.70779 46 MET B CA 1
ATOM 4949 C C . MET B 1 40 ? 3.12205 15.46212 157.40162 1.000 103.05965 46 MET B C 1
ATOM 4950 O O . MET B 1 40 ? 2.67676 14.39218 157.81815 1.000 95.79197 46 MET B O 1
ATOM 4952 N N . TYR B 1 41 ? 2.74861 16.64448 157.90000 1.000 100.64307 47 TYR B N 1
ATOM 4953 C CA . TYR B 1 41 ? 1.69628 16.75046 158.90485 1.000 89.04115 47 TYR B CA 1
ATOM 4954 C C . TYR B 1 41 ? 0.38907 16.14177 158.41528 1.000 96.08402 47 TYR B C 1
ATOM 4955 O O . TYR B 1 41 ? -0.41938 15.67236 159.22425 1.000 96.62918 47 TYR B O 1
ATOM 4964 N N . GLN B 1 42 ? 0.16769 16.13334 157.09993 1.000 101.94002 48 GLN B N 1
ATOM 4965 C CA . GLN B 1 42 ? -1.03595 15.55663 156.51242 1.000 100.90070 48 GLN B CA 1
ATOM 4966 C C . GLN B 1 42 ? -0.93499 14.03620 156.44617 1.000 103.36401 48 GLN B C 1
ATOM 4967 O O . GLN B 1 42 ? -1.43365 13.41409 155.50216 1.000 104.46133 48 GLN B O 1
ATOM 4969 N N . SER B 1 43 ? -0.28681 13.43189 157.44415 1.000 96.39600 49 SER B N 1
ATOM 4970 C CA . SER B 1 43 ? -0.14179 11.98772 157.51876 1.000 92.71051 49 SER B CA 1
ATOM 4971 C C . SER B 1 43 ? -0.44697 11.41574 158.89529 1.000 99.40553 49 SER B C 1
ATOM 4972 O O . SER B 1 43 ? -0.51046 10.18768 159.02893 1.000 96.44190 49 SER B O 1
ATOM 4975 N N . LEU B 1 44 ? -0.64011 12.25228 159.91305 1.000 87.79565 50 LEU B N 1
ATOM 4976 C CA . LEU B 1 44 ? -0.86203 11.77637 161.26802 1.000 88.71483 50 LEU B CA 1
ATOM 4977 C C . LEU B 1 44 ? -2.28874 11.25288 161.42211 1.000 97.76696 50 LEU B C 1
ATOM 4978 O O . LEU B 1 44 ? -3.06024 11.16651 160.46233 1.000 100.37537 50 LEU B O 1
ATOM 4980 N N . THR B 1 45 ? -2.63954 10.88494 162.65005 1.000 94.58510 51 THR B N 1
ATOM 4981 C CA . THR B 1 45 ? -4.00108 10.49463 162.97352 1.000 90.74498 51 THR B CA 1
ATOM 4982 C C . THR B 1 45 ? -4.79630 11.70512 163.45234 1.000 93.89663 51 THR B C 1
ATOM 4983 O O . THR B 1 45 ? -4.25180 12.78452 163.69909 1.000 93.95092 51 THR B O 1
ATOM 4987 N N . LYS B 1 46 ? -6.11255 11.51282 163.57493 1.000 89.66861 52 LYS B N 1
ATOM 4988 C CA . LYS B 1 46 ? -6.98072 12.60880 163.99205 1.000 95.03310 52 LYS B CA 1
ATOM 4989 C C . LYS B 1 46 ? -6.66469 13.06889 165.40943 1.000 100.04552 52 LYS B C 1
ATOM 4990 O O . LYS B 1 46 ? -6.80750 14.25712 165.72188 1.000 96.12300 52 LYS B O 1
ATOM 4992 N N . ASP B 1 47 ? -6.22394 12.15141 166.27466 1.000 99.07143 53 ASP B N 1
ATOM 4993 C CA . ASP B 1 47 ? -5.96379 12.51193 167.66494 1.000 101.07989 53 ASP B CA 1
ATOM 4994 C C . ASP B 1 47 ? -4.72873 13.39658 167.78951 1.000 102.95494 53 ASP B C 1
ATOM 4995 O O . ASP B 1 47 ? -4.71584 14.34468 168.58385 1.000 107.38585 53 ASP B O 1
ATOM 4997 N N . VAL B 1 48 ? -3.68212 13.10685 167.01256 1.000 98.06130 54 VAL B N 1
ATOM 4998 C CA . VAL B 1 48 ? -2.45938 13.89832 167.10441 1.000 97.52946 54 VAL B CA 1
ATOM 4999 C C . VAL B 1 48 ? -2.65551 15.27298 166.48034 1.000 101.54141 54 VAL B C 1
ATOM 5000 O O . VAL B 1 48 ? -2.04886 16.25600 166.92583 1.000 97.49348 54 VAL B O 1
ATOM 5002 N N . LYS B 1 49 ? -3.49442 15.37137 165.44435 1.000 100.90639 55 LYS B N 1
ATOM 5003 C CA . LYS B 1 49 ? -3.77759 16.66692 164.83699 1.000 96.66189 55 LYS B CA 1
ATOM 5004 C C . LYS B 1 49 ? -4.59192 17.56853 165.75294 1.000 103.05063 55 LYS B C 1
ATOM 5005 O O . LYS B 1 49 ? -4.54616 18.79358 165.59599 1.000 100.09274 55 LYS B O 1
ATOM 5011 N N . LYS B 1 50 ? -5.33808 16.99205 166.69821 1.000 106.03845 56 LYS B N 1
ATOM 5012 C CA . LYS B 1 50 ? -6.11391 17.80793 167.62518 1.000 100.62195 56 LYS B CA 1
ATOM 5013 C C . LYS B 1 50 ? -5.21275 18.49343 168.64437 1.000 105.90435 56 LYS B C 1
ATOM 5014 O O . LYS B 1 50 ? -5.46098 19.64363 169.02595 1.000 109.43495 56 LYS B O 1
ATOM 5016 N N . GLU B 1 51 ? -4.15940 17.80683 169.09205 1.000 104.80368 57 GLU B N 1
ATOM 5017 C CA . GLU B 1 51 ? -3.26467 18.37365 170.09666 1.000 97.91469 57 GLU B CA 1
ATOM 5018 C C . GLU B 1 51 ? -2.31855 19.40091 169.48223 1.000 94.56736 57 GLU B C 1
ATOM 5019 O O . GLU B 1 51 ? -2.29309 20.56407 169.89788 1.000 99.85987 57 GLU B O 1
ATOM 5021 N N . ILE B 1 52 ? -1.53711 18.99031 168.48634 1.000 95.95700 58 ILE B N 1
ATOM 5022 C CA . ILE B 1 52 ? -0.53505 19.84464 167.85833 1.000 100.47375 58 ILE B CA 1
ATOM 5023 C C . ILE B 1 52 ? -1.00133 20.19233 166.45142 1.000 102.12249 58 ILE B C 1
ATOM 5024 O O . ILE B 1 52 ? -1.43538 19.31273 165.69670 1.000 94.61421 58 ILE B O 1
ATOM 5026 N N . SER B 1 53 ? -0.90788 21.47189 166.10257 1.000 100.29708 59 SER B N 1
ATOM 5027 C CA . SER B 1 53 ? -1.27887 21.96305 164.78564 1.000 96.62475 59 SER B CA 1
ATOM 5028 C C . SER B 1 53 ? -0.10648 21.83549 163.81316 1.000 96.60104 59 SER B C 1
ATOM 5029 O O . SER B 1 53 ? 1.02659 21.54028 164.19907 1.000 100.88211 59 SER B O 1
ATOM 5032 N N . LYS B 1 54 ? -0.39758 22.06107 162.52717 1.000 90.40468 60 LYS B N 1
ATOM 5033 C CA . LYS B 1 54 ? 0.64964 22.02944 161.50765 1.000 91.26997 60 LYS B CA 1
ATOM 5034 C C . LYS B 1 54 ? 1.71870 23.08040 161.78109 1.000 91.74567 60 LYS B C 1
ATOM 5035 O O . LYS B 1 54 ? 2.92080 22.81494 161.62957 1.000 90.34132 60 LYS B O 1
ATOM 5041 N N . LYS B 1 55 ? 1.29516 24.27776 162.19610 1.000 93.10247 61 LYS B N 1
ATOM 5042 C CA . LYS B 1 55 ? 2.23440 25.36464 162.45055 1.000 91.92360 61 LYS B CA 1
ATOM 5043 C C . LYS B 1 55 ? 3.24913 24.97939 163.52057 1.000 93.83266 61 LYS B C 1
ATOM 5044 O O . LYS B 1 55 ? 4.46055 25.06958 163.29769 1.000 88.77278 61 LYS B O 1
ATOM 5046 N N . ASP B 1 56 ? 2.77237 24.53687 164.68936 1.000 89.29891 62 ASP B N 1
ATOM 5047 C CA . ASP B 1 56 ? 3.68652 24.18743 165.77410 1.000 92.26896 62 ASP B CA 1
ATOM 5048 C C . ASP B 1 56 ? 4.49368 22.93365 165.45857 1.000 92.34263 62 ASP B C 1
ATOM 5049 O O . ASP B 1 56 ? 5.65318 22.82850 165.87056 1.000 89.66412 62 ASP B O 1
ATOM 5054 N N . PHE B 1 57 ? 3.89955 21.97836 164.74169 1.000 92.23168 63 PHE B N 1
ATOM 5055 C CA . PHE B 1 57 ? 4.62518 20.79938 164.27714 1.000 85.33596 63 PHE B CA 1
ATOM 5056 C C . PHE B 1 57 ? 5.86859 21.20743 163.48790 1.000 90.70936 63 PHE B C 1
ATOM 5057 O O . PHE B 1 57 ? 7.00644 20.83417 163.82728 1.000 88.36117 63 PHE B O 1
ATOM 5065 N N . VAL B 1 58 ? 5.65718 22.00795 162.43672 1.000 91.83806 64 VAL B N 1
ATOM 5066 C CA . VAL B 1 58 ? 6.76315 22.45312 161.59458 1.000 80.48159 64 VAL B CA 1
ATOM 5067 C C . VAL B 1 58 ? 7.72102 23.33768 162.38453 1.000 83.22717 64 VAL B C 1
ATOM 5068 O O . VAL B 1 58 ? 8.94152 23.25699 162.20846 1.000 80.66706 64 VAL B O 1
ATOM 5070 N N . ASN B 1 59 ? 7.19040 24.18742 163.27247 1.000 88.39708 65 ASN B N 1
ATOM 5071 C CA . ASN B 1 59 ? 8.04513 25.06260 164.07385 1.000 89.47148 65 ASN B CA 1
ATOM 5072 C C . ASN B 1 59 ? 9.00474 24.25900 164.93893 1.000 87.08420 65 ASN B C 1
ATOM 5073 O O . ASN B 1 59 ? 10.20426 24.55248 164.99128 1.000 85.56757 65 ASN B O 1
ATOM 5078 N N . ARG B 1 60 ? 8.48948 23.24561 165.63807 1.000 84.79892 66 ARG B N 1
ATOM 5079 C CA . ARG B 1 60 ? 9.32792 22.48882 166.55829 1.000 80.93087 66 ARG B CA 1
ATOM 5080 C C . ARG B 1 60 ? 10.35723 21.65920 165.80191 1.000 77.99663 66 ARG B C 1
ATOM 5081 O O . ARG B 1 60 ? 11.54233 21.64871 166.17086 1.000 79.09356 66 ARG B O 1
ATOM 5089 N N . TYR B 1 61 ? 9.93679 20.97939 164.72547 1.000 73.69930 67 TYR B N 1
ATOM 5090 C CA . TYR B 1 61 ? 10.91443 20.28122 163.89018 1.000 79.57784 67 TYR B CA 1
ATOM 5091 C C . TYR B 1 61 ? 11.99656 21.22239 163.37148 1.000 82.74603 67 TYR B C 1
ATOM 5092 O O . TYR B 1 61 ? 13.18910 20.90112 163.43548 1.000 77.58388 67 TYR B O 1
ATOM 5101 N N . LYS B 1 62 ? 11.60673 22.39295 162.86014 1.000 84.79963 68 LYS B N 1
ATOM 5102 C CA . LYS B 1 62 ? 12.58717 23.30835 162.28652 1.000 88.92955 68 LYS B CA 1
ATOM 5103 C C . LYS B 1 62 ? 13.56139 23.80456 163.34653 1.000 82.46477 68 LYS B C 1
ATOM 5104 O O . LYS B 1 62 ? 14.78228 23.75705 163.15438 1.000 85.45741 68 LYS B O 1
ATOM 5106 N N . ALA B 1 63 ? 13.03754 24.27783 164.48002 1.000 75.47351 69 ALA B N 1
ATOM 5107 C CA . ALA B 1 63 ? 13.89787 24.84801 165.50908 1.000 74.99511 69 ALA B CA 1
ATOM 5108 C C . ALA B 1 63 ? 14.84766 23.80635 166.08493 1.000 83.27601 69 ALA B C 1
ATOM 5109 O O . ALA B 1 63 ? 15.99269 24.12765 166.42413 1.000 81.49444 69 ALA B O 1
ATOM 5111 N N . ILE B 1 64 ? 14.40351 22.55166 166.19868 1.000 82.35735 70 ILE B N 1
ATOM 5112 C CA . ILE B 1 64 ? 15.29413 21.55247 166.78064 1.000 85.17198 70 ILE B CA 1
ATOM 5113 C C . ILE B 1 64 ? 16.37284 21.13115 165.78634 1.000 78.55343 70 ILE B C 1
ATOM 5114 O O . ILE B 1 64 ? 17.54882 21.02507 166.14816 1.000 77.09444 70 ILE B O 1
ATOM 5119 N N . TYR B 1 65 ? 16.01041 20.89908 164.52252 1.000 78.80662 71 TYR B N 1
ATOM 5120 C CA . TYR B 1 65 ? 17.00371 20.50355 163.52589 1.000 81.81511 71 TYR B CA 1
ATOM 5121 C C . TYR B 1 65 ? 17.85043 21.67743 163.04893 1.000 84.97778 71 TYR B C 1
ATOM 5122 O O . TYR B 1 65 ? 18.04682 21.85711 161.84304 1.000 91.52484 71 TYR B O 1
ATOM 5131 N N . GLU B 1 66 ? 18.35263 22.48088 163.97857 1.000 85.07880 72 GLU B N 1
ATOM 5132 C CA . GLU B 1 66 ? 19.32577 23.51651 163.67078 1.000 84.75441 72 GLU B CA 1
ATOM 5133 C C . GLU B 1 66 ? 20.75896 23.02644 163.83314 1.000 96.15589 72 GLU B C 1
ATOM 5134 O O . GLU B 1 66 ? 21.69215 23.83201 163.76201 1.000 98.73021 72 GLU B O 1
ATOM 5140 N N . GLN B 1 67 ? 20.94623 21.72246 164.05305 1.000 98.37901 73 GLN B N 1
ATOM 5141 C CA . GLN B 1 67 ? 22.26376 21.10430 164.09527 1.000 87.93968 73 GLN B CA 1
ATOM 5142 C C . GLN B 1 67 ? 22.38370 19.87857 163.20356 1.000 92.89582 73 GLN B C 1
ATOM 5143 O O . GLN B 1 67 ? 23.50401 19.40088 162.99527 1.000 93.65479 73 GLN B O 1
ATOM 5149 N N . ALA B 1 68 ? 21.27881 19.35770 162.67652 1.000 95.36029 74 ALA B N 1
ATOM 5150 C CA . ALA B 1 68 ? 21.30693 18.12682 161.90510 1.000 91.46229 74 ALA B CA 1
ATOM 5151 C C . ALA B 1 68 ? 22.02309 18.32822 160.57201 1.000 96.23239 74 ALA B C 1
ATOM 5152 O O . ALA B 1 68 ? 22.23804 19.45017 160.10538 1.000 98.70511 74 ALA B O 1
ATOM 5154 N N . GLY B 1 69 ? 22.38619 17.20850 159.95620 1.000 96.56790 75 GLY B N 1
ATOM 5155 C CA . GLY B 1 69 ? 23.10272 17.20979 158.69888 1.000 89.66311 75 GLY B CA 1
ATOM 5156 C C . GLY B 1 69 ? 23.71317 15.85208 158.42365 1.000 104.51017 75 GLY B C 1
ATOM 5157 O O . GLY B 1 69 ? 24.66262 15.44937 159.10396 1.000 106.24098 75 GLY B O 1
ATOM 5158 N N . VAL B 1 70 ? 23.16755 15.13834 157.43875 1.000 105.25340 76 VAL B N 1
ATOM 5159 C CA . VAL B 1 70 ? 23.60087 13.78293 157.10120 1.000 94.70604 76 VAL B CA 1
ATOM 5160 C C . VAL B 1 70 ? 23.53763 12.86987 158.32185 1.000 94.27226 76 VAL B C 1
ATOM 5161 O O . VAL B 1 70 ? 22.67069 12.00177 158.41549 1.000 90.70369 76 VAL B O 1
ATOM 5165 N N . SER B 1 98 ? 21.42430 7.43924 163.16623 1.000 97.81185 104 SER B N 1
ATOM 5166 C CA . SER B 1 98 ? 20.21018 7.99395 162.58086 1.000 97.77252 104 SER B CA 1
ATOM 5167 C C . SER B 1 98 ? 20.47861 9.36506 161.97018 1.000 102.54652 104 SER B C 1
ATOM 5168 O O . SER B 1 98 ? 20.01150 9.66621 160.87191 1.000 107.51883 104 SER B O 1
ATOM 5171 N N . MET B 1 99 ? 21.24047 10.19079 162.68534 1.000 103.79194 105 MET B N 1
ATOM 5172 C CA . MET B 1 99 ? 21.49885 11.56089 162.26658 1.000 98.82721 105 MET B CA 1
ATOM 5173 C C . MET B 1 99 ? 22.87876 11.97866 162.75731 1.000 104.20978 105 MET B C 1
ATOM 5174 O O . MET B 1 99 ? 23.57263 11.22419 163.44504 1.000 109.93192 105 MET B O 1
ATOM 5179 N N . ASN B 1 100 ? 23.27137 13.20038 162.39970 1.000 102.45052 106 ASN B N 1
ATOM 5180 C CA . ASN B 1 100 ? 24.54731 13.77092 162.82486 1.000 101.81968 106 ASN B CA 1
ATOM 5181 C C . ASN B 1 100 ? 24.30658 15.21502 163.24093 1.000 101.89069 106 ASN B C 1
ATOM 5182 O O . ASN B 1 100 ? 24.03538 16.06925 162.39125 1.000 100.68084 106 ASN B O 1
ATOM 5184 N N . THR B 1 101 ? 24.39673 15.48494 164.54355 1.000 107.02913 107 THR B N 1
ATOM 5185 C CA . THR B 1 101 ? 24.25593 16.84245 165.05876 1.000 103.13844 107 THR B CA 1
ATOM 5186 C C . THR B 1 101 ? 25.63100 17.47182 165.22247 1.000 93.56145 107 THR B C 1
ATOM 5187 O O . THR B 1 101 ? 26.56831 17.11868 164.50003 1.000 96.25300 107 THR B O 1
ATOM 5189 N N . ASN B 1 102 ? 25.76941 18.39870 166.16711 1.000 88.95366 108 ASN B N 1
ATOM 5190 C CA . ASN B 1 102 ? 27.09622 18.78991 166.64123 1.000 89.24010 108 ASN B CA 1
ATOM 5191 C C . ASN B 1 102 ? 27.63960 17.78118 167.64856 1.000 89.40252 108 ASN B C 1
ATOM 5192 O O . ASN B 1 102 ? 28.30597 18.14038 168.62258 1.000 81.16263 108 ASN B O 1
ATOM 5197 N N . ALA B 1 103 ? 27.35200 16.50306 167.37756 1.000 97.38430 109 ALA B N 1
ATOM 5198 C CA . ALA B 1 103 ? 27.57455 15.31518 168.19521 1.000 93.42025 109 ALA B CA 1
ATOM 5199 C C . ALA B 1 103 ? 26.66407 14.22620 167.63177 1.000 105.13331 109 ALA B C 1
ATOM 5200 O O . ALA B 1 103 ? 25.45965 14.45244 167.47180 1.000 105.24760 109 ALA B O 1
ATOM 5202 N N . GLY B 1 104 ? 27.21745 13.05919 167.30393 1.000 97.73654 110 GLY B N 1
ATOM 5203 C CA . GLY B 1 104 ? 26.42663 12.02763 166.65043 1.000 89.88309 110 GLY B CA 1
ATOM 5204 C C . GLY B 1 104 ? 25.33190 11.47285 167.54494 1.000 107.57930 110 GLY B C 1
ATOM 5205 O O . GLY B 1 104 ? 25.47239 11.38509 168.76517 1.000 107.83919 110 GLY B O 1
ATOM 5206 N N . LYS B 1 105 ? 24.21857 11.08490 166.91863 1.000 111.68638 111 LYS B N 1
ATOM 5207 C CA . LYS B 1 105 ? 23.05987 10.57696 167.64459 1.000 105.97252 111 LYS B CA 1
ATOM 5208 C C . LYS B 1 105 ? 22.31514 9.56241 166.78554 1.000 100.24955 111 LYS B C 1
ATOM 5209 O O . LYS B 1 105 ? 22.14285 9.76836 165.58112 1.000 94.65524 111 LYS B O 1
ATOM 5211 N N . VAL B 1 106 ? 21.86784 8.47624 167.41627 1.000 96.37800 112 VAL B N 1
ATOM 5212 C CA . VAL B 1 106 ? 21.15586 7.40004 166.72984 1.000 87.77430 112 VAL B CA 1
ATOM 5213 C C . VAL B 1 106 ? 20.16866 6.76848 167.70302 1.000 91.07026 112 VAL B C 1
ATOM 5214 O O . VAL B 1 106 ? 20.49863 6.51881 168.86581 1.000 90.43769 112 VAL B O 1
ATOM 5216 N N . SER B 1 107 ? 18.95484 6.49896 167.21847 1.000 99.62425 113 SER B N 1
ATOM 5217 C CA . SER B 1 107 ? 17.88886 5.93984 168.04148 1.000 86.95122 113 SER B CA 1
ATOM 5218 C C . SER B 1 107 ? 17.08471 4.93391 167.22483 1.000 86.60663 113 SER B C 1
ATOM 5219 O O . SER B 1 107 ? 17.24258 4.81885 166.00590 1.000 86.71385 113 SER B O 1
ATOM 5222 N N . PHE B 1 108 ? 16.20953 4.19911 167.91463 1.000 96.60185 114 PHE B N 1
ATOM 5223 C CA . PHE B 1 108 ? 15.44462 3.11345 167.31494 1.000 88.54801 114 PHE B CA 1
ATOM 5224 C C . PHE B 1 108 ? 13.95762 3.29466 167.58893 1.000 93.43515 114 PHE B C 1
ATOM 5225 O O . PHE B 1 108 ? 13.56148 3.92234 168.57620 1.000 87.54039 114 PHE B O 1
ATOM 5227 N N . LYS B 1 109 ? 13.14056 2.72059 166.70609 1.000 100.38941 115 LYS B N 1
ATOM 5228 C CA . LYS B 1 109 ? 11.68430 2.84562 166.77453 1.000 92.35147 115 LYS B CA 1
ATOM 5229 C C . LYS B 1 109 ? 11.11158 2.27688 168.06764 1.000 96.46070 115 LYS B C 1
ATOM 5230 O O . LYS B 1 109 ? 9.89622 2.15314 168.21309 1.000 97.09109 115 LYS B O 1
ATOM 5232 N N . ASP B 1 128 ? -0.33603 7.94039 167.41065 1.000 80.51676 134 ASP B N 1
ATOM 5233 C CA . ASP B 1 128 ? 0.47899 7.96126 166.20164 1.000 79.70345 134 ASP B CA 1
ATOM 5234 C C . ASP B 1 128 ? 1.80508 8.67389 166.45653 1.000 88.37190 134 ASP B C 1
ATOM 5235 O O . ASP B 1 128 ? 2.81717 8.03776 166.75432 1.000 85.32519 134 ASP B O 1
ATOM 5240 N N . TRP B 1 129 ? 1.78887 10.00079 166.34066 1.000 90.34941 135 TRP B N 1
ATOM 5241 C CA . TRP B 1 129 ? 2.99251 10.81067 166.46317 1.000 85.71758 135 TRP B CA 1
ATOM 5242 C C . TRP B 1 129 ? 3.14507 11.31576 167.89232 1.000 84.53699 135 TRP B C 1
ATOM 5243 O O . TRP B 1 129 ? 2.15823 11.65256 168.55439 1.000 80.46467 135 TRP B O 1
ATOM 5254 N N . ASP B 1 130 ? 4.38779 11.38565 168.35220 1.000 88.18585 136 ASP B N 1
ATOM 5255 C CA . ASP B 1 130 ? 4.71224 11.93570 169.65882 1.000 86.00084 136 ASP B CA 1
ATOM 5256 C C . ASP B 1 130 ? 6.08624 12.58229 169.57571 1.000 79.15211 136 ASP B C 1
ATOM 5257 O O . ASP B 1 130 ? 6.85759 12.29183 168.65335 1.000 76.47352 136 ASP B O 1
ATOM 5262 N N . PRO B 1 131 ? 6.41958 13.48237 170.51582 1.000 85.25686 137 PRO B N 1
ATOM 5263 C CA . PRO B 1 131 ? 7.76289 14.08688 170.52263 1.000 79.79882 137 PRO B CA 1
ATOM 5264 C C . PRO B 1 131 ? 8.89946 13.07470 170.56559 1.000 84.48771 137 PRO B C 1
ATOM 5265 O O . PRO B 1 131 ? 10.05681 13.43314 170.32912 1.000 86.67802 137 PRO B O 1
ATOM 5269 N N . SER B 1 132 ? 8.58645 11.81080 170.85940 1.000 86.62484 138 SER B N 1
ATOM 5270 C CA . SER B 1 132 ? 9.58700 10.75492 170.80936 1.000 82.37242 138 SER B CA 1
ATOM 5271 C C . SER B 1 132 ? 10.21149 10.59381 169.42992 1.000 82.73487 138 SER B C 1
ATOM 5272 O O . SER B 1 132 ? 11.24401 9.92376 169.31386 1.000 88.38244 138 SER B O 1
ATOM 5275 N N . PHE B 1 133 ? 9.61729 11.17608 168.38724 1.000 91.97182 139 PHE B N 1
ATOM 5276 C CA . PHE B 1 133 ? 10.18266 11.10475 167.04567 1.000 88.98489 139 PHE B CA 1
ATOM 5277 C C . PHE B 1 133 ? 11.17587 12.22031 166.75136 1.000 84.80897 139 PHE B C 1
ATOM 5278 O O . PHE B 1 133 ? 11.94043 12.10710 165.78685 1.000 87.61859 139 PHE B O 1
ATOM 5286 N N . ILE B 1 134 ? 11.18188 13.29285 167.54387 1.000 87.25457 140 ILE B N 1
ATOM 5287 C CA . ILE B 1 134 ? 12.29498 14.23710 167.49597 1.000 88.43440 140 ILE B CA 1
ATOM 5288 C C . ILE B 1 134 ? 13.52271 13.61799 168.15569 1.000 87.88208 140 ILE B C 1
ATOM 5289 O O . ILE B 1 134 ? 14.59464 13.51461 167.54860 1.000 88.24046 140 ILE B O 1
ATOM 5291 N N . PHE B 1 135 ? 13.37501 13.18558 169.40700 1.000 84.18019 141 PHE B N 1
ATOM 5292 C CA . PHE B 1 135 ? 14.35641 12.34696 170.07760 1.000 81.01289 141 PHE B CA 1
ATOM 5293 C C . PHE B 1 135 ? 13.61942 11.37034 170.98138 1.000 82.04681 141 PHE B C 1
ATOM 5294 O O . PHE B 1 135 ? 12.58407 11.71134 171.56152 1.000 82.60131 141 PHE B O 1
ATOM 5302 N N . LYS B 1 136 ? 14.16450 10.15665 171.09739 1.000 78.97151 142 LYS B N 1
ATOM 5303 C CA . LYS B 1 136 ? 13.50274 9.10406 171.86491 1.000 83.50166 142 LYS B CA 1
ATOM 5304 C C . LYS B 1 136 ? 13.25045 9.53352 173.30570 1.000 81.20657 142 LYS B C 1
ATOM 5305 O O . LYS B 1 136 ? 12.22900 9.16894 173.89980 1.000 82.21504 142 LYS B O 1
ATOM 5311 N N . GLN B 1 137 ? 14.15472 10.32924 173.87571 1.000 81.11482 143 GLN B N 1
ATOM 5312 C CA . GLN B 1 137 ? 14.05277 10.72840 175.27376 1.000 78.19521 143 GLN B CA 1
ATOM 5313 C C . GLN B 1 137 ? 13.02135 11.83125 175.47948 1.000 78.34234 143 GLN B C 1
ATOM 5314 O O . GLN B 1 137 ? 13.19805 12.68417 176.35380 1.000 90.04619 143 GLN B O 1
ATOM 5320 N N . LEU B 1 138 ? 11.94978 11.83884 174.68972 1.000 79.97953 144 LEU B N 1
ATOM 5321 C CA . LEU B 1 138 ? 10.97612 12.92131 174.72762 1.000 88.00739 144 LEU B CA 1
ATOM 5322 C C . LEU B 1 138 ? 9.55348 12.38668 174.78254 1.000 88.61079 144 LEU B C 1
ATOM 5323 O O . LEU B 1 138 ? 9.27277 11.24220 174.41586 1.000 91.62158 144 LEU B O 1
ATOM 5328 N N . ALA B 1 139 ? 8.66123 13.25939 175.23144 1.000 86.94139 145 ALA B N 1
ATOM 5329 C CA . ALA B 1 139 ? 7.22228 13.02513 175.31216 1.000 87.27846 145 ALA B CA 1
ATOM 5330 C C . ALA B 1 139 ? 6.56540 14.38180 175.55069 1.000 92.48184 145 ALA B C 1
ATOM 5331 O O . ALA B 1 139 ? 7.22449 15.42606 175.47371 1.000 97.25742 145 ALA B O 1
ATOM 5333 N N . ASP B 1 140 ? 5.26693 14.37283 175.84256 1.000 90.09994 146 ASP B N 1
ATOM 5334 C CA . ASP B 1 140 ? 4.56222 15.61576 176.12462 1.000 93.05991 146 ASP B CA 1
ATOM 5335 C C . ASP B 1 140 ? 5.12235 16.27710 177.38081 1.000 97.53901 146 ASP B C 1
ATOM 5336 O O . ASP B 1 140 ? 5.63479 15.61073 178.28517 1.000 98.61823 146 ASP B O 1
ATOM 5338 N N . ASP B 1 141 ? 5.02486 17.60884 177.42268 1.000 97.03295 147 ASP B N 1
ATOM 5339 C CA . ASP B 1 141 ? 5.49908 18.40682 178.55771 1.000 96.40092 147 ASP B CA 1
ATOM 5340 C C . ASP B 1 141 ? 6.96582 18.11537 178.86602 1.000 103.94581 147 ASP B C 1
ATOM 5341 O O . ASP B 1 141 ? 7.38052 18.05208 180.02577 1.000 102.91320 147 ASP B O 1
ATOM 5343 N N . LYS B 1 142 ? 7.76168 17.94394 177.81073 1.000 100.83366 148 LYS B N 1
ATOM 5344 C CA . LYS B 1 142 ? 9.14968 17.51223 177.96312 1.000 99.05968 148 LYS B CA 1
ATOM 5345 C C . LYS B 1 142 ? 9.90601 17.94792 176.71379 1.000 100.80826 148 LYS B C 1
ATOM 5346 O O . LYS B 1 142 ? 9.68242 17.39246 175.63334 1.000 103.29088 148 LYS B O 1
ATOM 5352 N N . THR B 1 143 ? 10.79410 18.93028 176.85944 1.000 93.43015 149 THR B N 1
ATOM 5353 C CA . THR B 1 143 ? 11.41181 19.60299 175.72631 1.000 99.47778 149 THR B CA 1
ATOM 5354 C C . THR B 1 143 ? 12.90167 19.26447 175.61998 1.000 96.21985 149 THR B C 1
ATOM 5355 O O . THR B 1 143 ? 13.41959 18.38546 176.31971 1.000 88.34419 149 THR B O 1
ATOM 5359 N N . VAL B 1 144 ? 13.58924 19.96997 174.72036 1.000 96.46230 150 VAL B N 1
ATOM 5360 C CA . VAL B 1 144 ? 15.00906 19.77352 174.44689 1.000 93.04779 150 VAL B CA 1
ATOM 5361 C C . VAL B 1 144 ? 15.71922 21.11231 174.56518 1.000 94.07625 150 VAL B C 1
ATOM 5362 O O . VAL B 1 144 ? 15.24111 22.12276 174.03740 1.000 92.18818 150 VAL B O 1
ATOM 5366 N N . GLN B 1 145 ? 16.86052 21.11699 175.24555 1.000 94.60954 151 GLN B N 1
ATOM 5367 C CA . GLN B 1 145 ? 17.76072 22.25944 175.26319 1.000 89.50102 151 GLN B CA 1
ATOM 5368 C C . GLN B 1 145 ? 19.07009 21.87608 174.58733 1.000 86.05986 151 GLN B C 1
ATOM 5369 O O . GLN B 1 145 ? 19.62438 20.80414 174.85567 1.000 80.58709 151 GLN B O 1
ATOM 5375 N N . ILE B 1 146 ? 19.54468 22.74115 173.69615 1.000 88.84105 152 ILE B N 1
ATOM 5376 C CA . ILE B 1 146 ? 20.85576 22.60990 173.07384 1.000 81.94054 152 ILE B CA 1
ATOM 5377 C C . ILE B 1 146 ? 21.72126 23.74076 173.60645 1.000 80.86785 152 ILE B C 1
ATOM 5378 O O . ILE B 1 146 ? 21.28025 24.89602 173.64877 1.000 82.20282 152 ILE B O 1
ATOM 5383 N N . MET B 1 147 ? 22.93992 23.41369 174.03210 1.000 83.42286 153 MET B N 1
ATOM 5384 C CA . MET B 1 147 ? 23.83179 24.43203 174.57027 1.000 80.34458 153 MET B CA 1
ATOM 5385 C C . MET B 1 147 ? 25.25435 24.20324 174.08288 1.000 74.80945 153 MET B C 1
ATOM 5386 O O . MET B 1 147 ? 25.64272 23.09131 173.71187 1.000 76.77533 153 MET B O 1
ATOM 5391 N N . SER B 1 148 ? 26.03005 25.28328 174.09398 1.000 77.09971 154 SER B N 1
ATOM 5392 C CA . SER B 1 148 ? 27.44939 25.23310 173.77922 1.000 74.57728 154 SER B CA 1
ATOM 5393 C C . SER B 1 148 ? 28.24871 25.23157 175.07395 1.000 76.67718 154 SER B C 1
ATOM 5394 O O . SER B 1 148 ? 28.00333 26.04901 175.96875 1.000 75.35823 154 SER B O 1
ATOM 5397 N N . ILE B 1 149 ? 29.19026 24.30261 175.16765 1.000 72.78932 155 ILE B N 1
ATOM 5398 C CA . ILE B 1 149 ? 30.12114 24.21862 176.28326 1.000 78.78990 155 ILE B CA 1
ATOM 5399 C C . ILE B 1 149 ? 31.34641 25.03637 175.89189 1.000 72.34970 155 ILE B C 1
ATOM 5400 O O . ILE B 1 149 ? 32.14001 24.61644 175.04149 1.000 68.21620 155 ILE B O 1
ATOM 5405 N N . GLU B 1 150 ? 31.48731 26.20736 176.49699 1.000 69.78175 156 GLU B N 1
ATOM 5406 C CA . GLU B 1 150 ? 32.55840 27.12909 176.14143 1.000 64.36786 156 GLU B CA 1
ATOM 5407 C C . GLU B 1 150 ? 33.88923 26.61950 176.67690 1.000 62.16004 156 GLU B C 1
ATOM 5408 O O . GLU B 1 150 ? 34.00718 26.37632 177.88488 1.000 67.94914 156 GLU B O 1
ATOM 5414 N N . PRO B 1 151 ? 34.90202 26.43839 175.83247 1.000 55.91789 157 PRO B N 1
ATOM 5415 C CA . PRO B 1 151 ? 36.16389 25.86076 176.30133 1.000 50.57580 157 PRO B CA 1
ATOM 5416 C C . PRO B 1 151 ? 36.94091 26.84635 177.15718 1.000 60.57184 157 PRO B C 1
ATOM 5417 O O . PRO B 1 151 ? 36.71278 28.05791 177.12977 1.000 62.65588 157 PRO B O 1
ATOM 5421 N N . LYS B 1 152 ? 37.87717 26.30316 177.93068 1.000 59.65893 158 LYS B N 1
ATOM 5422 C CA . LYS B 1 152 ? 38.78195 27.14571 178.69903 1.000 62.53182 158 LYS B CA 1
ATOM 5423 C C . LYS B 1 152 ? 39.66598 27.92181 177.73162 1.000 64.24982 158 LYS B C 1
ATOM 5424 O O . LYS B 1 152 ? 40.35511 27.32608 176.89586 1.000 60.64753 158 LYS B O 1
ATOM 5426 N N . ARG B 1 153 ? 39.63384 29.24759 177.83083 1.000 58.31046 159 ARG B N 1
ATOM 5427 C CA . ARG B 1 153 ? 40.30612 30.09141 176.85411 1.000 54.82064 159 ARG B CA 1
ATOM 5428 C C . ARG B 1 153 ? 41.78842 30.21431 177.17413 1.000 56.86954 159 ARG B C 1
ATOM 5429 O O . ARG B 1 153 ? 42.16428 30.50486 178.31430 1.000 55.55907 159 ARG B O 1
ATOM 5437 N N . GLY B 1 154 ? 42.62660 30.00023 176.16011 1.000 57.43915 160 GLY B N 1
ATOM 5438 C CA . GLY B 1 154 ? 44.05531 30.19785 176.29506 1.000 51.00045 160 GLY B CA 1
ATOM 5439 C C . GLY B 1 154 ? 44.38910 31.57559 176.82783 1.000 58.26204 160 GLY B C 1
ATOM 5440 O O . GLY B 1 154 ? 43.63219 32.53022 176.61845 1.000 57.05501 160 GLY B O 1
ATOM 5441 N N . GLN B 1 155 ? 45.51431 31.69643 177.52195 1.000 54.23751 161 GLN B N 1
ATOM 5442 C CA . GLN B 1 155 ? 45.85764 32.93093 178.20364 1.000 50.03529 161 GLN B CA 1
ATOM 5443 C C . GLN B 1 155 ? 47.10720 33.55038 177.58967 1.000 54.51179 161 GLN B C 1
ATOM 5444 O O . GLN B 1 155 ? 47.92261 32.87197 176.95688 1.000 51.98331 161 GLN B O 1
ATOM 5450 N N . ILE B 1 156 ? 47.23945 34.86089 177.77984 1.000 38.29118 162 ILE B N 1
ATOM 5451 C CA . ILE B 1 156 ? 48.29676 35.65614 177.16858 1.000 47.29446 162 ILE B CA 1
ATOM 5452 C C . ILE B 1 156 ? 49.26006 36.09821 178.26322 1.000 52.81510 162 ILE B C 1
ATOM 5453 O O . ILE B 1 156 ? 48.84589 36.71315 179.25431 1.000 54.53397 162 ILE B O 1
ATOM 5458 N N . TYR B 1 157 ? 50.54308 35.78776 178.08150 1.000 50.88163 163 TYR B N 1
ATOM 5459 C CA . TYR B 1 157 ? 51.57776 36.06159 179.06820 1.000 54.34866 163 TYR B CA 1
ATOM 5460 C C . TYR B 1 157 ? 52.70003 36.86338 178.42249 1.000 56.83791 163 TYR B C 1
ATOM 5461 O O . TYR B 1 157 ? 52.95269 36.74328 177.22081 1.000 50.49614 163 TYR B O 1
ATOM 5470 N N . ASP B 1 158 ? 53.39610 37.66419 179.22701 1.000 54.78965 164 ASP B N 1
ATOM 5471 C CA . ASP B 1 158 ? 54.56115 38.36911 178.70996 1.000 58.84364 164 ASP B CA 1
ATOM 5472 C C . ASP B 1 158 ? 55.74659 37.40110 178.68444 1.000 58.77907 164 ASP B C 1
ATOM 5473 O O . ASP B 1 158 ? 55.60343 36.19802 178.92163 1.000 53.12270 164 ASP B O 1
ATOM 5478 N N . LYS B 1 159 ? 56.94421 37.92413 178.41680 1.000 48.96337 165 LYS B N 1
ATOM 5479 C CA . LYS B 1 159 ? 58.11145 37.06276 178.26805 1.000 54.58898 165 LYS B CA 1
ATOM 5480 C C . LYS B 1 159 ? 58.45736 36.31006 179.54702 1.000 61.93738 165 LYS B C 1
ATOM 5481 O O . LYS B 1 159 ? 59.12806 35.27418 179.47690 1.000 61.28195 165 LYS B O 1
ATOM 5487 N N . ASN B 1 160 ? 58.01375 36.79572 180.70706 1.000 64.16694 166 ASN B N 1
ATOM 5488 C CA . ASN B 1 160 ? 58.36982 36.20356 181.99012 1.000 56.18453 166 ASN B CA 1
ATOM 5489 C C . ASN B 1 160 ? 57.19177 35.53060 182.68318 1.000 62.96726 166 ASN B C 1
ATOM 5490 O O . ASN B 1 160 ? 57.29848 35.18410 183.86438 1.000 73.64436 166 ASN B O 1
ATOM 5495 N N . GLY B 1 161 ? 56.07322 35.33956 181.98775 1.000 61.97444 167 GLY B N 1
ATOM 5496 C CA . GLY B 1 161 ? 54.92260 34.68436 182.56875 1.000 48.89596 167 GLY B CA 1
ATOM 5497 C C . GLY B 1 161 ? 53.92332 35.59752 183.24427 1.000 48.16654 167 GLY B C 1
ATOM 5498 O O . GLY B 1 161 ? 52.91604 35.10097 183.76423 1.000 53.05018 167 GLY B O 1
ATOM 5499 N N . LYS B 1 162 ? 54.16565 36.90661 183.26592 1.000 48.81557 168 LYS B N 1
ATOM 5500 C CA . LYS B 1 162 ? 53.17392 37.83923 183.78571 1.000 50.21200 168 LYS B CA 1
ATOM 5501 C C . LYS B 1 162 ? 51.90240 37.75779 182.95325 1.000 55.96495 168 LYS B C 1
ATOM 5502 O O . LYS B 1 162 ? 51.94201 37.90475 181.72809 1.000 55.99322 168 LYS B O 1
ATOM 5508 N N . GLY B 1 163 ? 50.77633 37.52020 183.61549 1.000 60.25258 169 GLY B N 1
ATOM 5509 C CA . GLY B 1 163 ? 49.50431 37.44879 182.92668 1.000 49.03681 169 GLY B CA 1
ATOM 5510 C C . GLY B 1 163 ? 49.11215 38.76068 182.27724 1.000 60.30966 169 GLY B C 1
ATOM 5511 O O . GLY B 1 163 ? 49.17348 39.81872 182.91026 1.000 61.79991 169 GLY B O 1
ATOM 5512 N N . LEU B 1 164 ? 48.72083 38.70545 181.00502 1.000 59.29754 170 LEU B N 1
ATOM 5513 C CA . LEU B 1 164 ? 48.19469 39.86401 180.29583 1.000 60.60974 170 LEU B CA 1
ATOM 5514 C C . LEU B 1 164 ? 46.73168 39.70991 179.91713 1.000 54.36077 170 LEU B C 1
ATOM 5515 O O . LEU B 1 164 ? 46.02912 40.71398 179.76569 1.000 50.12270 170 LEU B O 1
ATOM 5520 N N . ALA B 1 165 ? 46.26814 38.47106 179.75991 1.000 51.70978 171 ALA B N 1
ATOM 5521 C CA . ALA B 1 165 ? 44.85572 38.17588 179.53203 1.000 60.72644 171 ALA B CA 1
ATOM 5522 C C . ALA B 1 165 ? 44.60811 36.80323 180.15041 1.000 56.91368 171 ALA B C 1
ATOM 5523 O O . ALA B 1 165 ? 45.00917 35.78402 179.58134 1.000 50.26442 171 ALA B O 1
ATOM 5525 N N . VAL B 1 166 ? 43.96958 36.78498 181.31802 1.000 55.82894 172 VAL B N 1
ATOM 5526 C CA . VAL B 1 166 ? 43.88617 35.55897 182.10197 1.000 64.73677 172 VAL B CA 1
ATOM 5527 C C . VAL B 1 166 ? 42.43368 35.19844 182.36527 1.000 64.32790 172 VAL B C 1
ATOM 5528 O O . VAL B 1 166 ? 41.51833 35.94859 182.00994 1.000 54.78242 172 VAL B O 1
ATOM 5532 N N . ASN B 1 167 ? 42.22483 34.04931 183.00114 1.000 67.35668 173 ASN B N 1
ATOM 5533 C CA . ASN B 1 167 ? 40.91630 33.59974 183.45295 1.000 62.31044 173 ASN B CA 1
ATOM 5534 C C . ASN B 1 167 ? 40.89924 33.61987 184.97601 1.000 73.48889 173 ASN B C 1
ATOM 5535 O O . ASN B 1 167 ? 41.82564 33.11034 185.61641 1.000 72.11381 173 ASN B O 1
ATOM 5540 N N . THR B 1 168 ? 39.85882 34.21017 185.55702 1.000 78.26556 174 THR B N 1
ATOM 5541 C CA . THR B 1 168 ? 39.79586 34.31206 187.00701 1.000 75.26827 174 THR B CA 1
ATOM 5542 C C . THR B 1 168 ? 38.34363 34.38603 187.44834 1.000 80.66955 174 THR B C 1
ATOM 5543 O O . THR B 1 168 ? 37.47620 34.84715 186.70402 1.000 80.82798 174 THR B O 1
ATOM 5547 N N . ASP B 1 169 ? 38.08553 33.91341 188.66476 1.000 81.18454 175 ASP B N 1
ATOM 5548 C CA . ASP B 1 169 ? 36.74909 33.98750 189.24385 1.000 81.49429 175 ASP B CA 1
ATOM 5549 C C . ASP B 1 169 ? 36.51511 35.39660 189.77095 1.000 80.69610 175 ASP B C 1
ATOM 5550 O O . ASP B 1 169 ? 37.08881 35.79101 190.79070 1.000 89.73019 175 ASP B O 1
ATOM 5555 N N . VAL B 1 170 ? 35.69419 36.16307 189.06100 1.000 86.76581 176 VAL B N 1
ATOM 5556 C CA . VAL B 1 170 ? 35.23972 37.47221 189.51378 1.000 81.80731 176 VAL B CA 1
ATOM 5557 C C . VAL B 1 170 ? 34.10830 37.26652 190.51196 1.000 84.71068 176 VAL B C 1
ATOM 5558 O O . VAL B 1 170 ? 33.10752 36.60358 190.19273 1.000 87.64173 176 VAL B O 1
ATOM 5562 N N . PRO B 1 171 ? 34.23698 37.77997 191.73135 1.000 82.96512 177 PRO B N 1
ATOM 5563 C CA . PRO B 1 171 ? 33.09638 37.77420 192.64897 1.000 74.64238 177 PRO B CA 1
ATOM 5564 C C . PRO B 1 171 ? 32.09282 38.84374 192.25612 1.000 74.10153 177 PRO B C 1
ATOM 5565 O O . PRO B 1 171 ? 32.45888 39.96472 191.89573 1.000 71.31466 177 PRO B O 1
ATOM 5569 N N . GLU B 1 172 ? 30.81635 38.48502 192.31515 1.000 72.17451 178 GLU B N 1
ATOM 5570 C CA . GLU B 1 172 ? 29.73248 39.42519 192.08882 1.000 70.55529 178 GLU B CA 1
ATOM 5571 C C . GLU B 1 172 ? 28.87900 39.45047 193.34486 1.000 70.37291 178 GLU B C 1
ATOM 5572 O O . GLU B 1 172 ? 28.34245 38.41489 193.76104 1.000 66.75103 178 GLU B O 1
ATOM 5578 N N . ILE B 1 173 ? 28.78736 40.62615 193.95338 1.000 68.64378 179 ILE B N 1
ATOM 5579 C CA . ILE B 1 173 ? 28.08749 40.83758 195.20859 1.000 70.04819 179 ILE B CA 1
ATOM 5580 C C . ILE B 1 173 ? 26.68120 41.32400 194.89881 1.000 73.01820 179 ILE B C 1
ATOM 5581 O O . ILE B 1 173 ? 26.49761 42.27289 194.11903 1.000 73.75055 179 ILE B O 1
ATOM 5586 N N . GLY B 1 174 ? 25.69127 40.66295 195.49833 1.000 76.54954 180 GLY B N 1
ATOM 5587 C CA . GLY B 1 174 ? 24.30235 41.07166 195.39347 1.000 77.75507 180 GLY B CA 1
ATOM 5588 C C . GLY B 1 174 ? 23.57623 40.85252 196.70483 1.000 75.30546 180 GLY B C 1
ATOM 5589 O O . GLY B 1 174 ? 24.21239 40.50680 197.70303 1.000 71.69119 180 GLY B O 1
ATOM 5590 N N . ILE B 1 175 ? 22.25814 41.04989 196.73544 1.000 76.84462 181 ILE B N 1
ATOM 5591 C CA . ILE B 1 175 ? 21.47934 40.81918 197.94552 1.000 73.03893 181 ILE B CA 1
ATOM 5592 C C . ILE B 1 175 ? 20.26627 39.96716 197.60699 1.000 72.94060 181 ILE B C 1
ATOM 5593 O O . ILE B 1 175 ? 19.77227 39.97051 196.47568 1.000 77.65681 181 ILE B O 1
ATOM 5598 N N . VAL B 1 176 ? 19.78921 39.23027 198.60248 1.000 74.33125 182 VAL B N 1
ATOM 5599 C CA . VAL B 1 176 ? 18.55621 38.45998 198.50824 1.000 80.40220 182 VAL B CA 1
ATOM 5600 C C . VAL B 1 176 ? 17.54786 39.10440 199.45809 1.000 86.87869 182 VAL B C 1
ATOM 5601 O O . VAL B 1 176 ? 17.70523 39.00593 200.68527 1.000 81.26959 182 VAL B O 1
ATOM 5605 N N . PRO B 1 177 ? 16.51097 39.77908 198.94710 1.000 94.18999 183 PRO B N 1
ATOM 5606 C CA . PRO B 1 177 ? 15.63725 40.57106 199.83267 1.000 89.59180 183 PRO B CA 1
ATOM 5607 C C . PRO B 1 177 ? 14.86184 39.74369 200.84554 1.000 86.93397 183 PRO B C 1
ATOM 5608 O O . PRO B 1 177 ? 14.36469 40.31389 201.82507 1.000 83.41258 183 PRO B O 1
ATOM 5612 N N . GLY B 1 178 ? 14.73571 38.42985 200.64379 1.000 85.07672 184 GLY B N 1
ATOM 5613 C CA . GLY B 1 178 ? 14.08232 37.60032 201.64307 1.000 80.66616 184 GLY B CA 1
ATOM 5614 C C . GLY B 1 178 ? 14.81044 37.61094 202.97275 1.000 86.48017 184 GLY B C 1
ATOM 5615 O O . GLY B 1 178 ? 14.18830 37.72999 204.03137 1.000 89.86243 184 GLY B O 1
ATOM 5616 N N . GLU B 1 179 ? 16.13659 37.49434 202.93749 1.000 85.65788 185 GLU B N 1
ATOM 5617 C CA . GLU B 1 179 ? 16.95839 37.58524 204.13670 1.000 80.97186 185 GLU B CA 1
ATOM 5618 C C . GLU B 1 179 ? 17.40158 39.00816 204.44553 1.000 74.24662 185 GLU B C 1
ATOM 5619 O O . GLU B 1 179 ? 18.11411 39.21932 205.43043 1.000 79.37907 185 GLU B O 1
ATOM 5625 N N . LEU B 1 180 ? 17.00626 39.98348 203.63195 1.000 75.60194 186 LEU B N 1
ATOM 5626 C CA . LEU B 1 180 ? 17.29203 41.38103 203.92245 1.000 77.41436 186 LEU B CA 1
ATOM 5627 C C . LEU B 1 180 ? 16.35664 41.96258 204.97509 1.000 83.65101 186 LEU B C 1
ATOM 5628 O O . LEU B 1 180 ? 16.65585 43.02997 205.52294 1.000 82.94254 186 LEU B O 1
ATOM 5633 N N . GLY B 1 181 ? 15.25727 41.27111 205.28219 1.000 89.79136 187 GLY B N 1
ATOM 5634 C CA . GLY B 1 181 ? 14.18332 41.77376 206.12125 1.000 85.61416 187 GLY B CA 1
ATOM 5635 C C . GLY B 1 181 ? 14.57731 42.55164 207.36062 1.000 89.92387 187 GLY B C 1
ATOM 5636 O O . GLY B 1 181 ? 15.58973 42.25225 208.00352 1.000 89.29442 187 GLY B O 1
ATOM 5637 N N . ASP B 1 182 ? 13.78155 43.57807 207.67480 1.000 82.68728 188 ASP B N 1
ATOM 5638 C CA . ASP B 1 182 ? 13.89592 44.38744 208.88604 1.000 85.39677 188 ASP B CA 1
ATOM 5639 C C . ASP B 1 182 ? 15.11417 45.30573 208.87775 1.000 80.92135 188 ASP B C 1
ATOM 5640 O O . ASP B 1 182 ? 15.08913 46.36949 209.50455 1.000 82.75290 188 ASP B O 1
ATOM 5642 N N . LYS B 1 183 ? 16.18127 44.92471 208.17145 1.000 86.42336 189 LYS B N 1
ATOM 5643 C CA . LYS B 1 183 ? 17.42481 45.68897 208.19392 1.000 87.28337 189 LYS B CA 1
ATOM 5644 C C . LYS B 1 183 ? 17.79801 46.25421 206.82766 1.000 83.68379 189 LYS B C 1
ATOM 5645 O O . LYS B 1 183 ? 18.97715 46.51166 206.57543 1.000 83.74066 189 LYS B O 1
ATOM 5651 N N . LYS B 1 184 ? 16.81578 46.47778 205.94960 1.000 85.89002 190 LYS B N 1
ATOM 5652 C CA . LYS B 1 184 ? 17.11879 46.97105 204.60829 1.000 79.59124 190 LYS B CA 1
ATOM 5653 C C . LYS B 1 184 ? 17.89009 48.28589 204.65504 1.000 82.96042 190 LYS B C 1
ATOM 5654 O O . LYS B 1 184 ? 18.87102 48.46023 203.92481 1.000 94.04652 190 LYS B O 1
ATOM 5656 N N . GLU B 1 185 ? 17.48045 49.21352 205.52333 1.000 78.43110 191 GLU B N 1
ATOM 5657 C CA . GLU B 1 185 ? 18.10659 50.53442 205.54850 1.000 89.14257 191 GLU B CA 1
ATOM 5658 C C . GLU B 1 185 ? 19.57966 50.45109 205.94190 1.000 89.94843 191 GLU B C 1
ATOM 5659 O O . GLU B 1 185 ? 20.45302 50.97662 205.23810 1.000 89.30844 191 GLU B O 1
ATOM 5665 N N . LYS B 1 186 ? 19.87292 49.80030 207.07256 1.000 85.53750 192 LYS B N 1
ATOM 5666 C CA . LYS B 1 186 ? 21.25446 49.69410 207.53684 1.000 84.13490 192 LYS B CA 1
ATOM 5667 C C . LYS B 1 186 ? 22.12760 48.95957 206.52703 1.000 84.11244 192 LYS B C 1
ATOM 5668 O O . LYS B 1 186 ? 23.25988 49.37919 206.24762 1.000 86.65041 192 LYS B O 1
ATOM 5674 N N . VAL B 1 187 ? 21.62337 47.85125 205.98091 1.000 78.98130 193 VAL B N 1
ATOM 5675 C CA . VAL B 1 187 ? 22.42639 47.04829 205.06792 1.000 76.85749 193 VAL B CA 1
ATOM 5676 C C . VAL B 1 187 ? 22.70217 47.81566 203.78214 1.000 77.83848 193 VAL B C 1
ATOM 5677 O O . VAL B 1 187 ? 23.82146 47.78447 203.26137 1.000 79.22997 193 VAL B O 1
ATOM 5681 N N . ILE B 1 188 ? 21.70234 48.53093 203.25802 1.000 78.73087 194 ILE B N 1
ATOM 5682 C CA . ILE B 1 188 ? 21.93296 49.33493 202.06013 1.000 84.21762 194 ILE B CA 1
ATOM 5683 C C . ILE B 1 188 ? 22.93288 50.44969 202.34573 1.000 84.03924 194 ILE B C 1
ATOM 5684 O O . ILE B 1 188 ? 23.82756 50.71538 201.53482 1.000 88.94234 194 ILE B O 1
ATOM 5689 N N . LYS B 1 189 ? 22.81627 51.10594 203.50410 1.000 80.91170 195 LYS B N 1
ATOM 5690 C CA . LYS B 1 189 ? 23.75539 52.17330 203.84170 1.000 85.96841 195 LYS B CA 1
ATOM 5691 C C . LYS B 1 189 ? 25.18786 51.65327 203.88005 1.000 87.81245 195 LYS B C 1
ATOM 5692 O O . LYS B 1 189 ? 26.08619 52.21313 203.23485 1.000 91.72043 195 LYS B O 1
ATOM 5694 N N . GLU B 1 190 ? 25.41635 50.56659 204.62304 1.000 85.20645 196 GLU B N 1
ATOM 5695 C CA . GLU B 1 190 ? 26.76898 50.02696 204.74337 1.000 87.91471 196 GLU B CA 1
ATOM 5696 C C . GLU B 1 190 ? 27.28416 49.49605 203.40966 1.000 89.01398 196 GLU B C 1
ATOM 5697 O O . GLU B 1 190 ? 28.45099 49.71463 203.05861 1.000 86.51279 196 GLU B O 1
ATOM 5703 N N . LEU B 1 191 ? 26.43082 48.80549 202.64763 1.000 83.46864 197 LEU B N 1
ATOM 5704 C CA . LEU B 1 191 ? 26.86341 48.22943 201.38313 1.000 78.74710 197 LEU B CA 1
ATOM 5705 C C . LEU B 1 191 ? 27.18110 49.31313 200.36310 1.000 81.63280 197 LEU B C 1
ATOM 5706 O O . LEU B 1 191 ? 28.06251 49.12602 199.51775 1.000 87.35150 197 LEU B O 1
ATOM 5711 N N . ALA B 1 192 ? 26.48735 50.45297 200.43022 1.000 88.61083 198 ALA B N 1
ATOM 5712 C CA . ALA B 1 192 ? 26.83484 51.57862 199.57035 1.000 92.57544 198 ALA B CA 1
ATOM 5713 C C . ALA B 1 192 ? 28.13536 52.22846 200.02117 1.000 90.44158 198 ALA B C 1
ATOM 5714 O O . ALA B 1 192 ? 28.94416 52.65571 199.18854 1.000 92.76494 198 ALA B O 1
ATOM 5716 N N . LYS B 1 193 ? 28.35567 52.31202 201.33662 1.000 92.11630 199 LYS B N 1
ATOM 5717 C CA . LYS B 1 193 ? 29.62650 52.82869 201.83343 1.000 93.01019 199 LYS B CA 1
ATOM 5718 C C . LYS B 1 193 ? 30.79875 51.92197 201.47669 1.000 88.79760 199 LYS B C 1
ATOM 5719 O O . LYS B 1 193 ? 31.93656 52.39848 201.41494 1.000 96.37876 199 LYS B O 1
ATOM 5721 N N . LYS B 1 194 ? 30.54974 50.63428 201.23701 1.000 88.85918 200 LYS B N 1
ATOM 5722 C CA . LYS B 1 194 ? 31.61641 49.68565 200.93520 1.000 88.27150 200 LYS B CA 1
ATOM 5723 C C . LYS B 1 194 ? 31.82013 49.43584 199.44778 1.000 91.82290 200 LYS B C 1
ATOM 5724 O O . LYS B 1 194 ? 32.95062 49.16351 199.03063 1.000 84.56605 200 LYS B O 1
ATOM 5730 N N . LEU B 1 195 ? 30.76611 49.51087 198.63864 1.000 96.16040 201 LEU B N 1
ATOM 5731 C CA . LEU B 1 195 ? 30.85495 49.18688 197.22089 1.000 96.49082 201 LEU B CA 1
ATOM 5732 C C . LEU B 1 195 ? 31.12020 50.40622 196.34483 1.000 95.42899 201 LEU B C 1
ATOM 5733 O O . LEU B 1 195 ? 31.03808 50.29641 195.11668 1.000 104.22061 201 LEU B O 1
ATOM 5735 N N . ASP B 1 196 ? 31.44014 51.55599 196.94410 1.000 91.33827 202 ASP B N 1
ATOM 5736 C CA . ASP B 1 196 ? 31.68886 52.79473 196.20073 1.000 97.78805 202 ASP B CA 1
ATOM 5737 C C . ASP B 1 196 ? 30.52370 53.13371 195.27342 1.000 100.80131 202 ASP B C 1
ATOM 5738 O O . ASP B 1 196 ? 30.71182 53.69151 194.18902 1.000 97.78626 202 ASP B O 1
ATOM 5740 N N . LEU B 1 197 ? 29.31134 52.78326 195.69424 1.000 102.21094 203 LEU B N 1
ATOM 5741 C CA . LEU B 1 197 ? 28.09195 53.10355 194.97207 1.000 102.38739 203 LEU B CA 1
ATOM 5742 C C . LEU B 1 197 ? 27.20303 53.96001 195.86257 1.000 102.42284 203 LEU B C 1
ATOM 5743 O O . LEU B 1 197 ? 27.36380 53.99169 197.08572 1.000 100.21059 203 LEU B O 1
ATOM 5748 N N . THR B 1 198 ? 26.26432 54.66283 195.23878 1.000 104.59878 204 THR B N 1
ATOM 5749 C CA . THR B 1 198 ? 25.34383 55.51720 195.97336 1.000 106.72243 204 THR B CA 1
ATOM 5750 C C . THR B 1 198 ? 24.13640 54.71601 196.44363 1.000 100.91279 204 THR B C 1
ATOM 5751 O O . THR B 1 198 ? 23.73250 53.73580 195.81093 1.000 98.22957 204 THR B O 1
ATOM 5755 N N . GLU B 1 199 ? 23.56769 55.14069 197.57726 1.000 97.70656 205 GLU B N 1
ATOM 5756 C CA . GLU B 1 199 ? 22.39571 54.45626 198.11428 1.000 101.75331 205 GLU B CA 1
ATOM 5757 C C . GLU B 1 199 ? 21.23394 54.48894 197.13114 1.000 99.59351 205 GLU B C 1
ATOM 5758 O O . GLU B 1 199 ? 20.45655 53.53012 197.05488 1.000 95.24530 205 GLU B O 1
ATOM 5764 N N . ASP B 1 200 ? 21.10185 55.57845 196.37085 1.000 105.28708 206 ASP B N 1
ATOM 5765 C CA . ASP B 1 200 ? 20.06116 55.64676 195.35154 1.000 100.55934 206 ASP B CA 1
ATOM 5766 C C . ASP B 1 200 ? 20.29969 54.61845 194.25337 1.000 101.93023 206 ASP B C 1
ATOM 5767 O O . ASP B 1 200 ? 19.34622 54.02699 193.73655 1.000 103.60133 206 ASP B O 1
ATOM 5769 N N . ASP B 1 201 ? 21.56471 54.38310 193.89190 1.000 99.90709 207 ASP B N 1
ATOM 5770 C CA . ASP B 1 201 ? 21.87438 53.36415 192.89221 1.000 95.87392 207 ASP B CA 1
ATOM 5771 C C . ASP B 1 201 ? 21.45699 51.98108 193.37801 1.000 98.38627 207 ASP B C 1
ATOM 5772 O O . ASP B 1 201 ? 20.83826 51.20622 192.63601 1.000 98.28835 207 ASP B O 1
ATOM 5774 N N . ILE B 1 202 ? 21.77553 51.66066 194.63489 1.000 95.30570 208 ILE B N 1
ATOM 5775 C CA . ILE B 1 202 ? 21.38108 50.37262 195.20036 1.000 93.65606 208 ILE B CA 1
ATOM 5776 C C . ILE B 1 202 ? 19.86253 50.24778 195.22126 1.000 91.16724 208 ILE B C 1
ATOM 5777 O O . ILE B 1 202 ? 19.29845 49.24054 194.77573 1.000 84.41350 208 ILE B O 1
ATOM 5779 N N . LYS B 1 203 ? 19.17846 51.27945 195.72784 1.000 97.13168 209 LYS B N 1
ATOM 5780 C CA . LYS B 1 203 ? 17.72021 51.24184 195.80684 1.000 95.19253 209 LYS B CA 1
ATOM 5781 C C . LYS B 1 203 ? 17.09276 51.07202 194.42782 1.000 96.56020 209 LYS B C 1
ATOM 5782 O O . LYS B 1 203 ? 16.10557 50.34414 194.27395 1.000 95.91481 209 LYS B O 1
ATOM 5784 N N . LYS B 1 204 ? 17.65703 51.72751 193.41012 1.000 90.56130 210 LYS B N 1
ATOM 5785 C CA . LYS B 1 204 ? 17.16852 51.54122 192.04898 1.000 89.14671 210 LYS B CA 1
ATOM 5786 C C . LYS B 1 204 ? 17.39765 50.11208 191.57541 1.000 90.93751 210 LYS B C 1
ATOM 5787 O O . LYS B 1 204 ? 16.55327 49.53836 190.87722 1.000 90.78023 210 LYS B O 1
ATOM 5789 N N . LYS B 1 205 ? 18.53916 49.52204 191.94090 1.000 92.27847 211 LYS B N 1
ATOM 5790 C CA . LYS B 1 205 ? 18.77830 48.11905 191.61245 1.000 93.68932 211 LYS B CA 1
ATOM 5791 C C . LYS B 1 205 ? 17.71248 47.21987 192.23046 1.000 97.01050 211 LYS B C 1
ATOM 5792 O O . LYS B 1 205 ? 17.20957 46.29740 191.57643 1.000 84.13141 211 LYS B O 1
ATOM 5794 N N . LEU B 1 206 ? 17.35016 47.47908 193.49068 1.000 102.60964 212 LEU B N 1
ATOM 5795 C CA . LEU B 1 206 ? 16.28682 46.70646 194.12942 1.000 96.28721 212 LEU B CA 1
ATOM 5796 C C . LEU B 1 206 ? 14.92578 46.98354 193.50290 1.000 100.91906 212 LEU B C 1
ATOM 5797 O O . LEU B 1 206 ? 14.08305 46.08092 193.43144 1.000 98.72569 212 LEU B O 1
ATOM 5802 N N . ASP B 1 207 ? 14.69239 48.21357 193.04993 1.000 98.49389 213 ASP B N 1
ATOM 5803 C CA . ASP B 1 207 ? 13.38677 48.63147 192.54268 1.000 102.62442 213 ASP B CA 1
ATOM 5804 C C . ASP B 1 207 ? 13.30733 48.29241 191.05938 1.000 107.05321 213 ASP B C 1
ATOM 5805 O O . ASP B 1 207 ? 13.76024 49.06290 190.20912 1.000 112.67940 213 ASP B O 1
ATOM 5810 N N . GLN B 1 208 ? 12.72169 47.13993 190.74379 1.000 101.90780 214 GLN B N 1
ATOM 5811 C CA . GLN B 1 208 ? 12.60446 46.70925 189.35821 1.000 107.24701 214 GLN B CA 1
ATOM 5812 C C . GLN B 1 208 ? 11.51440 45.65046 189.28397 1.000 105.27548 214 GLN B C 1
ATOM 5813 O O . GLN B 1 208 ? 11.17309 45.01974 190.28582 1.000 109.69948 214 GLN B O 1
ATOM 5819 N N . GLY B 1 209 ? 10.96364 45.47170 188.08240 1.000 100.22537 215 GLY B N 1
ATOM 5820 C CA . GLY B 1 209 ? 9.83088 44.57200 187.92581 1.000 106.87263 215 GLY B CA 1
ATOM 5821 C C . GL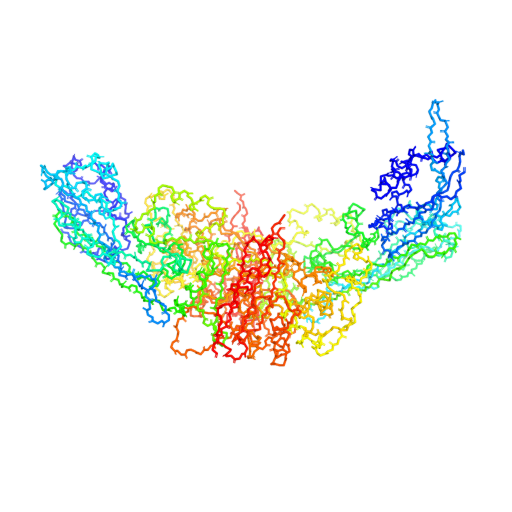Y B 1 209 ? 10.14211 43.14276 188.33065 1.000 112.91535 215 GLY B C 1
ATOM 5822 O O . GLY B 1 209 ? 9.39705 42.52375 189.09498 1.000 115.69129 215 GLY B O 1
ATOM 5823 N N . TRP B 1 210 ? 11.25559 42.60213 187.83480 1.000 106.29056 216 TRP B N 1
ATOM 5824 C CA . TRP B 1 210 ? 11.53835 41.18065 188.00511 1.000 110.09004 216 TRP B CA 1
ATOM 5825 C C . TRP B 1 210 ? 11.95221 40.81415 189.42353 1.000 115.06684 216 TRP B C 1
ATOM 5826 O O . TRP B 1 210 ? 12.14638 39.62213 189.69176 1.000 118.79192 216 TRP B O 1
ATOM 5837 N N . VAL B 1 211 ? 12.09492 41.78619 190.32826 1.000 114.41418 217 VAL B N 1
ATOM 5838 C CA . VAL B 1 211 ? 12.65797 41.50145 191.64245 1.000 115.92911 217 VAL B CA 1
ATOM 5839 C C . VAL B 1 211 ? 11.72730 40.57246 192.41186 1.000 108.81255 217 VAL B C 1
ATOM 5840 O O . VAL B 1 211 ? 10.49538 40.66757 192.31761 1.000 114.65561 217 VAL B O 1
ATOM 5844 N N . LYS B 1 212 ? 12.31959 39.64238 193.15427 1.000 109.70135 218 LYS B N 1
ATOM 5845 C CA . LYS B 1 212 ? 11.57853 38.73653 194.01489 1.000 106.18977 218 LYS B CA 1
ATOM 5846 C C . LYS B 1 212 ? 12.34660 38.57555 195.31757 1.000 102.99038 218 LYS B C 1
ATOM 5847 O O . LYS B 1 212 ? 13.55296 38.82303 195.38388 1.000 102.61339 218 LYS B O 1
ATOM 5849 N N . ASP B 1 213 ? 11.63200 38.16469 196.36424 1.000 108.88003 219 ASP B N 1
ATOM 5850 C CA . ASP B 1 213 ? 12.26654 37.96884 197.66161 1.000 100.96359 219 ASP B CA 1
ATOM 5851 C C . ASP B 1 213 ? 13.11664 36.70614 197.72365 1.000 102.99566 219 ASP B C 1
ATOM 5852 O O . ASP B 1 213 ? 13.87319 36.53644 198.68575 1.000 100.28550 219 ASP B O 1
ATOM 5857 N N . ASP B 1 214 ? 13.01324 35.82260 196.73160 1.000 100.07794 220 ASP B N 1
ATOM 5858 C CA . ASP B 1 214 ? 13.87529 34.65314 196.63273 1.000 98.36560 220 ASP B CA 1
ATOM 5859 C C . ASP B 1 214 ? 14.83558 34.74536 195.45334 1.000 101.32455 220 ASP B C 1
ATOM 5860 O O . ASP B 1 214 ? 15.47647 33.74724 195.10450 1.000 99.04658 220 ASP B O 1
ATOM 5862 N N . SER B 1 215 ? 14.95422 35.91482 194.83451 1.000 93.53535 221 SER B N 1
ATOM 5863 C CA . SER B 1 215 ? 15.81572 36.09408 193.67754 1.000 105.04091 221 SER B CA 1
ATOM 5864 C C . SER B 1 215 ? 17.08516 36.84612 194.06206 1.000 99.97877 221 SER B C 1
ATOM 5865 O O . SER B 1 215 ? 17.07771 37.72543 194.92854 1.000 88.06495 221 SER B O 1
ATOM 5868 N N . PHE B 1 216 ? 18.18196 36.47841 193.40557 1.000 99.52180 222 PHE B N 1
ATOM 5869 C CA . PHE B 1 216 ? 19.46053 37.15093 193.58983 1.000 88.08200 222 PHE B CA 1
ATOM 5870 C C . PHE B 1 216 ? 19.49762 38.41553 192.73811 1.000 90.34873 222 PHE B C 1
ATOM 5871 O O . PHE B 1 216 ? 19.36673 38.34991 191.51082 1.000 95.83661 222 PHE B O 1
ATOM 5879 N N . VAL B 1 217 ? 19.66359 39.56257 193.38956 1.000 84.22931 223 VAL B N 1
ATOM 5880 C CA . VAL B 1 217 ? 19.69093 40.85625 192.71159 1.000 83.94995 223 VAL B CA 1
ATOM 5881 C C . VAL B 1 217 ? 21.13526 41.33840 192.64975 1.000 81.82057 223 VAL B C 1
ATOM 5882 O O . VAL B 1 217 ? 21.64534 41.88311 193.63913 1.000 78.38955 223 VAL B O 1
ATOM 5886 N N . PRO B 1 218 ? 21.83041 41.15490 191.52596 1.000 91.39381 224 PRO B N 1
ATOM 5887 C CA . PRO B 1 218 ? 23.24338 41.54881 191.46136 1.000 80.73640 224 PRO B CA 1
ATOM 5888 C C . PRO B 1 218 ? 23.41191 43.04589 191.66832 1.000 73.83738 224 PRO B C 1
ATOM 5889 O O . PRO B 1 218 ? 22.59100 43.85101 191.22461 1.000 75.42043 224 PRO B O 1
ATOM 5893 N N . LEU B 1 219 ? 24.48767 43.41255 192.35419 1.000 70.39865 225 LEU B N 1
ATOM 5894 C CA . LEU B 1 219 ? 24.75207 44.80544 192.68945 1.000 73.68260 225 LEU B CA 1
ATOM 5895 C C . LEU B 1 219 ? 26.08830 45.31055 192.17035 1.000 73.02807 225 LEU B C 1
ATOM 5896 O O . LEU B 1 219 ? 26.16000 46.44276 191.68448 1.000 69.79781 225 LEU B O 1
ATOM 5898 N N . LYS B 1 220 ? 27.15381 44.51170 192.25332 1.000 75.81992 226 LYS B N 1
ATOM 5899 C CA . LYS B 1 220 ? 28.45049 44.98842 191.77842 1.000 73.26066 226 LYS B CA 1
ATOM 5900 C C . LYS B 1 220 ? 29.40131 43.82166 191.56120 1.000 78.23012 226 LYS B C 1
ATOM 5901 O O . LYS B 1 220 ? 29.50131 42.93337 192.41094 1.000 75.14819 226 LYS B O 1
ATOM 5907 N N . LYS B 1 221 ? 30.10314 43.83581 190.43052 1.000 80.01121 227 LYS B N 1
ATOM 5908 C CA . LYS B 1 221 ? 31.22281 42.93392 190.20671 1.000 73.36514 227 LYS B CA 1
ATOM 5909 C C . LYS B 1 221 ? 32.49028 43.56729 190.76049 1.000 72.14946 227 LYS B C 1
ATOM 5910 O O . LYS B 1 221 ? 32.74648 44.75614 190.55188 1.000 77.87489 227 LYS B O 1
ATOM 5916 N N . VAL B 1 222 ? 33.27906 42.76894 191.47146 1.000 70.85582 228 VAL B N 1
ATOM 5917 C CA . VAL B 1 222 ? 34.46587 43.24896 192.16629 1.000 79.16257 228 VAL B CA 1
ATOM 5918 C C . VAL B 1 222 ? 35.69016 42.57766 191.55994 1.000 78.20750 228 VAL B C 1
ATOM 5919 O O . VAL B 1 222 ? 35.65375 41.38948 191.22277 1.000 74.80416 228 VAL B O 1
ATOM 5923 N N . LYS B 1 223 ? 36.76466 43.34731 191.40827 1.000 83.28348 229 LYS B N 1
ATOM 5924 C CA . LYS B 1 223 ? 37.98985 42.81854 190.83010 1.000 84.61644 229 LYS B CA 1
ATOM 5925 C C . LYS B 1 223 ? 38.54621 41.70195 191.71246 1.000 87.06384 229 LYS B C 1
ATOM 5926 O O . LYS B 1 223 ? 38.51018 41.80784 192.94492 1.000 93.40868 229 LYS B O 1
ATOM 5932 N N . PRO B 1 224 ? 39.07854 40.62620 191.11953 1.000 88.13626 230 PRO B N 1
ATOM 5933 C CA . PRO B 1 224 ? 39.37352 39.40896 191.89600 1.000 88.84254 230 PRO B CA 1
ATOM 5934 C C . PRO B 1 224 ? 40.51593 39.55137 192.88927 1.000 86.78017 230 PRO B C 1
ATOM 5935 O O . PRO B 1 224 ? 40.76901 38.60976 193.65016 1.000 82.69957 230 PRO B O 1
ATOM 5939 N N . ASP B 1 225 ? 41.21209 40.68725 192.91177 1.000 87.08796 231 ASP B N 1
ATOM 5940 C CA . ASP B 1 225 ? 42.33056 40.85164 193.83229 1.000 94.74468 231 ASP B CA 1
ATOM 5941 C C . ASP B 1 225 ? 41.87204 41.25921 195.22950 1.000 93.51320 231 ASP B C 1
ATOM 5942 O O . ASP B 1 225 ? 42.46278 40.82883 196.22662 1.000 88.96226 231 ASP B O 1
ATOM 5947 N N . GLN B 1 226 ? 40.81632 42.06994 195.32228 1.000 94.25240 232 GLN B N 1
ATOM 5948 C CA . GLN B 1 226 ? 40.37429 42.65169 196.59237 1.000 84.13117 232 GLN B CA 1
ATOM 5949 C C . GLN B 1 226 ? 39.28464 41.77529 197.21388 1.000 78.66696 232 GLN B C 1
ATOM 5950 O O . GLN B 1 226 ? 38.08752 42.06323 197.16256 1.000 80.73512 232 GLN B O 1
ATOM 5956 N N . GLU B 1 227 ? 39.73277 40.68763 197.84464 1.000 82.29005 233 GLU B N 1
ATOM 5957 C CA . GLU B 1 227 ? 38.84803 39.66843 198.39825 1.000 74.98228 233 GLU B CA 1
ATOM 5958 C C . GLU B 1 227 ? 38.38286 39.98990 199.81522 1.000 85.45429 233 GLU B C 1
ATOM 5959 O O . GLU B 1 227 ? 37.28631 39.57003 200.21012 1.000 83.70104 233 GLU B O 1
ATOM 5965 N N . LYS B 1 228 ? 39.19075 40.71884 200.59301 1.000 78.12972 234 LYS B N 1
ATOM 5966 C CA . LYS B 1 228 ? 38.77683 41.09639 201.94240 1.000 74.06490 234 LYS B CA 1
ATOM 5967 C C . LYS B 1 228 ? 37.61551 42.08225 201.90679 1.000 72.21407 234 LYS B C 1
ATOM 5968 O O . LYS B 1 228 ? 36.71897 42.02835 202.75998 1.000 68.51380 234 LYS B O 1
ATOM 5970 N N . LEU B 1 229 ? 37.62703 43.00118 200.93670 1.000 69.61298 235 LEU B N 1
ATOM 5971 C CA . LEU B 1 229 ? 36.46424 43.85029 200.69925 1.000 70.80252 235 LEU B CA 1
ATOM 5972 C C . LEU B 1 229 ? 35.22580 43.00441 200.44107 1.000 71.41462 235 LEU B C 1
ATOM 5973 O O . LEU B 1 229 ? 34.13934 43.29760 200.95846 1.000 71.65034 235 LEU B O 1
ATOM 5978 N N . VAL B 1 230 ? 35.37639 41.94303 199.64660 1.000 68.44700 236 VAL B N 1
ATOM 5979 C CA . VAL B 1 230 ? 34.25387 41.05515 199.36602 1.000 72.90389 236 VAL B CA 1
ATOM 5980 C C . VAL B 1 230 ? 33.76536 40.39153 200.64500 1.000 67.88706 236 VAL B C 1
ATOM 5981 O O . VAL B 1 230 ? 32.55835 40.28356 200.87779 1.000 67.60975 236 VAL B O 1
ATOM 5985 N N . SER B 1 231 ? 34.69018 39.93446 201.49166 1.000 73.43230 237 SER B N 1
ATOM 5986 C CA . SER B 1 231 ? 34.28758 39.26470 202.72556 1.000 65.35435 237 SER B CA 1
ATOM 5987 C C . SER B 1 231 ? 33.53577 40.21914 203.64848 1.000 67.38724 237 SER B C 1
ATOM 5988 O O . SER B 1 231 ? 32.49655 39.85811 204.22239 1.000 63.42798 237 SER B O 1
ATOM 5991 N N . GLU B 1 232 ? 34.03764 41.44998 203.78760 1.000 66.87623 238 GLU B N 1
ATOM 5992 C CA . GLU B 1 232 ? 33.33747 42.45229 204.58677 1.000 65.73618 238 GLU B CA 1
ATOM 5993 C C . GLU B 1 232 ? 31.93819 42.70485 204.04166 1.000 67.34778 238 GLU B C 1
ATOM 5994 O O . GLU B 1 232 ? 30.94995 42.64967 204.78303 1.000 66.42816 238 GLU B O 1
ATOM 6000 N N . ALA B 1 233 ? 31.83648 42.98510 202.73944 1.000 72.70565 239 ALA B N 1
ATOM 6001 C CA . ALA B 1 233 ? 30.54034 43.29891 202.14758 1.000 64.38115 239 ALA B CA 1
ATOM 6002 C C . ALA B 1 233 ? 29.56390 42.13589 202.28724 1.000 63.07292 239 ALA B C 1
ATOM 6003 O O . ALA B 1 233 ? 28.39266 42.33846 202.62772 1.000 55.80656 239 ALA B O 1
ATOM 6005 N N . THR B 1 234 ? 30.02728 40.90891 202.04505 1.000 61.79743 240 THR B N 1
ATOM 6006 C CA . THR B 1 234 ? 29.14944 39.74900 202.06587 1.000 59.87699 240 THR B CA 1
ATOM 6007 C C . THR B 1 234 ? 28.81925 39.27496 203.47471 1.000 58.70336 240 THR B C 1
ATOM 6008 O O . THR B 1 234 ? 27.90923 38.45301 203.63291 1.000 60.07010 240 THR B O 1
ATOM 6012 N N . SER B 1 235 ? 29.52726 39.75199 204.49880 1.000 60.33917 241 SER B N 1
ATOM 6013 C CA . SER B 1 235 ? 29.09919 39.44713 205.85928 1.000 53.98020 241 SER B CA 1
ATOM 6014 C C . SER B 1 235 ? 27.88527 40.26577 206.29416 1.000 64.54789 241 SER B C 1
ATOM 6015 O O . SER B 1 235 ? 27.38066 40.05003 207.40206 1.000 57.04253 241 SER B O 1
ATOM 6018 N N . LEU B 1 236 ? 27.39976 41.18115 205.45384 1.000 64.64352 242 LEU B N 1
ATOM 6019 C CA . LEU B 1 236 ? 26.19277 41.93234 205.76360 1.000 55.88259 242 LEU B CA 1
ATOM 6020 C C . LEU B 1 236 ? 24.94864 41.05982 205.60589 1.000 63.33430 242 LEU B C 1
ATOM 6021 O O . LEU B 1 236 ? 24.95066 40.03639 204.91324 1.000 56.78280 242 LEU B O 1
ATOM 6026 N N . GLN B 1 237 ? 23.87065 41.49465 206.26231 1.000 65.07139 243 GLN B N 1
ATOM 6027 C CA . GLN B 1 237 ? 22.60887 40.75868 206.27300 1.000 66.39321 243 GLN B CA 1
ATOM 6028 C C . GLN B 1 237 ? 22.00883 40.67849 204.87284 1.000 62.09352 243 GLN B C 1
ATOM 6029 O O . GLN B 1 237 ? 21.69073 41.70438 204.26369 1.000 63.23819 243 GLN B O 1
ATOM 6035 N N . GLY B 1 238 ? 21.84209 39.45599 204.36788 1.000 54.44805 244 GLY B N 1
ATOM 6036 C CA . GLY B 1 238 ? 21.24719 39.23416 203.06791 1.000 70.75469 244 GLY B CA 1
ATOM 6037 C C . GLY B 1 238 ? 22.18343 39.38625 201.88901 1.000 71.21687 244 GLY B C 1
ATOM 6038 O O . GLY B 1 238 ? 21.86215 38.90576 200.79543 1.000 69.49283 244 GLY B O 1
ATOM 6039 N N . VAL B 1 239 ? 23.32808 40.04434 202.06849 1.000 67.63684 245 VAL B N 1
ATOM 6040 C CA . VAL B 1 239 ? 24.29573 40.18155 200.98928 1.000 67.77957 245 VAL B CA 1
ATOM 6041 C C . VAL B 1 239 ? 24.98352 38.84258 200.75884 1.000 62.36009 245 VAL B C 1
ATOM 6042 O O . VAL B 1 239 ? 25.23172 38.08152 201.70205 1.000 64.48614 245 VAL B O 1
ATOM 6046 N N . THR B 1 240 ? 25.28271 38.53754 199.49833 1.000 68.12610 246 THR B N 1
ATOM 6047 C CA . THR B 1 240 ? 25.92914 37.27849 199.16207 1.000 74.23670 246 THR B CA 1
ATOM 6048 C C . THR B 1 240 ? 26.77050 37.45574 197.90259 1.000 72.08622 246 THR B C 1
ATOM 6049 O O . THR B 1 240 ? 26.73013 38.49598 197.23370 1.000 68.00158 246 THR B O 1
ATOM 6053 N N . ARG B 1 241 ? 27.53927 36.41004 197.59152 1.000 72.62667 247 ARG B N 1
ATOM 6054 C CA . ARG B 1 241 ? 28.55725 36.42683 196.55050 1.000 81.52733 247 ARG B CA 1
ATOM 6055 C C . ARG B 1 241 ? 28.36245 35.26169 195.59278 1.000 87.72114 247 ARG B C 1
ATOM 6056 O O . ARG B 1 241 ? 28.07743 34.13861 196.02065 1.000 78.91523 247 ARG B O 1
ATOM 6064 N N . THR B 1 242 ? 28.54670 35.52530 194.29849 1.000 90.24905 248 THR B N 1
ATOM 6065 C CA . THR B 1 242 ? 28.64889 34.46458 193.30159 1.000 90.73954 248 THR B CA 1
ATOM 6066 C C . THR B 1 242 ? 29.93657 34.64581 192.50317 1.000 88.05443 248 THR B C 1
ATOM 6067 O O . THR B 1 242 ? 30.19923 35.73012 191.97663 1.000 77.71708 248 THR B O 1
ATOM 6071 N N . ASN B 1 243 ? 30.75698 33.59739 192.44474 1.000 90.84975 249 ASN B N 1
ATOM 6072 C CA . ASN B 1 243 ? 32.02727 33.64658 191.72416 1.000 87.18742 249 ASN B CA 1
ATOM 6073 C C . ASN B 1 243 ? 31.80952 33.15129 190.29945 1.000 95.69940 249 ASN B C 1
ATOM 6074 O O . ASN B 1 243 ? 31.57428 31.95822 190.07913 1.000 96.40571 249 ASN B O 1
ATOM 6079 N N . VAL B 1 244 ? 31.89401 34.06185 189.33146 1.000 89.34120 250 VAL B N 1
ATOM 6080 C CA . VAL B 1 244 ? 31.73586 33.72985 187.91902 1.000 86.96266 250 VAL B CA 1
ATOM 6081 C C . VAL B 1 244 ? 33.09427 33.85313 187.24131 1.000 87.26214 250 VAL B C 1
ATOM 6082 O O . VAL B 1 244 ? 33.78582 34.86316 187.40377 1.000 88.77923 250 VAL B O 1
ATOM 6086 N N . SER B 1 245 ? 33.49353 32.81816 186.50800 1.000 85.99041 251 SER B N 1
ATOM 6087 C CA . SER B 1 245 ? 34.78665 32.84663 185.83962 1.000 79.11158 251 SER B CA 1
ATOM 6088 C C . SER B 1 245 ? 34.71496 33.74986 184.61621 1.000 81.60178 251 SER B C 1
ATOM 6089 O O . SER B 1 245 ? 33.73671 33.72476 183.86423 1.000 85.95905 251 SER B O 1
ATOM 6092 N N . SER B 1 246 ? 35.75797 34.55420 184.42171 1.000 82.05014 252 SER B N 1
ATOM 6093 C CA . SER B 1 246 ? 35.73422 35.59636 183.40912 1.000 81.67243 252 SER B CA 1
ATOM 6094 C C . SER B 1 246 ? 37.15396 35.91337 182.96470 1.000 74.48302 252 SER B C 1
ATOM 6095 O O . SER B 1 246 ? 38.11899 35.68985 183.70417 1.000 70.47140 252 SER B O 1
ATOM 6098 N N . ARG B 1 247 ? 37.26878 36.42576 181.74012 1.000 67.87190 253 ARG B N 1
ATOM 6099 C CA . ARG B 1 247 ? 38.53171 36.98370 181.28370 1.000 67.61306 253 ARG B CA 1
ATOM 6100 C C . ARG B 1 247 ? 38.84607 38.24433 182.07341 1.000 66.84928 253 ARG B C 1
ATOM 6101 O O . ARG B 1 247 ? 37.95521 39.00897 182.45140 1.000 65.04562 253 ARG B O 1
ATOM 6109 N N . TYR B 1 248 ? 40.13127 38.45258 182.32409 1.000 61.33265 254 TYR B N 1
ATOM 6110 C CA . TYR B 1 248 ? 40.57612 39.58932 183.10778 1.000 59.18707 254 TYR B CA 1
ATOM 6111 C C . TYR B 1 248 ? 41.90085 40.08113 182.54831 1.000 60.32975 254 TYR B C 1
ATOM 6112 O O . TYR B 1 248 ? 42.74876 39.28521 182.13395 1.000 61.10700 254 TYR B O 1
ATOM 6121 N N . TYR B 1 249 ? 42.06599 41.40125 182.53444 1.000 53.21849 255 TYR B N 1
ATOM 6122 C CA . TYR B 1 249 ? 43.23755 42.05155 181.95587 1.000 56.81146 255 TYR B CA 1
ATOM 6123 C C . TYR B 1 249 ? 43.96598 42.77481 183.08125 1.000 61.33927 255 TYR B C 1
ATOM 6124 O O . TYR B 1 249 ? 43.66353 43.93945 183.39120 1.000 56.99355 255 TYR B O 1
ATOM 6133 N N . PRO B 1 250 ? 44.93425 42.11462 183.72342 1.000 56.65159 256 PRO B N 1
ATOM 6134 C CA . PRO B 1 250 ? 45.54180 42.67579 184.94199 1.000 60.40592 256 PRO B CA 1
ATOM 6135 C C . PRO B 1 250 ? 46.24450 44.00839 184.74952 1.000 59.81547 256 PRO B C 1
ATOM 6136 O O . PRO B 1 250 ? 46.58506 44.64879 185.75436 1.000 56.75062 256 PRO B O 1
ATOM 6140 N N . TYR B 1 251 ? 46.46931 44.45517 183.51412 1.000 54.84960 257 TYR B N 1
ATOM 6141 C CA . TYR B 1 251 ? 47.18693 45.70208 183.28006 1.000 53.30314 257 TYR B CA 1
ATOM 6142 C C . TYR B 1 251 ? 46.33350 46.75515 182.58627 1.000 55.60702 257 TYR B C 1
ATOM 6143 O O . TYR B 1 251 ? 46.85288 47.82194 182.23386 1.000 54.97578 257 TYR B O 1
ATOM 6152 N N . GLY B 1 252 ? 45.04471 46.48210 182.38704 1.000 53.70111 258 GLY B N 1
ATOM 6153 C CA . GLY B 1 252 ? 44.10574 47.51698 181.97951 1.000 57.52297 258 GLY B CA 1
ATOM 6154 C C . GLY B 1 252 ? 44.52565 48.24115 180.71905 1.000 65.22692 258 GLY B C 1
ATOM 6155 O O . GLY B 1 252 ? 44.81278 47.62392 179.68422 1.000 59.58385 258 GLY B O 1
ATOM 6156 N N . GLU B 1 253 ? 44.57450 49.57293 180.80359 1.000 66.38316 259 GLU B N 1
ATOM 6157 C CA . GLU B 1 253 ? 44.87571 50.39294 179.63845 1.000 62.70244 259 GLU B CA 1
ATOM 6158 C C . GLU B 1 253 ? 46.36553 50.50176 179.35361 1.000 62.98678 259 GLU B C 1
ATOM 6159 O O . GLU B 1 253 ? 46.74360 51.13136 178.35861 1.000 67.74687 259 GLU B O 1
ATOM 6165 N N . LYS B 1 254 ? 47.21604 49.90802 180.19165 1.000 59.34860 260 LYS B N 1
ATOM 6166 C CA . LYS B 1 254 ? 48.64332 49.88635 179.89289 1.000 61.71577 260 LYS B CA 1
ATOM 6167 C C . LYS B 1 254 ? 48.93417 48.99008 178.69527 1.000 58.26113 260 LYS B C 1
ATOM 6168 O O . LYS B 1 254 ? 49.81618 49.29056 177.88405 1.000 60.42610 260 LYS B O 1
ATOM 6174 N N . THR B 1 255 ? 48.19422 47.88862 178.56713 1.000 55.35662 261 THR B N 1
ATOM 6175 C CA . THR B 1 255 ? 48.38309 46.91538 177.49841 1.000 56.43835 261 THR B CA 1
ATOM 6176 C C . THR B 1 255 ? 47.14470 46.78945 176.61485 1.000 56.34336 261 THR B C 1
ATOM 6177 O O . THR B 1 255 ? 47.04706 45.84630 175.81858 1.000 56.27009 261 THR B O 1
ATOM 6181 N N . ALA B 1 256 ? 46.22009 47.74944 176.71794 1.000 50.76071 262 ALA B N 1
ATOM 6182 C CA . ALA B 1 256 ? 44.88707 47.59889 176.14073 1.000 49.55980 262 ALA B CA 1
ATOM 6183 C C . ALA B 1 256 ? 44.94170 47.30391 174.64890 1.000 48.23398 262 ALA B C 1
ATOM 6184 O O . ALA B 1 256 ? 44.29558 46.36749 174.16431 1.000 46.78477 262 ALA B O 1
ATOM 6186 N N . HIS B 1 257 ? 45.69781 48.10246 173.89936 1.000 51.55260 263 HIS B N 1
ATOM 6187 C CA . HIS B 1 257 ? 45.73277 47.91182 172.45646 1.000 53.32093 263 HIS B CA 1
ATOM 6188 C C . HIS B 1 257 ? 46.41651 46.60463 172.08551 1.000 51.15647 263 HIS B C 1
ATOM 6189 O O . HIS B 1 257 ? 46.06690 45.99285 171.07011 1.000 52.26109 263 HIS B O 1
ATOM 6196 N N . LEU B 1 258 ? 47.36583 46.14807 172.90421 1.000 47.95934 264 LEU B N 1
ATOM 6197 C CA . LEU B 1 258 ? 48.04002 44.88565 172.62357 1.000 42.85089 264 LEU B CA 1
ATOM 6198 C C . LEU B 1 258 ? 47.10678 43.70415 172.84709 1.000 47.09566 264 LEU B C 1
ATOM 6199 O O . LEU B 1 258 ? 46.82058 42.93691 171.92063 1.000 50.82334 264 LEU B O 1
ATOM 6204 N N . THR B 1 259 ? 46.62785 43.53878 174.08226 1.000 50.61763 265 THR B N 1
ATOM 6205 C CA . THR B 1 259 ? 45.78134 42.39505 174.40605 1.000 45.71618 265 THR B CA 1
ATOM 6206 C C . THR B 1 259 ? 44.49671 42.40681 173.59237 1.000 48.84685 265 THR B C 1
ATOM 6207 O O . THR B 1 259 ? 44.03927 41.35700 173.12259 1.000 49.06675 265 THR B O 1
ATOM 6211 N N . GLY B 1 260 ? 43.91147 43.58379 173.39772 1.000 50.56849 266 GLY B N 1
ATOM 6212 C CA . GLY B 1 260 ? 42.59200 43.65252 172.81278 1.000 43.96386 266 GLY B CA 1
ATOM 6213 C C . GLY B 1 260 ? 41.56623 43.30408 173.86150 1.000 48.98826 266 GLY B C 1
ATOM 6214 O O . GLY B 1 260 ? 41.76738 43.62910 175.03361 1.000 53.15397 266 GLY B O 1
ATOM 6215 N N . TYR B 1 261 ? 40.49193 42.61954 173.47851 1.000 54.41189 267 TYR B N 1
ATOM 6216 C CA . TYR B 1 261 ? 39.43923 42.37261 174.45527 1.000 56.05328 267 TYR B CA 1
ATOM 6217 C C . TYR B 1 261 ? 38.37956 41.45102 173.87043 1.000 54.96036 267 TYR B C 1
ATOM 6218 O O . TYR B 1 261 ? 38.16291 41.42468 172.65879 1.000 56.40561 267 TYR B O 1
ATOM 6227 N N . VAL B 1 262 ? 37.74040 40.68272 174.75030 1.000 61.66800 268 VAL B N 1
ATOM 6228 C CA . VAL B 1 262 ? 36.63794 39.80581 174.38222 1.000 60.55987 268 VAL B CA 1
ATOM 6229 C C . VAL B 1 262 ? 35.34518 40.39000 174.93309 1.000 61.67472 268 VAL B C 1
ATOM 6230 O O . VAL B 1 262 ? 35.34138 41.21236 175.85596 1.000 60.84945 268 VAL B O 1
ATOM 6234 N N . ARG B 1 263 ? 34.23365 39.94357 174.35530 1.000 56.65500 269 ARG B N 1
ATOM 6235 C CA . ARG B 1 263 ? 32.89638 40.32249 174.79323 1.000 58.35620 269 ARG B CA 1
ATOM 6236 C C . ARG B 1 263 ? 31.89294 39.44208 174.06368 1.000 60.21420 269 ARG B C 1
ATOM 6237 O O . ARG B 1 263 ? 32.24916 38.67130 173.16803 1.000 57.29306 269 ARG B O 1
ATOM 6245 N N . ALA B 1 264 ? 30.63264 39.55288 174.47973 1.000 63.58292 270 ALA B N 1
ATOM 6246 C CA . ALA B 1 264 ? 29.58587 38.67880 173.96784 1.000 60.28732 270 ALA B CA 1
ATOM 6247 C C . ALA B 1 264 ? 29.41772 38.85336 172.46336 1.000 61.02054 270 ALA B C 1
ATOM 6248 O O . ALA B 1 264 ? 29.32393 39.97700 171.95939 1.000 64.65590 270 ALA B O 1
ATOM 6250 N N . ILE B 1 265 ? 29.39617 37.73022 171.74518 1.000 53.08231 271 ILE B N 1
ATOM 6251 C CA . ILE B 1 265 ? 29.14877 37.76336 170.31161 1.000 53.86816 271 ILE B CA 1
ATOM 6252 C C . ILE B 1 265 ? 27.70699 38.18781 170.06118 1.000 59.79518 271 ILE B C 1
ATOM 6253 O O . ILE B 1 265 ? 26.77742 37.74838 170.75216 1.000 60.17800 271 ILE B O 1
ATOM 6258 N N . THR B 1 266 ? 27.51264 39.07228 169.09061 1.000 58.47132 272 THR B N 1
ATOM 6259 C CA . THR B 1 266 ? 26.17072 39.52422 168.76440 1.000 57.07332 272 THR B CA 1
ATOM 6260 C C . THR B 1 266 ? 25.54622 38.62103 167.70182 1.000 55.10193 272 THR B C 1
ATOM 6261 O O . THR B 1 266 ? 26.20085 37.75937 167.11143 1.000 51.81818 272 THR B O 1
ATOM 6265 N N . ALA B 1 267 ? 24.24873 38.82739 167.46669 1.000 66.48742 273 ALA B N 1
ATOM 6266 C CA . ALA B 1 267 ? 23.53563 38.01126 166.48891 1.000 60.72159 273 ALA B CA 1
ATOM 6267 C C . ALA B 1 267 ? 24.09817 38.21101 165.08671 1.000 54.88303 273 ALA B C 1
ATOM 6268 O O . ALA B 1 267 ? 24.27590 37.24270 164.33621 1.000 62.01397 273 ALA B O 1
ATOM 6270 N N . GLU B 1 268 ? 24.38426 39.46338 164.71734 1.000 59.90580 274 GLU B N 1
ATOM 6271 C CA . GLU B 1 268 ? 25.00104 39.74087 163.42298 1.000 67.15318 274 GLU B CA 1
ATOM 6272 C C . GLU B 1 268 ? 26.36644 39.08160 163.30121 1.000 68.87116 274 GLU B C 1
ATOM 6273 O O . GLU B 1 268 ? 26.69414 38.50208 162.25850 1.000 71.66911 274 GLU B O 1
ATOM 6279 N N . GLU B 1 269 ? 27.17957 39.16697 164.35406 1.000 63.39983 275 GLU B N 1
ATOM 6280 C CA . GLU B 1 269 ? 28.49082 38.53218 164.33048 1.000 61.20137 275 GLU B CA 1
ATOM 6281 C C . GLU B 1 269 ? 28.37641 37.01637 164.26110 1.000 57.31075 275 GLU B C 1
ATOM 6282 O O . GLU B 1 269 ? 29.19943 36.36392 163.60956 1.000 54.47972 275 GLU B O 1
ATOM 6288 N N . LEU B 1 270 ? 27.35899 36.44259 164.90830 1.000 57.31031 276 LEU B N 1
ATOM 6289 C CA . LEU B 1 270 ? 27.20074 34.99239 164.89317 1.000 59.05068 276 LEU B CA 1
ATOM 6290 C C . LEU B 1 270 ? 26.74082 34.49506 163.52882 1.000 60.34805 276 LEU B C 1
ATOM 6291 O O . LEU B 1 270 ? 27.17755 33.42952 163.07216 1.000 53.63273 276 LEU B O 1
ATOM 6296 N N . LYS B 1 271 ? 25.87689 35.26198 162.85457 1.000 62.22897 277 LYS B N 1
ATOM 6297 C CA . LYS B 1 271 ? 25.27153 34.81338 161.60303 1.000 59.13432 277 LYS B CA 1
ATOM 6298 C C . LYS B 1 271 ? 26.29120 34.46314 160.52375 1.000 61.36881 277 LYS B C 1
ATOM 6299 O O . LYS B 1 271 ? 25.91761 33.83160 159.52905 1.000 68.32943 277 LYS B O 1
ATOM 6302 N N . LYS B 1 272 ? 27.55965 34.83585 160.69053 1.000 54.80644 278 LYS B N 1
ATOM 6303 C CA . LYS B 1 272 ? 28.56554 34.63161 159.65848 1.000 63.64569 278 LYS B CA 1
ATOM 6304 C C . LYS B 1 272 ? 29.85662 34.07247 160.26574 1.000 63.83315 278 LYS B C 1
ATOM 6305 O O . LYS B 1 272 ? 30.94689 34.61467 160.11579 1.000 64.15868 278 LYS B O 1
ATOM 6311 N N . LYS B 1 273 ? 29.73426 32.93276 160.94499 1.000 67.18539 279 LYS B N 1
ATOM 6312 C CA . LYS B 1 273 ? 30.88519 32.26799 161.54194 1.000 65.52418 279 LYS B CA 1
ATOM 6313 C C . LYS B 1 273 ? 31.19689 30.94289 160.85915 1.000 71.28616 279 LYS B C 1
ATOM 6314 O O . LYS B 1 273 ? 32.08819 30.86976 160.00635 1.000 89.26205 279 LYS B O 1
ATOM 6320 N N . LYS B 1 274 ? 30.45587 29.90040 161.23267 1.000 64.18440 280 LYS B N 1
ATOM 6321 C CA . LYS B 1 274 ? 30.72135 28.51832 160.85014 1.000 68.26468 280 LYS B CA 1
ATOM 6322 C C . LYS B 1 274 ? 29.75893 27.60541 161.59899 1.000 80.97181 280 LYS B C 1
ATOM 6323 O O . LYS B 1 274 ? 29.37853 27.90976 162.73480 1.000 80.96694 280 LYS B O 1
ATOM 6329 N N . GLU B 1 275 ? 29.35092 26.49955 160.97551 1.000 84.44806 281 GLU B N 1
ATOM 6330 C CA . GLU B 1 275 ? 28.47314 25.53500 161.63066 1.000 84.38049 281 GLU B CA 1
ATOM 6331 C C . GLU B 1 275 ? 29.05356 25.10967 162.97155 1.000 74.17242 281 GLU B C 1
ATOM 6332 O O . GLU B 1 275 ? 30.17330 24.59448 163.04244 1.000 80.78233 281 GLU B O 1
ATOM 6334 N N . GLY B 1 276 ? 28.29473 25.34040 164.03302 1.000 66.91338 282 GLY B N 1
ATOM 6335 C CA . GLY B 1 276 ? 28.80355 25.08001 165.36980 1.000 75.21239 282 GLY B CA 1
ATOM 6336 C C . GLY B 1 276 ? 29.73823 26.18678 165.79286 1.000 77.68497 282 GLY B C 1
ATOM 6337 O O . GLY B 1 276 ? 29.41354 27.37128 165.66286 1.000 85.05706 282 GLY B O 1
ATOM 6338 N N . THR B 1 277 ? 30.90180 25.80324 166.32085 1.000 71.79097 283 THR B N 1
ATOM 6339 C CA . THR B 1 277 ? 31.98751 26.72576 166.64702 1.000 69.74588 283 THR B CA 1
ATOM 6340 C C . THR B 1 277 ? 31.57200 27.78407 167.66669 1.000 62.10103 283 THR B C 1
ATOM 6341 O O . THR B 1 277 ? 32.23558 27.94205 168.69586 1.000 69.81224 283 THR B O 1
ATOM 6345 N N . TYR B 1 278 ? 30.48991 28.51570 167.39720 1.000 54.93032 284 TYR B N 1
ATOM 6346 C CA . TYR B 1 278 ? 30.01524 29.57010 168.28231 1.000 60.92890 284 TYR B CA 1
ATOM 6347 C C . TYR B 1 278 ? 28.52295 29.41972 168.54653 1.000 60.40913 284 TYR B C 1
ATOM 6348 O O . TYR B 1 278 ? 27.78700 28.80876 167.76902 1.000 52.41309 284 TYR B O 1
ATOM 6357 N N . SER B 1 279 ? 28.08340 30.01138 169.65537 1.000 65.44013 285 SER B N 1
ATOM 6358 C CA . SER B 1 279 ? 26.67450 30.13465 170.00320 1.000 66.37046 285 SER B CA 1
ATOM 6359 C C . SER B 1 279 ? 26.41496 31.56060 170.47542 1.000 63.11931 285 SER B C 1
ATOM 6360 O O . SER B 1 279 ? 27.33567 32.37467 170.59291 1.000 59.06710 285 SER B O 1
ATOM 6363 N N . ASP B 1 280 ? 25.14547 31.86285 170.76130 1.000 62.37724 286 ASP B N 1
ATOM 6364 C CA . ASP B 1 280 ? 24.79420 33.19450 171.24171 1.000 64.02553 286 ASP B CA 1
ATOM 6365 C C . ASP B 1 280 ? 25.34171 33.47325 172.63694 1.000 70.19179 286 ASP B C 1
ATOM 6366 O O . ASP B 1 280 ? 25.39714 34.63830 173.04667 1.000 66.69008 286 ASP B O 1
ATOM 6371 N N . THR B 1 281 ? 25.74490 32.43597 173.37208 1.000 67.37685 287 THR B N 1
ATOM 6372 C CA . THR B 1 281 ? 26.33878 32.58539 174.69379 1.000 66.69647 287 THR B CA 1
ATOM 6373 C C . THR B 1 281 ? 27.85867 32.44756 174.66065 1.000 73.54411 287 THR B C 1
ATOM 6374 O O . THR B 1 281 ? 28.47016 32.06380 175.66407 1.000 79.38481 287 THR B O 1
ATOM 6378 N N . SER B 1 282 ? 28.47740 32.75400 173.52273 1.000 71.77367 288 SER B N 1
ATOM 6379 C CA . SER B 1 282 ? 29.91901 32.66803 173.34723 1.000 61.93597 288 SER B CA 1
ATOM 6380 C C . SER B 1 282 ? 30.55171 34.04895 173.46267 1.000 59.86445 288 SER B C 1
ATOM 6381 O O . SER B 1 282 ? 29.93630 35.06569 173.13341 1.000 59.20497 288 SER B O 1
ATOM 6384 N N . ASN B 1 283 ? 31.79089 34.07563 173.93722 1.000 64.31403 289 ASN B N 1
ATOM 6385 C CA . ASN B 1 283 ? 32.61364 35.27411 173.88722 1.000 65.11360 289 ASN B CA 1
ATOM 6386 C C . ASN B 1 283 ? 33.63946 35.15097 172.76411 1.000 62.83735 289 ASN B C 1
ATOM 6387 O O . ASN B 1 283 ? 34.05098 34.04932 172.38603 1.000 53.77696 289 ASN B O 1
ATOM 6392 N N . ILE B 1 284 ? 34.05030 36.29601 172.22992 1.000 58.71946 290 ILE B N 1
ATOM 6393 C CA . ILE B 1 284 ? 34.88884 36.31559 171.03757 1.000 62.56263 290 ILE B CA 1
ATOM 6394 C C . ILE B 1 284 ? 35.82513 37.51670 171.11238 1.000 59.75106 290 ILE B C 1
ATOM 6395 O O . ILE B 1 284 ? 35.45226 38.58614 171.60929 1.000 45.02723 290 ILE B O 1
ATOM 6400 N N . GLY B 1 285 ? 37.05254 37.32705 170.62989 1.000 55.15688 291 GLY B N 1
ATOM 6401 C CA . GLY B 1 285 ? 38.03470 38.39853 170.63551 1.000 50.58020 291 GLY B CA 1
ATOM 6402 C C . GLY B 1 285 ? 37.71602 39.42548 169.56631 1.000 49.59610 291 GLY B C 1
ATOM 6403 O O . GLY B 1 285 ? 37.66700 39.09070 168.37084 1.000 57.05473 291 GLY B O 1
ATOM 6404 N N . ILE B 1 286 ? 37.50515 40.67599 169.96984 1.000 42.08099 292 ILE B N 1
ATOM 6405 C CA . ILE B 1 286 ? 37.03168 41.70857 169.05614 1.000 46.17772 292 ILE B CA 1
ATOM 6406 C C . ILE B 1 286 ? 38.19965 42.54488 168.55345 1.000 47.90671 292 ILE B C 1
ATOM 6407 O O . ILE B 1 286 ? 38.19299 43.00883 167.40735 1.000 47.34400 292 ILE B O 1
ATOM 6412 N N . ALA B 1 287 ? 39.21243 42.73938 169.39551 1.000 47.72081 293 ALA B N 1
ATOM 6413 C CA . ALA B 1 287 ? 40.38519 43.50047 168.99110 1.000 43.43221 293 ALA B CA 1
ATOM 6414 C C . ALA B 1 287 ? 41.61364 42.97523 169.71885 1.000 45.55386 293 ALA B C 1
ATOM 6415 O O . ALA B 1 287 ? 41.51714 42.24917 170.71525 1.000 51.04075 293 ALA B O 1
ATOM 6417 N N . GLY B 1 288 ? 42.77811 43.38025 169.21455 1.000 33.55081 294 GLY B N 1
ATOM 6418 C CA . GLY B 1 288 ? 44.05983 42.98562 169.74965 1.000 34.59413 294 GLY B CA 1
ATOM 6419 C C . GLY B 1 288 ? 44.39042 41.53925 169.42478 1.000 44.95943 294 GLY B C 1
ATOM 6420 O O . GLY B 1 288 ? 43.85676 40.92718 168.48657 1.000 43.63947 294 GLY B O 1
ATOM 6421 N N . LEU B 1 289 ? 45.29922 40.98712 170.23088 1.000 41.94162 295 LEU B N 1
ATOM 6422 C CA . LEU B 1 289 ? 45.65792 39.58536 170.07379 1.000 37.70105 295 LEU B CA 1
ATOM 6423 C C . LEU B 1 289 ? 44.50004 38.66146 170.42785 1.000 44.60188 295 LEU B C 1
ATOM 6424 O O . LEU B 1 289 ? 44.48637 37.50892 169.98337 1.000 49.25577 295 LEU B O 1
ATOM 6429 N N . GLU B 1 290 ? 43.52961 39.14140 171.21292 1.000 49.87197 296 GLU B N 1
ATOM 6430 C CA . GLU B 1 290 ? 42.30757 38.37315 171.43531 1.000 49.38347 296 GLU B CA 1
ATOM 6431 C C . GLU B 1 290 ? 41.58839 38.09272 170.12045 1.000 51.72011 296 GLU B C 1
ATOM 6432 O O . GLU B 1 290 ? 41.01764 37.01099 169.93268 1.000 54.99335 296 GLU B O 1
ATOM 6438 N N . ASN B 1 291 ? 41.58996 39.06432 169.20379 1.000 49.17827 297 ASN B N 1
ATOM 6439 C CA . ASN B 1 291 ? 40.98453 38.86384 167.89075 1.000 45.84200 297 ASN B CA 1
ATOM 6440 C C . ASN B 1 291 ? 41.92926 38.11869 166.95466 1.000 52.84152 297 ASN B C 1
ATOM 6441 O O . ASN B 1 291 ? 41.51519 37.18217 166.26097 1.000 47.23592 297 ASN B O 1
ATOM 6446 N N . VAL B 1 292 ? 43.20234 38.52616 166.92212 1.000 48.33442 298 VAL B N 1
ATOM 6447 C CA . VAL B 1 292 ? 44.15512 37.91759 165.99476 1.000 45.55928 298 VAL B CA 1
ATOM 6448 C C . VAL B 1 292 ? 44.28567 36.42223 166.25370 1.000 46.46051 298 VAL B C 1
ATOM 6449 O O . VAL B 1 292 ? 44.27355 35.61522 165.31783 1.000 46.56972 298 VAL B O 1
ATOM 6453 N N . TYR B 1 293 ? 44.40245 36.02561 167.52157 1.000 52.44804 299 TYR B N 1
ATOM 6454 C CA . TYR B 1 293 ? 44.56112 34.62424 167.89252 1.000 49.34110 299 TYR B CA 1
ATOM 6455 C C . TYR B 1 293 ? 43.27874 34.01565 168.44759 1.000 52.78381 299 TYR B C 1
ATOM 6456 O O . TYR B 1 293 ? 43.33723 33.13104 169.30808 1.000 56.94395 299 TYR B O 1
ATOM 6465 N N . GLU B 1 294 ? 42.12121 34.47255 167.96211 1.000 53.23746 300 GLU B N 1
ATOM 6466 C CA . GLU B 1 294 ? 40.83979 33.93391 168.41139 1.000 47.81251 300 GLU B CA 1
ATOM 6467 C C . GLU B 1 294 ? 40.78509 32.41365 168.30474 1.000 49.92322 300 GLU B C 1
ATOM 6468 O O . GLU B 1 294 ? 40.37990 31.73308 169.25046 1.000 58.11764 300 GLU B O 1
ATOM 6474 N N . ASP B 1 295 ? 41.18076 31.85946 167.15626 1.000 53.57159 301 ASP B N 1
ATOM 6475 C CA . ASP B 1 295 ? 41.04960 30.41715 166.96600 1.000 51.53172 301 ASP B CA 1
ATOM 6476 C C . ASP B 1 295 ? 42.02011 29.64993 167.85300 1.000 55.59218 301 ASP B C 1
ATOM 6477 O O . ASP B 1 295 ? 41.68286 28.57732 168.36838 1.000 55.53583 301 ASP B O 1
ATOM 6482 N N . LYS B 1 296 ? 43.22653 30.18453 168.04491 1.000 52.26589 302 LYS B N 1
ATOM 6483 C CA . LYS B 1 296 ? 44.18275 29.54899 168.94338 1.000 48.66396 302 LYS B CA 1
ATOM 6484 C C . LYS B 1 296 ? 43.70945 29.61580 170.38963 1.000 56.96581 302 LYS B C 1
ATOM 6485 O O . LYS B 1 296 ? 43.79125 28.62344 171.12398 1.000 49.93683 302 LYS B O 1
ATOM 6491 N N . LEU B 1 297 ? 43.19985 30.77510 170.81058 1.000 60.71610 303 LEU B N 1
ATOM 6492 C CA . LEU B 1 297 ? 42.85687 30.98755 172.21151 1.000 59.93548 303 LEU B CA 1
ATOM 6493 C C . LEU B 1 297 ? 41.53148 30.34311 172.59390 1.000 60.17573 303 LEU B C 1
ATOM 6494 O O . LEU B 1 297 ? 41.33829 29.98115 173.76092 1.000 59.05109 303 LEU B O 1
ATOM 6499 N N . ARG B 1 298 ? 40.61518 30.18619 171.64025 1.000 55.20565 304 ARG B N 1
ATOM 6500 C CA . ARG B 1 298 ? 39.30476 29.64317 171.96871 1.000 55.68637 304 ARG B CA 1
ATOM 6501 C C . ARG B 1 298 ? 39.36066 28.13531 172.17847 1.000 64.19012 304 ARG B C 1
ATOM 6502 O O . ARG B 1 298 ? 38.82879 27.61820 173.16694 1.000 64.61114 304 ARG B O 1
ATOM 6510 N N . GLY B 1 299 ? 39.99962 27.41382 171.26355 1.000 58.83577 305 GLY B N 1
ATOM 6511 C CA . GLY B 1 299 ? 39.89779 25.96991 171.24872 1.000 58.99603 305 GLY B CA 1
ATOM 6512 C C . GLY B 1 299 ? 38.56012 25.52719 170.67524 1.000 62.70222 305 GLY B C 1
ATOM 6513 O O . GLY B 1 299 ? 37.70466 26.32893 170.30471 1.000 64.86543 305 GLY B O 1
ATOM 6514 N N . THR B 1 300 ? 38.38313 24.20950 170.61677 1.000 68.05364 306 THR B N 1
ATOM 6515 C CA . THR B 1 300 ? 37.20470 23.62601 169.98680 1.000 64.86444 306 THR B CA 1
ATOM 6516 C C . THR B 1 300 ? 36.01312 23.64713 170.93850 1.000 72.01287 306 THR B C 1
ATOM 6517 O O . THR B 1 300 ? 36.11288 23.19575 172.08302 1.000 72.02375 306 THR B O 1
ATOM 6521 N N . THR B 1 301 ? 34.88207 24.15316 170.45108 1.000 72.47677 307 THR B N 1
ATOM 6522 C CA . THR B 1 301 ? 33.68768 24.30674 171.27083 1.000 68.63195 307 THR B CA 1
ATOM 6523 C C . THR B 1 301 ? 33.02790 22.95423 171.53264 1.000 70.43368 307 THR B C 1
ATOM 6524 O O . THR B 1 301 ? 33.06420 22.04707 170.69603 1.000 69.61882 307 THR B O 1
ATOM 6528 N N . GLY B 1 302 ? 32.42831 22.81914 172.72238 1.000 62.93235 308 GLY B N 1
ATOM 6529 C CA . GLY B 1 302 ? 31.63742 21.65578 173.05125 1.000 69.74547 308 GLY B CA 1
ATOM 6530 C C . GLY B 1 302 ? 30.15410 21.89381 172.82212 1.000 72.90364 308 GLY B C 1
ATOM 6531 O O . GLY B 1 302 ? 29.69990 23.02439 172.70494 1.000 75.10187 308 GLY B O 1
ATOM 6532 N N . TRP B 1 303 ? 29.39231 20.80419 172.79048 1.000 69.41015 309 TRP B N 1
ATOM 6533 C CA . TRP B 1 303 ? 27.95704 20.87724 172.55450 1.000 73.43116 309 TRP B CA 1
ATOM 6534 C C . TRP B 1 303 ? 27.22797 19.82905 173.38474 1.000 80.20684 309 TRP B C 1
ATOM 6535 O O . TRP B 1 303 ? 27.73329 18.72387 173.60322 1.000 77.28200 309 TRP B O 1
ATOM 6546 N N . LYS B 1 304 ? 26.02428 20.18991 173.83731 1.000 78.23397 310 LYS B N 1
ATOM 6547 C CA . LYS B 1 304 ? 25.21554 19.32741 174.69102 1.000 75.05712 310 LYS B CA 1
ATOM 6548 C C . LYS B 1 304 ? 23.75228 19.39199 174.27231 1.000 78.71068 310 LYS B C 1
ATOM 6549 O O . LYS B 1 304 ? 23.19918 20.48428 174.10365 1.000 78.92637 310 LYS B O 1
ATOM 6555 N N . ILE B 1 305 ? 23.13444 18.21868 174.12249 1.000 79.98707 311 ILE B N 1
ATOM 6556 C CA . ILE B 1 305 ? 21.70590 18.05260 173.85838 1.000 79.98015 311 ILE B CA 1
ATOM 6557 C C . ILE B 1 305 ? 21.19696 17.10491 174.94004 1.000 79.26604 311 ILE B C 1
ATOM 6558 O O . ILE B 1 305 ? 21.59225 15.92978 174.96749 1.000 79.84306 311 ILE B O 1
ATOM 6563 N N . TYR B 1 306 ? 20.32250 17.59699 175.82891 1.000 70.15123 312 TYR B N 1
ATOM 6564 C CA . TYR B 1 306 ? 20.16678 16.88839 177.09921 1.000 88.14385 312 TYR B CA 1
ATOM 6565 C C . TYR B 1 306 ? 18.76609 16.78487 177.70061 1.000 95.61219 312 TYR B C 1
ATOM 6566 O O . TYR B 1 306 ? 18.61384 16.00037 178.64290 1.000 95.41146 312 TYR B O 1
ATOM 6575 N N . VAL B 1 307 ? 17.75849 17.51818 177.22442 1.000 85.44207 313 VAL B N 1
ATOM 6576 C CA . VAL B 1 307 ? 16.41973 17.56010 177.83206 1.000 90.53069 313 VAL B CA 1
ATOM 6577 C C . VAL B 1 307 ? 16.48256 18.19924 179.21719 1.000 92.75183 313 VAL B C 1
ATOM 6578 O O . VAL B 1 307 ? 17.06963 17.62344 180.14559 1.000 89.53704 313 VAL B O 1
ATOM 6582 N N . PRO B 1 308 ? 15.86743 19.37155 179.41150 1.000 89.81147 314 PRO B N 1
ATOM 6583 C CA . PRO B 1 308 ? 16.02789 20.09442 180.68229 1.000 89.58919 314 PRO B CA 1
ATOM 6584 C C . PRO B 1 308 ? 15.19945 19.53550 181.83090 1.000 96.19227 314 PRO B C 1
ATOM 6585 O O . PRO B 1 308 ? 15.61945 19.62480 182.98955 1.000 99.71594 314 PRO B O 1
ATOM 6589 N N . GLN B 1 309 ? 14.02083 18.97756 181.53028 1.000 98.60565 315 GLN B N 1
ATOM 6590 C CA . GLN B 1 309 ? 13.15622 18.45201 182.58578 1.000 92.74168 315 GLN B CA 1
ATOM 6591 C C . GLN B 1 309 ? 13.87500 17.40208 183.42339 1.000 93.05808 315 GLN B C 1
ATOM 6592 O O . GLN B 1 309 ? 13.73504 17.37377 184.65152 1.000 97.40986 315 GLN B O 1
ATOM 6598 N N . THR B 1 310 ? 14.64888 16.53251 182.77959 1.000 87.79840 316 THR B N 1
ATOM 6599 C CA . THR B 1 310 ? 15.44362 15.54552 183.49683 1.000 86.62200 316 THR B CA 1
ATOM 6600 C C . THR B 1 310 ? 16.92355 15.76066 183.21007 1.000 92.73686 316 THR B C 1
ATOM 6601 O O . THR B 1 310 ? 17.58413 16.55762 183.88385 1.000 88.58412 316 THR B O 1
ATOM 6605 N N . GLY B 1 311 ? 17.44937 15.06436 182.20707 1.000 94.40996 317 GLY B N 1
ATOM 6606 C CA . GLY B 1 311 ? 18.83539 15.23520 181.82583 1.000 81.91551 317 GLY B CA 1
ATOM 6607 C C . GLY B 1 311 ? 19.46235 13.97611 181.26835 1.000 91.96242 317 GLY B C 1
ATOM 6608 O O . GLY B 1 311 ? 20.62747 13.68518 181.55614 1.000 90.66217 317 GLY B O 1
ATOM 6609 N N . GLU B 1 312 ? 18.70354 13.22252 180.46266 1.000 97.41345 318 GLU B N 1
ATOM 6610 C CA . GLU B 1 312 ? 19.22847 11.99104 179.87738 1.000 100.92227 318 GLU B CA 1
ATOM 6611 C C . GLU B 1 312 ? 20.47151 12.22919 179.03102 1.000 102.48901 318 GLU B C 1
ATOM 6612 O O . GLU B 1 312 ? 21.24128 11.28623 178.81254 1.000 111.14123 318 GLU B O 1
ATOM 6618 N N . VAL B 1 313 ? 20.68187 13.46151 178.56050 1.000 89.03604 319 VAL B N 1
ATOM 6619 C CA . VAL B 1 313 ? 21.76448 13.80750 177.64329 1.000 85.98543 319 VAL B CA 1
ATOM 6620 C C . VAL B 1 313 ? 21.60583 13.00313 176.35991 1.000 86.79787 319 VAL B C 1
ATOM 6621 O O . VAL B 1 313 ? 22.04219 11.84873 176.27227 1.000 85.62506 319 VAL B O 1
ATOM 6625 N N . ILE B 1 314 ? 20.96154 13.60740 175.36010 1.000 80.61063 320 ILE B N 1
ATOM 6626 C CA . ILE B 1 314 ? 20.82389 12.95357 174.06366 1.000 74.54891 320 ILE B CA 1
ATOM 6627 C C . ILE B 1 314 ? 22.18815 12.79060 173.41459 1.000 72.79412 320 ILE B C 1
ATOM 6628 O O . ILE B 1 314 ? 22.56468 11.69548 172.98233 1.000 77.70874 320 ILE B O 1
ATOM 6633 N N . ALA B 1 315 ? 22.95105 13.87709 173.34142 1.000 80.19987 321 ALA B N 1
ATOM 6634 C CA . ALA B 1 315 ? 24.27397 13.82497 172.74117 1.000 79.57286 321 ALA B CA 1
ATOM 6635 C C . ALA B 1 315 ? 25.17454 14.82953 173.43998 1.000 75.08942 321 ALA B C 1
ATOM 6636 O O . ALA B 1 315 ? 24.70954 15.80652 174.03111 1.000 73.94028 321 ALA B O 1
ATOM 6638 N N . GLU B 1 316 ? 26.47736 14.57582 173.37115 1.000 77.83911 322 GLU B N 1
ATOM 6639 C CA . GLU B 1 316 ? 27.43671 15.51906 173.92498 1.000 78.50742 322 GLU B CA 1
ATOM 6640 C C . GLU B 1 316 ? 28.77667 15.32911 173.23521 1.000 75.10202 322 GLU B C 1
ATOM 6641 O O . GLU B 1 316 ? 29.26891 14.20284 173.11820 1.000 66.14023 322 GLU B O 1
ATOM 6647 N N . LYS B 1 317 ? 29.33893 16.43390 172.75924 1.000 74.30349 323 LYS B N 1
ATOM 6648 C CA . LYS B 1 317 ? 30.69311 16.49307 172.22250 1.000 67.87472 323 LYS B CA 1
ATOM 6649 C C . LYS B 1 317 ? 31.46933 17.44320 173.12009 1.000 74.08418 323 LYS B C 1
ATOM 6650 O O . LYS B 1 317 ? 31.26824 18.65846 173.05460 1.000 80.50624 323 LYS B O 1
ATOM 6656 N N . LYS B 1 318 ? 32.33513 16.90020 173.96903 1.000 71.28176 324 LYS B N 1
ATOM 6657 C CA . LYS B 1 318 ? 32.98078 17.73747 174.96798 1.000 77.57272 324 LYS B CA 1
ATOM 6658 C C . LYS B 1 318 ? 33.96989 18.70076 174.31210 1.000 72.47176 324 LYS B C 1
ATOM 6659 O O . LYS B 1 318 ? 34.48626 18.46314 173.21416 1.000 64.81740 324 LYS B O 1
ATOM 6665 N N . ALA B 1 319 ? 34.21702 19.81068 175.00262 1.000 67.04146 325 ALA B N 1
ATOM 6666 C CA . ALA B 1 319 ? 35.03689 20.88086 174.46456 1.000 63.18207 325 ALA B CA 1
ATOM 6667 C C . ALA B 1 319 ? 36.51923 20.55987 174.61560 1.000 66.68460 325 ALA B C 1
ATOM 6668 O O . ALA B 1 319 ? 36.92704 19.74577 175.44881 1.000 68.12290 325 ALA B O 1
ATOM 6670 N N . LYS B 1 320 ? 37.32646 21.21719 173.78399 1.000 70.77357 326 LYS B N 1
ATOM 6671 C CA . LYS B 1 320 ? 38.78060 21.11780 173.82103 1.000 66.00602 326 LYS B CA 1
ATOM 6672 C C . LYS B 1 320 ? 39.35435 22.50136 174.09237 1.000 63.11304 326 LYS B C 1
ATOM 6673 O O . LYS B 1 320 ? 38.96582 23.47733 173.44208 1.000 63.31502 326 LYS B O 1
ATOM 6679 N N . ASP B 1 321 ? 40.27231 22.58320 175.04956 1.000 73.35453 327 ASP B N 1
ATOM 6680 C CA . ASP B 1 321 ? 40.67529 23.86968 175.59722 1.000 70.80558 327 ASP B CA 1
ATOM 6681 C C . ASP B 1 321 ? 41.64453 24.60258 174.67944 1.000 66.11353 327 ASP B C 1
ATOM 6682 O O . ASP B 1 321 ? 42.48115 23.99734 174.00329 1.000 64.16796 327 ASP B O 1
ATOM 6687 N N . GLY B 1 322 ? 41.52218 25.92820 174.67374 1.000 64.97226 328 GLY B N 1
ATOM 6688 C CA . GLY B 1 322 ? 42.42065 26.74987 173.89209 1.000 61.37993 328 GLY B CA 1
ATOM 6689 C C . GLY B 1 322 ? 43.84952 26.67629 174.39238 1.000 55.30241 328 GLY B C 1
ATOM 6690 O O . GLY B 1 322 ? 44.13250 26.28241 175.52329 1.000 59.57842 328 GLY B O 1
ATOM 6691 N N . GLU B 1 323 ? 44.76481 27.06661 173.51503 1.000 58.55005 329 GLU B N 1
ATOM 6692 C CA . GLU B 1 323 ? 46.19212 27.02301 173.78551 1.000 58.35016 329 GLU B CA 1
ATOM 6693 C C . GLU B 1 323 ? 46.67886 28.38044 174.27198 1.000 56.10015 329 GLU B C 1
ATOM 6694 O O . GLU B 1 323 ? 46.09282 29.42185 173.96369 1.000 56.05739 329 GLU B O 1
ATOM 6700 N N . ASP B 1 324 ? 47.76810 28.35919 175.02958 1.000 60.83706 330 ASP B N 1
ATOM 6701 C CA . ASP B 1 324 ? 48.31473 29.58756 175.58023 1.000 60.67324 330 ASP B CA 1
ATOM 6702 C C . ASP B 1 324 ? 49.18482 30.30535 174.55572 1.000 64.21300 330 ASP B C 1
ATOM 6703 O O . ASP B 1 324 ? 49.73661 29.69795 173.63204 1.000 61.07335 330 ASP B O 1
ATOM 6708 N N . LEU B 1 325 ? 49.29780 31.61825 174.73320 1.000 60.68803 331 LEU B N 1
ATOM 6709 C CA . LEU B 1 325 ? 50.04103 32.49262 173.83684 1.000 52.21743 331 LEU B CA 1
ATOM 6710 C C . LEU B 1 325 ? 51.07957 33.23477 174.66449 1.000 49.90268 331 LEU B C 1
ATOM 6711 O O . LEU B 1 325 ? 50.72213 34.01302 175.55409 1.000 61.95395 331 LEU B O 1
ATOM 6716 N N . HIS B 1 326 ? 52.35582 32.99328 174.38343 1.000 50.80774 332 HIS B N 1
ATOM 6717 C CA . HIS B 1 326 ? 53.44547 33.63757 175.10705 1.000 55.80638 332 HIS B CA 1
ATOM 6718 C C . HIS B 1 326 ? 54.06580 34.72648 174.24181 1.000 53.93208 332 HIS B C 1
ATOM 6719 O O . HIS B 1 326 ? 54.43443 34.47993 173.08838 1.000 59.88244 332 HIS B O 1
ATOM 6726 N N . LEU B 1 327 ? 54.18454 35.92148 174.80682 1.000 56.80885 333 LEU B N 1
ATOM 6727 C CA . LEU B 1 327 ? 54.59198 37.11814 174.08514 1.000 58.75810 333 LEU B CA 1
ATOM 6728 C C . LEU B 1 327 ? 56.02800 37.50842 174.41065 1.000 53.31514 333 LEU B C 1
ATOM 6729 O O . LEU B 1 327 ? 56.54183 37.21922 175.49297 1.000 54.65431 333 LEU B O 1
ATOM 6734 N N . THR B 1 328 ? 56.67342 38.17441 173.45161 1.000 52.69876 334 THR B N 1
ATOM 6735 C CA . THR B 1 328 ? 58.00201 38.73505 173.66955 1.000 54.43900 334 THR B CA 1
ATOM 6736 C C . THR B 1 328 ? 57.98371 39.95674 174.57189 1.000 44.38994 334 THR B C 1
ATOM 6737 O O . THR B 1 328 ? 59.05756 40.47382 174.89561 1.000 51.56654 334 THR B O 1
ATOM 6741 N N . ILE B 1 329 ? 56.80123 40.41831 174.98167 1.000 49.95072 335 ILE B N 1
ATOM 6742 C CA . ILE B 1 329 ? 56.67272 41.66376 175.73057 1.000 54.96623 335 ILE B CA 1
ATOM 6743 C C . ILE B 1 329 ? 57.31540 41.53033 177.10640 1.000 55.35153 335 ILE B C 1
ATOM 6744 O O . ILE B 1 329 ? 57.24428 40.47647 177.75322 1.000 52.43069 335 ILE B O 1
ATOM 6749 N N . ASP B 1 330 ? 57.96156 42.60450 177.55116 1.000 61.91186 336 ASP B N 1
ATOM 6750 C CA . ASP B 1 330 ? 58.42054 42.77066 178.92582 1.000 53.08728 336 ASP B CA 1
ATOM 6751 C C . ASP B 1 330 ? 57.54487 43.83456 179.57542 1.000 61.32415 336 ASP B C 1
ATOM 6752 O O . ASP B 1 330 ? 57.67144 45.02324 179.25976 1.000 64.64549 336 ASP B O 1
ATOM 6757 N N . ILE B 1 331 ? 56.66816 43.40486 180.48976 1.000 59.43733 337 ILE B N 1
ATOM 6758 C CA . ILE B 1 331 ? 55.65771 44.29176 181.06917 1.000 60.51219 337 ILE B CA 1
ATOM 6759 C C . ILE B 1 331 ? 56.27430 45.54377 181.68163 1.000 62.79048 337 ILE B C 1
ATOM 6760 O O . ILE B 1 331 ? 55.63375 46.60283 181.72445 1.000 64.86192 337 ILE B O 1
ATOM 6765 N N . LYS B 1 332 ? 57.52462 45.45932 182.14288 1.000 59.24737 338 LYS B N 1
ATOM 6766 C CA . LYS B 1 332 ? 58.17274 46.62543 182.73749 1.000 60.57470 338 LYS B CA 1
ATOM 6767 C C . LYS B 1 332 ? 58.43379 47.70819 181.69334 1.000 61.18602 338 LYS B C 1
ATOM 6768 O O . LYS B 1 332 ? 58.14230 48.89174 181.92035 1.000 60.54269 338 LYS B O 1
ATOM 6774 N N . THR B 1 333 ? 58.99355 47.32024 180.54334 1.000 58.14509 339 THR B N 1
ATOM 6775 C CA . THR B 1 333 ? 59.21549 48.27522 179.46196 1.000 56.97381 339 THR B CA 1
ATOM 6776 C C . THR B 1 333 ? 57.89385 48.86508 178.98518 1.000 59.48395 339 THR B C 1
ATOM 6777 O O . THR B 1 333 ? 57.79012 50.07612 178.72931 1.000 66.81258 339 THR B O 1
ATOM 6781 N N . GLN B 1 334 ? 56.87631 48.00895 178.85816 1.000 54.16258 340 GLN B N 1
ATOM 6782 C CA . GLN B 1 334 ? 55.53130 48.44068 178.49806 1.000 53.35141 340 GLN B CA 1
ATOM 6783 C C . GLN B 1 334 ? 55.03971 49.54159 179.42799 1.000 56.20286 340 GLN B C 1
ATOM 6784 O O . GLN B 1 334 ? 54.57815 50.59565 178.97612 1.000 55.63897 340 GLN B O 1
ATOM 6790 N N . MET B 1 335 ? 55.13491 49.31199 180.73969 1.000 61.59268 341 MET B N 1
ATOM 6791 C CA . MET B 1 335 ? 54.59464 50.28106 181.68467 1.000 59.82199 341 MET B CA 1
ATOM 6792 C C . MET B 1 335 ? 55.42338 51.55750 181.72324 1.000 59.16954 341 MET B C 1
ATOM 6793 O O . MET B 1 335 ? 54.86362 52.64092 181.91270 1.000 62.03733 341 MET B O 1
ATOM 6798 N N . LYS B 1 336 ? 56.74138 51.46304 181.52679 1.000 53.49491 342 LYS B N 1
ATOM 6799 C CA . LYS B 1 336 ? 57.54862 52.67588 181.40116 1.000 53.73132 342 LYS B CA 1
ATOM 6800 C C . LYS B 1 336 ? 57.06363 53.54127 180.23845 1.000 63.94579 342 LYS B C 1
ATOM 6801 O O . LYS B 1 336 ? 56.77340 54.73828 180.40896 1.000 62.78191 342 LYS B O 1
ATOM 6803 N N . LEU B 1 337 ? 56.95124 52.94416 179.04556 1.000 56.78175 343 LEU B N 1
ATOM 6804 C CA . LEU B 1 337 ? 56.49094 53.70546 177.88463 1.000 58.69326 343 LEU B CA 1
ATOM 6805 C C . LEU B 1 337 ? 55.09354 54.27188 178.10515 1.000 58.91092 343 LEU B C 1
ATOM 6806 O O . LEU B 1 337 ? 54.82793 55.44263 177.79407 1.000 55.81739 343 LEU B O 1
ATOM 6811 N N . TYR B 1 338 ? 54.17990 53.45124 178.62995 1.000 59.93317 344 TYR B N 1
ATOM 6812 C CA . TYR B 1 338 ? 52.83413 53.93823 178.91439 1.000 65.60352 344 TYR B CA 1
ATOM 6813 C C . TYR B 1 338 ? 52.87162 55.15683 179.82712 1.000 66.38216 344 TYR B C 1
ATOM 6814 O O . TYR B 1 338 ? 52.30588 56.20730 179.49953 1.000 62.82076 344 TYR B O 1
ATOM 6823 N N . ASP B 1 339 ? 53.54462 55.03533 180.97745 1.000 62.36511 345 ASP B N 1
ATOM 6824 C CA . ASP B 1 339 ? 53.68065 56.16104 181.89329 1.000 65.13063 345 ASP B CA 1
ATOM 6825 C C . ASP B 1 339 ? 54.20242 57.39913 181.18316 1.000 72.08158 345 ASP B C 1
ATOM 6826 O O . ASP B 1 339 ? 53.85077 58.52591 181.55360 1.000 71.76131 345 ASP B O 1
ATOM 6831 N N . GLU B 1 340 ? 55.03539 57.21683 180.15810 1.000 72.61236 346 GLU B N 1
ATOM 6832 C CA . GLU B 1 340 ? 55.46839 58.39011 179.40578 1.000 64.55625 346 GLU B CA 1
ATOM 6833 C C . GLU B 1 340 ? 54.39685 58.92333 178.45824 1.000 64.94396 346 GLU B C 1
ATOM 6834 O O . GLU B 1 340 ? 54.39029 60.12601 178.16907 1.000 61.17408 346 GLU B O 1
ATOM 6840 N N . LEU B 1 341 ? 53.48730 58.07639 177.96779 1.000 67.87706 347 LEU B N 1
ATOM 6841 C CA . LEU B 1 341 ? 52.52772 58.51435 176.95391 1.000 59.91364 347 LEU B CA 1
ATOM 6842 C C . LEU B 1 341 ? 51.07791 58.58134 177.41819 1.000 63.87244 347 LEU B C 1
ATOM 6843 O O . LEU B 1 341 ? 50.21740 58.96244 176.61626 1.000 64.21606 347 LEU B O 1
ATOM 6848 N N . LYS B 1 342 ? 50.77986 58.23805 178.67660 1.000 68.36044 348 LYS B N 1
ATOM 6849 C CA . LYS B 1 342 ? 49.38898 58.07401 179.10428 1.000 64.25051 348 LYS B CA 1
ATOM 6850 C C . LYS B 1 342 ? 48.52284 59.29006 178.78561 1.000 70.60500 348 LYS B C 1
ATOM 6851 O O . LYS B 1 342 ? 47.33446 59.14140 178.47652 1.000 68.40538 348 LYS B O 1
ATOM 6857 N N . ASP B 1 343 ? 49.09656 60.49224 178.83516 1.000 70.63372 349 ASP B N 1
ATOM 6858 C CA . ASP B 1 343 ? 48.32719 61.72564 178.73672 1.000 70.29568 349 ASP B CA 1
ATOM 6859 C C . ASP B 1 343 ? 48.26452 62.29003 177.32717 1.000 63.80809 349 ASP B C 1
ATOM 6860 O O . ASP B 1 343 ? 47.45198 63.18317 177.07022 1.000 62.99341 349 ASP B O 1
ATOM 6865 N N . ASP B 1 344 ? 49.09173 61.80344 176.41824 1.000 73.46639 350 ASP B N 1
ATOM 6866 C CA . ASP B 1 344 ? 49.18848 62.36190 175.08393 1.000 68.53784 350 ASP B CA 1
ATOM 6867 C C . ASP B 1 344 ? 48.41720 61.49561 174.09396 1.000 65.55716 350 ASP B C 1
ATOM 6868 O O . ASP B 1 344 ? 47.64855 60.60414 174.46918 1.000 67.82129 350 ASP B O 1
ATOM 6873 N N . SER B 1 345 ? 48.61252 61.77081 172.80990 1.000 60.94264 351 SER B N 1
ATOM 6874 C CA . SER B 1 345 ? 48.05102 60.96645 171.73600 1.000 61.43588 351 SER B CA 1
ATOM 6875 C C . SER B 1 345 ? 49.19812 60.56634 170.82073 1.000 63.86320 351 SER B C 1
ATOM 6876 O O . SER B 1 345 ? 49.92476 61.43107 170.31802 1.000 59.47802 351 SER B O 1
ATOM 6879 N N . GLY B 1 346 ? 49.37792 59.26642 170.62810 1.000 63.81796 352 GLY B N 1
ATOM 6880 C CA . GLY B 1 346 ? 50.47452 58.78212 169.81010 1.000 60.43080 352 GLY B CA 1
ATOM 6881 C C . GLY B 1 346 ? 50.73721 57.31113 170.08581 1.000 55.87151 352 GLY B C 1
ATOM 6882 O O . GLY B 1 346 ? 49.86693 56.59100 170.57281 1.000 58.22171 352 GLY B O 1
ATOM 6883 N N . ALA B 1 347 ? 51.95967 56.89313 169.76491 1.000 53.58683 353 ALA B N 1
ATOM 6884 C CA . ALA B 1 347 ? 52.33039 55.49144 169.88898 1.000 40.88876 353 ALA B CA 1
ATOM 6885 C C . ALA B 1 347 ? 53.82461 55.36479 170.14762 1.000 47.17876 353 ALA B C 1
ATOM 6886 O O . ALA B 1 347 ? 54.59920 56.30708 169.94852 1.000 49.33128 353 ALA B O 1
ATOM 6888 N N . ALA B 1 348 ? 54.21619 54.17270 170.59533 1.000 46.26812 354 ALA B N 1
ATOM 6889 C CA . ALA B 1 348 ? 55.60752 53.87091 170.89727 1.000 41.90978 354 ALA B CA 1
ATOM 6890 C C . ALA B 1 348 ? 55.86273 52.37927 170.72854 1.000 51.58143 354 ALA B C 1
ATOM 6891 O O . ALA B 1 348 ? 55.07835 51.54176 171.18668 1.000 54.21490 354 ALA B O 1
ATOM 6893 N N . VAL B 1 349 ? 56.97362 52.06065 170.07304 1.000 48.58749 355 VAL B N 1
ATOM 6894 C CA . VAL B 1 349 ? 57.40270 50.69009 169.83094 1.000 51.46660 355 VAL B CA 1
ATOM 6895 C C . VAL B 1 349 ? 58.78195 50.52232 170.44984 1.000 44.19305 355 VAL B C 1
ATOM 6896 O O . VAL B 1 349 ? 59.66646 51.35813 170.23631 1.000 46.05121 355 VAL B O 1
ATOM 6900 N N . ALA B 1 350 ? 58.96348 49.45341 171.21818 1.000 39.20763 356 ALA B N 1
ATOM 6901 C CA . ALA B 1 350 ? 60.24923 49.12243 171.82017 1.000 45.76149 356 ALA B CA 1
ATOM 6902 C C . ALA B 1 350 ? 60.62760 47.71671 171.38782 1.000 50.01349 356 ALA B C 1
ATOM 6903 O O . ALA B 1 350 ? 59.91860 46.75635 171.71779 1.000 53.69397 356 ALA B O 1
ATOM 6905 N N . LEU B 1 351 ? 61.74204 47.60854 170.66173 1.000 43.44854 357 LEU B N 1
ATOM 6906 C CA . LEU B 1 351 ? 62.22515 46.36861 170.07541 1.000 52.02530 357 LEU B CA 1
ATOM 6907 C C . LEU B 1 351 ? 63.60486 46.01190 170.61426 1.000 51.31241 357 LEU B C 1
ATOM 6908 O O . LEU B 1 351 ? 64.41276 46.88833 170.94584 1.000 47.02435 357 LEU B O 1
ATOM 6913 N N . GLN B 1 352 ? 63.86685 44.70657 170.67604 1.000 49.04024 358 GLN B N 1
ATOM 6914 C CA . GLN B 1 352 ? 65.21260 44.15708 170.78855 1.000 57.80724 358 GLN B CA 1
ATOM 6915 C C . GLN B 1 352 ? 65.82954 44.07772 169.39651 1.000 58.06008 358 GLN B C 1
ATOM 6916 O O . GLN B 1 352 ? 65.50914 43.16675 168.62226 1.000 56.73646 358 GLN B O 1
ATOM 6922 N N . PRO B 1 353 ? 66.71972 45.00906 169.04476 1.000 61.22141 359 PRO B N 1
ATOM 6923 C CA . PRO B 1 353 ? 67.12543 45.13176 167.63554 1.000 53.57235 359 PRO B CA 1
ATOM 6924 C C . PRO B 1 353 ? 67.93053 43.95323 167.12135 1.000 66.35706 359 PRO B C 1
ATOM 6925 O O . PRO B 1 353 ? 67.91670 43.69783 165.91049 1.000 65.03657 359 PRO B O 1
ATOM 6929 N N . LYS B 1 354 ? 68.63257 43.22694 167.99406 1.000 66.36854 360 LYS B N 1
ATOM 6930 C CA . LYS B 1 354 ? 69.43321 42.10092 167.52383 1.000 66.58184 360 LYS B CA 1
ATOM 6931 C C . LYS B 1 354 ? 68.55057 40.93539 167.09098 1.000 70.09915 360 LYS B C 1
ATOM 6932 O O . LYS B 1 354 ? 68.86509 40.24215 166.11468 1.000 68.57336 360 LYS B O 1
ATOM 6934 N N . THR B 1 355 ? 67.43442 40.70817 167.79066 1.000 65.30187 361 THR B N 1
ATOM 6935 C CA . THR B 1 355 ? 66.58282 39.56521 167.49561 1.000 71.00914 361 THR B CA 1
ATOM 6936 C C . THR B 1 355 ? 65.16702 39.92815 167.06574 1.000 63.84938 361 THR B C 1
ATOM 6937 O O . THR B 1 355 ? 64.40614 39.02664 166.69305 1.000 64.38668 361 THR B O 1
ATOM 6941 N N . GLY B 1 356 ? 64.79026 41.20300 167.09618 1.000 57.31020 362 GLY B N 1
ATOM 6942 C CA . GLY B 1 356 ? 63.48472 41.60354 166.61401 1.000 54.23422 362 GLY B CA 1
ATOM 6943 C C . GLY B 1 356 ? 62.33282 41.30021 167.54044 1.000 57.63505 362 GLY B C 1
ATOM 6944 O O . GLY B 1 356 ? 61.17385 41.46709 167.13876 1.000 59.86578 362 GLY B O 1
ATOM 6945 N N . GLU B 1 357 ? 62.61030 40.84238 168.75747 1.000 56.89911 363 GLU B N 1
ATOM 6946 C CA . GLU B 1 357 ? 61.56329 40.68864 169.75598 1.000 56.22353 363 GLU B CA 1
ATOM 6947 C C . GLU B 1 357 ? 60.97252 42.04600 170.11718 1.000 51.37710 363 GLU B C 1
ATOM 6948 O O . GLU B 1 357 ? 61.68630 43.04763 170.22677 1.000 49.10323 363 GLU B O 1
ATOM 6954 N N . THR B 1 358 ? 59.65634 42.07934 170.29082 1.000 43.57903 364 THR B N 1
ATOM 6955 C CA . THR B 1 358 ? 58.95985 43.30921 170.64327 1.000 52.88824 364 THR B CA 1
ATOM 6956 C C . THR B 1 358 ? 58.89955 43.38856 172.16179 1.000 51.94205 364 THR B C 1
ATOM 6957 O O . THR B 1 358 ? 58.26636 42.54886 172.80946 1.000 51.71378 364 THR B O 1
ATOM 6961 N N . LEU B 1 359 ? 59.56868 44.38890 172.73155 1.000 55.00214 365 LEU B N 1
ATOM 6962 C CA . LEU B 1 359 ? 59.51052 44.57450 174.17434 1.000 53.01445 365 LEU B CA 1
ATOM 6963 C C . LEU B 1 359 ? 58.27246 45.35569 174.59411 1.000 54.99060 365 LEU B C 1
ATOM 6964 O O . LEU B 1 359 ? 57.73661 45.11545 175.68189 1.000 53.37601 365 LEU B O 1
ATOM 6969 N N . ALA B 1 360 ? 57.79458 46.27664 173.75584 1.000 53.85960 366 ALA B N 1
ATOM 6970 C CA . ALA B 1 360 ? 56.63570 47.07331 174.15017 1.000 56.55380 366 ALA B CA 1
ATOM 6971 C C . ALA B 1 360 ? 55.90742 47.62723 172.93095 1.000 56.00396 366 ALA B C 1
ATOM 6972 O O . ALA B 1 360 ? 56.54263 48.15108 172.01292 1.000 50.95975 366 ALA B O 1
ATOM 6974 N N . LEU B 1 361 ? 54.57570 47.51302 172.93677 1.000 53.68622 367 LEU B N 1
ATOM 6975 C CA . LEU B 1 361 ? 53.68981 48.14983 171.96289 1.000 50.84040 367 LEU B CA 1
ATOM 6976 C C . LEU B 1 361 ? 52.70172 49.01995 172.72579 1.000 47.26569 367 LEU B C 1
ATOM 6977 O O . LEU B 1 361 ? 51.81861 48.49631 173.41218 1.000 49.53285 367 LEU B O 1
ATOM 6982 N N . VAL B 1 362 ? 52.82502 50.33952 172.59458 1.000 50.71513 368 VAL B N 1
ATOM 6983 C CA . VAL B 1 362 ? 52.00442 51.27878 173.34833 1.000 54.04754 368 VAL B CA 1
ATOM 6984 C C . VAL B 1 362 ? 51.28353 52.20038 172.37338 1.000 48.68422 368 VAL B C 1
ATOM 6985 O O . VAL B 1 362 ? 51.87543 52.66489 171.39331 1.000 44.80920 368 VAL B O 1
ATOM 6989 N N . SER B 1 363 ? 50.01005 52.47531 172.65636 1.000 48.96992 369 SER B N 1
ATOM 6990 C CA . SER B 1 363 ? 49.21690 53.43517 171.90084 1.000 55.13667 369 SER B CA 1
ATOM 6991 C C . SER B 1 363 ? 48.43531 54.29593 172.88200 1.000 56.25132 369 SER B C 1
ATOM 6992 O O . SER B 1 363 ? 47.97084 53.80003 173.91396 1.000 53.23581 369 SER B O 1
ATOM 6995 N N . ALA B 1 364 ? 48.28998 55.58470 172.55607 1.000 50.98043 370 ALA B N 1
ATOM 6996 C CA . ALA B 1 364 ? 47.61270 56.54539 173.42616 1.000 58.12664 370 ALA B CA 1
ATOM 6997 C C . ALA B 1 364 ? 46.69492 57.44012 172.60351 1.000 61.56292 370 ALA B C 1
ATOM 6998 O O . ALA B 1 364 ? 47.08115 57.87124 171.50678 1.000 63.23362 370 ALA B O 1
ATOM 7000 N N . PRO B 1 365 ? 45.47623 57.74883 173.09748 1.000 64.70870 371 PRO B N 1
ATOM 7001 C CA . PRO B 1 365 ? 44.83066 57.37431 174.36624 1.000 57.40542 371 PRO B CA 1
ATOM 7002 C C . PRO B 1 365 ? 44.49542 55.89203 174.44965 1.000 57.18168 371 PRO B C 1
ATOM 7003 O O . PRO B 1 365 ? 44.68390 55.17714 173.46782 1.000 61.94403 371 PRO B O 1
ATOM 7007 N N . SER B 1 366 ? 43.98246 55.44053 175.59244 1.000 55.37937 372 SER B N 1
ATOM 7008 C CA . SER B 1 366 ? 43.72243 54.01940 175.77788 1.000 55.68198 372 SER B CA 1
ATOM 7009 C C . SER B 1 366 ? 42.35595 53.78937 176.41508 1.000 62.18191 372 SER B C 1
ATOM 7010 O O . SER B 1 366 ? 41.45670 54.62466 176.27713 1.000 65.40906 372 SER B O 1
ATOM 7013 N N . TYR B 1 367 ? 42.19182 52.66453 177.11129 1.000 60.61839 373 TYR B N 1
ATOM 7014 C CA . TYR B 1 367 ? 40.91378 52.25727 177.68770 1.000 56.41625 373 TYR B CA 1
ATOM 7015 C C . TYR B 1 367 ? 41.13806 50.99038 178.50063 1.000 62.23748 373 TYR B C 1
ATOM 7016 O O . TYR B 1 367 ? 42.08343 50.23975 178.25393 1.000 56.32004 373 TYR B O 1
ATOM 7025 N N . ASP B 1 368 ? 40.24358 50.74621 179.45749 1.000 63.48062 374 ASP B N 1
ATOM 7026 C CA . ASP B 1 368 ? 40.33222 49.54979 180.28289 1.000 62.82508 374 ASP B CA 1
ATOM 7027 C C . ASP B 1 368 ? 39.49695 48.44851 179.64308 1.000 59.53833 374 ASP B C 1
ATOM 7028 O O . ASP B 1 368 ? 38.26047 48.50772 179.71362 1.000 62.75391 374 ASP B O 1
ATOM 7033 N N . PRO B 1 369 ? 40.10751 47.43781 179.01652 1.000 59.94346 375 PRO B N 1
ATOM 7034 C CA . PRO B 1 369 ? 39.29966 46.36318 178.41535 1.000 57.17571 375 PRO B CA 1
ATOM 7035 C C . PRO B 1 369 ? 38.47286 45.60523 179.43387 1.000 53.73637 375 PRO B C 1
ATOM 7036 O O . PRO B 1 369 ? 37.39486 45.09490 179.09776 1.000 56.61628 375 PRO B O 1
ATOM 7040 N N . ASN B 1 370 ? 38.94003 45.53528 180.68396 1.000 66.77634 376 ASN B N 1
ATOM 7041 C CA . ASN B 1 370 ? 38.12239 44.99790 181.76650 1.000 64.83044 376 ASN B CA 1
ATOM 7042 C C . ASN B 1 370 ? 36.78638 45.71394 181.88152 1.000 64.60946 376 ASN B C 1
ATOM 7043 O O . ASN B 1 370 ? 35.84529 45.15336 182.45207 1.000 64.04570 376 ASN B O 1
ATOM 7048 N N . GLY B 1 371 ? 36.68182 46.92692 181.33771 1.000 59.10227 377 GLY B N 1
ATOM 7049 C CA . GLY B 1 371 ? 35.42625 47.63767 181.25466 1.000 54.33830 377 GLY B CA 1
ATOM 7050 C C . GLY B 1 371 ? 34.30139 46.82433 180.64745 1.000 68.43601 377 GLY B C 1
ATOM 7051 O O . GLY B 1 371 ? 33.12916 47.14046 180.86802 1.000 74.94255 377 GLY B O 1
ATOM 7052 N N . PHE B 1 372 ? 34.61869 45.77316 179.88767 1.000 66.44981 378 PHE B N 1
ATOM 7053 C CA . PHE B 1 372 ? 33.51246 44.97287 179.37489 1.000 71.04254 378 PHE B CA 1
ATOM 7054 C C . PHE B 1 372 ? 33.05462 43.90381 180.35997 1.000 73.05201 378 PHE B C 1
ATOM 7055 O O . PHE B 1 372 ? 31.85264 43.76889 180.60500 1.000 79.99063 378 PHE B O 1
ATOM 7063 N N . ILE B 1 373 ? 33.98562 43.13065 180.92483 1.000 79.06192 379 ILE B N 1
ATOM 7064 C CA . ILE B 1 373 ? 33.59424 42.11257 181.89298 1.000 71.01842 379 ILE B CA 1
ATOM 7065 C C . ILE B 1 373 ? 33.02210 42.74020 183.15406 1.000 73.10218 379 ILE B C 1
ATOM 7066 O O . ILE B 1 373 ? 32.29243 42.07545 183.89670 1.000 82.02268 379 ILE B O 1
ATOM 7068 N N . PHE B 1 374 ? 33.32732 44.01777 183.41054 1.000 71.68424 380 PHE B N 1
ATOM 7069 C CA . PHE B 1 374 ? 32.85566 44.70410 184.60045 1.000 78.84589 380 PHE B CA 1
ATOM 7070 C C . PHE B 1 374 ? 31.77079 45.66886 184.16306 1.000 80.77306 380 PHE B C 1
ATOM 7071 O O . PHE B 1 374 ? 30.59846 45.26434 184.04245 1.000 88.62093 380 PHE B O 1
ATOM 7079 N N . GLY B 1 375 ? 32.08180 46.93570 183.90700 1.000 79.10777 381 GLY B N 1
ATOM 7080 C CA . GLY B 1 375 ? 31.06876 47.85722 183.44118 1.000 72.98071 381 GLY B CA 1
ATOM 7081 C C . GLY B 1 375 ? 31.59019 49.22857 183.07176 1.000 78.69405 381 GLY B C 1
ATOM 7082 O O . GLY B 1 375 ? 32.57198 49.71303 183.64497 1.000 74.01314 381 GLY B O 1
ATOM 7083 N N . TRP B 1 376 ? 30.94201 49.85766 182.09669 1.000 87.81719 382 TRP B N 1
ATOM 7084 C CA . TRP B 1 376 ? 31.15869 51.26096 181.78330 1.000 88.27142 382 TRP B CA 1
ATOM 7085 C C . TRP B 1 376 ? 29.96834 52.06155 182.28889 1.000 92.69504 382 TRP B C 1
ATOM 7086 O O . TRP B 1 376 ? 28.81920 51.62011 182.17535 1.000 88.65913 382 TRP B O 1
ATOM 7097 N N . SER B 1 377 ? 30.24189 53.23453 182.84870 1.000 94.04672 383 SER B N 1
ATOM 7098 C CA . SER B 1 377 ? 29.15904 54.16056 183.12196 1.000 98.36640 383 SER B CA 1
ATOM 7099 C C . SER B 1 377 ? 28.60340 54.69881 181.80575 1.000 96.79155 383 SER B C 1
ATOM 7100 O O . SER B 1 377 ? 29.18130 54.50872 180.73162 1.000 91.58945 383 SER B O 1
ATOM 7103 N N . ASP B 1 378 ? 27.45283 55.36595 181.88873 1.000 93.54631 384 ASP B N 1
ATOM 7104 C CA . ASP B 1 378 ? 26.96130 56.09268 180.72502 1.000 84.33319 384 ASP B CA 1
ATOM 7105 C C . ASP B 1 378 ? 27.94936 57.17951 180.32277 1.000 92.19052 384 ASP B C 1
ATOM 7106 O O . ASP B 1 378 ? 28.29634 57.31953 179.14194 1.000 92.66861 384 ASP B O 1
ATOM 7108 N N . LYS B 1 379 ? 28.45050 57.92718 181.31141 1.000 98.27673 385 LYS B N 1
ATOM 7109 C CA . LYS B 1 379 ? 29.33293 59.05691 181.03973 1.000 93.88953 385 LYS B CA 1
ATOM 7110 C C . LYS B 1 379 ? 30.66962 58.59856 180.46802 1.000 87.27668 385 LYS B C 1
ATOM 7111 O O . LYS B 1 379 ? 31.16016 59.17227 179.49096 1.000 87.00380 385 LYS B O 1
ATOM 7113 N N . GLU B 1 380 ? 31.27779 57.56597 181.06223 1.000 91.96210 386 GLU B N 1
ATOM 7114 C CA . GLU B 1 380 ? 32.59193 57.12306 180.59777 1.000 94.33914 386 GLU B CA 1
ATOM 7115 C C . GLU B 1 380 ? 32.50839 56.48877 179.21368 1.000 88.45681 386 GLU B C 1
ATOM 7116 O O . GLU B 1 380 ? 33.38779 56.70481 178.37046 1.000 88.21799 386 GLU B O 1
ATOM 7118 N N . TRP B 1 381 ? 31.46048 55.70222 178.96374 1.000 86.48684 387 TRP B N 1
ATOM 7119 C CA . TRP B 1 381 ? 31.25934 55.11978 177.64082 1.000 78.06493 387 TRP B CA 1
ATOM 7120 C C . TRP B 1 381 ? 31.05677 56.20885 176.59340 1.000 82.83584 387 TRP B C 1
ATOM 7121 O O . TRP B 1 381 ? 31.65377 56.16628 175.50673 1.000 82.09965 387 TRP B O 1
ATOM 7132 N N . LYS B 1 382 ? 30.23000 57.21039 176.91625 1.000 84.84521 388 LYS B N 1
ATOM 7133 C CA . LYS B 1 382 ? 30.01826 58.32320 175.99611 1.000 87.35161 388 LYS B CA 1
ATOM 7134 C C . LYS B 1 382 ? 31.30833 59.10104 175.75740 1.000 88.06674 388 LYS B C 1
ATOM 7135 O O . LYS B 1 382 ? 31.56639 59.55789 174.63791 1.000 83.18097 388 LYS B O 1
ATOM 7137 N N . LYS B 1 383 ? 32.13465 59.25689 176.79621 1.000 86.68101 389 LYS B N 1
ATOM 7138 C CA . LYS B 1 383 ? 33.39410 59.97932 176.64153 1.000 85.46077 389 LYS B CA 1
ATOM 7139 C C . LYS B 1 383 ? 34.36139 59.21635 175.74680 1.000 84.25585 389 LYS B C 1
ATOM 7140 O O . LYS B 1 383 ? 35.01610 59.81145 174.88272 1.000 87.06613 389 LYS B O 1
ATOM 7142 N N . LEU B 1 384 ? 34.46467 57.89859 175.93837 1.000 81.40289 390 LEU B N 1
ATOM 7143 C CA . LEU B 1 384 ? 35.34472 57.09935 175.09138 1.000 79.93367 390 LEU B CA 1
ATOM 7144 C C . LEU B 1 384 ? 34.89182 57.12580 173.63812 1.000 88.97131 390 LEU B C 1
ATOM 7145 O O . LEU B 1 384 ? 35.71998 57.23396 172.72580 1.000 88.17700 390 LEU B O 1
ATOM 7150 N N . ASN B 1 385 ? 33.58229 57.02289 173.39723 1.000 85.09517 391 ASN B N 1
ATOM 7151 C CA . ASN B 1 385 ? 33.11581 56.96469 172.01653 1.000 78.58429 391 ASN B CA 1
ATOM 7152 C C . ASN B 1 385 ? 33.08323 58.33405 171.34688 1.000 80.36979 391 ASN B C 1
ATOM 7153 O O . ASN B 1 385 ? 33.17499 58.41416 170.11580 1.000 78.65609 391 ASN B O 1
ATOM 7158 N N . LYS B 1 386 ? 32.96712 59.41276 172.12107 1.000 83.74250 392 LYS B N 1
ATOM 7159 C CA . LYS B 1 386 ? 32.99265 60.75996 171.56812 1.000 85.26824 392 LYS B CA 1
ATOM 7160 C C . LYS B 1 386 ? 34.40467 61.30926 171.41476 1.000 86.48576 392 LYS B C 1
ATOM 7161 O O . LYS B 1 386 ? 34.57487 62.38886 170.83874 1.000 90.69004 392 LYS B O 1
ATOM 7163 N N . ASP B 1 387 ? 35.41210 60.59582 171.90916 1.000 84.30101 393 ASP B N 1
ATOM 7164 C CA . ASP B 1 387 ? 36.78509 61.07217 171.83068 1.000 82.86997 393 ASP B CA 1
ATOM 7165 C C . ASP B 1 387 ? 37.25825 61.06218 170.38193 1.000 83.02877 393 ASP B C 1
ATOM 7166 O O . ASP B 1 387 ? 37.08395 60.07029 169.66585 1.000 81.76847 393 ASP B O 1
ATOM 7171 N N . LYS B 1 388 ? 37.84957 62.17914 169.94874 1.000 77.18256 394 LYS B N 1
ATOM 7172 C CA . LYS B 1 388 ? 38.31343 62.30626 168.57271 1.000 83.15044 394 LYS B CA 1
ATOM 7173 C C . LYS B 1 388 ? 39.64031 61.60046 168.33057 1.000 78.98338 394 LYS B C 1
ATOM 7174 O O . LYS B 1 388 ? 39.97127 61.31098 167.17396 1.000 72.64229 394 LYS B O 1
ATOM 7176 N N . ASN B 1 389 ? 40.40144 61.31618 169.38478 1.000 73.01226 395 ASN B N 1
ATOM 7177 C CA . ASN B 1 389 ? 41.68057 60.63333 169.25692 1.000 71.95191 395 ASN B CA 1
ATOM 7178 C C . ASN B 1 389 ? 41.54660 59.11618 169.27817 1.000 75.01583 395 ASN B C 1
ATOM 7179 O O . ASN B 1 389 ? 42.56542 58.41835 169.33796 1.000 74.76245 395 ASN B O 1
ATOM 7184 N N . ASN B 1 390 ? 40.31553 58.59862 169.24357 1.000 77.91193 396 ASN B N 1
ATOM 7185 C CA . ASN B 1 390 ? 40.01458 57.19186 168.99935 1.000 71.15718 396 ASN B CA 1
ATOM 7186 C C . ASN B 1 390 ? 40.74151 56.28858 169.98936 1.000 68.95395 396 ASN B C 1
ATOM 7187 O O . ASN B 1 390 ? 41.71862 55.62511 169.62012 1.000 69.26773 396 ASN B O 1
ATOM 7192 N N . PRO B 1 391 ? 40.30764 56.24347 171.25072 1.000 62.65978 397 PRO B N 1
ATOM 7193 C CA . PRO B 1 391 ? 41.01269 55.39763 172.22798 1.000 62.95405 397 PRO B CA 1
ATOM 7194 C C . PRO B 1 391 ? 41.00164 53.91849 171.88027 1.000 61.66286 397 PRO B C 1
ATOM 7195 O O . PRO B 1 391 ? 41.98998 53.22190 172.14034 1.000 61.64848 397 PRO B O 1
ATOM 7199 N N . PHE B 1 392 ? 39.91104 53.41191 171.30146 1.000 67.36002 398 PHE B N 1
ATOM 7200 C CA . PHE B 1 392 ? 39.82870 51.98879 170.99196 1.000 61.34542 398 PHE B CA 1
ATOM 7201 C C . PHE B 1 392 ? 40.75541 51.56480 169.85812 1.000 62.75186 398 PHE B C 1
ATOM 7202 O O . PHE B 1 392 ? 40.95947 50.36127 169.67352 1.000 70.79845 398 PHE B O 1
ATOM 7210 N N . SER B 1 393 ? 41.31538 52.50472 169.10243 1.000 57.53788 399 SER B N 1
ATOM 7211 C CA . SER B 1 393 ? 42.15046 52.19397 167.95119 1.000 53.70399 399 SER B CA 1
ATOM 7212 C C . SER B 1 393 ? 43.62811 52.28022 168.31181 1.000 58.20857 399 SER B C 1
ATOM 7213 O O . SER B 1 393 ? 44.06022 53.21855 168.98717 1.000 63.56392 399 SER B O 1
ATOM 7216 N N . ALA B 1 394 ? 44.39808 51.29494 167.85335 1.000 54.27354 400 ALA B N 1
ATOM 7217 C CA . ALA B 1 394 ? 45.84081 51.29365 168.04939 1.000 51.22975 400 ALA B CA 1
ATOM 7218 C C . ALA B 1 394 ? 46.50315 52.18426 167.01150 1.000 54.55405 400 ALA B C 1
ATOM 7219 O O . ALA B 1 394 ? 46.09578 52.20823 165.84915 1.000 59.47224 400 ALA B O 1
ATOM 7221 N N . LYS B 1 395 ? 47.52926 52.92496 167.43620 1.000 54.39801 401 LYS B N 1
ATOM 7222 C CA . LYS B 1 395 ? 48.21646 53.85190 166.54668 1.000 54.41041 401 LYS B CA 1
ATOM 7223 C C . LYS B 1 395 ? 49.57712 53.36120 166.06944 1.000 54.53718 401 LYS B C 1
ATOM 7224 O O . LYS B 1 395 ? 50.10671 53.91613 165.09927 1.000 41.23596 401 LYS B O 1
ATOM 7230 N N . PHE B 1 396 ? 50.15533 52.34646 166.72056 1.000 50.45287 402 PHE B N 1
ATOM 7231 C CA . PHE B 1 396 ? 51.43664 51.81196 166.27860 1.000 46.93446 402 PHE B CA 1
ATOM 7232 C C . PHE B 1 396 ? 51.33595 50.99004 164.99829 1.000 47.81368 402 PHE B C 1
ATOM 7233 O O . PHE B 1 396 ? 52.37480 50.67651 164.40524 1.000 49.87998 402 PHE B O 1
ATOM 7241 N N . ASN B 1 397 ? 50.13117 50.63297 164.55918 1.000 41.52653 403 ASN B N 1
ATOM 7242 C CA . ASN B 1 397 ? 49.94607 49.90794 163.31091 1.000 45.25848 403 ASN B CA 1
ATOM 7243 C C . ASN B 1 397 ? 49.40452 50.78018 162.17927 1.000 49.54946 403 ASN B C 1
ATOM 7244 O O . ASN B 1 397 ? 49.19847 50.27224 161.07123 1.000 44.82003 403 ASN B O 1
ATOM 7249 N N . LYS B 1 398 ? 49.17062 52.06767 162.42590 1.000 45.63392 404 LYS B N 1
ATOM 7250 C CA . LYS B 1 398 ? 48.80027 53.01059 161.37983 1.000 47.51872 404 LYS B CA 1
ATOM 7251 C C . LYS B 1 398 ? 50.03729 53.72652 160.84440 1.000 47.73850 404 LYS B C 1
ATOM 7252 O O . LYS B 1 398 ? 51.06984 53.81404 161.50938 1.000 53.50649 404 LYS B O 1
ATOM 7258 N N . THR B 1 399 ? 49.91445 54.25258 159.62897 1.000 42.89116 405 THR B N 1
ATOM 7259 C CA . THR B 1 399 ? 51.01069 54.93043 158.94888 1.000 47.22473 405 THR B CA 1
ATOM 7260 C C . THR B 1 399 ? 50.83867 56.43952 159.06074 1.000 50.84333 405 THR B C 1
ATOM 7261 O O . THR B 1 399 ? 49.74786 56.96159 158.80667 1.000 46.58249 405 THR B O 1
ATOM 7265 N N . TYR B 1 400 ? 51.90167 57.14024 159.46558 1.000 56.49295 406 TYR B N 1
ATOM 7266 C CA . TYR B 1 400 ? 51.86909 58.59598 159.47256 1.000 48.28553 406 TYR B CA 1
ATOM 7267 C C . TYR B 1 400 ? 53.11369 59.11452 158.76194 1.000 52.02964 406 TYR B C 1
ATOM 7268 O O . TYR B 1 400 ? 54.00992 58.35117 158.38857 1.000 51.60872 406 TYR B O 1
ATOM 7277 N N . ALA B 1 401 ? 53.16177 60.42743 158.57701 1.000 52.20827 407 ALA B N 1
ATOM 7278 C CA . ALA B 1 401 ? 54.27543 61.05214 157.86400 1.000 54.09211 407 ALA B CA 1
ATOM 7279 C C . ALA B 1 401 ? 55.54239 60.97328 158.70581 1.000 48.16983 407 ALA B C 1
ATOM 7280 O O . ALA B 1 401 ? 55.55116 61.47352 159.83708 1.000 50.60357 407 ALA B O 1
ATOM 7282 N N . PRO B 1 402 ? 56.62374 60.36259 158.20723 1.000 45.11546 408 PRO B N 1
ATOM 7283 C CA . PRO B 1 402 ? 57.81399 60.14771 159.04442 1.000 50.98482 408 PRO B CA 1
ATOM 7284 C C . PRO B 1 402 ? 58.70177 61.37060 159.21596 1.000 54.54794 408 PRO B C 1
ATOM 7285 O O . PRO B 1 402 ? 59.57786 61.35219 160.09192 1.000 56.46448 408 PRO B O 1
ATOM 7289 N N . GLY B 1 403 ? 58.51620 62.42003 158.42077 1.000 50.84967 409 GLY B N 1
ATOM 7290 C CA . GLY B 1 403 ? 59.36384 63.58642 158.57245 1.000 50.38120 409 GLY B CA 1
ATOM 7291 C C . GLY B 1 403 ? 60.81660 63.25338 158.30225 1.000 58.94177 409 GLY B C 1
ATOM 7292 O O . GLY B 1 403 ? 61.14390 62.43148 157.43772 1.000 57.53755 409 GLY B O 1
ATOM 7293 N N . SER B 1 404 ? 61.70766 63.88139 159.07518 1.000 61.16552 410 SER B N 1
ATOM 7294 C CA . SER B 1 404 ? 63.14413 63.75529 158.84519 1.000 63.69356 410 SER B CA 1
ATOM 7295 C C . SER B 1 404 ? 63.70995 62.39359 159.24103 1.000 61.36917 410 SER B C 1
ATOM 7296 O O . SER B 1 404 ? 64.86833 62.10812 158.91028 1.000 50.90333 410 SER B O 1
ATOM 7299 N N . THR B 1 405 ? 62.93696 61.54801 159.92892 1.000 51.84528 411 THR B N 1
ATOM 7300 C CA . THR B 1 405 ? 63.46324 60.25301 160.34167 1.000 51.52433 411 THR B CA 1
ATOM 7301 C C . THR B 1 405 ? 63.80907 59.35211 159.16007 1.000 53.54314 411 THR B C 1
ATOM 7302 O O . THR B 1 405 ? 64.48761 58.33701 159.35478 1.000 57.36256 411 THR B O 1
ATOM 7306 N N . ILE B 1 406 ? 63.37204 59.69820 157.94662 1.000 44.72424 412 ILE B N 1
ATOM 7307 C CA . ILE B 1 406 ? 63.75852 58.95686 156.75108 1.000 47.14352 412 ILE B CA 1
ATOM 7308 C C . ILE B 1 406 ? 65.19417 59.23305 156.32481 1.000 47.55826 412 ILE B C 1
ATOM 7309 O O . ILE B 1 406 ? 65.72177 58.51888 155.46416 1.000 46.33349 412 ILE B O 1
ATOM 7314 N N . LYS B 1 407 ? 65.84675 60.24371 156.91365 1.000 45.34127 413 LYS B N 1
ATOM 7315 C CA . LYS B 1 407 ? 67.16655 60.65937 156.43730 1.000 50.42284 413 LYS B CA 1
ATOM 7316 C C . LYS B 1 407 ? 68.20850 59.54785 156.49241 1.000 52.53276 413 LYS B C 1
ATOM 7317 O O . LYS B 1 407 ? 68.80476 59.23596 155.44583 1.000 49.72121 413 LYS B O 1
ATOM 7323 N N . PRO B 1 408 ? 68.48626 58.91510 157.64157 1.000 52.22975 414 PRO B N 1
ATOM 7324 C CA . PRO B 1 408 ? 69.54281 57.88627 157.63557 1.000 56.66628 414 PRO B CA 1
ATOM 7325 C C . PRO B 1 408 ? 69.21156 56.70562 156.74139 1.000 51.50650 414 PRO B C 1
ATOM 7326 O O . PRO B 1 408 ? 70.09726 56.19577 156.04057 1.000 53.06226 414 PRO B O 1
ATOM 7330 N N . ILE B 1 409 ? 67.94789 56.26954 156.74131 1.000 50.79302 415 ILE B N 1
ATOM 7331 C CA . ILE B 1 409 ? 67.49528 55.22880 155.81793 1.000 49.36866 415 ILE B CA 1
ATOM 7332 C C . ILE B 1 409 ? 67.91262 55.57254 154.39465 1.000 44.31196 415 ILE B C 1
ATOM 7333 O O . ILE B 1 409 ? 68.63274 54.81324 153.73452 1.000 48.76434 415 ILE B O 1
ATOM 7338 N N . ALA B 1 410 ? 67.48451 56.74331 153.91517 1.000 46.43212 416 ALA B N 1
ATOM 7339 C CA . ALA B 1 410 ? 67.90322 57.20616 152.59593 1.000 51.73266 416 ALA B CA 1
ATOM 7340 C C . ALA B 1 410 ? 69.41968 57.18009 152.45993 1.000 56.51877 416 ALA B C 1
ATOM 7341 O O . ALA B 1 410 ? 69.95247 56.69213 151.45365 1.000 58.74338 416 ALA B O 1
ATOM 7343 N N . ALA B 1 411 ? 70.13178 57.67303 153.48161 1.000 56.79594 417 ALA B N 1
ATOM 7344 C CA . ALA B 1 411 ? 71.59133 57.66204 153.44144 1.000 54.52948 417 ALA B CA 1
ATOM 7345 C C . ALA B 1 411 ? 72.12026 56.25934 153.17937 1.000 56.74523 417 ALA B C 1
ATOM 7346 O O . ALA B 1 411 ? 73.01698 56.07368 152.34471 1.000 58.33928 417 ALA B O 1
ATOM 7348 N N . ALA B 1 412 ? 71.55397 55.25550 153.85978 1.000 51.69109 418 ALA B N 1
ATOM 7349 C CA . ALA B 1 412 ? 71.95039 53.87408 153.60734 1.000 52.36426 418 ALA B CA 1
ATOM 7350 C C . ALA B 1 412 ? 71.84537 53.55031 152.12641 1.000 50.74957 418 ALA B C 1
ATOM 7351 O O . ALA B 1 412 ? 72.82017 53.11603 151.50097 1.000 59.51652 418 ALA B O 1
ATOM 7353 N N . ILE B 1 413 ? 70.67701 53.82052 151.53703 1.000 53.87405 419 ILE B N 1
ATOM 7354 C CA . ILE B 1 413 ? 70.45769 53.51730 150.12789 1.000 51.35878 419 ILE B CA 1
ATOM 7355 C C . ILE B 1 413 ? 71.46431 54.25690 149.26307 1.000 56.33811 419 ILE B C 1
ATOM 7356 O O . ILE B 1 413 ? 71.88725 53.75021 148.21716 1.000 60.66953 419 ILE B O 1
ATOM 7361 N N . GLY B 1 414 ? 71.88427 55.44957 149.68990 1.000 54.64785 420 GLY B N 1
ATOM 7362 C CA . GLY B 1 414 ? 72.91717 56.15478 148.95172 1.000 54.68506 420 GLY B CA 1
ATOM 7363 C C . GLY B 1 414 ? 74.26196 55.46281 149.05124 1.000 60.39539 420 GLY B C 1
ATOM 7364 O O . GLY B 1 414 ? 74.93606 55.23633 148.04124 1.000 57.97246 420 GLY B O 1
ATOM 7365 N N . ILE B 1 415 ? 74.65899 55.09415 150.27186 1.000 63.98999 421 ILE B N 1
ATOM 7366 C CA . ILE B 1 415 ? 75.98575 54.52073 150.46636 1.000 62.84693 421 ILE B CA 1
ATOM 7367 C C . ILE B 1 415 ? 76.10015 53.18501 149.74804 1.000 57.38046 421 ILE B C 1
ATOM 7368 O O . ILE B 1 415 ? 77.16564 52.84079 149.22319 1.000 71.04359 421 ILE B O 1
ATOM 7373 N N . LYS B 1 416 ? 75.00969 52.42793 149.68002 1.000 59.45980 422 LYS B N 1
ATOM 7374 C CA . LYS B 1 416 ? 75.01914 51.16000 148.96747 1.000 64.39713 422 LYS B CA 1
ATOM 7375 C C . LYS B 1 416 ? 74.88845 51.34484 147.45820 1.000 64.50280 422 LYS B C 1
ATOM 7376 O O . LYS B 1 416 ? 75.14462 50.39861 146.70613 1.000 69.53701 422 LYS B O 1
ATOM 7382 N N . ASN B 1 417 ? 74.51372 52.54202 147.00003 1.000 70.08757 423 ASN B N 1
ATOM 7383 C CA . ASN B 1 417 ? 74.45831 52.85185 145.57610 1.000 70.18020 423 ASN B CA 1
ATOM 7384 C C . ASN B 1 417 ? 75.77835 53.37858 145.03287 1.000 74.39577 423 ASN B C 1
ATOM 7385 O O . ASN B 1 417 ? 76.02539 53.26138 143.82602 1.000 73.53956 423 ASN B O 1
ATOM 7390 N N . GLY B 1 418 ? 76.62000 53.96644 145.88155 1.000 70.15074 424 GLY B N 1
ATOM 7391 C CA . GLY B 1 418 ? 77.85208 54.57231 145.43401 1.000 66.33657 424 GLY B CA 1
ATOM 7392 C C . GLY B 1 418 ? 77.74928 56.03936 145.07841 1.000 67.87827 424 GLY B C 1
ATOM 7393 O O . GLY B 1 418 ? 78.78267 56.67173 144.82688 1.000 75.29047 424 GLY B O 1
ATOM 7394 N N . THR B 1 419 ? 76.54353 56.60089 145.04426 1.000 58.97394 425 THR B N 1
ATOM 7395 C CA . THR B 1 419 ? 76.35271 58.01820 144.77439 1.000 64.79671 425 THR B CA 1
ATOM 7396 C C . THR B 1 419 ? 76.36305 58.86194 146.04168 1.000 68.28802 425 THR B C 1
ATOM 7397 O O . THR B 1 419 ? 76.07906 60.06395 145.97788 1.000 73.29346 425 THR B O 1
ATOM 7401 N N . LEU B 1 420 ? 76.67225 58.26125 147.18768 1.000 66.54450 426 LEU B N 1
ATOM 7402 C CA . LEU B 1 420 ? 76.90205 59.00741 148.41702 1.000 67.11609 426 LEU B CA 1
ATOM 7403 C C . LEU B 1 420 ? 78.06732 58.36851 149.15254 1.000 72.83702 426 LEU B C 1
ATOM 7404 O O . LEU B 1 420 ? 78.07592 57.15249 149.36760 1.000 75.55752 426 LEU B O 1
ATOM 7409 N N . LYS B 1 421 ? 79.05334 59.18503 149.51295 1.000 73.29130 427 LYS B N 1
ATOM 7410 C CA . LYS B 1 421 ? 80.19102 58.75485 150.31366 1.000 67.73563 427 LYS B CA 1
ATOM 7411 C C . LYS B 1 421 ? 80.16642 59.54251 151.61485 1.000 73.31303 427 LYS B C 1
ATOM 7412 O O . LYS B 1 421 ? 80.13941 60.77840 151.59439 1.000 73.88324 427 LYS B O 1
ATOM 7418 N N . ALA B 1 422 ? 80.17410 58.82462 152.74129 1.000 69.79047 428 ALA B N 1
ATOM 7419 C CA . ALA B 1 422 ? 79.88253 59.45031 154.02890 1.000 70.40143 428 ALA B CA 1
ATOM 7420 C C . ALA B 1 422 ? 80.93077 60.48898 154.40836 1.000 71.65689 428 ALA B C 1
ATOM 7421 O O . ALA B 1 422 ? 80.59473 61.54512 154.95693 1.000 66.92585 428 ALA B O 1
ATOM 7423 N N . ASP B 1 423 ? 82.20606 60.20883 154.13015 1.000 78.72418 429 ASP B N 1
ATOM 7424 C CA . ASP B 1 423 ? 83.27400 61.12533 154.51428 1.000 79.44478 429 ASP B CA 1
ATOM 7425 C C . ASP B 1 423 ? 83.36622 62.34574 153.60827 1.000 80.19900 429 ASP B C 1
ATOM 7426 O O . ASP B 1 423 ? 83.90369 63.37289 154.03526 1.000 82.53098 429 ASP B O 1
ATOM 7431 N N . GLU B 1 424 ? 82.85790 62.26147 152.38069 1.000 82.57751 430 GLU B N 1
ATOM 7432 C CA . GLU B 1 424 ? 82.91986 63.39004 151.46308 1.000 70.81036 430 GLU B CA 1
ATOM 7433 C C . GLU B 1 424 ? 82.02643 64.52631 151.94057 1.000 71.40754 430 GLU B C 1
ATOM 7434 O O . GLU B 1 424 ? 81.03945 64.31789 152.65126 1.000 75.36526 430 GLU B O 1
ATOM 7440 N N . LYS B 1 425 ? 82.37816 65.74143 151.53130 1.000 72.20422 431 LYS B N 1
ATOM 7441 C CA . LYS B 1 425 ? 81.65299 66.94187 151.92470 1.000 76.37469 431 LYS B CA 1
ATOM 7442 C C . LYS B 1 425 ? 81.03661 67.58910 150.69261 1.000 78.75769 431 LYS B C 1
ATOM 7443 O O . LYS B 1 425 ? 81.75352 67.97260 149.76153 1.000 80.43961 431 LYS B O 1
ATOM 7449 N N . LYS B 1 426 ? 79.71104 67.69397 150.68418 1.000 79.61977 432 LYS B N 1
ATOM 7450 C CA . LYS B 1 426 ? 79.01543 68.43882 149.64817 1.000 69.76609 432 LYS B CA 1
ATOM 7451 C C . LYS B 1 426 ? 79.13670 69.92979 149.93024 1.000 68.82119 432 LYS B C 1
ATOM 7452 O O . LYS B 1 426 ? 79.14705 70.36326 151.08638 1.000 74.41484 432 LYS B O 1
ATOM 7458 N N . THR B 1 427 ? 79.22892 70.71761 148.86292 1.000 73.32310 433 THR B N 1
ATOM 7459 C CA . THR B 1 427 ? 79.29211 72.16899 148.98286 1.000 69.89570 433 THR B CA 1
ATOM 7460 C C . THR B 1 427 ? 77.87201 72.72324 148.96838 1.000 71.31960 433 THR B C 1
ATOM 7461 O O . THR B 1 427 ? 77.15454 72.57593 147.97372 1.000 79.54616 433 THR B O 1
ATOM 7465 N N . ILE B 1 428 ? 77.46402 73.34597 150.07368 1.000 66.32451 434 ILE B N 1
ATOM 7466 C CA . ILE B 1 428 ? 76.11004 73.86726 150.23493 1.000 71.39613 434 ILE B CA 1
ATOM 7467 C C . ILE B 1 428 ? 76.23084 75.26213 150.83219 1.000 75.16980 434 ILE B C 1
ATOM 7468 O O . ILE B 1 428 ? 76.66709 75.41013 151.97914 1.000 76.50813 434 ILE B O 1
ATOM 7473 N N . LYS B 1 429 ? 75.84050 76.28039 150.06740 1.000 70.48982 435 LYS B N 1
ATOM 7474 C CA . LYS B 1 429 ? 76.00914 77.67446 150.46050 1.000 66.31061 435 LYS B CA 1
ATOM 7475 C C . LYS B 1 429 ? 74.64278 78.33319 150.57027 1.000 68.65713 435 LYS B C 1
ATOM 7476 O O . LYS B 1 429 ? 73.86147 78.31199 149.61275 1.000 86.26471 435 LYS B O 1
ATOM 7482 N N . GLY B 1 430 ? 74.36060 78.92112 151.73062 1.000 66.40067 436 GLY B N 1
ATOM 7483 C CA . GLY B 1 430 ? 73.08598 79.56901 151.96427 1.000 67.57799 436 GLY B CA 1
ATOM 7484 C C . GLY B 1 430 ? 72.08464 78.65098 152.63088 1.000 73.28369 436 GLY B C 1
ATOM 7485 O O . GLY B 1 430 ? 72.35555 77.48959 152.94598 1.000 81.70707 436 GLY B O 1
ATOM 7486 N N . LYS B 1 431 ? 70.88889 79.19246 152.85306 1.000 67.95985 437 LYS B N 1
ATOM 7487 C CA . LYS B 1 431 ? 69.81027 78.42377 153.45787 1.000 68.23037 437 LYS B CA 1
ATOM 7488 C C . LYS B 1 431 ? 68.92940 77.71323 152.43872 1.000 72.14423 437 LYS B C 1
ATOM 7489 O O . LYS B 1 431 ? 68.16534 76.82149 152.82322 1.000 70.68819 437 LYS B O 1
ATOM 7495 N N . GLU B 1 432 ? 69.01787 78.06865 151.15943 1.000 68.74441 438 GLU B N 1
ATOM 7496 C CA . GLU B 1 432 ? 68.10850 77.54504 150.15192 1.000 67.45335 438 GLU B CA 1
ATOM 7497 C C . GLU B 1 432 ? 68.89125 76.96399 148.98105 1.000 63.29707 438 GLU B C 1
ATOM 7498 O O . GLU B 1 432 ? 70.06009 77.28842 148.75867 1.000 67.39194 438 GLU B O 1
ATOM 7504 N N . TRP B 1 433 ? 68.22141 76.08929 148.23410 1.000 63.07530 439 TRP B N 1
ATOM 7505 C CA . TRP B 1 433 ? 68.82029 75.40755 147.09680 1.000 51.89297 439 TRP B CA 1
ATOM 7506 C C . TRP B 1 433 ? 67.71021 74.84563 146.21822 1.000 56.34472 439 TRP B C 1
ATOM 7507 O O . TRP B 1 433 ? 66.68879 74.37570 146.72593 1.000 55.96624 439 TRP B O 1
ATOM 7518 N N . GLN B 1 434 ? 67.92927 74.87826 144.90525 1.000 56.50431 440 GLN B N 1
ATOM 7519 C CA . GLN B 1 434 ? 67.02841 74.26533 143.94030 1.000 55.93881 440 GLN B CA 1
ATOM 7520 C C . GLN B 1 434 ? 67.85304 73.67688 142.80356 1.000 58.84076 440 GLN B C 1
ATOM 7521 O O . GLN B 1 434 ? 68.94026 74.16815 142.48793 1.000 56.06999 440 GLN B O 1
ATOM 7527 N N . LYS B 1 435 ? 67.32988 72.61065 142.19265 1.000 57.11050 441 LYS B N 1
ATOM 7528 C CA . LYS B 1 435 ? 68.07265 71.94082 141.12750 1.000 62.32874 441 LYS B CA 1
ATOM 7529 C C . LYS B 1 435 ? 68.26602 72.85350 139.92193 1.000 65.89354 441 LYS B C 1
ATOM 7530 O O . LYS B 1 435 ? 69.35074 72.88859 139.32869 1.000 66.10825 441 LYS B O 1
ATOM 7536 N N . ASP B 1 436 ? 67.22927 73.59295 139.54335 1.000 70.85246 442 ASP B N 1
ATOM 7537 C CA . ASP B 1 436 ? 67.28673 74.49398 138.39682 1.000 62.22370 442 ASP B CA 1
ATOM 7538 C C . ASP B 1 436 ? 66.09356 75.44306 138.48014 1.000 59.24830 442 ASP B C 1
ATOM 7539 O O . ASP B 1 436 ? 65.32301 75.42114 139.44507 1.000 56.31479 442 ASP B O 1
ATOM 7544 N N . SER B 1 437 ? 65.95095 76.28658 137.45492 1.000 65.60462 443 SER B N 1
ATOM 7545 C CA . SER B 1 437 ? 64.91057 77.30947 137.46344 1.000 60.06328 443 SER B CA 1
ATOM 7546 C C . SER B 1 437 ? 63.51216 76.73297 137.28716 1.000 60.24752 443 SER B C 1
ATOM 7547 O O . SER B 1 437 ? 62.53329 77.41431 137.61187 1.000 55.10976 443 SER B O 1
ATOM 7550 N N . SER B 1 438 ? 63.39120 75.50256 136.78080 1.000 65.56071 444 SER B N 1
ATOM 7551 C CA . SER B 1 438 ? 62.07206 74.89986 136.62829 1.000 61.85274 444 SER B CA 1
ATOM 7552 C C . SER B 1 438 ? 61.35198 74.75485 137.96155 1.000 61.06154 444 SER B C 1
ATOM 7553 O O . SER B 1 438 ? 60.11841 74.67159 137.97511 1.000 57.97610 444 SER B O 1
ATOM 7556 N N . TRP B 1 439 ? 62.08529 74.73509 139.08199 1.000 50.13960 445 TRP B N 1
ATOM 7557 C CA . TRP B 1 439 ? 61.41734 74.74606 140.37627 1.000 52.98373 445 TRP B CA 1
ATOM 7558 C C . TRP B 1 439 ? 60.83650 76.11207 140.71601 1.000 57.72005 445 TRP B C 1
ATOM 7559 O O . TRP B 1 439 ? 60.05460 76.21198 141.66862 1.000 58.38399 445 TRP B O 1
ATOM 7570 N N . GLY B 1 440 ? 61.20789 77.15277 139.97851 1.000 52.67812 446 GLY B N 1
ATOM 7571 C CA . GLY B 1 440 ? 60.62202 78.46707 140.18257 1.000 53.49115 446 GLY B CA 1
ATOM 7572 C C . GLY B 1 440 ? 60.83907 78.97116 141.59602 1.000 57.01566 446 GLY B C 1
ATOM 7573 O O . GLY B 1 440 ? 61.97486 79.12639 142.06247 1.000 60.38421 446 GLY B O 1
ATOM 7574 N N . GLY B 1 441 ? 59.73420 79.22693 142.29718 1.000 58.54380 447 GLY B N 1
ATOM 7575 C CA . GLY B 1 441 ? 59.78593 79.77161 143.63993 1.000 48.38713 447 GLY B CA 1
ATOM 7576 C C . GLY B 1 441 ? 60.05037 78.77190 144.74141 1.000 56.83595 447 GLY B C 1
ATOM 7577 O O . GLY B 1 441 ? 60.29037 79.18501 145.87887 1.000 67.93513 447 GLY B O 1
ATOM 7578 N N . TYR B 1 442 ? 60.01640 77.47528 144.44703 1.000 57.83000 448 TYR B N 1
ATOM 7579 C CA . TYR B 1 442 ? 60.27743 76.46823 145.46426 1.000 61.33706 448 TYR B CA 1
ATOM 7580 C C . TYR B 1 442 ? 61.77108 76.19303 145.58957 1.000 63.70937 448 TYR B C 1
ATOM 7581 O O . TYR B 1 442 ? 62.49603 76.13427 144.59179 1.000 64.51210 448 TYR B O 1
ATOM 7590 N N . SER B 1 443 ? 62.21989 76.01602 146.83004 1.000 62.86803 449 SER B N 1
ATOM 7591 C CA . SER B 1 443 ? 63.60793 75.70177 147.12635 1.000 60.27613 449 SER B CA 1
ATOM 7592 C C . SER B 1 443 ? 63.65490 74.90859 148.42279 1.000 62.32503 449 SER B C 1
ATOM 7593 O O . SER B 1 443 ? 62.85783 75.15168 149.33206 1.000 62.87485 449 SER B O 1
ATOM 7596 N N . VAL B 1 444 ? 64.58413 73.95674 148.50185 1.000 65.32920 450 VAL B N 1
ATOM 7597 C CA . VAL B 1 444 ? 64.77775 73.21754 149.74238 1.000 61.18530 450 VAL B CA 1
ATOM 7598 C C . VAL B 1 444 ? 65.47940 74.11864 150.74871 1.000 64.11417 450 VAL B C 1
ATOM 7599 O O . VAL B 1 444 ? 66.52255 74.71558 150.45136 1.000 59.05732 450 VAL B O 1
ATOM 7603 N N . THR B 1 445 ? 64.90464 74.22564 151.94270 1.000 62.92318 451 THR B N 1
ATOM 7604 C CA . THR B 1 445 ? 65.38125 75.12446 152.98543 1.000 62.71973 451 THR B CA 1
ATOM 7605 C C . THR B 1 445 ? 66.03335 74.32888 154.10803 1.000 70.48094 451 THR B C 1
ATOM 7606 O O . THR B 1 445 ? 65.45815 73.35004 1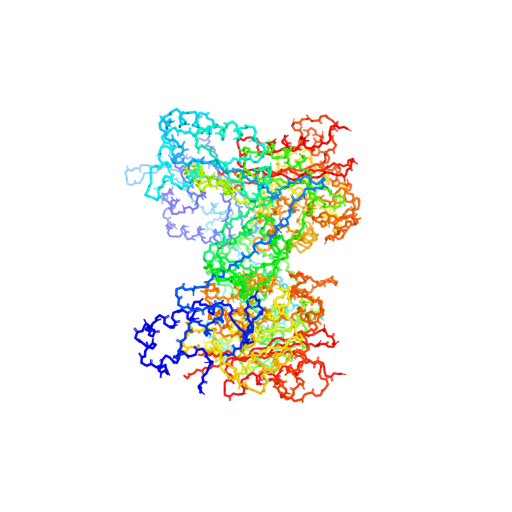54.59602 1.000 75.01457 451 THR B O 1
ATOM 7610 N N . ARG B 1 446 ? 67.22955 74.74734 154.51226 1.000 70.20138 452 ARG B N 1
ATOM 7611 C CA . ARG B 1 446 ? 67.87814 74.21957 155.70167 1.000 68.39287 452 ARG B CA 1
ATOM 7612 C C . ARG B 1 446 ? 67.87002 75.27893 156.79578 1.000 73.43771 452 ARG B C 1
ATOM 7613 O O . ARG B 1 446 ? 67.88462 76.48210 156.52060 1.000 72.60116 452 ARG B O 1
ATOM 7621 N N . VAL B 1 447 ? 67.84219 74.81388 158.04654 1.000 78.01532 453 VAL B N 1
ATOM 7622 C CA . VAL B 1 447 ? 67.62884 75.71699 159.17258 1.000 75.26766 453 VAL B CA 1
ATOM 7623 C C . VAL B 1 447 ? 68.85107 76.59575 159.42645 1.000 81.55725 453 VAL B C 1
ATOM 7624 O O . VAL B 1 447 ? 68.71510 77.73791 159.88340 1.000 79.98125 453 VAL B O 1
ATOM 7628 N N . SER B 1 448 ? 70.05194 76.10318 159.12466 1.000 80.83782 454 SER B N 1
ATOM 7629 C CA . SER B 1 448 ? 71.28341 76.82392 159.41369 1.000 79.11155 454 SER B CA 1
ATOM 7630 C C . SER B 1 448 ? 72.20588 76.78542 158.20516 1.000 80.62497 454 SER B C 1
ATOM 7631 O O . SER B 1 448 ? 72.30368 75.76327 157.52050 1.000 80.80936 454 SER B O 1
ATOM 7634 N N . GLU B 1 449 ? 72.89072 77.90133 157.95422 1.000 84.67651 455 GLU B N 1
ATOM 7635 C CA . GLU B 1 449 ? 73.79735 78.02041 156.82036 1.000 84.73194 455 GLU B CA 1
ATOM 7636 C C . GLU B 1 449 ? 75.26735 78.01444 157.21588 1.000 82.14611 455 GLU B C 1
ATOM 7637 O O . GLU B 1 449 ? 76.13059 78.09019 156.33336 1.000 79.52642 455 GLU B O 1
ATOM 7643 N N . ARG B 1 450 ? 75.57889 77.93811 158.50783 1.000 85.73092 456 ARG B N 1
ATOM 7644 C CA . ARG B 1 450 ? 76.94837 77.66702 158.91592 1.000 81.45065 456 ARG B CA 1
ATOM 7645 C C . ARG B 1 450 ? 77.36230 76.28142 158.42686 1.000 91.68040 456 ARG B C 1
ATOM 7646 O O . ARG B 1 450 ? 76.52386 75.44182 158.08123 1.000 96.69498 456 ARG B O 1
ATOM 7648 N N . LEU B 1 451 ? 78.67644 76.04846 158.40184 1.000 83.01108 457 LEU B N 1
ATOM 7649 C CA . LEU B 1 451 ? 79.24416 74.82521 157.84026 1.000 86.93679 457 LEU B CA 1
ATOM 7650 C C . LEU B 1 451 ? 78.82839 74.66917 156.38159 1.000 87.28029 457 LEU B C 1
ATOM 7651 O O . LEU B 1 451 ? 77.78043 74.08789 156.08039 1.000 81.40599 457 LEU B O 1
ATOM 7653 N N . GLN B 1 452 ? 79.64471 75.19031 155.47069 1.000 79.50466 458 GLN B N 1
ATOM 7654 C CA . GLN B 1 452 ? 79.34266 75.14913 154.04938 1.000 70.56713 458 GLN B CA 1
ATOM 7655 C C . GLN B 1 452 ? 79.90242 73.91295 153.35834 1.000 72.78647 458 GLN B C 1
ATOM 7656 O O . GLN B 1 452 ? 79.62161 73.70331 152.17292 1.000 73.68893 458 GLN B O 1
ATOM 7662 N N . GLN B 1 453 ? 80.68194 73.09686 154.06485 1.000 74.12300 459 GLN B N 1
ATOM 7663 C CA . GLN B 1 453 ? 81.16540 71.81219 153.56660 1.000 76.47866 459 GLN B CA 1
ATOM 7664 C C . GLN B 1 453 ? 80.60165 70.73765 154.48771 1.000 78.84527 459 GLN B C 1
ATOM 7665 O O . GLN B 1 453 ? 81.05985 70.58790 155.62654 1.000 76.36205 459 GLN B O 1
ATOM 7671 N N . VAL B 1 454 ? 79.61157 69.99317 154.00131 1.000 75.38499 460 VAL B N 1
ATOM 7672 C CA . VAL B 1 454 ? 78.78006 69.14171 154.84437 1.000 74.28065 460 VAL B CA 1
ATOM 7673 C C . VAL B 1 454 ? 78.98070 67.68479 154.44681 1.000 69.10383 460 VAL B C 1
ATOM 7674 O O . VAL B 1 454 ? 78.82059 67.32812 153.27367 1.000 69.11848 460 VAL B O 1
ATOM 7678 N N . ASP B 1 455 ? 79.32100 66.84749 155.42553 1.000 62.48865 461 ASP B N 1
ATOM 7679 C CA . ASP B 1 455 ? 79.40332 65.40331 155.25894 1.000 63.35057 461 ASP B CA 1
ATOM 7680 C C . ASP B 1 455 ? 78.21523 64.74117 155.95535 1.000 62.97615 461 ASP B C 1
ATOM 7681 O O . ASP B 1 455 ? 77.39043 65.40700 156.58663 1.000 64.55586 461 ASP B O 1
ATOM 7686 N N . LEU B 1 456 ? 78.14310 63.41048 155.84296 1.000 60.45033 462 LEU B N 1
ATOM 7687 C CA . LEU B 1 456 ? 76.99786 62.67132 156.37439 1.000 61.08726 462 LEU B CA 1
ATOM 7688 C C . LEU B 1 456 ? 76.81494 62.90849 157.86953 1.000 65.09473 462 LEU B C 1
ATOM 7689 O O . LEU B 1 456 ? 75.69396 63.14273 158.33843 1.000 66.48697 462 LEU B O 1
ATOM 7694 N N . GLU B 1 457 ? 77.90295 62.83816 158.63804 1.000 66.95211 463 GLU B N 1
ATOM 7695 C CA . GLU B 1 457 ? 77.80587 63.06591 160.07588 1.000 65.93874 463 GLU B CA 1
ATOM 7696 C C . GLU B 1 457 ? 77.19648 64.43052 160.37175 1.000 67.54341 463 GLU B C 1
ATOM 7697 O O . GLU B 1 457 ? 76.17417 64.54028 161.05978 1.000 70.45647 463 GLU B O 1
ATOM 7703 N N . ASN B 1 458 ? 77.81928 65.48702 159.84965 1.000 67.64831 464 ASN B N 1
ATOM 7704 C CA . ASN B 1 458 ? 77.35030 66.83962 160.11744 1.000 68.24581 464 ASN B CA 1
ATOM 7705 C C . ASN B 1 458 ? 75.98750 67.09980 159.48920 1.000 66.04841 464 ASN B C 1
ATOM 7706 O O . ASN B 1 458 ? 75.19887 67.88441 160.02902 1.000 63.35507 464 ASN B O 1
ATOM 7711 N N . ALA B 1 459 ? 75.69017 66.45197 158.36074 1.000 64.72153 465 ALA B N 1
ATOM 7712 C CA . ALA B 1 459 ? 74.36987 66.58971 157.75471 1.000 64.77583 465 ALA B CA 1
ATOM 7713 C C . ALA B 1 459 ? 73.28740 66.03901 158.67161 1.000 63.01403 465 ALA B C 1
ATOM 7714 O O . ALA B 1 459 ? 72.23825 66.66660 158.86146 1.000 67.68987 465 ALA B O 1
ATOM 7716 N N . LEU B 1 460 ? 73.52344 64.85672 159.24601 1.000 61.40323 466 LEU B N 1
ATOM 7717 C CA . LEU B 1 460 ? 72.56992 64.29724 160.19859 1.000 57.55255 466 LEU B CA 1
ATOM 7718 C C . LEU B 1 460 ? 72.48366 65.14367 161.46185 1.000 58.66470 466 LEU B C 1
ATOM 7719 O O . LEU B 1 460 ? 71.38648 65.37120 161.98387 1.000 54.66070 466 LEU B O 1
ATOM 7724 N N . ILE B 1 461 ? 73.62349 65.63039 161.96061 1.000 68.20566 467 ILE B N 1
ATOM 7725 C CA . ILE B 1 461 ? 73.61256 66.42487 163.18709 1.000 67.27434 467 ILE B CA 1
ATOM 7726 C C . ILE B 1 461 ? 72.85795 67.73093 162.97409 1.000 61.26499 467 ILE B C 1
ATOM 7727 O O . ILE B 1 461 ? 71.94129 68.06661 163.73247 1.000 55.71108 467 ILE B O 1
ATOM 7732 N N . THR B 1 462 ? 73.23278 68.49012 161.94424 1.000 65.21907 468 THR B N 1
ATOM 7733 C CA . THR B 1 462 ? 72.62142 69.79360 161.71981 1.000 67.52286 468 THR B CA 1
ATOM 7734 C C . THR B 1 462 ? 71.24465 69.70330 161.07610 1.000 73.34391 468 THR B C 1
ATOM 7735 O O . THR B 1 462 ? 70.56739 70.73187 160.96595 1.000 75.73244 468 THR B O 1
ATOM 7739 N N . SER B 1 463 ? 70.81307 68.50914 160.66348 1.000 69.15383 469 SER B N 1
ATOM 7740 C CA . SER B 1 463 ? 69.55439 68.31296 159.94414 1.000 72.32561 469 SER B CA 1
ATOM 7741 C C . SER B 1 463 ? 69.52028 69.18439 158.68221 1.000 70.60391 469 SER B C 1
ATOM 7742 O O . SER B 1 463 ? 68.73399 70.12560 158.53542 1.000 61.30908 469 SER B O 1
ATOM 7745 N N . ASP B 1 464 ? 70.42086 68.82859 157.76829 1.000 65.86256 470 ASP B N 1
ATOM 7746 C CA . ASP B 1 464 ? 70.63431 69.56259 156.52298 1.000 61.00212 470 ASP B CA 1
ATOM 7747 C C . ASP B 1 464 ? 69.71519 68.97788 155.45697 1.000 63.78122 470 ASP B C 1
ATOM 7748 O O . ASP B 1 464 ? 70.00546 67.93015 154.87418 1.000 61.60750 470 ASP B O 1
ATOM 7753 N N . ASN B 1 465 ? 68.60355 69.67049 155.19351 1.000 61.73438 471 ASN B N 1
ATOM 7754 C CA . ASN B 1 465 ? 67.62706 69.17487 154.22959 1.000 53.22753 471 ASN B CA 1
ATOM 7755 C C . ASN B 1 465 ? 68.20237 69.15368 152.81971 1.000 56.49045 471 ASN B C 1
ATOM 7756 O O . ASN B 1 465 ? 67.89291 68.25196 152.03100 1.000 60.37045 471 ASN B O 1
ATOM 7761 N N . ILE B 1 466 ? 69.04338 70.13769 152.48788 1.000 62.16280 472 ILE B N 1
ATOM 7762 C CA . ILE B 1 466 ? 69.59432 70.23866 151.13878 1.000 53.67249 472 ILE B CA 1
ATOM 7763 C C . ILE B 1 466 ? 70.52577 69.06896 150.84923 1.000 59.68294 472 ILE B C 1
ATOM 7764 O O . ILE B 1 466 ? 70.54647 68.53527 149.73172 1.000 56.04917 472 ILE B O 1
ATOM 7769 N N . TYR B 1 467 ? 71.30746 68.65322 151.84986 1.000 59.55082 473 TYR B N 1
ATOM 7770 C CA . TYR B 1 467 ? 72.17949 67.49069 151.70385 1.000 64.02128 473 TYR B CA 1
ATOM 7771 C C . TYR B 1 467 ? 71.39816 66.27022 151.23097 1.000 58.82792 473 TYR B C 1
ATOM 7772 O O . TYR B 1 467 ? 71.77008 65.61252 150.25359 1.000 54.95731 473 TYR B O 1
ATOM 7781 N N . PHE B 1 468 ? 70.29783 65.95793 151.91180 1.000 59.85743 474 PHE B N 1
ATOM 7782 C CA . PHE B 1 468 ? 69.55841 64.74423 151.58938 1.000 63.79959 474 PHE B CA 1
ATOM 7783 C C . PHE B 1 468 ? 68.69477 64.90765 150.34433 1.000 54.68596 474 PHE B C 1
ATOM 7784 O O . PHE B 1 468 ? 68.46510 63.92710 149.62411 1.000 53.89807 474 PHE B O 1
ATOM 7792 N N . ALA B 1 469 ? 68.22405 66.12537 150.06372 1.000 50.74499 475 ALA B N 1
ATOM 7793 C CA . ALA B 1 469 ? 67.60644 66.38920 148.76818 1.000 53.55946 475 ALA B CA 1
ATOM 7794 C C . ALA B 1 469 ? 68.57279 66.05926 147.63687 1.000 50.64490 475 ALA B C 1
ATOM 7795 O O . ALA B 1 469 ? 68.21140 65.38180 146.66436 1.000 49.70164 475 ALA B O 1
ATOM 7797 N N . GLN B 1 470 ? 69.82241 66.51437 147.76206 1.000 61.83327 476 GLN B N 1
ATOM 7798 C CA . GLN B 1 470 ? 70.82498 66.19425 146.75465 1.000 53.69474 476 GLN B CA 1
ATOM 7799 C C . GLN B 1 470 ? 71.15641 64.70836 146.74836 1.000 58.62245 476 GLN B C 1
ATOM 7800 O O . GLN B 1 470 ? 71.42402 64.15037 145.68592 1.000 61.12129 476 GLN B O 1
ATOM 7806 N N . ASN B 1 471 ? 71.14894 64.05445 147.91247 1.000 59.75355 477 ASN B N 1
ATOM 7807 C CA . ASN B 1 471 ? 71.31381 62.60149 147.95082 1.000 53.88073 477 ASN B CA 1
ATOM 7808 C C . ASN B 1 471 ? 70.27792 61.91150 147.07107 1.000 58.26396 477 ASN B C 1
ATOM 7809 O O . ASN B 1 471 ? 70.62010 61.10763 146.19217 1.000 64.75715 477 ASN B O 1
ATOM 7814 N N . ALA B 1 472 ? 68.99840 62.21759 147.30246 1.000 53.66514 478 ALA B N 1
ATOM 7815 C CA . ALA B 1 472 ? 67.92647 61.59446 146.53077 1.000 49.14555 478 ALA B CA 1
ATOM 7816 C C . ALA B 1 472 ? 68.05225 61.90854 145.04370 1.000 55.24264 478 ALA B C 1
ATOM 7817 O O . ALA B 1 472 ? 67.86690 61.02374 144.19780 1.000 47.88248 478 ALA B O 1
ATOM 7819 N N . LEU B 1 473 ? 68.37599 63.16043 144.70218 1.000 53.98778 479 LEU B N 1
ATOM 7820 C CA . LEU B 1 473 ? 68.47663 63.52624 143.29003 1.000 54.94930 479 LEU B CA 1
ATOM 7821 C C . LEU B 1 473 ? 69.67336 62.85802 142.61952 1.000 52.90756 479 LEU B C 1
ATOM 7822 O O . LEU B 1 473 ? 69.58163 62.43067 141.46347 1.000 53.62756 479 LEU B O 1
ATOM 7827 N N . ASP B 1 474 ? 70.80018 62.74937 143.32904 1.000 56.86845 480 ASP B N 1
ATOM 7828 C CA . ASP B 1 474 ? 71.97687 62.07978 142.78728 1.000 56.81085 480 ASP B CA 1
ATOM 7829 C C . ASP B 1 474 ? 71.72886 60.59144 142.62176 1.000 59.27227 480 ASP B C 1
ATOM 7830 O O . ASP B 1 474 ? 72.32991 59.94799 141.75374 1.000 55.90222 480 ASP B O 1
ATOM 7835 N N . MET B 1 475 ? 70.85753 60.03585 143.45576 1.000 62.73677 481 MET B N 1
ATOM 7836 C CA . MET B 1 475 ? 70.51941 58.62261 143.43238 1.000 59.51415 481 MET B CA 1
ATOM 7837 C C . MET B 1 475 ? 69.68498 58.30098 142.19873 1.000 56.52580 481 MET B C 1
ATOM 7838 O O . MET B 1 475 ? 70.16415 57.64762 141.26821 1.000 67.47927 481 MET B O 1
ATOM 7843 N N . GLY B 1 476 ? 68.44122 58.77209 142.17446 1.000 61.71472 482 GLY B N 1
ATOM 7844 C CA . GLY B 1 476 ? 67.53689 58.48320 141.07829 1.000 52.85355 482 GLY B CA 1
ATOM 7845 C C . GLY B 1 476 ? 66.23946 57.86063 141.55249 1.000 61.71500 482 GLY B C 1
ATOM 7846 O O . GLY B 1 476 ? 66.20167 57.23482 142.61457 1.000 59.09502 482 GLY B O 1
ATOM 7847 N N . ALA B 1 477 ? 65.17005 58.01383 140.76956 1.000 64.24145 483 ALA B N 1
ATOM 7848 C CA . ALA B 1 477 ? 63.85970 57.53711 141.20182 1.000 63.62937 483 ALA B CA 1
ATOM 7849 C C . ALA B 1 477 ? 63.84423 56.02087 141.37278 1.000 65.09708 483 ALA B C 1
ATOM 7850 O O . ALA B 1 477 ? 63.46391 55.50778 142.43356 1.000 65.96763 483 ALA B O 1
ATOM 7852 N N . ASP B 1 478 ? 64.25238 55.28689 140.33265 1.000 49.07320 484 ASP B N 1
ATOM 7853 C CA . ASP B 1 478 ? 64.15956 53.82947 140.36525 1.000 55.11788 484 ASP B CA 1
ATOM 7854 C C . ASP B 1 478 ? 65.02075 53.24218 141.47715 1.000 63.76150 484 ASP B C 1
ATOM 7855 O O . ASP B 1 478 ? 64.56633 52.37966 142.23818 1.000 58.00596 484 ASP B O 1
ATOM 7860 N N . THR B 1 479 ? 66.26827 53.70118 141.58743 1.000 58.18453 485 THR B N 1
ATOM 7861 C CA . THR B 1 479 ? 67.18448 53.14969 142.57983 1.000 64.27951 485 THR B CA 1
ATOM 7862 C C . THR B 1 479 ? 66.78005 53.51950 144.00597 1.000 62.55023 485 THR B C 1
ATOM 7863 O O . THR B 1 479 ? 66.93024 52.70099 144.92154 1.000 61.61041 485 THR B O 1
ATOM 7867 N N . PHE B 1 480 ? 66.23711 54.72068 144.21382 1.000 54.33019 486 PHE B N 1
ATOM 7868 C CA . PHE B 1 480 ? 65.76241 55.09116 145.54450 1.000 51.04043 486 PHE B CA 1
ATOM 7869 C C . PHE B 1 480 ? 64.52131 54.28960 145.92511 1.000 55.17579 486 PHE B C 1
ATOM 7870 O O . PHE B 1 480 ? 64.39070 53.84536 147.07278 1.000 55.77230 486 PHE B O 1
ATOM 7878 N N . THR B 1 481 ? 63.62391 54.04729 144.96587 1.000 54.25225 487 THR B N 1
ATOM 7879 C CA . THR B 1 481 ? 62.46012 53.20901 145.24659 1.000 53.74717 487 THR B CA 1
ATOM 7880 C C . THR B 1 481 ? 62.87477 51.77113 145.55278 1.000 55.24678 487 THR B C 1
ATOM 7881 O O . THR B 1 481 ? 62.33414 51.14485 146.47371 1.000 54.54990 487 THR B O 1
ATOM 7885 N N . LYS B 1 482 ? 63.85208 51.23954 144.81395 1.000 53.56214 488 LYS B N 1
ATOM 7886 C CA . LYS B 1 482 ? 64.32592 49.88300 145.07963 1.000 53.12066 488 LYS B CA 1
ATOM 7887 C C . LYS B 1 482 ? 64.96937 49.78852 146.46007 1.000 61.82092 488 LYS B C 1
ATOM 7888 O O . LYS B 1 482 ? 64.67331 48.87043 147.24164 1.000 66.61806 488 LYS B O 1
ATOM 7894 N N . GLY B 1 483 ? 65.85267 50.73672 146.78124 1.000 53.42146 489 GLY B N 1
ATOM 7895 C CA . GLY B 1 483 ? 66.44993 50.75084 148.10511 1.000 52.67123 489 GLY B CA 1
ATOM 7896 C C . GLY B 1 483 ? 65.40903 50.81107 149.20561 1.000 55.26421 489 GLY B C 1
ATOM 7897 O O . GLY B 1 483 ? 65.47290 50.05704 150.17944 1.000 55.21735 489 GLY B O 1
ATOM 7898 N N . LEU B 1 484 ? 64.42716 51.70703 149.06051 1.000 55.71561 490 LEU B N 1
ATOM 7899 C CA . LEU B 1 484 ? 63.36965 51.80504 150.05959 1.000 53.10042 490 LEU B CA 1
ATOM 7900 C C . LEU B 1 484 ? 62.62000 50.48736 150.19520 1.000 56.77754 490 LEU B C 1
ATOM 7901 O O . LEU B 1 484 ? 62.25635 50.08442 151.30670 1.000 54.73629 490 LEU B O 1
ATOM 7906 N N . LYS B 1 485 ? 62.39338 49.79039 149.07748 1.000 57.31532 491 LYS B N 1
ATOM 7907 C CA . LYS B 1 485 ? 61.74160 48.48776 149.16602 1.000 52.74594 491 LYS B CA 1
ATOM 7908 C C . LYS B 1 485 ? 62.61229 47.46513 149.88509 1.000 55.19800 491 LYS B C 1
ATOM 7909 O O . LYS B 1 485 ? 62.07916 46.51034 150.46459 1.000 51.96634 491 LYS B O 1
ATOM 7915 N N . THR B 1 486 ? 63.94086 47.63898 149.87854 1.000 44.26412 492 THR B N 1
ATOM 7916 C CA . THR B 1 486 ? 64.74774 46.73687 150.69994 1.000 50.15300 492 THR B CA 1
ATOM 7917 C C . THR B 1 486 ? 64.56671 47.01740 152.18835 1.000 55.72078 492 THR B C 1
ATOM 7918 O O . THR B 1 486 ? 64.71069 46.09817 153.00283 1.000 47.52551 492 THR B O 1
ATOM 7922 N N . PHE B 1 487 ? 64.25193 48.26310 152.57737 1.000 52.84571 493 PHE B N 1
ATOM 7923 C CA . PHE B 1 487 ? 63.87706 48.47288 153.97255 1.000 50.51781 493 PHE B CA 1
ATOM 7924 C C . PHE B 1 487 ? 62.42678 48.13124 154.24991 1.000 48.11727 493 PHE B C 1
ATOM 7925 O O . PHE B 1 487 ? 61.89768 48.53863 155.29128 1.000 41.76641 493 PHE B O 1
ATOM 7933 N N . GLY B 1 488 ? 61.76841 47.41903 153.34262 1.000 51.71561 494 GLY B N 1
ATOM 7934 C CA . GLY B 1 488 ? 60.44540 46.91076 153.62029 1.000 45.39774 494 GLY B CA 1
ATOM 7935 C C . GLY B 1 488 ? 59.29935 47.85744 153.36731 1.000 43.26675 494 GLY B C 1
ATOM 7936 O O . GLY B 1 488 ? 58.23179 47.67124 153.95910 1.000 44.47859 494 GLY B O 1
ATOM 7937 N N . PHE B 1 489 ? 59.46330 48.86466 152.50972 1.000 44.12253 495 PHE B N 1
ATOM 7938 C CA . PHE B 1 489 ? 58.28953 49.64117 152.13985 1.000 48.28292 495 PHE B CA 1
ATOM 7939 C C . PHE B 1 489 ? 57.49512 48.90613 151.07129 1.000 47.02391 495 PHE B C 1
ATOM 7940 O O . PHE B 1 489 ? 58.03931 48.11331 150.29521 1.000 46.90111 495 PHE B O 1
ATOM 7948 N N . SER B 1 490 ? 56.18931 49.18315 151.04435 1.000 46.71643 496 SER B N 1
ATOM 7949 C CA . SER B 1 490 ? 55.30387 48.76639 149.95690 1.000 49.81157 496 SER B CA 1
ATOM 7950 C C . SER B 1 490 ? 55.16990 47.24475 149.87477 1.000 48.15630 496 SER B C 1
ATOM 7951 O O . SER B 1 490 ? 55.07125 46.67926 148.78615 1.000 47.72194 496 SER B O 1
ATOM 7954 N N . GLU B 1 491 ? 55.16689 46.57903 151.02864 1.000 52.73181 497 GLU B N 1
ATOM 7955 C CA . GLU B 1 491 ? 54.91192 45.14550 151.09323 1.000 49.62280 497 GLU B CA 1
ATOM 7956 C C . GLU B 1 491 ? 54.28231 44.80967 152.43952 1.000 48.28313 497 GLU B C 1
ATOM 7957 O O . GLU B 1 491 ? 54.28138 45.62288 153.36797 1.000 48.23670 497 GLU B O 1
ATOM 7963 N N . ASP B 1 492 ? 53.72968 43.59853 152.53001 1.000 43.14525 498 ASP B N 1
ATOM 7964 C CA . ASP B 1 492 ? 53.23197 43.09255 153.80430 1.000 43.03847 498 ASP B CA 1
ATOM 7965 C C . ASP B 1 492 ? 54.30530 43.20321 154.87510 1.000 43.59542 498 ASP B C 1
ATOM 7966 O O . ASP B 1 492 ? 55.45448 42.81321 154.65851 1.000 48.97711 498 ASP B O 1
ATOM 7971 N N . VAL B 1 493 ? 53.93096 43.74924 156.02761 1.000 42.72863 499 VAL B N 1
ATOM 7972 C CA . VAL B 1 493 ? 54.84094 43.79802 157.16906 1.000 43.07555 499 VAL B CA 1
ATOM 7973 C C . VAL B 1 493 ? 54.76720 42.45273 157.88175 1.000 43.79438 499 VAL B C 1
ATOM 7974 O O . VAL B 1 493 ? 53.72125 42.11093 158.45387 1.000 41.43630 499 VAL B O 1
ATOM 7978 N N . PRO B 1 494 ? 55.83525 41.65566 157.86291 1.000 42.76651 500 PRO B N 1
ATOM 7979 C CA . PRO B 1 494 ? 55.77893 40.32783 158.49107 1.000 44.41625 500 PRO B CA 1
ATOM 7980 C C . PRO B 1 494 ? 55.76330 40.43000 160.00621 1.000 35.63395 500 PRO B C 1
ATOM 7981 O O . PRO B 1 494 ? 56.81807 40.53689 160.63872 1.000 41.58488 500 PRO B O 1
ATOM 7985 N N . TYR B 1 495 ? 54.57596 40.39581 160.60174 1.000 34.77056 501 TYR B N 1
ATOM 7986 C CA . TYR B 1 495 ? 54.45078 40.69786 162.02042 1.000 45.12181 501 TYR B CA 1
ATOM 7987 C C . TYR B 1 495 ? 53.10297 40.19182 162.51347 1.000 44.22804 501 TYR B C 1
ATOM 7988 O O . TYR B 1 495 ? 52.08296 40.40847 161.85327 1.000 44.86515 501 TYR B O 1
ATOM 7997 N N . GLU B 1 496 ? 53.10501 39.51438 163.66730 1.000 46.72056 502 GLU B N 1
ATOM 7998 C CA . GLU B 1 496 ? 51.89727 38.85866 164.16504 1.000 42.87661 502 GLU B CA 1
ATOM 7999 C C . GLU B 1 496 ? 50.76839 39.84078 164.44777 1.000 47.06362 502 GLU B C 1
ATOM 8000 O O . GLU B 1 496 ? 49.60116 39.43755 164.47252 1.000 46.75744 502 GLU B O 1
ATOM 8006 N N . PHE B 1 497 ? 51.08100 41.09998 164.68154 1.000 48.25717 503 PHE B N 1
ATOM 8007 C CA . PHE B 1 497 ? 50.01195 42.07352 164.82972 1.000 45.80725 503 PHE B CA 1
ATOM 8008 C C . PHE B 1 497 ? 49.81088 42.77856 163.49673 1.000 47.03209 503 PHE B C 1
ATOM 8009 O O . PHE B 1 497 ? 50.79347 43.26072 162.91509 1.000 46.43342 503 PHE B O 1
ATOM 8017 N N . PRO B 1 498 ? 48.58986 42.84294 162.96535 1.000 48.63800 504 PRO B N 1
ATOM 8018 C CA . PRO B 1 498 ? 48.38702 43.42861 161.62811 1.000 48.03782 504 PRO B CA 1
ATOM 8019 C C . PRO B 1 498 ? 48.88578 44.86347 161.54624 1.000 51.41776 504 PRO B C 1
ATOM 8020 O O . PRO B 1 498 ? 48.48205 45.72674 162.33024 1.000 54.74023 504 PRO B O 1
ATOM 8024 N N . ILE B 1 499 ? 49.77594 45.10919 160.58258 1.000 41.23485 505 ILE B N 1
ATOM 8025 C CA . ILE B 1 499 ? 50.39467 46.41309 160.36296 1.000 42.78877 505 ILE B CA 1
ATOM 8026 C C . ILE B 1 499 ? 50.03912 46.88476 158.95732 1.000 49.48157 505 ILE B C 1
ATOM 8027 O O . ILE B 1 499 ? 50.19914 46.13429 157.98550 1.000 34.89852 505 ILE B O 1
ATOM 8032 N N . GLN B 1 500 ? 49.56653 48.12446 158.84967 1.000 43.11781 506 GLN B N 1
ATOM 8033 C CA . GLN B 1 500 ? 49.30807 48.71245 157.54240 1.000 44.02716 506 GLN B CA 1
ATOM 8034 C C . GLN B 1 500 ? 50.61422 48.93023 156.78705 1.000 44.65577 506 GLN B C 1
ATOM 8035 O O . GLN B 1 500 ? 51.61464 49.36638 157.36421 1.000 45.78606 506 GLN B O 1
ATOM 8041 N N . LYS B 1 501 ? 50.59713 48.62804 155.48671 1.000 47.65338 507 LYS B N 1
ATOM 8042 C CA . LYS B 1 501 ? 51.78605 48.77608 154.65193 1.000 51.14755 507 LYS B CA 1
ATOM 8043 C C . LYS B 1 501 ? 52.27638 50.21881 154.63579 1.000 46.28206 507 LYS B C 1
ATOM 8044 O O . LYS B 1 501 ? 51.49323 51.16979 154.70894 1.000 50.90224 507 LYS B O 1
ATOM 8050 N N . SER B 1 502 ? 53.59022 50.37460 154.51655 1.000 41.42368 508 SER B N 1
ATOM 8051 C CA . SER B 1 502 ? 54.19544 51.68712 154.35554 1.000 50.21191 508 SER B CA 1
ATOM 8052 C C . SER B 1 502 ? 54.26686 52.02869 152.87482 1.000 52.36954 508 SER B C 1
ATOM 8053 O O . SER B 1 502 ? 54.51986 51.15527 152.03928 1.000 51.96546 508 SER B O 1
ATOM 8056 N N . SER B 1 503 ? 54.04035 53.30180 152.55258 1.000 52.75697 509 SER B N 1
ATOM 8057 C CA . SER B 1 503 ? 54.00568 53.76122 151.17023 1.000 54.25027 509 SER B CA 1
ATOM 8058 C C . SER B 1 503 ? 55.10562 54.78335 150.92650 1.000 47.61966 509 SER B C 1
ATOM 8059 O O . SER B 1 503 ? 55.39967 55.61820 151.78903 1.000 45.59483 509 SER B O 1
ATOM 8062 N N . ILE B 1 504 ? 55.70581 54.70915 149.74040 1.000 48.20412 510 ILE B N 1
ATOM 8063 C CA . ILE B 1 504 ? 56.77774 55.62845 149.37925 1.000 44.81918 510 ILE B CA 1
ATOM 8064 C C . ILE B 1 504 ? 56.20603 56.96723 148.92937 1.000 54.15654 510 ILE B C 1
ATOM 8065 O O . ILE B 1 504 ? 56.66427 58.03364 149.35579 1.000 59.15805 510 ILE B O 1
ATOM 8070 N N . ALA B 1 505 ? 55.19470 56.93041 148.06532 1.000 54.54349 511 ALA B N 1
ATOM 8071 C CA . ALA B 1 505 ? 54.49849 58.12968 147.62494 1.000 58.28220 511 ALA B CA 1
ATOM 8072 C C . ALA B 1 505 ? 53.09790 57.73345 147.18934 1.000 64.41360 511 ALA B C 1
ATOM 8073 O O . ALA B 1 505 ? 52.81413 56.55542 146.95433 1.000 60.55502 511 ALA B O 1
ATOM 8075 N N . ASN B 1 506 ? 52.21809 58.73560 147.08776 1.000 71.49707 512 ASN B N 1
ATOM 8076 C CA . ASN B 1 506 ? 50.85798 58.47059 146.63070 1.000 61.44877 512 ASN B CA 1
ATOM 8077 C C . ASN B 1 506 ? 50.85680 57.83469 145.24770 1.000 69.63972 512 ASN B C 1
ATOM 8078 O O . ASN B 1 506 ? 49.98817 57.00982 144.94350 1.000 75.29262 512 ASN B O 1
ATOM 8083 N N . ASP B 1 507 ? 51.82466 58.18965 144.40466 1.000 66.68262 513 ASP B N 1
ATOM 8084 C CA . ASP B 1 507 ? 51.98654 57.51006 143.12794 1.000 74.33384 513 ASP B CA 1
ATOM 8085 C C . ASP B 1 507 ? 53.44735 57.12019 142.91843 1.000 83.27373 513 ASP B C 1
ATOM 8086 O O . ASP B 1 507 ? 53.88476 56.07092 143.40186 1.000 83.14619 513 ASP B O 1
ATOM 8091 N N . LYS B 1 508 ? 54.21537 57.94867 142.21072 1.000 80.77232 514 LYS B N 1
ATOM 8092 C CA . LYS B 1 508 ? 55.59644 57.61562 141.88661 1.000 78.35624 514 LYS B CA 1
ATOM 8093 C C . LYS B 1 508 ? 56.49940 58.82021 142.11731 1.000 76.15001 514 LYS B C 1
ATOM 8094 O O . LYS B 1 508 ? 56.04225 59.95512 142.27376 1.000 73.00691 514 LYS B O 1
ATOM 8100 N N . LEU B 1 509 ? 57.80213 58.55460 142.13166 1.000 73.91209 515 LEU B N 1
ATOM 8101 C CA . LEU B 1 509 ? 58.81697 59.59533 142.28204 1.000 71.31714 515 LEU B CA 1
ATOM 8102 C C . LEU B 1 509 ? 59.23840 60.13952 140.92233 1.000 80.64378 515 LEU B C 1
ATOM 8103 O O . LEU B 1 509 ? 60.41270 60.17951 140.55123 1.000 75.43818 515 LEU B O 1
ATOM 8108 N N . ASP B 1 510 ? 58.22398 60.58058 140.17965 1.000 84.50293 516 ASP B N 1
ATOM 8109 C CA . ASP B 1 510 ? 58.40012 60.99395 138.79195 1.000 89.71342 516 ASP B CA 1
ATOM 8110 C C . ASP B 1 510 ? 59.10540 62.34328 138.68405 1.000 85.08856 516 ASP B C 1
ATOM 8111 O O . ASP B 1 510 ? 60.00742 62.51836 137.85566 1.000 78.05079 516 ASP B O 1
ATOM 8116 N N . SER B 1 511 ? 58.70171 63.31031 139.50476 1.000 80.47784 517 SER B N 1
ATOM 8117 C CA . SER B 1 511 ? 59.18275 64.68114 139.40724 1.000 74.24472 517 SER B CA 1
ATOM 8118 C C . SER B 1 511 ? 60.33849 64.91149 140.37088 1.000 69.17273 517 SER B C 1
ATOM 8119 O O . SER B 1 511 ? 60.35211 64.36774 141.47907 1.000 63.85821 517 SER B O 1
ATOM 8122 N N . ASP B 1 512 ? 61.30005 65.73851 139.94419 1.000 71.16684 518 ASP B N 1
ATOM 8123 C CA . ASP B 1 512 ? 62.47861 65.99721 140.76694 1.000 60.42941 518 ASP B CA 1
ATOM 8124 C C . ASP B 1 512 ? 62.10171 66.57942 142.12231 1.000 60.31497 518 ASP B C 1
ATOM 8125 O O . ASP B 1 512 ? 62.75294 66.28810 143.13068 1.000 61.89435 518 ASP B O 1
ATOM 8130 N N . ILE B 1 513 ? 61.06137 67.41200 142.16810 1.000 56.24859 519 ILE B N 1
ATOM 8131 C CA . ILE B 1 513 ? 60.68081 68.03976 143.43044 1.000 62.02305 519 ILE B CA 1
ATOM 8132 C C . ILE B 1 513 ? 60.19476 66.99298 144.42735 1.000 62.37837 519 ILE B C 1
ATOM 8133 O O . ILE B 1 513 ? 60.56655 67.02035 145.60654 1.000 60.07492 519 ILE B O 1
ATOM 8138 N N . LEU B 1 514 ? 59.37569 66.04209 143.96982 1.000 57.63550 520 LEU B N 1
ATOM 8139 C CA . LEU B 1 514 ? 58.86861 65.01559 144.87473 1.000 56.13181 520 LEU B CA 1
ATOM 8140 C C . LEU B 1 514 ? 59.97812 64.06171 145.30685 1.000 57.92897 520 LEU B C 1
ATOM 8141 O O . LEU B 1 514 ? 60.02749 63.64784 146.47028 1.000 61.50573 520 LEU B O 1
ATOM 8146 N N . LEU B 1 515 ? 60.87522 63.70169 144.38665 1.000 56.04175 521 LEU B N 1
ATOM 8147 C CA . LEU B 1 515 ? 62.02942 62.88346 144.74854 1.000 58.48293 521 LEU B CA 1
ATOM 8148 C C . LEU B 1 515 ? 62.87946 63.57817 145.80775 1.000 63.37159 521 LEU B C 1
ATOM 8149 O O . LEU B 1 515 ? 63.24838 62.97562 146.82641 1.000 56.50177 521 LEU B O 1
ATOM 8154 N N . ALA B 1 516 ? 63.17048 64.86480 145.59443 1.000 51.77041 522 ALA B N 1
ATOM 8155 C CA . ALA B 1 516 ? 63.98846 65.61548 146.53767 1.000 53.58271 522 ALA B CA 1
ATOM 8156 C C . ALA B 1 516 ? 63.30473 65.73438 147.89238 1.000 59.42766 522 ALA B C 1
ATOM 8157 O O . ALA B 1 516 ? 63.95446 65.59004 148.93281 1.000 59.57982 522 ALA B O 1
ATOM 8159 N N . ASP B 1 517 ? 61.99163 65.98612 147.90339 1.000 61.70870 523 ASP B N 1
ATOM 8160 C CA . ASP B 1 517 ? 61.28608 66.15099 149.17091 1.000 58.55480 523 ASP B CA 1
ATOM 8161 C C . ASP B 1 517 ? 61.16591 64.82804 149.91839 1.000 59.08626 523 ASP B C 1
ATOM 8162 O O . ASP B 1 517 ? 61.24927 64.79737 151.15321 1.000 54.47470 523 ASP B O 1
ATOM 8167 N N . THR B 1 518 ? 60.96647 63.72515 149.19112 1.000 55.95530 524 THR B N 1
ATOM 8168 C CA . THR B 1 518 ? 60.96810 62.41308 149.82445 1.000 62.88917 524 THR B CA 1
ATOM 8169 C C . THR B 1 518 ? 62.34458 62.08180 150.38465 1.000 61.68460 524 THR B C 1
ATOM 8170 O O . THR B 1 518 ? 62.45067 61.38136 151.39834 1.000 59.73617 524 THR B O 1
ATOM 8174 N N . GLY B 1 519 ? 63.40268 62.60128 149.75696 1.000 62.06816 525 GLY B N 1
ATOM 8175 C CA . GLY B 1 519 ? 64.74573 62.35203 150.25229 1.000 53.12773 525 GLY B CA 1
ATOM 8176 C C . GLY B 1 519 ? 64.98921 62.83951 151.66842 1.000 52.10140 525 GLY B C 1
ATOM 8177 O O . GLY B 1 519 ? 65.85234 62.30159 152.36772 1.000 53.81484 525 GLY B O 1
ATOM 8178 N N . TYR B 1 520 ? 64.24970 63.86365 152.11459 1.000 51.45748 526 TYR B N 1
ATOM 8179 C CA . TYR B 1 520 ? 64.41895 64.37195 153.47296 1.000 49.25780 526 TYR B CA 1
ATOM 8180 C C . TYR B 1 520 ? 63.11211 64.46104 154.25541 1.000 54.13304 526 TYR B C 1
ATOM 8181 O O . TYR B 1 520 ? 63.09803 65.05551 155.34115 1.000 51.75654 526 TYR B O 1
ATOM 8190 N N . GLY B 1 521 ? 62.0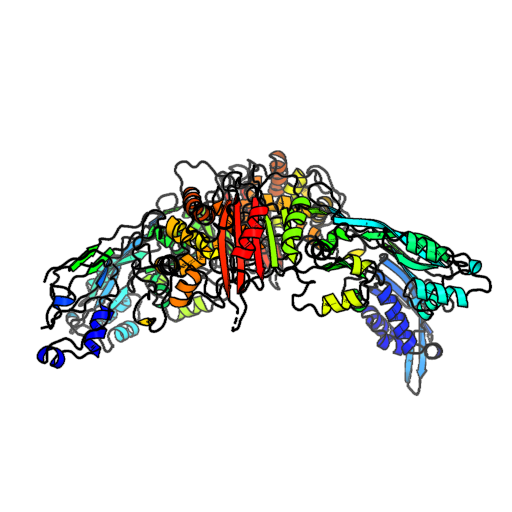1954 63.90193 153.74061 1.000 53.87329 527 GLY B N 1
ATOM 8191 C CA . GLY B 1 521 ? 60.84753 63.63793 154.55146 1.000 51.56239 527 GLY B CA 1
ATOM 8192 C C . GLY B 1 521 ? 59.67023 64.58072 154.41683 1.000 55.71966 527 GLY B C 1
ATOM 8193 O O . GLY B 1 521 ? 58.76387 64.52375 155.25525 1.000 54.96259 527 GLY B O 1
ATOM 8194 N N . GLN B 1 522 ? 59.64100 65.43865 153.40017 1.000 58.60589 528 GLN B N 1
ATOM 8195 C CA . GLN B 1 522 ? 58.46765 66.28113 153.20122 1.000 58.21919 528 GLN B CA 1
ATOM 8196 C C . GLN B 1 522 ? 57.78848 65.95904 151.87781 1.000 61.59903 528 GLN B C 1
ATOM 8197 O O . GLN B 1 522 ? 57.56943 66.84774 151.04818 1.000 54.65637 528 GLN B O 1
ATOM 8203 N N . GLY B 1 523 ? 57.45188 64.68822 151.67763 1.000 60.87879 529 GLY B N 1
ATOM 8204 C CA . GLY B 1 523 ? 56.73600 64.26911 150.49221 1.000 53.56039 529 GLY B CA 1
ATOM 8205 C C . GLY B 1 523 ? 55.42261 63.59605 150.82617 1.000 59.19370 529 GLY B C 1
ATOM 8206 O O . GLY B 1 523 ? 54.62235 64.12499 151.60516 1.000 60.27436 529 GLY B O 1
ATOM 8207 N N . GLN B 1 524 ? 55.20105 62.41342 150.25409 1.000 59.90537 530 GLN B N 1
ATOM 8208 C CA . GLN B 1 524 ? 53.94454 61.68774 150.38911 1.000 54.45623 530 GLN B CA 1
ATOM 8209 C C . GLN B 1 524 ? 54.11098 60.37020 151.13345 1.000 54.96145 530 GLN B C 1
ATOM 8210 O O . GLN B 1 524 ? 53.18238 59.55408 151.15249 1.000 62.60617 530 GLN B O 1
ATOM 8216 N N . MET B 1 525 ? 55.27031 60.15261 151.74869 1.000 56.15973 531 MET B N 1
ATOM 8217 C CA . MET B 1 525 ? 55.58664 58.89092 152.40051 1.000 53.12848 531 MET B CA 1
ATOM 8218 C C . MET B 1 525 ? 54.84040 58.75416 153.71895 1.000 46.11557 531 MET B C 1
ATOM 8219 O O . MET B 1 525 ? 54.64341 59.73601 154.43829 1.000 48.07945 531 MET B O 1
ATOM 8224 N N . GLN B 1 526 ? 54.42122 57.52795 154.03300 1.000 41.91649 532 GLN B N 1
ATOM 8225 C CA . GLN B 1 526 ? 53.85336 57.23008 155.34045 1.000 55.12248 532 GLN B CA 1
ATOM 8226 C C . GLN B 1 526 ? 54.36153 55.88804 155.85242 1.000 51.92034 532 GLN B C 1
ATOM 8227 O O . GLN B 1 526 ? 54.45107 54.91105 155.10049 1.000 45.08169 532 GLN B O 1
ATOM 8233 N N . MET B 1 527 ? 54.69376 55.86132 157.14480 1.000 55.94196 533 MET B N 1
ATOM 8234 C CA . MET B 1 527 ? 55.26347 54.70365 157.81520 1.000 46.93486 533 MET B CA 1
ATOM 8235 C C . MET B 1 527 ? 54.52500 54.46322 159.11982 1.000 45.75135 533 MET B C 1
ATOM 8236 O O . MET B 1 527 ? 54.01786 55.39916 159.74319 1.000 48.77688 533 MET B O 1
ATOM 8241 N N . SER B 1 528 ? 54.49240 53.20614 159.54496 1.000 48.03813 534 SER B N 1
ATOM 8242 C CA . SER B 1 528 ? 53.98605 52.93701 160.88114 1.000 46.13542 534 SER B CA 1
ATOM 8243 C C . SER B 1 528 ? 55.11574 53.01301 161.89348 1.000 48.69693 534 SER B C 1
ATOM 8244 O O . SER B 1 528 ? 56.28473 52.82304 161.54603 1.000 47.11800 534 SER B O 1
ATOM 8247 N N . PRO B 1 529 ? 54.80260 53.32154 163.15641 1.000 55.83504 535 PRO B N 1
ATOM 8248 C CA . PRO B 1 529 ? 55.84252 53.26456 164.19751 1.000 44.55434 535 PRO B CA 1
ATOM 8249 C C . PRO B 1 529 ? 56.53439 51.91584 164.26778 1.000 45.36182 535 PRO B C 1
ATOM 8250 O O . PRO B 1 529 ? 57.76482 51.85533 164.40056 1.000 52.93739 535 PRO B O 1
ATOM 8254 N N . LEU B 1 530 ? 55.76842 50.82667 164.16700 1.000 44.89552 536 LEU B N 1
ATOM 8255 C CA . LEU B 1 530 ? 56.35895 49.49191 164.12732 1.000 50.34187 536 LEU B CA 1
ATOM 8256 C C . LEU B 1 530 ? 57.39306 49.38625 163.01126 1.000 48.07571 536 LEU B C 1
ATOM 8257 O O . LEU B 1 530 ? 58.51280 48.89846 163.22071 1.000 43.99261 536 LEU B O 1
ATOM 8262 N N . HIS B 1 531 ? 57.03897 49.86470 161.81646 1.000 44.56119 537 HIS B N 1
ATOM 8263 C CA . HIS B 1 531 ? 57.94776 49.73841 160.68307 1.000 49.43834 537 HIS B CA 1
ATOM 8264 C C . HIS B 1 531 ? 59.17632 50.62322 160.84467 1.000 48.03152 537 HIS B C 1
ATOM 8265 O O . HIS B 1 531 ? 60.28294 50.21177 160.49327 1.000 40.77355 537 HIS B O 1
ATOM 8272 N N . LEU B 1 532 ? 59.00566 51.84911 161.34179 1.000 46.68649 538 LEU B N 1
ATOM 8273 C CA . LEU B 1 532 ? 60.15708 52.73452 161.49592 1.000 50.63412 538 LEU B CA 1
ATOM 8274 C C . LEU B 1 532 ? 61.12903 52.18070 162.53051 1.000 49.85377 538 LEU B C 1
ATOM 8275 O O . LEU B 1 532 ? 62.35766 52.19383 162.32775 1.000 53.04233 538 LEU B O 1
ATOM 8280 N N . ALA B 1 533 ? 60.58823 51.67525 163.64208 1.000 51.18687 539 ALA B N 1
ATOM 8281 C CA . ALA B 1 533 ? 61.38401 50.91668 164.59648 1.000 43.38080 539 ALA B CA 1
ATOM 8282 C C . ALA B 1 533 ? 62.17074 49.82090 163.88935 1.000 45.88088 539 ALA B C 1
ATOM 8283 O O . ALA B 1 533 ? 63.40262 49.77379 163.96601 1.000 42.13887 539 ALA B O 1
ATOM 8285 N N . THR B 1 534 ? 61.46410 48.94652 163.16399 1.000 44.54034 540 THR B N 1
ATOM 8286 C CA . THR B 1 534 ? 62.11956 47.82836 162.49019 1.000 36.75154 540 THR B CA 1
ATOM 8287 C C . THR B 1 534 ? 63.19285 48.31478 161.51985 1.000 48.06542 540 THR B C 1
ATOM 8288 O O . THR B 1 534 ? 64.25447 47.69460 161.38489 1.000 40.73380 540 THR B O 1
ATOM 8292 N N . ALA B 1 535 ? 62.93682 49.43328 160.84738 1.000 49.10750 541 ALA B N 1
ATOM 8293 C CA . ALA B 1 535 ? 63.79971 49.91069 159.77971 1.000 46.66138 541 ALA B CA 1
ATOM 8294 C C . ALA B 1 535 ? 65.04695 50.60883 160.29339 1.000 48.51914 541 ALA B C 1
ATOM 8295 O O . ALA B 1 535 ? 65.98737 50.80963 159.51474 1.000 48.52058 541 ALA B O 1
ATOM 8297 N N . TYR B 1 536 ? 65.07707 51.01752 161.56404 1.000 50.72344 542 TYR B N 1
ATOM 8298 C CA . TYR B 1 536 ? 66.39064 51.42220 162.06589 1.000 50.24560 542 TYR B CA 1
ATOM 8299 C C . TYR B 1 536 ? 67.25518 50.25492 162.53768 1.000 49.85523 542 TYR B C 1
ATOM 8300 O O . TYR B 1 536 ? 68.43137 50.47563 162.84519 1.000 46.52785 542 TYR B O 1
ATOM 8309 N N . THR B 1 537 ? 66.72832 49.03064 162.58951 1.000 54.59298 543 THR B N 1
ATOM 8310 C CA . THR B 1 537 ? 67.54185 47.90780 163.05259 1.000 56.18248 543 THR B CA 1
ATOM 8311 C C . THR B 1 537 ? 68.78011 47.61560 162.20056 1.000 50.17006 543 THR B C 1
ATOM 8312 O O . THR B 1 537 ? 69.78040 47.16357 162.78331 1.000 57.77006 543 THR B O 1
ATOM 8316 N N . PRO B 1 538 ? 68.80251 47.82078 160.87643 1.000 46.18984 544 PRO B N 1
ATOM 8317 C CA . PRO B 1 538 ? 70.05724 47.58543 160.13983 1.000 56.59248 544 PRO B CA 1
ATOM 8318 C C . PRO B 1 538 ? 71.20077 48.46181 160.60624 1.000 51.55858 544 PRO B C 1
ATOM 8319 O O . PRO B 1 538 ? 72.36058 48.16289 160.30192 1.000 57.17958 544 PRO B O 1
ATOM 8323 N N . PHE B 1 539 ? 70.91107 49.52392 161.35031 1.000 51.09384 545 PHE B N 1
ATOM 8324 C CA . PHE B 1 539 ? 71.92767 50.48396 161.74417 1.000 53.45879 545 PHE B CA 1
ATOM 8325 C C . PHE B 1 539 ? 72.66543 50.07473 163.01114 1.000 60.30804 545 PHE B C 1
ATOM 8326 O O . PHE B 1 539 ? 73.72314 50.64422 163.30426 1.000 63.41512 545 PHE B O 1
ATOM 8334 N N . VAL B 1 540 ? 72.14521 49.10285 163.76333 1.000 56.35832 546 VAL B N 1
ATOM 8335 C CA . VAL B 1 540 ? 72.72225 48.81150 165.07092 1.000 62.63889 546 VAL B CA 1
ATOM 8336 C C . VAL B 1 540 ? 73.99009 47.97154 164.94071 1.000 65.63690 546 VAL B C 1
ATOM 8337 O O . VAL B 1 540 ? 74.94502 48.15925 165.70191 1.000 69.24792 546 VAL B O 1
ATOM 8341 N N . ASP B 1 541 ? 74.04101 47.05284 163.97363 1.000 62.59219 547 ASP B N 1
ATOM 8342 C CA . ASP B 1 541 ? 75.15618 46.11600 163.92848 1.000 70.91917 547 ASP B CA 1
ATOM 8343 C C . ASP B 1 541 ? 75.22475 45.35576 162.60498 1.000 76.75942 547 ASP B C 1
ATOM 8344 O O . ASP B 1 541 ? 76.02980 45.69072 161.73027 1.000 73.18658 547 ASP B O 1
ATOM 8349 N N . ASN B 1 542 ? 74.37084 44.33871 162.44820 1.000 83.92271 548 ASN B N 1
ATOM 8350 C CA . ASN B 1 542 ? 74.49556 43.37819 161.35386 1.000 74.41984 548 ASN B CA 1
ATOM 8351 C C . ASN B 1 542 ? 74.21637 43.97873 159.97898 1.000 74.54944 548 ASN B C 1
ATOM 8352 O O . ASN B 1 542 ? 74.66191 43.41583 158.97365 1.000 73.00599 548 ASN B O 1
ATOM 8357 N N . GLY B 1 543 ? 73.48467 45.08416 159.89923 1.000 74.42640 549 GLY B N 1
ATOM 8358 C CA . GLY B 1 543 ? 73.05422 45.58640 158.61319 1.000 64.92171 549 GLY B CA 1
ATOM 8359 C C . GLY B 1 543 ? 71.87414 44.85512 158.00961 1.000 62.89867 549 GLY B C 1
ATOM 8360 O O . GLY B 1 543 ? 71.48762 45.16569 156.87682 1.000 56.39905 549 GLY B O 1
ATOM 8361 N N . ASP B 1 544 ? 71.29636 43.89055 158.71659 1.000 63.79446 550 ASP B N 1
ATOM 8362 C CA . ASP B 1 544 ? 70.11115 43.19625 158.24350 1.000 52.04651 550 ASP B CA 1
ATOM 8363 C C . ASP B 1 544 ? 68.85482 43.94900 158.65769 1.000 53.11634 550 ASP B C 1
ATOM 8364 O O . ASP B 1 544 ? 68.84764 44.71696 159.62004 1.000 63.99306 550 ASP B O 1
ATOM 8369 N N . LEU B 1 545 ? 67.78332 43.72331 157.90709 1.000 53.80666 551 LEU B N 1
ATOM 8370 C CA . LEU B 1 545 ? 66.45593 44.19033 158.29351 1.000 54.42410 551 LEU B CA 1
ATOM 8371 C C . LEU B 1 545 ? 65.81229 43.04744 159.07002 1.000 51.90414 551 LEU B C 1
ATOM 8372 O O . LEU B 1 545 ? 65.37882 42.04915 158.48800 1.000 49.03480 551 LEU B O 1
ATOM 8377 N N . VAL B 1 546 ? 65.77462 43.17559 160.39546 1.000 47.43341 552 VAL B N 1
ATOM 8378 C CA . VAL B 1 546 ? 65.29855 42.07917 161.22837 1.000 50.28511 552 VAL B CA 1
ATOM 8379 C C . VAL B 1 546 ? 63.79265 41.91926 161.06403 1.000 56.57208 552 VAL B C 1
ATOM 8380 O O . VAL B 1 546 ? 63.05058 42.90617 160.95565 1.000 50.64873 552 VAL B O 1
ATOM 8384 N N . LYS B 1 547 ? 63.33314 40.67396 161.02477 1.000 50.18349 553 LYS B N 1
ATOM 8385 C CA . LYS B 1 547 ? 61.90396 40.41810 161.13328 1.000 46.31602 553 LYS B CA 1
ATOM 8386 C C . LYS B 1 547 ? 61.44630 40.74148 162.54733 1.000 53.83231 553 LYS B C 1
ATOM 8387 O O . LYS B 1 547 ? 62.00189 40.18875 163.50628 1.000 51.31959 553 LYS B O 1
ATOM 8393 N N . PRO B 1 548 ? 60.46401 41.61740 162.73195 1.000 51.28122 554 PRO B N 1
ATOM 8394 C CA . PRO B 1 548 ? 59.92009 41.84551 164.07251 1.000 51.43025 554 PRO B CA 1
ATOM 8395 C C . PRO B 1 548 ? 58.97485 40.71812 164.46326 1.000 47.56887 554 PRO B C 1
ATOM 8396 O O . PRO B 1 548 ? 58.41302 40.02089 163.61652 1.000 44.53983 554 PRO B O 1
ATOM 8400 N N . THR B 1 549 ? 58.81188 40.53520 165.77237 1.000 49.82051 555 THR B N 1
ATOM 8401 C CA . THR B 1 549 ? 57.93740 39.46777 166.24015 1.000 46.53881 555 THR B CA 1
ATOM 8402 C C . THR B 1 549 ? 57.45193 39.75133 167.65646 1.000 53.99113 555 THR B C 1
ATOM 8403 O O . THR B 1 549 ? 58.13748 40.40557 168.44896 1.000 44.34116 555 THR B O 1
ATOM 8407 N N . LEU B 1 550 ? 56.25117 39.24093 167.95415 1.000 52.21335 556 LEU B N 1
ATOM 8408 C CA . LEU B 1 550 ? 55.65986 39.27466 169.28537 1.000 47.61271 556 LEU B CA 1
ATOM 8409 C C . LEU B 1 550 ? 55.62644 37.92269 169.98088 1.000 50.60902 556 LEU B C 1
ATOM 8410 O O . LEU B 1 550 ? 55.24640 37.86482 171.15442 1.000 44.56451 556 LEU B O 1
ATOM 8415 N N . ILE B 1 551 ? 55.99204 36.84058 169.30153 1.000 50.29015 557 ILE B N 1
ATOM 8416 C CA . ILE B 1 551 ? 55.82531 35.49235 169.83211 1.000 50.36296 557 ILE B CA 1
ATOM 8417 C C . ILE B 1 551 ? 57.13431 35.02336 170.44739 1.000 47.72257 557 ILE B C 1
ATOM 8418 O O . ILE B 1 551 ? 58.18402 35.05037 169.79331 1.000 52.39636 557 ILE B O 1
ATOM 8423 N N . LYS B 1 552 ? 57.06637 34.59561 171.70756 1.000 49.88380 558 LYS B N 1
ATOM 8424 C CA . LYS B 1 552 ? 58.22251 34.04726 172.40245 1.000 51.49596 558 LYS B CA 1
ATOM 8425 C C . LYS B 1 552 ? 58.61837 32.70624 171.79599 1.000 52.91810 558 LYS B C 1
ATOM 8426 O O . LYS B 1 552 ? 57.76925 31.83717 171.58035 1.000 62.89835 558 LYS B O 1
ATOM 8432 N N . LYS B 1 553 ? 59.90954 32.53636 171.51960 1.000 54.33564 559 LYS B N 1
ATOM 8433 C CA . LYS B 1 553 ? 60.43007 31.30471 170.93797 1.000 68.20538 559 LYS B CA 1
ATOM 8434 C C . LYS B 1 553 ? 61.65458 30.86037 171.72192 1.000 83.01561 559 LYS B C 1
ATOM 8435 O O . LYS B 1 553 ? 62.54094 31.67273 172.00537 1.000 84.74745 559 LYS B O 1
ATOM 8437 N N . ASP B 1 554 ? 61.70137 29.56978 172.06586 1.000 89.80635 560 ASP B N 1
ATOM 8438 C CA . ASP B 1 554 ? 62.82044 29.04860 172.84591 1.000 92.21222 560 ASP B CA 1
ATOM 8439 C C . ASP B 1 554 ? 64.11704 29.07598 172.04645 1.000 95.28586 560 ASP B C 1
ATOM 8440 O O . ASP B 1 554 ? 65.18840 29.34747 172.60178 1.000 94.27627 560 ASP B O 1
ATOM 8442 N N . SER B 1 555 ? 64.03871 28.80202 170.74108 1.000 100.74422 561 SER B N 1
ATOM 8443 C CA . SER B 1 555 ? 65.24420 28.74460 169.91935 1.000 104.52586 561 SER B CA 1
ATOM 8444 C C . SER B 1 555 ? 65.93230 30.10188 169.84524 1.000 103.62513 561 SER B C 1
ATOM 8445 O O . SER B 1 555 ? 67.16555 30.18328 169.90080 1.000 115.11933 561 SER B O 1
ATOM 8447 N N . GLN B 1 556 ? 65.15180 31.17528 169.71048 1.000 94.99783 562 GLN B N 1
ATOM 8448 C CA . GLN B 1 556 ? 65.64968 32.55088 169.66324 1.000 106.88288 562 GLN B CA 1
ATOM 8449 C C . GLN B 1 556 ? 66.55105 32.81222 168.45844 1.000 107.84158 562 GLN B C 1
ATOM 8450 O O . GLN B 1 556 ? 67.30689 33.78955 168.44794 1.000 105.30190 562 GLN B O 1
ATOM 8456 N N . THR B 1 557 ? 66.49037 31.96039 167.43731 1.000 106.88776 563 THR B N 1
ATOM 8457 C CA . THR B 1 557 ? 67.23472 32.19057 166.20066 1.000 106.37448 563 THR B CA 1
ATOM 8458 C C . THR B 1 557 ? 66.54732 33.31204 165.43256 1.000 103.32953 563 THR B C 1
ATOM 8459 O O . THR B 1 557 ? 65.49500 33.10966 164.82201 1.000 95.18198 563 THR B O 1
ATOM 8463 N N . ALA B 1 558 ? 67.14455 34.50296 165.46672 1.000 104.55454 564 ALA B N 1
ATOM 8464 C CA . ALA B 1 558 ? 66.52071 35.68234 164.88064 1.000 89.05479 564 ALA B CA 1
ATOM 8465 C C . ALA B 1 558 ? 66.28875 35.49958 163.38592 1.000 83.39754 564 ALA B C 1
ATOM 8466 O O . ALA B 1 558 ? 67.13408 34.95952 162.66705 1.000 89.96859 564 ALA B O 1
ATOM 8468 N N . ASP B 1 559 ? 65.12827 35.95214 162.92342 1.000 72.97355 565 ASP B N 1
ATOM 8469 C CA . ASP B 1 559 ? 64.76247 35.89093 161.51824 1.000 73.96705 565 ASP B CA 1
ATOM 8470 C C . ASP B 1 559 ? 65.08260 37.21330 160.83371 1.000 65.53097 565 ASP B C 1
ATOM 8471 O O . ASP B 1 559 ? 64.99333 38.28531 161.43734 1.000 60.27438 565 ASP B O 1
ATOM 8476 N N . VAL B 1 560 ? 65.46652 37.12233 159.56342 1.000 62.06640 566 VAL B N 1
ATOM 8477 C CA . VAL B 1 560 ? 65.80066 38.28067 158.74397 1.000 56.16743 566 VAL B CA 1
ATOM 8478 C C . VAL B 1 560 ? 64.66701 38.53014 157.75945 1.000 56.16382 566 VAL B C 1
ATOM 8479 O O . VAL B 1 560 ? 64.11654 37.58927 157.17345 1.000 53.66206 566 VAL B O 1
ATOM 8483 N N . TRP B 1 561 ? 64.31000 39.80107 157.58976 1.000 56.48500 567 TRP B N 1
ATOM 8484 C CA . TRP B 1 561 ? 63.29204 40.20185 156.62815 1.000 54.42293 567 TRP B CA 1
ATOM 8485 C C . TRP B 1 561 ? 63.88506 40.71639 155.32058 1.000 53.96150 567 TRP B C 1
ATOM 8486 O O . TRP B 1 561 ? 63.32630 40.44907 154.25177 1.000 54.96493 567 TRP B O 1
ATOM 8497 N N . HIS B 1 562 ? 65.02850 41.39866 155.36939 1.000 46.08012 568 HIS B N 1
ATOM 8498 C CA . HIS B 1 562 ? 65.84314 41.62579 154.17961 1.000 52.04451 568 HIS B CA 1
ATOM 8499 C C . HIS B 1 562 ? 67.30834 41.62932 154.59242 1.000 62.69627 568 HIS B C 1
ATOM 8500 O O . HIS B 1 562 ? 67.68655 42.34222 155.52839 1.000 53.94134 568 HIS B O 1
ATOM 8507 N N . LYS B 1 563 ? 68.12321 40.83332 153.90096 1.000 58.07520 569 LYS B N 1
ATOM 8508 C CA . LYS B 1 563 ? 69.53774 40.73206 154.23118 1.000 60.90715 569 LYS B CA 1
ATOM 8509 C C . LYS B 1 563 ? 70.31104 41.92363 153.68255 1.000 56.54832 569 LYS B C 1
ATOM 8510 O O . LYS B 1 563 ? 69.97069 42.47759 152.63440 1.000 65.93486 569 LYS B O 1
ATOM 8516 N N . GLN B 1 564 ? 71.35733 42.30744 154.41085 1.000 63.48585 570 GLN B N 1
ATOM 8517 C CA . GLN B 1 564 ? 72.38835 43.24876 153.96082 1.000 69.84731 570 GLN B CA 1
ATOM 8518 C C . GLN B 1 564 ? 71.80224 44.43035 153.18916 1.000 64.14886 570 GLN B C 1
ATOM 8519 O O . GLN B 1 564 ? 72.13955 44.68990 152.03380 1.000 68.37570 570 GLN B O 1
ATOM 8525 N N . VAL B 1 565 ? 70.90456 45.15305 153.85889 1.000 55.40260 571 VAL B N 1
ATOM 8526 C CA . VAL B 1 565 ? 70.33075 46.34985 153.25657 1.000 62.20555 571 VAL B CA 1
ATOM 8527 C C . VAL B 1 565 ? 71.26045 47.54724 153.38354 1.000 57.15183 571 VAL B C 1
ATOM 8528 O O . VAL B 1 565 ? 71.15279 48.49556 152.59639 1.000 56.98775 571 VAL B O 1
ATOM 8532 N N . VAL B 1 566 ? 72.16459 47.52920 154.35768 1.000 51.49400 572 VAL B N 1
ATOM 8533 C CA . VAL B 1 566 ? 73.27004 48.47316 154.44010 1.000 62.42739 572 VAL B CA 1
ATOM 8534 C C . VAL B 1 566 ? 74.49668 47.67867 154.86709 1.000 61.23137 572 VAL B C 1
ATOM 8535 O O . VAL B 1 566 ? 74.39124 46.68060 155.58670 1.000 67.17770 572 VAL B O 1
ATOM 8539 N N . THR B 1 567 ? 75.66323 48.10039 154.39247 1.000 56.33118 573 THR B N 1
ATOM 8540 C CA . THR B 1 567 ? 76.88605 47.41419 154.77519 1.000 58.13246 573 THR B CA 1
ATOM 8541 C C . THR B 1 567 ? 77.27798 47.79483 156.19983 1.000 65.16556 573 THR B C 1
ATOM 8542 O O . THR B 1 567 ? 76.78700 48.77856 156.76519 1.000 62.21814 573 THR B O 1
ATOM 8546 N N . LYS B 1 568 ? 78.17598 46.99184 156.78236 1.000 60.78864 574 LYS B N 1
ATOM 8547 C CA . LYS B 1 568 ? 78.63515 47.26240 158.14239 1.000 63.25278 574 LYS B CA 1
ATOM 8548 C C . LYS B 1 568 ? 79.27317 48.64157 158.25244 1.000 57.72560 574 LYS B C 1
ATOM 8549 O O . LYS B 1 568 ? 79.11486 49.32001 159.27402 1.000 60.71298 574 LYS B O 1
ATOM 8551 N N . GLU B 1 569 ? 79.96972 49.08584 157.20420 1.000 57.40811 575 GLU B N 1
ATOM 8552 C CA . GLU B 1 569 ? 80.60848 50.39695 157.23835 1.000 62.42953 575 GLU B CA 1
ATOM 8553 C C . GLU B 1 569 ? 79.59535 51.51406 157.02513 1.000 61.75779 575 GLU B C 1
ATOM 8554 O O . GLU B 1 569 ? 79.69000 52.57149 157.66151 1.000 60.71959 575 GLU B O 1
ATOM 8560 N N . GLY B 1 570 ? 78.62263 51.30219 156.13649 1.000 59.98425 576 GLY B N 1
ATOM 8561 C CA . GLY B 1 570 ? 77.50791 52.23044 156.05674 1.000 58.78069 576 GLY B CA 1
ATOM 8562 C C . GLY B 1 570 ? 76.77089 52.33943 157.37656 1.000 53.65784 576 GLY B C 1
ATOM 8563 O O . GLY B 1 570 ? 76.40695 53.43719 157.80967 1.000 52.99260 576 GLY B O 1
ATOM 8564 N N . ALA B 1 571 ? 76.56673 51.20133 158.04655 1.000 55.32542 577 ALA B N 1
ATOM 8565 C CA . ALA B 1 571 ? 75.93625 51.21229 159.36203 1.000 56.43356 577 ALA B CA 1
ATOM 8566 C C . ALA B 1 571 ? 76.76694 51.99907 160.36713 1.000 52.17567 577 ALA B C 1
ATOM 8567 O O . ALA B 1 571 ? 76.22163 52.78226 161.15037 1.000 51.91037 577 ALA B O 1
ATOM 8569 N N . ALA B 1 572 ? 78.09115 51.82070 160.34780 1.000 58.54898 578 ALA B N 1
ATOM 8570 C CA . ALA B 1 572 ? 78.95241 52.54482 161.28249 1.000 61.26703 578 ALA B CA 1
ATOM 8571 C C . ALA B 1 572 ? 78.92407 54.04931 1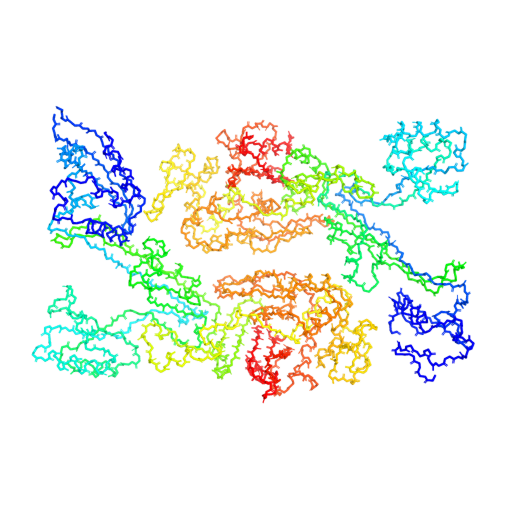61.02603 1.000 57.16349 578 ALA B C 1
ATOM 8572 O O . ALA B 1 572 ? 78.87468 54.84500 161.97023 1.000 57.87763 578 ALA B O 1
ATOM 8574 N N . ASP B 1 573 ? 78.94641 54.45839 159.75710 1.000 57.21350 579 ASP B N 1
ATOM 8575 C CA . ASP B 1 573 ? 78.93224 55.88342 159.43113 1.000 62.89295 579 ASP B CA 1
ATOM 8576 C C . ASP B 1 573 ? 77.59688 56.52026 159.81008 1.000 61.46807 579 ASP B C 1
ATOM 8577 O O . ASP B 1 573 ? 77.55109 57.60267 160.42165 1.000 63.80579 579 ASP B O 1
ATOM 8582 N N . ILE B 1 574 ? 76.49422 55.85297 159.45767 1.000 56.24999 580 ILE B N 1
ATOM 8583 C CA . ILE B 1 574 ? 75.17235 56.32724 159.85164 1.000 57.16592 580 ILE B CA 1
ATOM 8584 C C . ILE B 1 574 ? 75.06316 56.40426 161.36794 1.000 54.81144 580 ILE B C 1
ATOM 8585 O O . ILE B 1 574 ? 74.46462 57.33875 161.91413 1.000 60.18088 580 ILE B O 1
ATOM 8590 N N . THR B 1 575 ? 75.64689 55.43021 162.07292 1.000 59.21129 581 THR B N 1
ATOM 8591 C CA . THR B 1 575 ? 75.58210 55.42697 163.52867 1.000 56.25385 581 THR B CA 1
ATOM 8592 C C . THR B 1 575 ? 76.40053 56.56517 164.11623 1.000 54.73333 581 THR B C 1
ATOM 8593 O O . THR B 1 575 ? 76.01335 57.14630 165.13005 1.000 67.10689 581 THR B O 1
ATOM 8597 N N . LYS B 1 576 ? 77.53629 56.89392 163.50075 1.000 57.68132 582 LYS B N 1
ATOM 8598 C CA . LYS B 1 576 ? 78.27677 58.08713 163.90305 1.000 61.57283 582 LYS B CA 1
ATOM 8599 C C . LYS B 1 576 ? 77.39454 59.32913 163.79811 1.000 64.93602 582 LYS B C 1
ATOM 8600 O O . LYS B 1 576 ? 77.32152 60.14523 164.73135 1.000 60.35287 582 LYS B O 1
ATOM 8606 N N . GLY B 1 577 ? 76.69292 59.47064 162.66916 1.000 59.68775 583 GLY B N 1
ATOM 8607 C CA . GLY B 1 577 ? 75.79302 60.60826 162.51000 1.000 57.62867 583 GLY B CA 1
ATOM 8608 C C . GLY B 1 577 ? 74.69553 60.65059 163.56189 1.000 60.94638 583 GLY B C 1
ATOM 8609 O O . GLY B 1 577 ? 74.44208 61.68931 164.18630 1.000 55.90748 583 GLY B O 1
ATOM 8610 N N . LEU B 1 578 ? 74.02484 59.51718 163.77305 1.000 58.33831 584 LEU B N 1
ATOM 8611 C CA . LEU B 1 578 ? 72.91224 59.47337 164.71860 1.000 58.65387 584 LEU B CA 1
ATOM 8612 C C . LEU B 1 578 ? 73.37983 59.58401 166.16556 1.000 67.61783 584 LEU B C 1
ATOM 8613 O O . LEU B 1 578 ? 72.60441 60.01239 167.02889 1.000 63.17468 584 LEU B O 1
ATOM 8618 N N . LYS B 1 579 ? 74.62337 59.19275 166.44666 1.000 65.59256 585 LYS B N 1
ATOM 8619 C CA . LYS B 1 579 ? 75.23097 59.46049 167.74346 1.000 63.90715 585 LYS B CA 1
ATOM 8620 C C . LYS B 1 579 ? 75.41679 60.95582 167.93964 1.000 60.95577 585 LYS B C 1
ATOM 8621 O O . LYS B 1 579 ? 75.11937 61.49807 169.01028 1.000 55.72849 585 LYS B O 1
ATOM 8627 N N . GLY B 1 580 ? 75.90745 61.63965 166.90042 1.000 62.55024 586 GLY B N 1
ATOM 8628 C CA . GLY B 1 580 ? 76.01955 63.08619 166.96641 1.000 59.75330 586 GLY B CA 1
ATOM 8629 C C . GLY B 1 580 ? 74.68621 63.77929 167.16423 1.000 63.63608 586 GLY B C 1
ATOM 8630 O O . GLY B 1 580 ? 74.61638 64.82114 167.82042 1.000 64.39229 586 GLY B O 1
ATOM 8631 N N . VAL B 1 581 ? 73.61355 63.21721 166.59948 1.000 69.97379 587 VAL B N 1
ATOM 8632 C CA . VAL B 1 581 ? 72.29093 63.83114 166.74951 1.000 65.73107 587 VAL B CA 1
ATOM 8633 C C . VAL B 1 581 ? 71.90810 63.97488 168.22189 1.000 61.95036 587 VAL B C 1
ATOM 8634 O O . VAL B 1 581 ? 71.23307 64.93940 168.60651 1.000 53.88095 587 VAL B O 1
ATOM 8638 N N . VAL B 1 582 ? 72.33953 63.04587 169.06757 1.000 65.26512 588 VAL B N 1
ATOM 8639 C CA . VAL B 1 582 ? 71.97711 63.04856 170.48242 1.000 62.51714 588 VAL B CA 1
ATOM 8640 C C . VAL B 1 582 ? 73.05556 63.69960 171.34094 1.000 73.09655 588 VAL B C 1
ATOM 8641 O O . VAL B 1 582 ? 72.75730 64.51887 172.21119 1.000 71.61353 588 VAL B O 1
ATOM 8645 N N . GLU B 1 583 ? 74.32016 63.34711 171.10580 1.000 70.19542 589 GLU B N 1
ATOM 8646 C CA . GLU B 1 583 ? 75.40356 63.72961 172.00419 1.000 68.74349 589 GLU B CA 1
ATOM 8647 C C . GLU B 1 583 ? 76.00110 65.09509 171.68672 1.000 76.74044 589 GLU B C 1
ATOM 8648 O O . GLU B 1 583 ? 76.45039 65.78854 172.60689 1.000 80.48066 589 GLU B O 1
ATOM 8654 N N . ASP B 1 584 ? 76.01260 65.50082 170.41775 1.000 77.55812 590 ASP B N 1
ATOM 8655 C CA . ASP B 1 584 ? 76.53228 66.81114 170.04371 1.000 74.55258 590 ASP B CA 1
ATOM 8656 C C . ASP B 1 584 ? 75.55620 67.91822 170.43526 1.000 77.37953 590 ASP B C 1
ATOM 8657 O O . ASP B 1 584 ? 74.33502 67.73871 170.43347 1.000 72.72876 590 ASP B O 1
ATOM 8662 N N . GLU B 1 585 ? 76.12290 69.08162 170.77167 1.000 80.26317 591 GLU B N 1
ATOM 8663 C CA . GLU B 1 585 ? 75.31685 70.21673 171.20886 1.000 85.59146 591 GLU B CA 1
ATOM 8664 C C . GLU B 1 585 ? 74.48938 70.79409 170.06913 1.000 81.96099 591 GLU B C 1
ATOM 8665 O O . GLU B 1 585 ? 73.44574 71.41151 170.31331 1.000 85.20512 591 GLU B O 1
ATOM 8671 N N . ARG B 1 586 ? 74.93911 70.61630 168.82702 1.000 77.02008 592 ARG B N 1
ATOM 8672 C CA . ARG B 1 586 ? 74.17050 71.04594 167.66592 1.000 81.57742 592 ARG B CA 1
ATOM 8673 C C . ARG B 1 586 ? 72.99271 70.12696 167.36493 1.000 75.67956 592 ARG B C 1
ATOM 8674 O O . ARG B 1 586 ? 72.14755 70.48351 166.53671 1.000 71.16789 592 ARG B O 1
ATOM 8682 N N . GLY B 1 587 ? 72.91816 68.96440 168.01483 1.000 72.70532 593 GLY B N 1
ATOM 8683 C CA . GLY B 1 587 ? 71.93370 67.96693 167.64494 1.000 69.88511 593 GLY B CA 1
ATOM 8684 C C . GLY B 1 587 ? 70.54050 68.28737 168.15341 1.000 73.83375 593 GLY B C 1
ATOM 8685 O O . GLY B 1 587 ? 70.35138 68.86438 169.22380 1.000 73.84535 593 GLY B O 1
ATOM 8686 N N . SER B 1 588 ? 69.54681 67.88910 167.35507 1.000 76.25265 594 SER B N 1
ATOM 8687 C CA . SER B 1 588 ? 68.15195 68.13199 167.70135 1.000 72.14377 594 SER B CA 1
ATOM 8688 C C . SER B 1 588 ? 67.66908 67.23284 168.82976 1.000 71.79446 594 SER B C 1
ATOM 8689 O O . SER B 1 588 ? 66.65997 67.55063 169.46832 1.000 75.24926 594 SER B O 1
ATOM 8692 N N . ALA B 1 589 ? 68.35092 66.11614 169.07811 1.000 69.44571 595 ALA B N 1
ATOM 8693 C CA . ALA B 1 589 ? 68.05318 65.24027 170.21005 1.000 73.15037 595 ALA B CA 1
ATOM 8694 C C . ALA B 1 589 ? 69.05800 65.43401 171.33599 1.000 76.76462 595 ALA B C 1
ATOM 8695 O O . ALA B 1 589 ? 69.52895 64.46990 171.94297 1.000 74.56389 595 ALA B O 1
ATOM 8697 N N . TYR B 1 590 ? 69.40685 66.68504 171.62514 1.000 74.88066 596 TYR B N 1
ATOM 8698 C CA . TYR B 1 590 ? 70.39274 67.01153 172.64336 1.000 72.75453 596 TYR B CA 1
ATOM 8699 C C . TYR B 1 590 ? 69.80257 67.69238 173.86482 1.000 78.62473 596 TYR B C 1
ATOM 8700 O O . TYR B 1 590 ? 70.34298 67.52850 174.96035 1.000 81.42797 596 TYR B O 1
ATOM 8709 N N . GLN B 1 591 ? 68.69185 68.41626 173.70415 1.000 77.90073 597 GLN B N 1
ATOM 8710 C CA . GLN B 1 591 ? 68.22526 69.35533 174.72511 1.000 81.04994 597 GLN B CA 1
ATOM 8711 C C . GLN B 1 591 ? 68.08926 68.74243 176.11491 1.000 89.85406 597 GLN B C 1
ATOM 8712 O O . GLN B 1 591 ? 68.66875 69.29970 177.06111 1.000 102.52783 597 GLN B O 1
ATOM 8714 N N . PRO B 1 592 ? 67.36789 67.62120 176.32612 1.000 85.70034 598 PRO B N 1
ATOM 8715 C CA . PRO B 1 592 ? 67.37358 67.01901 177.66727 1.000 80.06733 598 PRO B CA 1
ATOM 8716 C C . PRO B 1 592 ? 68.58345 66.12022 177.86823 1.000 83.07453 598 PRO B C 1
ATOM 8717 O O . PRO B 1 592 ? 68.51280 64.91202 177.62305 1.000 87.55668 598 PRO B O 1
ATOM 8721 N N . VAL B 1 593 ? 69.70444 66.70223 178.30307 1.000 87.28645 599 VAL B N 1
ATOM 8722 C CA . VAL B 1 593 ? 70.92530 65.92497 178.48200 1.000 79.72141 599 VAL B CA 1
ATOM 8723 C C . VAL B 1 593 ? 70.70305 64.85982 179.54542 1.000 82.80395 599 VAL B C 1
ATOM 8724 O O . VAL B 1 593 ? 70.18651 65.13683 180.63568 1.000 83.02942 599 VAL B O 1
ATOM 8728 N N . VAL B 1 594 ? 71.07142 63.62312 179.21925 1.000 83.63376 600 VAL B N 1
ATOM 8729 C CA . VAL B 1 594 ? 70.87846 62.47874 180.10223 1.000 80.51261 600 VAL B CA 1
ATOM 8730 C C . VAL B 1 594 ? 72.22380 61.79364 180.28806 1.000 86.45845 600 VAL B C 1
ATOM 8731 O O . VAL B 1 594 ? 72.80994 61.29894 179.31705 1.000 82.74038 600 VAL B O 1
ATOM 8735 N N . LYS B 1 595 ? 72.70781 61.75918 181.52878 1.000 85.90289 601 LYS B N 1
ATOM 8736 C CA . LYS B 1 595 ? 73.98248 61.12288 181.83066 1.000 82.22960 601 LYS B CA 1
ATOM 8737 C C . LYS B 1 595 ? 73.79242 59.61744 181.98048 1.000 85.76809 601 LYS B C 1
ATOM 8738 O O . LYS B 1 595 ? 72.85322 59.16293 182.64287 1.000 88.33058 601 LYS B O 1
ATOM 8740 N N . GLY B 1 596 ? 74.68978 58.84548 181.36051 1.000 81.62277 602 GLY B N 1
ATOM 8741 C CA . GLY B 1 596 ? 74.66545 57.40152 181.40251 1.000 79.94943 602 GLY B CA 1
ATOM 8742 C C . GLY B 1 596 ? 74.18039 56.75735 180.11765 1.000 88.70821 602 GLY B C 1
ATOM 8743 O O . GLY B 1 596 ? 74.65060 55.66549 179.76523 1.000 80.38708 602 GLY B O 1
ATOM 8744 N N . ILE B 1 597 ? 73.25840 57.41239 179.40843 1.000 91.95039 603 ILE B N 1
ATOM 8745 C CA . ILE B 1 597 ? 72.69847 56.84449 178.18843 1.000 83.28620 603 ILE B CA 1
ATOM 8746 C C . ILE B 1 597 ? 73.77105 56.76759 177.10688 1.000 71.51665 603 ILE B C 1
ATOM 8747 O O . ILE B 1 597 ? 74.70460 57.57997 177.05707 1.000 68.29020 603 ILE B O 1
ATOM 8749 N N . THR B 1 598 ? 73.64482 55.76224 176.23885 1.000 70.51733 604 THR B N 1
ATOM 8750 C CA . THR B 1 598 ? 74.47578 55.61049 175.04084 1.000 72.35156 604 THR B CA 1
ATOM 8751 C C . THR B 1 598 ? 73.51439 55.39638 173.87053 1.000 66.30129 604 THR B C 1
ATOM 8752 O O . THR B 1 598 ? 73.33038 54.27848 173.38534 1.000 61.43386 604 THR B O 1
ATOM 8756 N N . VAL B 1 599 ? 72.90319 56.48348 173.41061 1.000 61.89151 605 VAL B N 1
ATOM 8757 C CA . VAL B 1 599 ? 71.77543 56.42027 172.49063 1.000 62.66360 605 VAL B CA 1
ATOM 8758 C C . VAL B 1 599 ? 72.11039 57.22478 171.24653 1.000 66.34745 605 VAL B C 1
ATOM 8759 O O . VAL B 1 599 ? 72.43109 58.41659 171.33922 1.000 68.15615 605 VAL B O 1
ATOM 8763 N N . ALA B 1 600 ? 72.03462 56.57465 170.08803 1.000 68.17614 606 ALA B N 1
ATOM 8764 C CA . ALA B 1 600 ? 72.08155 57.24623 168.79658 1.000 65.28352 606 ALA B CA 1
ATOM 8765 C C . ALA B 1 600 ? 70.67181 57.26911 168.22184 1.000 62.65332 606 ALA B C 1
ATOM 8766 O O . ALA B 1 600 ? 70.00629 56.22907 168.16016 1.000 61.97051 606 ALA B O 1
ATOM 8768 N N . GLY B 1 601 ? 70.21237 58.45074 167.82118 1.000 63.21207 607 GLY B N 1
ATOM 8769 C CA . GLY B 1 601 ? 68.83660 58.58588 167.38813 1.000 60.34968 607 GLY B CA 1
ATOM 8770 C C . GLY B 1 601 ? 68.59383 59.60495 166.29513 1.000 59.93582 607 GLY B C 1
ATOM 8771 O O . GLY B 1 601 ? 69.53240 60.15709 165.71438 1.000 59.91029 607 GLY B O 1
ATOM 8772 N N . LYS B 1 602 ? 67.31727 59.84917 166.00831 1.000 64.89558 608 LYS B N 1
ATOM 8773 C CA . LYS B 1 602 ? 66.90710 60.77800 164.96575 1.000 60.58060 608 LYS B CA 1
ATOM 8774 C C . LYS B 1 602 ? 65.51940 61.30121 165.30402 1.000 62.30325 608 LYS B C 1
ATOM 8775 O O . LYS B 1 602 ? 64.66709 60.55081 165.79131 1.000 58.58338 608 LYS B O 1
ATOM 8781 N N . THR B 1 603 ? 65.29829 62.58611 165.04927 1.000 59.11666 609 THR B N 1
ATOM 8782 C CA . THR B 1 603 ? 64.00497 63.20550 165.29149 1.000 56.54926 609 THR B CA 1
ATOM 8783 C C . THR B 1 603 ? 63.33052 63.53635 163.96724 1.000 58.91334 609 THR B C 1
ATOM 8784 O O . THR B 1 603 ? 63.94077 63.49783 162.89410 1.000 54.20252 609 THR B O 1
ATOM 8788 N N . GLY B 1 604 ? 62.04738 63.86150 164.06376 1.000 55.81687 610 GLY B N 1
ATOM 8789 C CA . GLY B 1 604 ? 61.28048 64.24360 162.89472 1.000 54.13411 610 GLY B CA 1
ATOM 8790 C C . GLY B 1 604 ? 60.07451 65.05856 163.28896 1.000 56.00628 610 GLY B C 1
ATOM 8791 O O . GLY B 1 604 ? 59.53871 64.90836 164.38921 1.000 59.98588 610 GLY B O 1
ATOM 8792 N N . THR B 1 605 ? 59.64167 65.92817 162.38185 1.000 63.92283 611 THR B N 1
ATOM 8793 C CA . THR B 1 605 ? 58.43994 66.72065 162.60109 1.000 62.16927 611 THR B CA 1
ATOM 8794 C C . THR B 1 605 ? 57.66604 66.78534 161.29567 1.000 64.30203 611 THR B C 1
ATOM 8795 O O . THR B 1 605 ? 58.25273 67.02649 160.23643 1.000 68.84077 611 THR B O 1
ATOM 8799 N N . ALA B 1 606 ? 56.35621 66.55892 161.37474 1.000 68.71692 612 ALA B N 1
ATOM 8800 C CA . ALA B 1 606 ? 55.49447 66.50976 160.19826 1.000 60.30577 612 ALA B CA 1
ATOM 8801 C C . ALA B 1 606 ? 54.33570 67.47549 160.38812 1.000 61.28574 612 ALA B C 1
ATOM 8802 O O . ALA B 1 606 ? 53.60823 67.38232 161.37925 1.000 57.81862 612 ALA B O 1
ATOM 8804 N N . GLU B 1 607 ? 54.15860 68.39018 159.43680 1.000 76.67227 613 GLU B N 1
ATOM 8805 C CA . GLU B 1 607 ? 53.13160 69.42260 159.52672 1.000 77.62101 613 GLU B CA 1
ATOM 8806 C C . GLU B 1 607 ? 51.83264 68.91261 158.91076 1.000 83.06397 613 GLU B C 1
ATOM 8807 O O . GLU B 1 607 ? 51.80094 68.54249 157.73182 1.000 72.83627 613 GLU B O 1
ATOM 8809 N N . LEU B 1 608 ? 50.76550 68.90127 159.70507 1.000 86.26499 614 LEU B N 1
ATOM 8810 C CA . LEU B 1 608 ? 49.46223 68.43985 159.23778 1.000 78.85563 614 LEU B CA 1
ATOM 8811 C C . LEU B 1 608 ? 48.62413 69.60096 158.70741 1.000 79.91085 614 LEU B C 1
ATOM 8812 O O . LEU B 1 608 ? 49.12402 70.47179 157.99521 1.000 78.84810 614 LEU B O 1
ATOM 8817 N N . GLY B 1 617 ? 47.43693 74.73949 161.52403 1.000 85.03369 623 GLY B N 1
ATOM 8818 C CA . GLY B 1 617 ? 47.78923 73.33627 161.41002 1.000 89.20525 623 GLY B CA 1
ATOM 8819 C C . GLY B 1 617 ? 48.64560 72.83338 162.55593 1.000 92.11949 623 GLY B C 1
ATOM 8820 O O . GLY B 1 617 ? 49.44675 73.57907 163.11956 1.000 91.65294 623 GLY B O 1
ATOM 8821 N N . THR B 1 618 ? 48.47182 71.55969 162.90264 1.000 94.27238 624 THR B N 1
ATOM 8822 C CA . THR B 1 618 ? 49.23923 70.93042 163.96461 1.000 89.40569 624 THR B CA 1
ATOM 8823 C C . THR B 1 618 ? 50.48052 70.26070 163.37889 1.000 84.01750 624 THR B C 1
ATOM 8824 O O . THR B 1 618 ? 50.73989 70.31734 162.17301 1.000 81.13492 624 THR B O 1
ATOM 8828 N N . GLU B 1 619 ? 51.26304 69.61320 164.24004 1.000 71.65803 625 GLU B N 1
ATOM 8829 C CA . GLU B 1 619 ? 52.42108 68.87285 163.76318 1.000 80.08655 625 GLU B CA 1
ATOM 8830 C C . GLU B 1 619 ? 52.67907 67.69315 164.68926 1.000 74.45319 625 GLU B C 1
ATOM 8831 O O . GLU B 1 619 ? 52.45452 67.76980 165.90017 1.000 73.26940 625 GLU B O 1
ATOM 8837 N N . ASN B 1 620 ? 53.13364 66.59539 164.09399 1.000 69.13413 626 ASN B N 1
ATOM 8838 C CA . ASN B 1 620 ? 53.48585 65.38151 164.81227 1.000 69.18623 626 ASN B CA 1
ATOM 8839 C C . ASN B 1 620 ? 54.99696 65.29594 164.98621 1.000 69.17721 626 ASN B C 1
ATOM 8840 O O . ASN B 1 620 ? 55.76515 65.72145 164.11802 1.000 61.48959 626 ASN B O 1
ATOM 8845 N N . GLY B 1 621 ? 55.41296 64.73169 166.11270 1.000 68.03504 627 GLY B N 1
ATOM 8846 C CA . GLY B 1 621 ? 56.82381 64.60967 166.44867 1.000 64.16114 627 GLY B CA 1
ATOM 8847 C C . GLY B 1 621 ? 57.24897 63.15748 166.53783 1.000 59.26505 627 GLY B C 1
ATOM 8848 O O . GLY B 1 621 ? 56.49269 62.30927 167.01646 1.000 53.87228 627 GLY B O 1
ATOM 8849 N N . TRP B 1 622 ? 58.47162 62.88677 166.08562 1.000 58.81731 628 TRP B N 1
ATOM 8850 C CA . TRP B 1 622 ? 59.05282 61.55468 166.01585 1.000 59.21967 628 TRP B CA 1
ATOM 8851 C C . TRP B 1 622 ? 60.41167 61.54713 166.69382 1.000 61.32446 628 TRP B C 1
ATOM 8852 O O . TRP B 1 622 ? 61.21337 62.46339 166.48868 1.000 64.23893 628 TRP B O 1
ATOM 8863 N N . PHE B 1 623 ? 60.68361 60.49160 167.45881 1.000 57.20602 629 PHE B N 1
ATOM 8864 C CA . PHE B 1 623 ? 62.05394 60.14990 167.82350 1.000 58.63364 629 PHE B CA 1
ATOM 8865 C C . PHE B 1 623 ? 62.26039 58.65154 167.67957 1.000 59.36408 629 PHE B C 1
ATOM 8866 O O . PHE B 1 623 ? 61.45009 57.86189 168.17089 1.000 60.29469 629 PHE B O 1
ATOM 8874 N N . VAL B 1 624 ? 63.35914 58.26208 167.03806 1.000 53.29699 630 VAL B N 1
ATOM 8875 C CA . VAL B 1 624 ? 63.72154 56.85741 166.89393 1.000 51.38738 630 VAL B CA 1
ATOM 8876 C C . VAL B 1 624 ? 65.16954 56.71831 167.33893 1.000 52.20867 630 VAL B C 1
ATOM 8877 O O . VAL B 1 624 ? 66.05317 57.38600 166.79097 1.000 49.27023 630 VAL B O 1
ATOM 8881 N N . GLY B 1 625 ? 65.41667 55.85810 168.32436 1.000 51.07617 631 GLY B N 1
ATOM 8882 C CA . GLY B 1 625 ? 66.73610 55.75716 168.91255 1.000 60.07870 631 GLY B CA 1
ATOM 8883 C C . GLY B 1 625 ? 67.11022 54.31882 169.20537 1.000 53.54092 631 GLY B C 1
ATOM 8884 O O . GLY B 1 625 ? 66.25497 53.43684 169.31486 1.000 58.66260 631 GLY B O 1
ATOM 8885 N N . TYR B 1 626 ? 68.41693 54.09825 169.33235 1.000 49.87166 632 TYR B N 1
ATOM 8886 C CA . TYR B 1 626 ? 68.93096 52.77991 169.66638 1.000 56.63157 632 TYR B CA 1
ATOM 8887 C C . TYR B 1 626 ? 70.22646 52.91275 170.45397 1.000 64.04431 632 TYR B C 1
ATOM 8888 O O . TYR B 1 626 ? 70.98591 53.87140 170.28278 1.000 59.88077 632 TYR B O 1
ATOM 8897 N N . ASP B 1 627 ? 70.46174 51.92934 171.32266 1.000 67.08343 633 ASP B N 1
ATOM 8898 C CA . ASP B 1 627 ? 71.64690 51.87696 172.17330 1.000 61.89189 633 ASP B CA 1
ATOM 8899 C C . ASP B 1 627 ? 72.79486 51.26792 171.37880 1.000 63.33058 633 ASP B C 1
ATOM 8900 O O . ASP B 1 627 ? 72.82017 50.05679 171.14350 1.000 63.01770 633 ASP B O 1
ATOM 8905 N N . TYR B 1 628 ? 73.75324 52.10382 170.97211 1.000 61.07684 634 TYR B N 1
ATOM 8906 C CA . TYR B 1 628 ? 74.86088 51.63207 170.14769 1.000 63.16515 634 TYR B CA 1
ATOM 8907 C C . TYR B 1 628 ? 75.88443 50.81495 170.92706 1.000 64.34524 634 TYR B C 1
ATOM 8908 O O . TYR B 1 628 ? 76.60950 50.01786 170.31873 1.000 56.17407 634 TYR B O 1
ATOM 8917 N N . GLU B 1 629 ? 75.96395 50.98940 172.24793 1.000 66.11031 635 GLU B N 1
ATOM 8918 C CA . GLU B 1 629 ? 76.88325 50.18324 173.04657 1.000 65.75852 635 GLU B CA 1
ATOM 8919 C C . GLU B 1 629 ? 76.32129 48.78543 173.28977 1.000 60.64919 635 GLU B C 1
ATOM 8920 O O . GLU B 1 629 ? 76.90474 47.78427 172.86010 1.000 54.59730 635 GLU B O 1
ATOM 8922 N N . ASN B 1 630 ? 75.17273 48.70253 173.96412 1.000 62.49877 636 ASN B N 1
ATOM 8923 C CA . ASN B 1 630 ? 74.60840 47.41363 174.34503 1.000 57.74642 636 ASN B CA 1
ATOM 8924 C C . ASN B 1 630 ? 73.85550 46.72947 173.21060 1.000 63.31422 636 ASN B C 1
ATOM 8925 O O . ASN B 1 630 ? 73.71133 45.50071 173.23799 1.000 54.46170 636 ASN B O 1
ATOM 8930 N N . LYS B 1 631 ? 73.36943 47.49045 172.22675 1.000 66.92545 637 LYS B N 1
ATOM 8931 C CA . LYS B 1 631 ? 72.74417 46.93496 171.02401 1.000 57.93103 637 LYS B CA 1
ATOM 8932 C C . LYS B 1 631 ? 71.54179 46.05480 171.35273 1.000 55.05291 637 LYS B C 1
ATOM 8933 O O . LYS B 1 631 ? 71.26448 45.07927 170.64956 1.000 59.21938 637 LYS B O 1
ATOM 8939 N N . ASP B 1 632 ? 70.80901 46.38995 172.41754 1.000 56.82500 638 ASP B N 1
ATOM 8940 C CA . ASP B 1 632 ? 69.70889 45.54978 172.87427 1.000 56.51271 638 ASP B CA 1
ATOM 8941 C C . ASP B 1 632 ? 68.42624 46.32750 173.14796 1.000 55.53328 638 ASP B C 1
ATOM 8942 O O . ASP B 1 632 ? 67.49090 45.76627 173.72834 1.000 53.87752 638 ASP B O 1
ATOM 8947 N N . LEU B 1 633 ? 68.34747 47.59519 172.75240 1.000 55.47247 639 LEU B N 1
ATOM 8948 C CA . LEU B 1 633 ? 67.11212 48.34340 172.93848 1.000 57.24967 639 LEU B CA 1
ATOM 8949 C C . LEU B 1 633 ? 66.99880 49.42374 171.87594 1.000 58.90797 639 LEU B C 1
ATOM 8950 O O . LEU B 1 633 ? 67.90923 50.24331 171.72103 1.000 51.76853 639 LEU B O 1
ATOM 8955 N N . LEU B 1 634 ? 65.87627 49.41539 171.15629 1.000 58.93250 640 LEU B N 1
ATOM 8956 C CA . LEU B 1 634 ? 65.53858 50.43273 170.16817 1.000 52.30216 640 LEU B CA 1
ATOM 8957 C C . LEU B 1 634 ? 64.11485 50.88811 170.44598 1.000 50.66556 640 LEU B C 1
ATOM 8958 O O . LEU B 1 634 ? 63.23360 50.05329 170.66998 1.000 46.53450 640 LEU B O 1
ATOM 8963 N N . VAL B 1 635 ? 63.88233 52.19976 170.44956 1.000 44.82812 641 VAL B N 1
ATOM 8964 C CA . VAL B 1 635 ? 62.54327 52.72766 170.69931 1.000 52.83770 641 VAL B CA 1
ATOM 8965 C C . VAL B 1 635 ? 62.19362 53.75152 169.62628 1.000 57.23227 641 VAL B C 1
ATOM 8966 O O . VAL B 1 635 ? 62.99457 54.64079 169.31312 1.000 57.89567 641 VAL B O 1
ATOM 8970 N N . ALA B 1 636 ? 61.00658 53.60262 169.04806 1.000 49.60138 642 ALA B N 1
ATOM 8971 C CA . ALA B 1 636 ? 60.41792 54.58555 168.15313 1.000 54.45644 642 ALA B CA 1
ATOM 8972 C C . ALA B 1 636 ? 59.18410 55.16785 168.82648 1.000 52.64758 642 ALA B C 1
ATOM 8973 O O . ALA B 1 636 ? 58.41659 54.44328 169.46378 1.000 48.68995 642 ALA B O 1
ATOM 8975 N N . MET B 1 637 ? 58.99976 56.47665 168.69978 1.000 46.44064 643 MET B N 1
ATOM 8976 C CA . MET B 1 637 ? 57.94304 57.14988 169.43787 1.000 48.62907 643 MET B CA 1
ATOM 8977 C C . MET B 1 637 ? 57.40661 58.29925 168.60315 1.000 52.18013 643 MET B C 1
ATOM 8978 O O . MET B 1 637 ? 58.17910 59.13426 168.12030 1.000 54.43899 643 MET B O 1
ATOM 8983 N N . MET B 1 638 ? 56.08809 58.33237 168.43096 1.000 50.14226 644 MET B N 1
ATOM 8984 C CA . MET B 1 638 ? 55.42551 59.40250 167.69982 1.000 53.44956 644 MET B CA 1
ATOM 8985 C C . MET B 1 638 ? 54.35421 59.99568 168.59702 1.000 56.53939 644 MET B C 1
ATOM 8986 O O . MET B 1 638 ? 53.53675 59.26072 169.16222 1.000 55.01551 644 MET B O 1
ATOM 8991 N N . ILE B 1 639 ? 54.36161 61.32045 168.72547 1.000 62.16811 645 ILE B N 1
ATOM 8992 C CA . ILE B 1 639 ? 53.40554 62.03502 169.56354 1.000 65.43408 645 ILE B CA 1
ATOM 8993 C C . ILE B 1 639 ? 52.71941 63.10929 168.72964 1.000 68.36389 645 ILE B C 1
ATOM 8994 O O . ILE B 1 639 ? 53.37637 63.84694 167.98454 1.000 66.84903 645 ILE B O 1
ATOM 8999 N N . GLN B 1 640 ? 51.40079 63.19535 168.86261 1.000 71.54272 646 GLN B N 1
ATOM 9000 C CA . GLN B 1 640 ? 50.58632 64.14614 168.12396 1.000 69.23712 646 GLN B CA 1
ATOM 9001 C C . GLN B 1 640 ? 50.41941 65.44275 168.90650 1.000 72.20218 646 GLN B C 1
ATOM 9002 O O . GLN B 1 640 ? 50.51767 65.46664 170.13752 1.000 72.52983 646 GLN B O 1
ATOM 9008 N N . ASN B 1 641 ? 50.17963 66.52808 168.16772 1.000 71.44608 647 ASN B N 1
ATOM 9009 C CA . ASN B 1 641 ? 49.85982 67.83942 168.73399 1.000 75.54548 647 ASN B CA 1
ATOM 9010 C C . ASN B 1 641 ? 51.01757 68.37514 169.58333 1.000 77.17047 647 ASN B C 1
ATOM 9011 O O . ASN B 1 641 ? 50.88496 68.63337 170.78193 1.000 73.24004 647 ASN B O 1
ATOM 9016 N N . VAL B 1 642 ? 52.16681 68.55025 168.92955 1.000 77.81028 648 VAL B N 1
ATOM 9017 C CA . VAL B 1 642 ? 53.36188 69.08938 169.56338 1.000 81.14008 648 VAL B CA 1
ATOM 9018 C C . VAL B 1 642 ? 53.77518 70.42812 168.96299 1.000 83.80603 648 VAL B C 1
ATOM 9019 O O . VAL B 1 642 ? 54.87672 70.91010 169.23393 1.000 80.10111 648 VAL B O 1
ATOM 9023 N N . GLN B 1 643 ? 52.90636 71.04578 168.15587 1.000 79.68349 649 GLN B N 1
ATOM 9024 C CA . GLN B 1 643 ? 53.24317 72.31025 167.50871 1.000 79.95848 649 GLN B CA 1
ATOM 9025 C C . GLN B 1 643 ? 53.48055 73.43149 168.50630 1.000 85.90194 649 GLN B C 1
ATOM 9026 O O . GLN B 1 643 ? 54.10259 74.43897 168.15199 1.000 89.34039 649 GLN B O 1
ATOM 9032 N N . ASP B 1 644 ? 53.00766 73.28001 169.74100 1.000 83.51905 650 ASP B N 1
ATOM 9033 C CA . ASP B 1 644 ? 53.16268 74.30335 170.76065 1.000 83.68213 650 ASP B CA 1
ATOM 9034 C C . ASP B 1 644 ? 53.83928 73.78265 172.02139 1.000 84.58447 650 ASP B C 1
ATOM 9035 O O . ASP B 1 644 ? 54.06225 74.56349 172.95450 1.000 87.90236 650 ASP B O 1
ATOM 9040 N N . ARG B 1 645 ? 54.17652 72.49377 172.07454 1.000 80.35956 651 ARG B N 1
ATOM 9041 C CA . ARG B 1 645 ? 54.80741 71.88364 173.23646 1.000 72.31815 651 ARG B CA 1
ATOM 9042 C C . ARG B 1 645 ? 56.30309 71.65572 173.04750 1.000 75.00560 651 ARG B C 1
ATOM 9043 O O . ARG B 1 645 ? 56.92902 70.99110 173.88060 1.000 72.20766 651 ARG B O 1
ATOM 9051 N N . GLY B 1 646 ? 56.89021 72.19292 171.98086 1.000 75.87008 652 GLY B N 1
ATOM 9052 C CA . GLY B 1 646 ? 58.30132 72.02296 171.69972 1.000 62.81838 652 GLY B CA 1
ATOM 9053 C C . GLY B 1 646 ? 58.60111 71.16295 170.49306 1.000 77.10946 652 GLY B C 1
ATOM 9054 O O . GLY B 1 646 ? 59.76928 71.07835 170.08906 1.000 83.48005 652 GLY B O 1
ATOM 9055 N N . GLY B 1 647 ? 57.59406 70.52323 169.90745 1.000 76.18342 653 GLY B N 1
ATOM 9056 C CA . GLY B 1 647 ? 57.83211 69.70942 168.72599 1.000 74.39710 653 GLY B CA 1
ATOM 9057 C C . GLY B 1 647 ? 58.63725 68.47098 169.06378 1.000 71.06092 653 GLY B C 1
ATOM 9058 O O . GLY B 1 647 ? 58.31790 67.72758 169.99928 1.000 72.90089 653 GLY B O 1
ATOM 9059 N N . SER B 1 648 ? 59.70624 68.25402 168.29193 1.000 73.56746 654 SER B N 1
ATOM 9060 C CA . SER B 1 648 ? 60.53730 67.06536 168.45758 1.000 73.38492 654 SER B CA 1
ATOM 9061 C C . SER B 1 648 ? 61.04886 66.93370 169.88641 1.000 77.35584 654 SER B C 1
ATOM 9062 O O . SER B 1 648 ? 61.08209 65.83001 170.44404 1.000 77.18988 654 SER B O 1
ATOM 9065 N N . HIS B 1 649 ? 61.44204 68.05495 170.49829 1.000 76.96022 655 HIS B N 1
ATOM 9066 C CA . HIS B 1 649 ? 61.97987 68.03079 171.85406 1.000 81.96277 655 HIS B CA 1
ATOM 9067 C C . HIS B 1 649 ? 60.99375 67.46045 172.85975 1.000 70.75373 655 HIS B C 1
ATOM 9068 O O . HIS B 1 649 ? 61.41520 66.95486 173.90639 1.000 72.36694 655 HIS B O 1
ATOM 9075 N N . TYR B 1 650 ? 59.69344 67.52708 172.56940 1.000 71.94294 656 TYR B N 1
ATOM 9076 C CA . TYR B 1 650 ? 58.71457 66.97482 173.49701 1.000 73.76276 656 TYR B CA 1
ATOM 9077 C C . TYR B 1 650 ? 58.76135 65.45310 173.50679 1.000 72.05674 656 TYR B C 1
ATOM 9078 O O . TYR B 1 650 ? 58.44297 64.82924 174.52661 1.000 70.20810 656 TYR B O 1
ATOM 9087 N N . VAL B 1 651 ? 59.16009 64.84424 172.39238 1.000 65.77272 657 VAL B N 1
ATOM 9088 C CA . VAL B 1 651 ? 59.27576 63.39248 172.32044 1.000 66.45972 657 VAL B CA 1
ATOM 9089 C C . VAL B 1 651 ? 60.64489 62.93134 172.80364 1.000 64.21010 657 VAL B C 1
ATOM 9090 O O . VAL B 1 651 ? 60.75136 61.92813 173.51548 1.000 64.91090 657 VAL B O 1
ATOM 9094 N N . VAL B 1 652 ? 61.69334 63.67345 172.43040 1.000 58.58181 658 VAL B N 1
ATOM 9095 C CA . VAL B 1 652 ? 63.05864 63.33689 172.83541 1.000 67.55003 658 VAL B CA 1
ATOM 9096 C C . VAL B 1 652 ? 63.14117 63.15596 174.34558 1.000 63.88348 658 VAL B C 1
ATOM 9097 O O . VAL B 1 652 ? 63.62578 62.13119 174.84246 1.000 58.30808 658 VAL B O 1
ATOM 9101 N N . GLU B 1 653 ? 62.66080 64.15262 175.09593 1.000 69.19935 659 GLU B N 1
ATOM 9102 C CA . GLU B 1 653 ? 62.67142 64.06775 176.55318 1.000 67.89896 659 GLU B CA 1
ATOM 9103 C C . GLU B 1 653 ? 62.00676 62.78810 177.04215 1.000 69.55533 659 GLU B C 1
ATOM 9104 O O . GLU B 1 653 ? 62.49585 62.14365 177.97757 1.000 71.07852 659 GLU B O 1
ATOM 9110 N N . LYS B 1 654 ? 60.90227 62.39073 176.40727 1.000 68.86117 660 LYS B N 1
ATOM 9111 C CA . LYS B 1 654 ? 60.18466 61.20137 176.84396 1.000 68.21742 660 LYS B CA 1
ATOM 9112 C C . LYS B 1 654 ? 60.86574 59.90691 176.42214 1.000 67.36406 660 LYS B C 1
ATOM 9113 O O . LYS B 1 654 ? 60.60407 58.86207 177.02931 1.000 65.16056 660 LYS B O 1
ATOM 9119 N N . ALA B 1 655 ? 61.73919 59.94846 175.41684 1.000 57.83028 661 ALA B N 1
ATOM 9120 C CA . ALA B 1 655 ? 62.30940 58.72913 174.85559 1.000 64.03129 661 ALA B CA 1
ATOM 9121 C C . ALA B 1 655 ? 63.66692 58.36922 175.44148 1.000 64.32292 661 ALA B C 1
ATOM 9122 O O . ALA B 1 655 ? 63.91447 57.19065 175.71757 1.000 64.87156 661 ALA B O 1
ATOM 9124 N N . LYS B 1 656 ? 64.55451 59.35434 175.62866 1.000 70.27448 662 LYS B N 1
ATOM 9125 C CA . LYS B 1 656 ? 65.85403 59.08772 176.24291 1.000 67.02963 662 LYS B CA 1
ATOM 9126 C C . LYS B 1 656 ? 65.70325 58.37312 177.57884 1.000 70.27682 662 LYS B C 1
ATOM 9127 O O . LYS B 1 656 ? 66.50462 57.49423 177.91829 1.000 69.42004 662 LYS B O 1
ATOM 9133 N N . LYS B 1 657 ? 64.67315 58.73635 178.34705 1.000 61.42820 663 LYS B N 1
ATOM 9134 C CA . LYS B 1 657 ? 64.41858 58.13167 179.64694 1.000 64.85741 663 LYS B CA 1
ATOM 9135 C C . LYS B 1 657 ? 64.25008 56.61997 179.58329 1.000 65.84010 663 LYS B C 1
ATOM 9136 O O . LYS B 1 657 ? 64.25633 55.97080 180.63598 1.000 73.15800 663 LYS B O 1
ATOM 9142 N N . GLN B 1 658 ? 64.10165 56.04308 178.39468 1.000 64.84266 664 GLN B N 1
ATOM 9143 C CA . GLN B 1 658 ? 63.80344 54.62399 178.27185 1.000 67.71125 664 GLN B CA 1
ATOM 9144 C C . GLN B 1 658 ? 65.05060 53.75110 178.21497 1.000 65.27362 664 GLN B C 1
ATOM 9145 O O . GLN B 1 658 ? 64.92314 52.52392 178.16679 1.000 67.58247 664 GLN B O 1
ATOM 9151 N N . PHE B 1 659 ? 66.24137 54.34116 178.22884 1.000 64.36790 665 PHE B N 1
ATOM 9152 C CA . PHE B 1 659 ? 67.48391 53.62052 177.98799 1.000 67.84144 665 PHE B CA 1
ATOM 9153 C C . PHE B 1 659 ? 68.30416 53.48704 179.26610 1.000 69.09863 665 PHE B C 1
ATOM 9154 O O . PHE B 1 659 ? 68.04109 54.14215 180.27910 1.000 73.24226 665 PHE B O 1
ATOM 9162 N N . GLN B 1 660 ? 69.32133 52.62485 179.19609 1.000 70.38298 666 GLN B N 1
ATOM 9163 C CA . GLN B 1 660 ? 70.14820 52.33639 180.36223 1.000 72.15631 666 GLN B CA 1
ATOM 9164 C C . GLN B 1 660 ? 70.89444 53.57709 180.82915 1.000 81.00195 666 GLN B C 1
ATOM 9165 O O . GLN B 1 660 ? 71.56363 54.25183 180.04006 1.000 66.92783 666 GLN B O 1
ATOM 9171 N N . SER B 1 661 ? 70.78828 53.86401 182.12288 1.000 84.00149 667 SER B N 1
ATOM 9172 C CA . SER B 1 661 ? 71.68224 54.80154 182.78336 1.000 80.32184 667 SER B CA 1
ATOM 9173 C C . SER B 1 661 ? 72.89770 54.10608 183.37959 1.000 85.23795 667 SER B C 1
ATOM 9174 O O . SER B 1 661 ? 73.74375 54.77291 183.98404 1.000 98.74122 667 SER B O 1
ATOM 9176 N N . ASN B 1 662 ? 73.00052 52.78861 183.22378 1.000 79.01956 668 ASN B N 1
ATOM 9177 C CA . ASN B 1 662 ? 74.13103 52.02861 183.74461 1.000 92.24891 668 ASN B CA 1
ATOM 9178 C C . ASN B 1 662 ? 75.28179 52.00175 182.74141 1.000 95.08454 668 ASN B C 1
ATOM 9179 O O . ASN B 1 662 ? 75.90697 50.96118 182.52223 1.000 90.02844 668 ASN B O 1
#

Foldseek 3Di:
DVLVVVLQVCVLVPVQLVNVVQADPVCVPPAPSVNRSVQLCVLCVQFVWDPKHKAWADWDDDPFKTKIKIKIWTAGLQGIFIDIDIWIWGWDDDPHDIDTGTHDACCVNPVPDGPVWDKDKDKDFAAFAFEAEQVRHTFKHKDWFKWKWFQQLQCPVPVPVLLVVLCVLVVHDSVLNVVQCPDPPRDNGDTRTDATDGRVPVVSVVVSCPHGRMDMDIDMFIFGVVFFLCCQAQQAKAFDDPVNQSPDNHSADHNGDIQGDHHVSNLCVVQGGFGMWMWMAMVVVRGTRGTDDTDGHHYFYWNEDVVLSVLLCVLPAVFAWWKWKAQLVQQGTHYTHGPDAGGNCCRTRNDDPVRVVVQVPPPSNHSDRQLQDWDQAFQLCQLLLLQLCVVVVLADQPFWAADADQWADPDCVVPPDTFGFPDGPDRTHGNLNCQQSLGLQVQLVSQLSCDFVSSVVLVVLLQAPDFQQESHGHDGKHQAPPGCPDSVLSSCSRRRNHGTIDGQSSSQQSLSCLQAAQFRWRHYTGDDPDSHTHTPHHNSGHRVSSVSSQSNQQCLCPPPSHPLVPPPDAQAQKGWHKGWAFDVGFIKIWIWIARNPVSGMIMIIIGTRCPVPSGNNSVSVSPSVSGGSD/DDDDPLDQPVVPADPVVCVVDPSVVSSVQLVVLPLAFDACTCGLFDFDDDDSDACCVVPVPDGPPWHKDKDKAFAAFAFEAEQVRHGFKHKFWWKWKWFQQLQCPPPVPVLLVVLCVLQVHDSVLNVVQCPDDVHDNGDTRTDFTDDPPPVVSVVVSQVGGRMHIDTDMDMFGVVFFLCCQAQAAKAFQDPVNVVPDDNQQDDRRDIAGDHHVSNLCRDQGRFAMKMWMAIPVPGNIRGIDHTDGHHYFYWNEDVVLSNLLCVLPQPFAWWKWKAFLVFQGTHYTHGPDAGGNVCRVGHDDPVRVCCQVPDPSNHSDGQLQDWDQQFQLCQLLLLQLLVVQVLADQPFWDFAADQWADPDCVVPPDTHGFPDGPDRTDGNQRCLFRVRLVVQLVSLLSQDFVSSVVLVVLLPAPDAQQESHGHDGKHQAPDGPPDSVQSSCSSRGQHHTIDGLSSSQQSCSCLQAQNFRWRHYTGDDPVSPTHTPHHNSGDRVSSVSSQSNQQSLDPPPSHPLDVPPDAQAQKRWHKGWAVVVFIKIWIWIARNPVSTIIMIIITTRCRPVSGNNSVSVSPSVSGDSD

Organism: Bacillus subtilis (strain 168) (NCBI:txid224308)

B-factor: mean 62.61, std 17.0, range [26.59, 130.5]

GO terms:
  GO:0045121 membrane raft (C, EXP)
  GO:0005886 plasma membrane (C, EXP)
  GO:0005515 protein binding (F, IPI)

Nearest PDB structures (foldseek):
  7bn9-assembly1_A  TM=1.002E+00  e=0.000E+00  Bacillus subtilis subsp. subtilis str. 168
  4cpk-assembly1_A  TM=7.052E-01  e=3.022E-67  Staphylococcus aureus subsp. aureus Mu50
  1mws-assembly1_A  TM=7.150E-01  e=2.127E-66  Staphylococcus aureus
  4dki-assembly3_A  TM=7.066E-01  e=1.175E-64  Staphylococcus aureus subsp. aureus COL
  5m18-assembly1_A  TM=6.996E-01  e=7.418E-64  Staphylococcus aureus

Secondary structure (DSSP, 8-state):
-HHHHHHHHHHHTT-HHHHHTTB-HHHHTTS-HHHHHHHHHHHHHHHT-EEEEEEE--------EEEEEEEEEEEETTEEEEEEEEEEEEEEEETTEEEEEE---GGGT-TT-BTTB--EEEEEPPPPP-EE-TTS-EEEEEEEEEEEEE-GGGGGGGHHHHHHHHHHHHT--HHHHHHHHT-TT--TTS-EEEEE--TT-HHHHHHHHTSTTEEEEEEEEEE-TTGGGSHHHH-EEEEPPHHHHHHSPTTS--TT-EEEEEHHHHHTHHHHH-B-EEEEE-TTT--EEEEE--B----EEBS--HHHHHHHHHHHTTSSEEEEEEETTTTEEEEEEEES---TTHHHH---HHHHHHHHH-TT-TTS-STTS-B--GGGGHHHHHHHHHHTSS--TT--EE--SSEE-SSTTTTT--EE-S--S-SEE-HHHHHHTT-HHHHHHHHHHH-HHHHHHHHHHTTTTS----SS--PPPBS-SS---SHHHHHHHHHT-SS-BB-HHHHHHHTGGGTSS--EE--B-B--SS----EEETTSS-HHHHHHHHHHHHHHHHSTTSTT-SSP-TT--EEEEEEEEE----EEEEEEEEETTT-S-EEEEEES--TTTTTHHHHHHHHHTTS---/----TT---GGGS-HHHHHHS-HHHHHHHHHHHTSS----EESSSEE-------GGGT-TT-BTTB---EEEEPPPPP-EE-TT--EEEEEEEEEEEEE-HHHHTT-HHHHHHHHHHHTT--HHHHHHHHSSTT--TTS-EEEEE--TT-HHHHHHHHTSTTEEEEEEEEEE-TTGGGSHHHH-EEEEPPHHHHTTS-TTT--TT-EEEEETHHHHTHHHHH-PPEEEE--SSS---SEEE---PPPPEEBS--HHHHHHHHHHHTTSSEEEEEE-TTT-BEEEEEEES---THHHHS---HHHHHHHHH-TT-TTS-STTS-B--GGGHHHHHHHHHHHHTS--TTS-EE--SSEE-SSGGGTT--EE-S----SEE-HHHHHHHT-HHHHHHHHHHH-HHHHHHHHHHTTTTS----SS--PPPBS-SS---SHHHHHHHHHT-SS-BB-HHHHHHHHGGGTSS--EEPPB-B--SS----EEES-SS-HHHHHHHHHHHHHHHHSTT-TT-SS--SS--EEEEEEEEE---EEEEEEEEETTT---EEEEEES--TTTTTHHHHHHHHHTTS---

Solvent-accessible surface area: 54372 Å² total; per-residue (Å²): 184,69,61,7,84,47,2,15,60,48,3,56,102,65,94,4,64,65,0,18,95,8,2,0,99,94,17,76,149,175,43,51,88,141,72,3,22,77,77,0,110,57,13,4,105,93,0,4,13,51,67,26,43,4,70,49,37,144,72,92,145,126,153,86,77,42,65,10,57,8,108,1,34,0,2,14,12,3,12,100,14,76,20,140,31,62,1,37,4,44,48,30,115,61,108,124,129,89,36,40,8,0,43,9,62,6,15,5,0,0,104,57,5,40,135,105,65,59,15,86,17,88,28,72,65,17,121,23,3,36,0,45,0,63,100,45,92,18,0,0,22,40,46,99,0,3,25,0,0,0,25,26,49,106,6,56,155,89,77,111,124,5,1,112,60,0,8,126,74,2,129,42,84,71,113,57,0,62,84,58,14,106,77,84,142,30,50,110,124,24,56,1,54,4,62,58,5,55,49,121,74,89,73,50,4,73,94,0,38,94,40,74,11,8,51,81,55,83,49,49,8,12,57,1,51,58,8,69,72,2,1,12,1,0,0,24,0,59,63,10,65,70,114,43,46,125,175,74,100,75,14,52,17,6,100,102,0,59,10,4,53,29,11,0,0,69,37,23,16,85,54,0,19,31,46,4,0,10,58,0,54,0,56,101,76,48,83,66,23,12,102,51,83,35,130,88,18,100,68,5,80,0,3,0,33,0,49,24,1,56,100,0,21,72,33,0,101,128,20,12,0,0,0,0,0,2,20,4,126,15,1,39,0,19,0,1,4,5,3,22,13,5,48,0,7,4,39,25,23,50,56,67,128,174,61,101,129,133,8,80,152,41,96,62,90,2,62,48,10,14,0,23,75,14,42,37,4,3,23,0,0,0,0,0,1,0,0,2,0,32,95,71,68,32,12,54,12,108,118,110,43,64,11,86,32,38,117,69,68,94,68,88,92,21,47,95,83,28,0,71,7,128,46,116,202,33,54,89,1,20,0,54,30,0,2,5,23,21,2,32,3,4,0,0,29,2,1,18,54,0,5,8,50,46,0,38,56,5,0,97,58,0,0,2,54,40,107,15,38,22,44,10,82,17,105,104,3,48,15,10,126,116,142,12,108,50,56,62,23,6,0,16,1,0,10,18,125,39,59,11,78,0,0,0,0,0,0,0,0,0,0,7,0,2,15,75,76,0,16,0,14,33,1,4,0,41,99,56,117,67,140,51,45,62,54,13,28,132,78,7,0,54,127,119,1,2,61,40,0,21,97,0,0,73,7,2,9,83,39,128,113,11,35,0,51,102,49,98,52,92,37,20,37,1,0,0,2,7,2,53,9,141,138,166,53,56,29,10,0,0,0,0,0,0,2,42,114,62,76,63,24,0,1,0,0,0,0,39,86,0,56,133,88,47,8,11,89,54,0,0,64,28,0,4,116,12,8,80,59,164,294,105,94,162,93,148,75,56,40,29,93,74,31,65,89,82,21,87,90,97,32,54,129,66,88,25,40,88,80,54,71,63,18,81,116,31,33,40,142,105,46,39,20,28,14,64,18,88,68,95,151,117,61,61,26,33,113,9,17,117,39,8,49,85,104,48,53,23,83,29,75,7,44,67,16,57,27,2,33,0,48,0,73,99,41,98,17,0,0,24,52,32,80,1,2,27,5,0,2,31,24,44,104,7,46,116,78,41,150,133,5,20,40,88,9,10,87,66,10,94,67,91,96,76,46,13,43,64,34,36,110,107,79,132,53,48,104,100,23,60,5,57,38,70,82,2,83,34,111,81,78,74,51,0,66,89,1,43,94,38,73,14,10,51,102,52,70,58,86,28,16,28,6,54,48,12,72,62,1,0,10,0,0,0,24,13,64,62,10,65,82,138,44,51,102,81,38,83,77,18,41,15,14,107,100,1,77,11,4,45,30,9,0,0,73,62,42,14,121,73,0,13,22,69,5,0,18,57,5,49,0,61,93,90,36,84,61,27,7,70,81,148,31,128,96,15,107,70,4,77,0,4,0,27,12,152,27,0,53,39,0,18,79,26,0,114,121,13,12,0,0,0,0,0,1,32,1,66,26,1,34,0,20,0,1,3,4,2,28,13,8,48,2,4,8,56,29,42,54,71,65,93,78,41,100,58,64,30,84,86,50,93,64,88,3,55,39,10,14,0,20,78,18,35,33,2,2,26,0,0,0,0,0,2,0,0,10,0,35,113,61,43,58,6,110,14,120,109,105,39,80,4,144,26,98,112,74,62,90,58,40,40,14,9,60,80,28,0,71,5,112,52,78,76,50,92,86,3,18,1,58,31,0,2,5,34,32,3,26,0,1,1,0,27,0,1,29,75,16,21,35,79,43,0,34,116,11,0,92,55,0,0,1,52,47,60,14,22,22,43,12,82,20,104,80,1,45,13,13,126,117,78,8,75,56,56,49,29,9,0,14,1,0,6,12,119,37,65,10,78,0,0,0,0,0,0,0,1,0,0,3,0,1,14,83,91,0,17,0,12,50,0,26,0,53,105,54,106,79,124,108,50,86,70,25,54,161,88,5,0,49,61,120,0,4,59,40,0,19,105,0,0,71,9,1,14,84,40,135,125,8,35,0,60,62,34,105,62,98,38,25,42,2,0,0,4,7,2,54,9,91,132,112,55,42,3,0,0,0,0,0,0,2,44,58,76,69,50,23,0,1,0,0,0,0,32,83,0,58,131,92,48,7,17,82,55,0,0,75,30,0,7,121,26,18,82,77,130